Protein AF-0000000083560271 (afdb_homodimer)

InterPro domains:
  IPR002498 Phosphatidylinositol-4-phosphate 4/5-kinase, core [PF01504] (79-269)
  IPR002498 Phosphatidylinositol-4-phosphate 4/5-kinase, core [PF01504] (290-354)
  IPR002498 Phosphatidylinositol-4-phosphate 4/5-kinase, core [PS51455] (1-356)
  IPR002498 Phosphatidylinositol-4-phosphate 4/5-kinase, core [SM00330] (25-357)
  IPR023610 Phosphatidylinositol-4/5-phosphate 5/4-kinase [PTHR23086] (44-356)
  IPR027483 Phosphatidylinositol-4-phosphate 4/5-kinase, C-terminal domain superfamily [G3DSA:3.30.810.10] (158-366)
  IPR027484 Phosphatidylinositol-4-phosphate 5-kinase, N-terminal [G3DSA:3.30.800.10] (4-157)

Structure (mmCIF, N/CA/C/O backbone):
data_AF-0000000083560271-model_v1
#
loop_
_entity.id
_entity.type
_entity.pdbx_description
1 polymer 'PIPK domain-containing protein'
#
loop_
_atom_site.group_PDB
_atom_site.id
_atom_site.type_symbol
_atom_site.label_atom_id
_atom_site.label_alt_id
_atom_site.label_comp_id
_atom_site.label_asym_id
_atom_site.label_entity_id
_atom_site.label_seq_id
_atom_site.pdbx_PDB_ins_code
_atom_site.Cartn_x
_atom_site.Cartn_y
_atom_site.Cartn_z
_atom_site.occupancy
_atom_site.B_iso_or_equiv
_atom_site.auth_seq_id
_atom_site.auth_comp_id
_atom_site.auth_asym_id
_atom_site.auth_atom_id
_atom_site.pdbx_PDB_model_num
ATOM 1 N N . PRO A 1 1 ? 14.227 29.953 -6.676 1 33.97 1 PRO A N 1
ATOM 2 C CA . PRO A 1 1 ? 15.242 30.859 -6.129 1 33.97 1 PRO A CA 1
ATOM 3 C C . PRO A 1 1 ? 15.641 30.5 -4.699 1 33.97 1 PRO A C 1
ATOM 5 O O . PRO A 1 1 ? 14.781 30.234 -3.859 1 33.97 1 PRO A O 1
ATOM 8 N N . GLN A 1 2 ? 16.656 29.891 -4.566 1 41.5 2 GLN A N 1
ATOM 9 C CA . GLN A 1 2 ? 17.297 29.562 -3.289 1 41.5 2 GLN A CA 1
ATOM 10 C C . GLN A 1 2 ? 17.297 30.766 -2.357 1 41.5 2 GLN A C 1
ATOM 12 O O . GLN A 1 2 ? 17.891 31.797 -2.678 1 41.5 2 GLN A O 1
ATOM 17 N N . VAL A 1 3 ? 16.312 31.078 -1.811 1 50.5 3 VAL A N 1
ATOM 18 C CA . VAL A 1 3 ? 16.469 32.156 -0.852 1 50.5 3 VAL A CA 1
ATOM 19 C C . VAL A 1 3 ? 17.797 32 -0.114 1 50.5 3 VAL A C 1
ATOM 21 O O . VAL A 1 3 ? 18.141 30.922 0.354 1 50.5 3 VAL A O 1
ATOM 24 N N . ASN A 1 4 ? 18.641 32.969 -0.352 1 62.09 4 ASN A N 1
ATOM 25 C CA . ASN A 1 4 ? 19.938 33.094 0.294 1 62.09 4 ASN A CA 1
ATOM 26 C C . ASN A 1 4 ? 19.844 32.844 1.795 1 62.09 4 ASN A C 1
ATOM 28 O O . ASN A 1 4 ? 18.797 33.062 2.406 1 62.09 4 ASN A O 1
ATOM 32 N N . LEU A 1 5 ? 20.594 32.031 2.268 1 67.88 5 LEU A N 1
ATOM 33 C CA . LEU A 1 5 ? 20.703 31.688 3.682 1 67.88 5 LEU A CA 1
ATOM 34 C C . LEU A 1 5 ? 20.547 32.938 4.551 1 67.88 5 LEU A C 1
ATOM 36 O O . LEU A 1 5 ? 19.906 32.875 5.598 1 67.88 5 LEU A O 1
ATOM 40 N N . ALA A 1 6 ? 21.125 34.031 4.055 1 71.69 6 ALA A N 1
ATOM 41 C CA . ALA A 1 6 ? 21.062 35.281 4.82 1 71.69 6 ALA A CA 1
ATOM 42 C C . ALA A 1 6 ? 19.641 35.812 4.871 1 71.69 6 ALA A C 1
ATOM 44 O O . ALA A 1 6 ? 19.172 36.281 5.922 1 71.69 6 ALA A O 1
ATOM 45 N N . LEU A 1 7 ? 19 35.844 3.838 1 76.56 7 LEU A N 1
ATOM 46 C CA . LEU A 1 7 ? 17.641 36.312 3.775 1 76.56 7 LEU A CA 1
ATOM 47 C C . LEU A 1 7 ? 16.719 35.469 4.652 1 76.56 7 LEU A C 1
ATOM 49 O O . LEU A 1 7 ? 15.844 36 5.34 1 76.56 7 LEU A O 1
ATOM 53 N N . ARG A 1 8 ? 16.984 34.281 4.719 1 76 8 ARG A N 1
ATOM 54 C CA . ARG A 1 8 ? 16.156 33.375 5.523 1 76 8 ARG A CA 1
ATOM 55 C C . ARG A 1 8 ? 16.344 33.656 7.012 1 76 8 ARG A C 1
ATOM 57 O O . ARG A 1 8 ? 15.375 33.625 7.773 1 76 8 ARG A O 1
ATOM 64 N N . SER A 1 9 ? 17.562 33.875 7.285 1 76.75 9 SER A N 1
ATOM 65 C CA . SER A 1 9 ? 17.844 34.188 8.68 1 76.75 9 SER A CA 1
ATOM 66 C C . SER A 1 9 ? 17.188 35.5 9.102 1 76.75 9 SER A C 1
ATOM 68 O O . SER A 1 9 ? 16.703 35.625 10.227 1 76.75 9 SER A O 1
ATOM 70 N N . GLU A 1 10 ? 17.203 36.406 8.219 1 80 10 GLU A N 1
ATOM 71 C CA . GLU A 1 10 ? 16.578 37.688 8.508 1 80 10 GLU A CA 1
ATOM 72 C C . GLU A 1 10 ? 15.055 37.531 8.617 1 80 10 GLU A C 1
ATOM 74 O O . GLU A 1 10 ? 14.438 38.125 9.516 1 80 10 GLU A O 1
ATOM 79 N N . ILE A 1 11 ? 14.531 36.812 7.793 1 78.88 11 ILE A N 1
ATOM 80 C CA . ILE A 1 11 ? 13.086 36.594 7.816 1 78.88 11 ILE A CA 1
ATOM 81 C C . ILE A 1 11 ? 12.688 35.938 9.133 1 78.88 11 ILE A C 1
ATOM 83 O O . ILE A 1 11 ? 11.719 36.344 9.773 1 78.88 11 ILE A O 1
ATOM 87 N N . LEU A 1 12 ? 13.453 34.969 9.43 1 81.62 12 LEU A N 1
ATOM 88 C CA . LEU A 1 12 ? 13.195 34.281 10.688 1 81.62 12 LEU A CA 1
ATOM 89 C C . LEU A 1 12 ? 13.258 35.25 11.867 1 81.62 12 LEU A C 1
ATOM 91 O O . LEU A 1 12 ? 12.367 35.25 12.719 1 81.62 12 LEU A O 1
ATOM 95 N N . PHE A 1 13 ? 14.273 36.031 11.836 1 82.38 13 PHE A N 1
ATOM 96 C CA . PHE A 1 13 ? 14.477 36.969 12.938 1 82.38 13 PHE A CA 1
ATOM 97 C C . PHE A 1 13 ? 13.336 37.969 13.008 1 82.38 13 PHE A C 1
ATOM 99 O O . PHE A 1 13 ? 12.75 38.188 14.07 1 82.38 13 PHE A O 1
ATOM 106 N N . TYR A 1 14 ? 13.023 38.562 11.977 1 85.5 14 TYR A N 1
ATOM 107 C CA . TYR A 1 14 ? 12.023 39.625 11.977 1 85.5 14 TYR A CA 1
ATOM 108 C C . TYR A 1 14 ? 10.625 39.062 12.195 1 85.5 14 TYR A C 1
ATOM 110 O O . TYR A 1 14 ? 9.781 39.719 12.812 1 85.5 14 TYR A O 1
ATOM 118 N N . THR A 1 15 ? 10.391 37.906 11.742 1 86.69 15 THR A N 1
ATOM 119 C CA . THR A 1 15 ? 9.086 37.281 11.953 1 86.69 15 THR A CA 1
ATOM 120 C C . THR A 1 15 ? 8.875 36.969 13.43 1 86.69 15 THR A C 1
ATOM 122 O O . THR A 1 15 ? 7.824 37.281 14 1 86.69 15 THR A O 1
ATOM 125 N N . THR A 1 16 ? 9.867 36.375 14.016 1 88.06 16 THR A N 1
ATOM 126 C CA . THR A 1 16 ? 9.742 36 15.422 1 88.06 16 THR A CA 1
ATOM 127 C C . THR A 1 16 ? 9.633 37.25 16.297 1 88.06 16 THR A C 1
ATOM 129 O O . THR A 1 16 ? 8.805 37.312 17.219 1 88.06 16 THR A O 1
ATOM 132 N N . SER A 1 17 ? 10.477 38.25 15.984 1 87.81 17 SER A N 1
ATOM 133 C CA . SER A 1 17 ? 10.438 39.5 16.734 1 87.81 17 SER A CA 1
ATOM 134 C C . SER A 1 17 ? 9.094 40.188 16.578 1 87.81 17 SER A C 1
ATOM 136 O O . SER A 1 17 ? 8.539 40.719 17.531 1 87.81 17 SER A O 1
ATOM 138 N N . GLY A 1 18 ? 8.641 40.188 15.375 1 90 18 GLY A N 1
ATOM 139 C CA . GLY A 1 18 ? 7.363 40.812 15.094 1 90 18 GLY A CA 1
ATOM 140 C C . GLY A 1 18 ? 6.199 40.156 15.805 1 90 18 GLY A C 1
ATOM 141 O O . GLY A 1 18 ? 5.301 40.844 16.312 1 90 18 GLY A O 1
ATOM 142 N N . ILE A 1 19 ? 6.207 38.875 15.82 1 90.69 19 ILE A N 1
ATOM 143 C CA . ILE A 1 19 ? 5.148 38.094 16.484 1 90.69 19 ILE A CA 1
ATOM 144 C C . ILE A 1 19 ? 5.133 38.438 17.969 1 90.69 19 ILE A C 1
ATOM 146 O O . ILE A 1 19 ? 4.074 38.719 18.547 1 90.69 19 ILE A O 1
ATOM 150 N N . LYS A 1 20 ? 6.277 38.438 18.578 1 89.81 20 LYS A N 1
ATOM 151 C CA . LYS A 1 20 ? 6.371 38.75 20 1 89.81 20 LYS A CA 1
ATOM 152 C C . LYS A 1 20 ? 5.844 40.125 20.312 1 89.81 20 LYS A C 1
ATOM 154 O O . LYS A 1 20 ? 5.074 40.312 21.266 1 89.81 20 LYS A O 1
ATOM 159 N N . GLN A 1 21 ? 6.254 41.031 19.5 1 88.56 21 GLN A N 1
ATOM 160 C CA . GLN A 1 21 ? 5.805 42.406 19.688 1 88.56 21 GLN A CA 1
ATOM 161 C C . GLN A 1 21 ? 4.297 42.531 19.516 1 88.56 21 GLN A C 1
ATOM 163 O O . GLN A 1 21 ? 3.633 43.281 20.25 1 88.56 21 GLN A O 1
ATOM 168 N N . SER A 1 22 ? 3.832 41.875 18.516 1 89.62 22 SER A N 1
ATOM 169 C CA . SER A 1 22 ? 2.398 41.906 18.25 1 89.62 22 SER A CA 1
ATOM 170 C C . SER A 1 22 ? 1.59 41.406 19.422 1 89.62 22 SER A C 1
ATOM 172 O O . SER A 1 22 ? 0.528 41.938 19.75 1 89.62 22 SER A O 1
ATOM 174 N N . VAL A 1 23 ? 2.035 40.344 20.016 1 90.44 23 VAL A N 1
ATOM 175 C CA . VAL A 1 23 ? 1.346 39.719 21.156 1 90.44 23 VAL A CA 1
ATOM 176 C C . VAL A 1 23 ? 1.362 40.719 22.344 1 90.44 23 VAL A C 1
ATOM 178 O O . VAL A 1 23 ? 0.353 40.875 23.031 1 90.44 23 VAL A O 1
ATOM 181 N N . GLN A 1 24 ? 2.453 41.375 22.547 1 86.44 24 GLN A N 1
ATOM 182 C CA . GLN A 1 24 ? 2.596 42.344 23.641 1 86.44 24 GLN A CA 1
ATOM 183 C C . GLN A 1 24 ? 1.69 43.562 23.438 1 86.44 24 GLN A C 1
ATOM 185 O O . GLN A 1 24 ? 1.082 44.031 24.375 1 86.44 24 GLN A O 1
ATOM 190 N N . GLU A 1 25 ? 1.609 43.938 22.203 1 85.19 25 GLU A N 1
ATOM 191 C CA . GLU A 1 25 ? 0.761 45.094 21.906 1 85.19 25 GLU A CA 1
ATOM 192 C C . GLU A 1 25 ? -0.717 44.75 22.062 1 85.19 25 GLU A C 1
ATOM 194 O O . GLU A 1 25 ? -1.501 45.562 22.562 1 85.19 25 GLU A O 1
ATOM 199 N N . ALA A 1 26 ? -1.059 43.594 21.609 1 82.44 26 ALA A N 1
ATOM 200 C CA . ALA A 1 26 ? -2.447 43.156 21.734 1 82.44 26 ALA A CA 1
ATOM 201 C C . ALA A 1 26 ? -2.85 43.031 23.203 1 82.44 26 ALA A C 1
ATOM 203 O O . ALA A 1 26 ? -4 43.281 23.562 1 82.44 26 ALA A O 1
ATOM 204 N N . ALA A 1 27 ? -1.975 42.656 23.984 1 80.94 27 ALA A N 1
ATOM 205 C CA . ALA A 1 27 ? -2.244 42.5 25.406 1 80.94 27 ALA A CA 1
ATOM 206 C C . ALA A 1 27 ? -2.504 43.844 26.078 1 80.94 27 ALA A C 1
ATOM 208 O O . ALA A 1 27 ? -3.229 43.906 27.078 1 80.94 27 ALA A O 1
ATOM 209 N N . THR A 1 28 ? -1.938 44.875 25.484 1 79.69 28 THR A N 1
ATOM 210 C CA . THR A 1 28 ? -2.09 46.219 26.078 1 79.69 28 THR A CA 1
ATOM 211 C C . THR A 1 28 ? -3.23 46.969 25.406 1 79.69 28 THR A C 1
ATOM 213 O O . THR A 1 28 ? -3.441 48.156 25.688 1 79.69 28 THR A O 1
ATOM 216 N N . GLY A 1 29 ? -3.98 46.281 24.656 1 72.88 29 GLY A N 1
ATOM 217 C CA . GLY A 1 29 ? -5.16 46.875 24.047 1 72.88 29 GLY A CA 1
ATOM 218 C C . GLY A 1 29 ? -4.852 47.688 22.797 1 72.88 29 GLY A C 1
ATOM 219 O O . GLY A 1 29 ? -5.734 48.312 22.219 1 72.88 29 GLY A O 1
ATOM 220 N N . HIS A 1 30 ? -3.537 47.844 22.438 1 67.31 30 HIS A N 1
ATOM 221 C CA . HIS A 1 30 ? -3.166 48.531 21.219 1 67.31 30 HIS A CA 1
ATOM 222 C C . HIS A 1 30 ? -3.135 47.594 20.016 1 67.31 30 HIS A C 1
ATOM 224 O O . HIS A 1 30 ? -2.348 46.625 20 1 67.31 30 HIS A O 1
ATOM 230 N N . SER A 1 31 ? -4.27 47.312 19.328 1 64 31 SER A N 1
ATOM 231 C CA . SER A 1 31 ? -4.277 46.344 18.234 1 64 31 SER A CA 1
ATOM 232 C C . SER A 1 31 ? -3.969 47.031 16.906 1 64 31 SER A C 1
ATOM 234 O O . SER A 1 31 ? -4.867 47.562 16.25 1 64 31 SER A O 1
ATOM 236 N N . SER A 1 32 ? -2.631 47.5 16.766 1 63.84 32 SER A N 1
ATOM 237 C CA . SER A 1 32 ? -2.291 48.031 15.453 1 63.84 32 SER A CA 1
ATOM 238 C C . SER A 1 32 ? -1.889 46.938 14.484 1 63.84 32 SER A C 1
ATOM 240 O O . SER A 1 32 ? -1.181 46 14.867 1 63.84 32 SER A O 1
ATOM 242 N N . SER A 1 33 ? -2.461 46.938 13.273 1 71.38 33 SER A N 1
ATOM 243 C CA . SER A 1 33 ? -2.137 46 12.227 1 71.38 33 SER A CA 1
ATOM 244 C C . SER A 1 33 ? -0.718 46.188 11.711 1 71.38 33 SER A C 1
ATOM 246 O O . SER A 1 33 ? -0.018 45.219 11.398 1 71.38 33 SER A O 1
ATOM 248 N N . GLU A 1 34 ? -0.275 47.406 11.695 1 79.75 34 GLU A N 1
ATOM 249 C CA . GLU A 1 34 ? 1.054 47.75 11.188 1 79.75 34 GLU A CA 1
ATOM 250 C C . GLU A 1 34 ? 1.996 48.156 12.312 1 79.75 34 GLU A C 1
ATOM 252 O O . GLU A 1 34 ? 1.622 48.938 13.188 1 79.75 34 GLU A O 1
ATOM 257 N N . MET A 1 35 ? 3.166 47.438 12.328 1 78.31 35 MET A N 1
ATOM 258 C CA . MET A 1 35 ? 4.191 47.75 13.328 1 78.31 35 MET A CA 1
ATOM 259 C C . MET A 1 35 ? 5.555 47.938 12.672 1 78.31 35 MET A C 1
ATOM 261 O O . MET A 1 35 ? 5.754 47.531 11.523 1 78.31 35 MET A O 1
ATOM 265 N N . PHE A 1 36 ? 6.379 48.656 13.328 1 76.06 36 PHE A N 1
ATOM 266 C CA . PHE A 1 36 ? 7.754 48.844 12.891 1 76.06 36 PHE A CA 1
ATOM 267 C C . PHE A 1 36 ? 8.734 48.156 13.828 1 76.06 36 PHE A C 1
ATOM 269 O O . PHE A 1 36 ? 8.641 48.312 15.047 1 76.06 36 PHE A O 1
ATOM 276 N N . LEU A 1 37 ? 9.477 47.25 13.305 1 77.31 37 LEU A N 1
ATOM 277 C CA . LEU A 1 37 ? 10.484 46.531 14.078 1 77.31 37 LEU A CA 1
ATOM 278 C C . LEU A 1 37 ? 11.844 47.188 13.977 1 77.31 37 LEU A C 1
ATOM 280 O O . LEU A 1 37 ? 12.242 47.656 12.898 1 77.31 37 LEU A O 1
ATOM 284 N N . LEU A 1 38 ? 12.492 47.375 15.18 1 64.88 38 LEU A N 1
ATOM 285 C CA . LEU A 1 38 ? 13.805 48 15.203 1 64.88 38 LEU A CA 1
ATOM 286 C C . LEU A 1 38 ? 14.891 47 14.828 1 64.88 38 LEU A C 1
ATOM 288 O O . LEU A 1 38 ? 14.844 45.844 15.25 1 64.88 38 LEU A O 1
ATOM 292 N N . THR A 1 39 ? 15.648 47.125 13.766 1 61.84 39 THR A N 1
ATOM 293 C CA . THR A 1 39 ? 16.75 46.25 13.367 1 61.84 39 THR A CA 1
ATOM 294 C C . THR A 1 39 ? 17.859 46.281 14.406 1 61.84 39 THR A C 1
ATOM 296 O O . THR A 1 39 ? 18.094 47.281 15.062 1 61.84 39 THR A O 1
ATOM 299 N N . ASP A 1 40 ? 18.328 45.156 15.117 1 51.56 40 ASP A N 1
ATOM 300 C CA . ASP A 1 40 ? 19.406 45.156 16.094 1 51.56 40 ASP A CA 1
ATOM 301 C C . ASP A 1 40 ? 20.625 45.906 15.57 1 51.56 40 ASP A C 1
ATOM 303 O O . ASP A 1 40 ? 21.688 45.906 16.219 1 51.56 40 ASP A O 1
ATOM 307 N N . GLY A 1 41 ? 21.172 45.688 14.367 1 45.59 41 GLY A N 1
ATOM 308 C CA . GLY A 1 41 ? 22.531 46.156 14.148 1 45.59 41 GLY A CA 1
ATOM 309 C C . GLY A 1 41 ? 22.734 47.594 14.594 1 45.59 41 GLY A C 1
ATOM 310 O O . GLY A 1 41 ? 21.781 48.312 14.82 1 45.59 41 GLY A O 1
ATOM 311 N N . HIS A 1 42 ? 24.141 47.812 15.156 1 41.31 42 HIS A N 1
ATOM 312 C CA . HIS A 1 42 ? 24.844 49.031 15.508 1 41.31 42 HIS A CA 1
ATOM 313 C C . HIS A 1 42 ? 24.5 50.156 14.531 1 41.31 42 HIS A C 1
ATOM 315 O O . HIS A 1 42 ? 25.078 51.25 14.625 1 41.31 42 HIS A O 1
ATOM 321 N N . ASP A 1 43 ? 24.391 49.781 13.297 1 41.03 43 ASP A N 1
ATOM 322 C CA . ASP A 1 43 ? 24.453 50.969 12.453 1 41.03 43 ASP A CA 1
ATOM 323 C C . ASP A 1 43 ? 23.281 51.906 12.758 1 41.03 43 ASP A C 1
ATOM 325 O O . ASP A 1 43 ? 22.156 51.469 12.992 1 41.03 43 ASP A O 1
ATOM 329 N N . ASP A 1 44 ? 23.516 53.031 13.305 1 43.31 44 ASP A N 1
ATOM 330 C CA . ASP A 1 44 ? 22.875 54.281 13.57 1 43.31 44 ASP A CA 1
ATOM 331 C C . ASP A 1 44 ? 21.719 54.531 12.594 1 43.31 44 ASP A C 1
ATOM 333 O O . ASP A 1 44 ? 21.078 55.594 12.641 1 43.31 44 ASP A O 1
ATOM 337 N N . SER A 1 45 ? 21.875 53.969 11.312 1 46 45 SER A N 1
ATOM 338 C CA . SER A 1 45 ? 20.906 54.531 10.352 1 46 45 SER A CA 1
ATOM 339 C C . SER A 1 45 ? 19.516 53.938 10.57 1 46 45 SER A C 1
ATOM 341 O O . SER A 1 45 ? 19.344 52.719 10.57 1 46 45 SER A O 1
ATOM 343 N N . GLY A 1 46 ? 18.609 54.094 11.5 1 52.41 46 GLY A N 1
ATOM 344 C CA . GLY A 1 46 ? 17.203 54.031 11.875 1 52.41 46 GLY A CA 1
ATOM 345 C C . GLY A 1 46 ? 16.375 53.188 10.938 1 52.41 46 GLY A C 1
ATOM 346 O O . GLY A 1 46 ? 15.219 53.5 10.664 1 52.41 46 GLY A O 1
ATOM 347 N N . LYS A 1 47 ? 16.875 52.156 10.289 1 60.31 47 LYS A N 1
ATOM 348 C CA . LYS A 1 47 ? 16 51.531 9.312 1 60.31 47 LYS A CA 1
ATOM 349 C C . LYS A 1 47 ? 14.977 50.625 10 1 60.31 47 LYS A C 1
ATOM 351 O O . LYS A 1 47 ? 15.328 49.844 10.906 1 60.31 47 LYS A O 1
ATOM 356 N N . THR A 1 48 ? 13.703 50.906 9.852 1 77.19 48 THR A N 1
ATOM 357 C CA . THR A 1 48 ? 12.516 50.25 10.406 1 77.19 48 THR A CA 1
ATOM 358 C C . THR A 1 48 ? 11.906 49.281 9.398 1 77.19 48 THR A C 1
ATOM 360 O O . THR A 1 48 ? 11.898 49.562 8.195 1 77.19 48 THR A O 1
ATOM 363 N N . ILE A 1 49 ? 11.953 48.031 9.867 1 86.44 49 ILE A N 1
ATOM 364 C CA . ILE A 1 49 ? 11.266 47 9.07 1 86.44 49 ILE A CA 1
ATOM 365 C C . ILE A 1 49 ? 9.766 47.031 9.391 1 86.44 49 ILE A C 1
ATOM 367 O O . ILE A 1 49 ? 9.375 47.125 10.555 1 86.44 49 ILE A O 1
ATOM 371 N N . LYS A 1 50 ? 9.039 47.062 8.344 1 90.06 50 LYS A N 1
ATOM 372 C CA . LYS A 1 50 ? 7.59 47.062 8.523 1 90.06 50 LYS A CA 1
ATOM 373 C C . LYS A 1 50 ? 7.051 45.656 8.75 1 90.06 50 LYS A C 1
ATOM 375 O O . LYS A 1 50 ? 7.449 44.719 8.055 1 90.06 50 LYS A O 1
ATOM 380 N N . PHE A 1 51 ? 6.266 45.531 9.805 1 92.75 51 PHE A N 1
ATOM 381 C CA . PHE A 1 51 ? 5.641 44.25 10.188 1 92.75 51 PHE A CA 1
ATOM 382 C C . PHE A 1 51 ? 4.145 44.438 10.391 1 92.75 51 PHE A C 1
ATOM 384 O O . PHE A 1 51 ? 3.709 45.406 11.008 1 92.75 51 PHE A O 1
ATOM 391 N N . TRP A 1 52 ? 3.383 43.562 9.773 1 93.44 52 TRP A N 1
ATOM 392 C CA . TRP A 1 52 ? 1.933 43.594 9.922 1 93.44 52 TRP A CA 1
ATOM 393 C C . TRP A 1 52 ? 1.426 42.375 10.68 1 93.44 52 TRP A C 1
ATOM 395 O O . TRP A 1 52 ? 1.866 41.25 10.422 1 93.44 52 TRP A O 1
ATOM 405 N N . SER A 1 53 ? 0.639 42.594 11.672 1 93.44 53 SER A N 1
ATOM 406 C CA . SER A 1 53 ? -0.126 41.531 12.344 1 93.44 53 SER A CA 1
ATOM 407 C C . SER A 1 53 ? -1.618 41.688 12.062 1 93.44 53 SER A C 1
ATOM 409 O O . SER A 1 53 ? -2.246 42.656 12.477 1 93.44 53 SER A O 1
ATOM 411 N N . TYR A 1 54 ? -2.104 40.688 11.398 1 93.62 54 TYR A N 1
ATOM 412 C CA . TYR A 1 54 ? -3.5 40.781 10.984 1 93.62 54 TYR A CA 1
ATOM 413 C C . TYR A 1 54 ? -4.41 40.094 11.992 1 93.62 54 TYR A C 1
ATOM 415 O O . TYR A 1 54 ? -4.148 38.969 12.398 1 93.62 54 TYR A O 1
ATOM 423 N N . ALA A 1 55 ? -5.5 40.781 12.445 1 92.12 55 ALA A N 1
ATOM 424 C CA . ALA A 1 55 ? -6.539 40.281 13.344 1 92.12 55 ALA A CA 1
ATOM 425 C C . ALA A 1 55 ? -5.93 39.656 14.602 1 92.12 55 ALA A C 1
ATOM 427 O O . ALA A 1 55 ? -6.258 38.531 14.961 1 92.12 55 ALA A O 1
ATOM 428 N N . PRO A 1 56 ? -5.031 40.344 15.266 1 92.31 56 PRO A N 1
ATOM 429 C CA . PRO A 1 56 ? -4.324 39.781 16.406 1 92.31 56 PRO A CA 1
ATOM 430 C C . PRO A 1 56 ? -5.27 39.344 17.531 1 92.31 56 PRO A C 1
ATOM 432 O O . PRO A 1 56 ? -5.012 38.344 18.203 1 92.31 56 PRO A O 1
ATOM 435 N N . THR A 1 57 ? -6.379 40.031 17.719 1 91.56 57 THR A N 1
ATOM 436 C CA . THR A 1 57 ? -7.312 39.688 18.781 1 91.56 57 THR A CA 1
ATOM 437 C C . THR A 1 57 ? -8.055 38.406 18.469 1 91.56 57 THR A C 1
ATOM 439 O O . THR A 1 57 ? -8.312 37.594 19.375 1 91.56 57 THR A O 1
ATOM 442 N N . VAL A 1 58 ? -8.406 38.25 17.25 1 94.38 58 VAL A N 1
ATOM 443 C CA . VAL A 1 58 ? -9.109 37.031 16.812 1 94.38 58 VAL A CA 1
ATOM 444 C C . VAL A 1 58 ? -8.219 35.812 17.031 1 94.38 58 VAL A C 1
ATOM 446 O O . VAL A 1 58 ? -8.656 34.844 17.625 1 94.38 58 VAL A O 1
ATOM 449 N N . PHE A 1 59 ? -6.996 35.906 16.609 1 95.69 59 PHE A N 1
ATOM 450 C CA . PHE A 1 59 ? -6.09 34.781 16.719 1 95.69 59 PHE A CA 1
ATOM 451 C C . PHE A 1 59 ? -5.707 34.562 18.188 1 95.69 59 PHE A C 1
ATOM 453 O O . PHE A 1 59 ? -5.465 33.406 18.594 1 95.69 59 PHE A O 1
ATOM 460 N N . ARG A 1 60 ? -5.66 35.625 18.938 1 94.19 60 ARG A N 1
ATOM 461 C CA . ARG A 1 60 ? -5.461 35.469 20.375 1 94.19 60 ARG A CA 1
ATOM 462 C C . ARG A 1 60 ? -6.582 34.625 21 1 94.19 60 ARG A C 1
ATOM 464 O O . ARG A 1 60 ? -6.332 33.781 21.844 1 94.19 60 ARG A O 1
ATOM 471 N N . THR A 1 61 ? -7.777 34.938 20.578 1 94.62 61 THR A N 1
ATOM 472 C CA . THR A 1 61 ? -8.922 34.156 21.062 1 94.62 61 THR A CA 1
ATOM 473 C C . THR A 1 61 ? -8.758 32.688 20.75 1 94.62 61 THR A C 1
ATOM 475 O O . THR A 1 61 ? -9.07 31.828 21.594 1 94.62 61 THR A O 1
ATOM 478 N N . ILE A 1 62 ? -8.266 32.344 19.594 1 96 62 ILE A N 1
ATOM 479 C CA . ILE A 1 62 ? -8.047 30.969 19.203 1 96 62 ILE A CA 1
ATOM 480 C C . ILE A 1 62 ? -6.969 30.344 20.078 1 96 62 ILE A C 1
ATOM 482 O O . ILE A 1 62 ? -7.156 29.25 20.625 1 96 62 ILE A O 1
ATOM 486 N N . ARG A 1 63 ? -5.879 31.047 20.234 1 94.88 63 ARG A N 1
ATOM 487 C CA . ARG A 1 63 ? -4.793 30.547 21.078 1 94.88 63 ARG A CA 1
ATOM 488 C C . ARG A 1 63 ? -5.281 30.25 22.484 1 94.88 63 ARG A C 1
ATOM 490 O O . ARG A 1 63 ? -5.02 29.172 23.031 1 94.88 63 ARG A O 1
ATOM 497 N N . GLU A 1 64 ? -5.98 31.156 23 1 93.75 64 GLU A N 1
ATOM 498 C CA . GLU A 1 64 ? -6.469 31 24.375 1 93.75 64 GLU A CA 1
ATOM 499 C C . GLU A 1 64 ? -7.445 29.844 24.484 1 93.75 64 GLU A C 1
ATOM 501 O O . GLU A 1 64 ? -7.449 29.125 25.484 1 93.75 64 GLU A O 1
ATOM 506 N N . ASN A 1 65 ? -8.281 29.703 23.516 1 94.25 65 ASN A N 1
ATOM 507 C CA . ASN A 1 65 ? -9.227 28.594 23.5 1 94.25 65 ASN A CA 1
ATOM 508 C C . ASN A 1 65 ? -8.516 27.25 23.547 1 94.25 65 ASN A C 1
ATOM 510 O O . ASN A 1 65 ? -9.055 26.281 24.094 1 94.25 65 ASN A O 1
ATOM 514 N N . TYR A 1 66 ? -7.348 27.172 23 1 92.56 66 TYR A N 1
ATOM 515 C CA . TYR A 1 66 ? -6.613 25.906 22.969 1 92.56 66 TYR A CA 1
ATOM 516 C C . TYR A 1 66 ? -5.488 25.906 23.984 1 92.56 66 TYR A C 1
ATOM 518 O O . TYR A 1 66 ? -4.527 25.141 23.859 1 92.56 66 TYR A O 1
ATOM 526 N N . GLY A 1 67 ? -5.504 26.828 24.891 1 90.75 67 GLY A N 1
ATOM 527 C CA . GLY A 1 67 ? -4.691 26.766 26.094 1 90.75 67 GLY A CA 1
ATOM 528 C C . GLY A 1 67 ? -3.32 27.391 25.906 1 90.75 67 GLY A C 1
ATOM 529 O O . GLY A 1 67 ? -2.389 27.078 26.656 1 90.75 67 GLY A O 1
ATOM 530 N N . ILE A 1 68 ? -3.123 28.203 24.953 1 93.69 68 ILE A N 1
ATOM 531 C CA . ILE A 1 68 ? -1.849 28.891 24.766 1 93.69 68 ILE A CA 1
ATOM 532 C C . ILE A 1 68 ? -1.956 30.328 25.25 1 93.69 68 ILE A C 1
ATOM 534 O O . ILE A 1 68 ? -2.523 31.172 24.562 1 93.69 68 ILE A O 1
ATOM 538 N N . SER A 1 69 ? -1.289 30.562 26.359 1 94.44 69 SER A N 1
ATOM 539 C CA . SER A 1 69 ? -1.286 31.906 26.906 1 94.44 69 SER A CA 1
ATOM 540 C C . SER A 1 69 ? -0.327 32.812 26.125 1 94.44 69 SER A C 1
ATOM 542 O O . SER A 1 69 ? 0.524 32.312 25.375 1 94.44 69 SER A O 1
ATOM 544 N N . ASP A 1 70 ? -0.522 34.125 26.312 1 93.94 70 ASP A N 1
ATOM 545 C CA . ASP A 1 70 ? 0.381 35.062 25.672 1 93.94 70 ASP A CA 1
ATOM 546 C C . ASP A 1 70 ? 1.833 34.812 26.047 1 93.94 70 ASP A C 1
ATOM 548 O O . ASP A 1 70 ? 2.715 34.781 25.188 1 93.94 70 ASP A O 1
ATOM 552 N N . ASP A 1 71 ? 2.027 34.531 27.312 1 93.5 71 ASP A N 1
ATOM 553 C CA . ASP A 1 71 ? 3.379 34.281 27.797 1 93.5 71 ASP A CA 1
ATOM 554 C C . ASP A 1 71 ? 3.963 33 27.172 1 93.5 71 ASP A C 1
ATOM 556 O O . ASP A 1 71 ? 5.129 33 26.766 1 93.5 71 ASP A O 1
ATOM 560 N N . ALA A 1 72 ? 3.17 31.984 27.188 1 91.88 72 ALA A N 1
ATOM 561 C CA . ALA A 1 72 ? 3.617 30.734 26.594 1 91.88 72 ALA A CA 1
ATOM 562 C C . ALA A 1 72 ? 3.938 30.922 25.109 1 91.88 72 ALA A C 1
ATOM 564 O O . ALA A 1 72 ? 4.934 30.391 24.625 1 91.88 72 ALA A O 1
ATOM 565 N N . TYR A 1 73 ? 3.098 31.672 24.5 1 92.62 73 TYR A N 1
ATOM 566 C CA . TYR A 1 73 ? 3.254 31.938 23.078 1 92.62 73 TYR A CA 1
ATOM 567 C C . TYR A 1 73 ? 4.551 32.688 22.797 1 92.62 73 TYR A C 1
ATOM 569 O O . TYR A 1 73 ? 5.297 32.344 21.875 1 92.62 73 TYR A O 1
ATOM 577 N N . ILE A 1 74 ? 4.836 33.625 23.547 1 90.94 74 ILE A N 1
ATOM 578 C CA . ILE A 1 74 ? 6.055 34.438 23.406 1 90.94 74 ILE A CA 1
ATOM 579 C C . ILE A 1 74 ? 7.273 33.531 23.672 1 90.94 74 ILE A C 1
ATOM 581 O O . ILE A 1 74 ? 8.273 33.625 22.953 1 90.94 74 ILE A O 1
ATOM 585 N N . ARG A 1 75 ? 7.191 32.719 24.594 1 89.38 75 ARG A N 1
ATOM 586 C CA . ARG A 1 75 ? 8.297 31.828 24.953 1 89.38 75 ARG A CA 1
ATOM 587 C C . ARG A 1 75 ? 8.609 30.859 23.812 1 89.38 75 ARG A C 1
ATOM 589 O O . ARG A 1 75 ? 9.773 30.547 23.562 1 89.38 75 ARG A O 1
ATOM 596 N N . LEU A 1 76 ? 7.582 30.406 23.219 1 87.25 76 LEU A N 1
ATOM 597 C CA . LEU A 1 76 ? 7.758 29.469 22.109 1 87.25 76 LEU A CA 1
ATOM 598 C C . LEU A 1 76 ? 8.578 30.094 20.984 1 87.25 76 LEU A C 1
ATOM 600 O O . LEU A 1 76 ? 9.398 29.406 20.359 1 87.25 76 LEU A O 1
ATOM 604 N N . PHE A 1 77 ? 8.461 31.328 20.734 1 86.19 77 PHE A N 1
ATOM 605 C CA . PHE A 1 77 ? 9.148 32 19.641 1 86.19 77 PHE A CA 1
ATOM 606 C C . PHE A 1 77 ? 10.5 32.531 20.109 1 86.19 77 PHE A C 1
ATOM 608 O O . PHE A 1 77 ? 11.359 32.844 19.281 1 86.19 77 PHE A O 1
ATOM 615 N N . SER A 1 78 ? 10.633 32.688 21.328 1 77.94 78 SER A N 1
ATOM 616 C CA . SER A 1 78 ? 11.922 33.125 21.844 1 77.94 78 SER A CA 1
ATOM 617 C C . SER A 1 78 ? 12.961 32.031 21.781 1 77.94 78 SER A C 1
ATOM 619 O O . SER A 1 78 ? 14.156 32.281 21.625 1 77.94 78 SER A O 1
ATOM 621 N N . ALA A 1 79 ? 12.461 30.766 21.922 1 64 79 ALA A N 1
ATOM 622 C CA . ALA A 1 79 ? 13.336 29.609 21.906 1 64 79 ALA A CA 1
ATOM 623 C C . ALA A 1 79 ? 13.594 29.125 20.484 1 64 79 ALA A C 1
ATOM 625 O O . ALA A 1 79 ? 14.5 28.312 20.25 1 64 79 ALA A O 1
ATOM 626 N N . THR A 1 80 ? 12.883 29.484 19.5 1 56.72 80 THR A N 1
ATOM 627 C CA . THR A 1 80 ? 12.719 28.922 18.172 1 56.72 80 THR A CA 1
ATOM 628 C C . THR A 1 80 ? 13.93 29.234 17.297 1 56.72 80 THR A C 1
ATOM 630 O O . THR A 1 80 ? 14.039 30.344 16.766 1 56.72 80 THR A O 1
ATOM 633 N N . THR A 1 81 ? 15.203 28.781 17.688 1 53.09 81 THR A N 1
ATOM 634 C CA . THR A 1 81 ? 16.328 29.172 16.859 1 53.09 81 THR A CA 1
ATOM 635 C C . THR A 1 81 ? 16.578 28.141 15.758 1 53.09 81 THR A C 1
ATOM 637 O O . THR A 1 81 ? 17.406 28.359 14.867 1 53.09 81 THR A O 1
ATOM 640 N N . LYS A 1 82 ? 16.047 26.969 15.836 1 51.06 82 LYS A N 1
ATOM 641 C CA . LYS A 1 82 ? 16.609 26.016 14.867 1 51.06 82 LYS A CA 1
ATOM 642 C C . LYS A 1 82 ? 15.734 25.953 13.609 1 51.06 82 LYS A C 1
ATOM 644 O O . LYS A 1 82 ? 14.523 25.781 13.695 1 51.06 82 LYS A O 1
ATOM 649 N N . GLU A 1 83 ? 16.156 26.562 12.609 1 52.59 83 GLU A N 1
ATOM 650 C CA . GLU A 1 83 ? 15.539 26.562 11.281 1 52.59 83 GLU A CA 1
ATOM 651 C C . GLU A 1 83 ? 15.305 25.141 10.781 1 52.59 83 GLU A C 1
ATOM 653 O O . GLU A 1 83 ? 16.203 24.297 10.867 1 52.59 83 GLU A O 1
ATOM 658 N N . ARG A 1 84 ? 14.305 24.5 11.148 1 50.53 84 ARG A N 1
ATOM 659 C CA . ARG A 1 84 ? 14.094 23.281 10.383 1 50.53 84 ARG A CA 1
ATOM 660 C C . ARG A 1 84 ? 13.445 23.578 9.039 1 50.53 84 ARG A C 1
ATOM 662 O O . ARG A 1 84 ? 12.406 24.25 8.977 1 50.53 84 ARG A O 1
ATOM 669 N N . PHE A 1 85 ? 14.227 23.797 7.984 1 43.97 85 PHE A N 1
ATOM 670 C CA . PHE A 1 85 ? 13.742 24.188 6.664 1 43.97 85 PHE A CA 1
ATOM 671 C C . PHE A 1 85 ? 12.977 23.031 6.016 1 43.97 85 PHE A C 1
ATOM 673 O O . PHE A 1 85 ? 13.422 21.875 6.059 1 43.97 85 PHE A O 1
ATOM 680 N N . SER A 1 86 ? 11.688 23.031 6.082 1 45.62 86 SER A N 1
ATOM 681 C CA . SER A 1 86 ? 11.039 22.031 5.246 1 45.62 86 SER A CA 1
ATOM 682 C C . SER A 1 86 ? 11.117 22.406 3.771 1 45.62 86 SER A C 1
ATOM 684 O O . SER A 1 86 ? 10.867 23.547 3.4 1 45.62 86 SER A O 1
ATOM 686 N N . GLU A 1 87 ? 12.086 22.016 3.041 1 40.44 87 GLU A N 1
ATOM 687 C CA . GLU A 1 87 ? 12.047 22.25 1.598 1 40.44 87 GLU A CA 1
ATOM 688 C C . GLU A 1 87 ? 10.836 21.562 0.967 1 40.44 87 GLU A C 1
ATOM 690 O O . GLU A 1 87 ? 10.891 20.391 0.591 1 40.44 87 GLU A O 1
ATOM 695 N N . GLY A 1 88 ? 9.695 21.688 1.431 1 44 88 GLY A N 1
ATOM 696 C CA . GLY A 1 88 ? 8.617 21 0.735 1 44 88 GLY A CA 1
ATOM 697 C C . GLY A 1 88 ? 8.539 21.344 -0.739 1 44 88 GLY A C 1
ATOM 698 O O . GLY A 1 88 ? 9.266 22.234 -1.21 1 44 88 GLY A O 1
ATOM 699 N N . ARG A 1 89 ? 7.777 20.641 -1.456 1 43.53 89 ARG A N 1
ATOM 700 C CA . ARG A 1 89 ? 7.613 20.766 -2.898 1 43.53 89 ARG A CA 1
ATOM 701 C C . ARG A 1 89 ? 7.27 22.203 -3.275 1 43.53 89 ARG A C 1
ATOM 703 O O . ARG A 1 89 ? 7.473 22.625 -4.418 1 43.53 89 ARG A O 1
ATOM 710 N N . SER A 1 90 ? 6.582 22.859 -2.369 1 46.88 90 SER A N 1
ATOM 711 C CA . SER A 1 90 ? 6.055 24.141 -2.82 1 46.88 90 SER A CA 1
ATOM 712 C C . SER A 1 90 ? 7.098 25.234 -2.695 1 46.88 90 SER A C 1
ATOM 714 O O . SER A 1 90 ? 6.891 26.359 -3.176 1 46.88 90 SER A O 1
ATOM 716 N N . GLY A 1 91 ? 8.328 24.953 -2.295 1 56.25 91 GLY A N 1
ATOM 717 C CA . GLY A 1 91 ? 9.289 26.031 -2.158 1 56.25 91 GLY A CA 1
ATOM 718 C C . GLY A 1 91 ? 8.984 26.953 -0.998 1 56.25 91 GLY A C 1
ATOM 719 O O . GLY A 1 91 ? 9.555 28.047 -0.902 1 56.25 91 GLY A O 1
ATOM 720 N N . ALA A 1 92 ? 7.938 26.672 -0.179 1 64.5 92 ALA A N 1
ATOM 721 C CA . ALA A 1 92 ? 7.562 27.547 0.926 1 64.5 92 ALA A CA 1
ATOM 722 C C . ALA A 1 92 ? 8.57 27.453 2.066 1 64.5 92 ALA A C 1
ATOM 724 O O . ALA A 1 92 ? 9.109 26.375 2.348 1 64.5 92 ALA A O 1
ATOM 725 N N . PHE A 1 93 ? 8.875 28.609 2.562 1 73.44 93 PHE A N 1
ATOM 726 C CA . PHE A 1 93 ? 9.742 28.719 3.727 1 73.44 93 PHE A CA 1
ATOM 727 C C . PHE A 1 93 ? 8.969 28.453 5.012 1 73.44 93 PHE A C 1
ATOM 729 O O . PHE A 1 93 ? 7.887 29 5.223 1 73.44 93 PHE A O 1
ATOM 736 N N . MET A 1 94 ? 9.461 27.359 5.715 1 79.06 94 MET A N 1
ATOM 737 C CA . MET A 1 94 ? 8.766 27.031 6.957 1 79.06 94 MET A CA 1
ATOM 738 C C . MET A 1 94 ? 9.758 26.812 8.094 1 79.06 94 MET A C 1
ATOM 740 O O . MET A 1 94 ? 10.898 26.422 7.863 1 79.06 94 MET A O 1
ATOM 744 N N . PHE A 1 95 ? 9.344 27.188 9.297 1 79.06 95 PHE A N 1
ATOM 745 C CA . PHE A 1 95 ? 10.148 26.875 10.477 1 79.06 95 PHE A CA 1
ATOM 746 C C . PHE A 1 95 ? 9.266 26.484 11.648 1 79.06 95 PHE A C 1
ATOM 748 O O . PHE A 1 95 ? 8.055 26.734 11.641 1 79.06 95 PHE A O 1
ATOM 755 N N . TYR A 1 96 ? 9.906 25.797 12.688 1 79.5 96 TYR A N 1
ATOM 756 C CA . TYR A 1 96 ? 9.188 25.25 13.828 1 79.5 96 TYR A CA 1
ATOM 757 C C . TYR A 1 96 ? 9.602 25.938 15.125 1 79.5 96 TYR A C 1
ATOM 759 O O . TYR A 1 96 ? 10.711 26.469 15.227 1 79.5 96 TYR A O 1
ATOM 767 N N . SER A 1 97 ? 8.633 25.938 16.047 1 81.25 97 SER A N 1
ATOM 768 C CA . SER A 1 97 ? 9.008 26.312 17.406 1 81.25 97 SER A CA 1
ATOM 769 C C . SER A 1 97 ? 9.953 25.281 18.016 1 81.25 97 SER A C 1
ATOM 771 O O . SER A 1 97 ? 10.141 24.203 17.469 1 81.25 97 SER A O 1
ATOM 773 N N . ALA A 1 98 ? 10.547 25.562 19.078 1 71.88 98 ALA A N 1
ATOM 774 C CA . ALA A 1 98 ? 11.539 24.703 19.719 1 71.88 98 ALA A CA 1
ATOM 775 C C . ALA A 1 98 ? 10.93 23.344 20.078 1 71.88 98 ALA A C 1
ATOM 777 O O . ALA A 1 98 ? 11.578 22.312 19.938 1 71.88 98 ALA A O 1
ATOM 778 N N . ASP A 1 99 ? 9.734 23.391 20.531 1 76.25 99 ASP A N 1
ATOM 779 C CA . ASP A 1 99 ? 9.086 22.141 20.953 1 76.25 99 ASP A CA 1
ATOM 780 C C . ASP A 1 99 ? 8.32 21.516 19.797 1 76.25 99 ASP A C 1
ATOM 782 O O . ASP A 1 99 ? 7.59 20.531 19.984 1 76.25 99 ASP A O 1
ATOM 786 N N . GLU A 1 100 ? 8.336 22.141 18.641 1 78.62 100 GLU A N 1
ATOM 787 C CA . GLU A 1 100 ? 7.762 21.656 17.391 1 78.62 100 GLU A CA 1
ATOM 788 C C . GLU A 1 100 ? 6.238 21.625 17.469 1 78.62 100 GLU A C 1
ATOM 790 O O . GLU A 1 100 ? 5.586 20.938 16.672 1 78.62 100 GLU A O 1
ATOM 795 N N . SER A 1 101 ? 5.762 22.391 18.391 1 85.31 101 SER A N 1
ATOM 796 C CA . SER A 1 101 ? 4.309 22.422 18.531 1 85.31 101 SER A CA 1
ATOM 797 C C . SER A 1 101 ? 3.693 23.438 17.562 1 85.31 101 SER A C 1
ATOM 799 O O . SER A 1 101 ? 2.498 23.375 17.266 1 85.31 101 SER A O 1
ATOM 801 N N . ILE A 1 102 ? 4.562 24.344 17.156 1 87.88 102 ILE A N 1
ATOM 802 C CA . ILE A 1 102 ? 4.078 25.406 16.281 1 87.88 102 ILE A CA 1
ATOM 803 C C . ILE A 1 102 ? 4.887 25.438 14.992 1 87.88 102 ILE A C 1
ATOM 805 O O . ILE A 1 102 ? 6.105 25.25 15.008 1 87.88 102 ILE A O 1
ATOM 809 N N . ILE A 1 103 ? 4.18 25.641 13.891 1 85.81 103 ILE A N 1
ATOM 810 C CA . ILE A 1 103 ? 4.809 25.766 12.578 1 85.81 103 ILE A CA 1
ATOM 811 C C . ILE A 1 103 ? 4.555 27.156 12.008 1 85.81 103 ILE A C 1
ATOM 813 O O . ILE A 1 103 ? 3.436 27.672 12.086 1 85.81 103 ILE A O 1
ATOM 817 N N . VAL A 1 104 ? 5.566 27.797 11.562 1 87.81 104 VAL A N 1
ATOM 818 C CA . VAL A 1 104 ? 5.438 29.047 10.812 1 87.81 104 VAL A CA 1
ATOM 819 C C . VAL A 1 104 ? 5.766 28.797 9.344 1 87.81 104 VAL A C 1
ATOM 821 O O . VAL A 1 104 ? 6.797 28.203 9.023 1 87.81 104 VAL A O 1
ATOM 824 N N . LYS A 1 105 ? 4.84 29.219 8.523 1 85.88 105 LYS A N 1
ATOM 825 C CA . LYS A 1 105 ? 5.008 28.938 7.098 1 85.88 105 LYS A CA 1
ATOM 826 C C . LYS A 1 105 ? 4.668 30.156 6.25 1 85.88 105 LYS A C 1
ATOM 828 O O . LYS A 1 105 ? 3.723 30.891 6.555 1 85.88 105 LYS A O 1
ATOM 833 N N . THR A 1 106 ? 5.473 30.344 5.191 1 86 106 THR A N 1
ATOM 834 C CA . THR A 1 106 ? 5.129 31.406 4.25 1 86 106 THR A CA 1
ATOM 835 C C . THR A 1 106 ? 3.877 31.047 3.457 1 86 106 THR A C 1
ATOM 837 O O . THR A 1 106 ? 3.602 29.875 3.227 1 86 106 THR A O 1
ATOM 840 N N . MET A 1 107 ? 3.133 32.031 3.145 1 87.12 107 MET A N 1
ATOM 841 C CA . MET A 1 107 ? 1.941 31.828 2.324 1 87.12 107 MET A CA 1
ATOM 842 C C . MET A 1 107 ? 1.824 32.906 1.253 1 87.12 107 MET A C 1
ATOM 844 O O . MET A 1 107 ? 2.518 33.906 1.31 1 87.12 107 MET A O 1
ATOM 848 N N . SER A 1 108 ? 1.016 32.625 0.254 1 85.25 108 SER A N 1
ATOM 849 C CA . SER A 1 108 ? 0.747 33.625 -0.785 1 85.25 108 SER A CA 1
ATOM 850 C C . SER A 1 108 ? -0.13 34.75 -0.258 1 85.25 108 SER A C 1
ATOM 852 O O . SER A 1 108 ? -0.768 34.625 0.788 1 85.25 108 SER A O 1
ATOM 854 N N . LYS A 1 109 ? -0.062 35.844 -0.99 1 88.81 109 LYS A N 1
ATOM 855 C CA . LYS A 1 109 ? -0.916 36.969 -0.653 1 88.81 109 LYS A CA 1
ATOM 856 C C . LYS A 1 109 ? -2.387 36.562 -0.644 1 88.81 109 LYS A C 1
ATOM 858 O O . LYS A 1 109 ? -3.146 36.969 0.233 1 88.81 109 LYS A O 1
ATOM 863 N N . GLU A 1 110 ? -2.725 35.75 -1.594 1 85.62 110 GLU A N 1
ATOM 864 C CA . GLU A 1 110 ? -4.109 35.312 -1.714 1 85.62 110 GLU A CA 1
ATOM 865 C C . GLU A 1 110 ? -4.523 34.469 -0.511 1 85.62 110 GLU A C 1
ATOM 867 O O . GLU A 1 110 ? -5.641 34.594 -0.007 1 85.62 110 GLU A O 1
ATOM 872 N N . GLU A 1 111 ? -3.688 33.625 -0.09 1 88.5 111 GLU A N 1
ATOM 873 C CA . GLU A 1 111 ? -3.945 32.812 1.088 1 88.5 111 GLU A CA 1
ATOM 874 C C . GLU A 1 111 ? -4.098 33.656 2.34 1 88.5 111 GLU A C 1
ATOM 876 O O . GLU A 1 111 ? -4.957 33.406 3.182 1 88.5 111 GLU A O 1
ATOM 881 N N . CYS A 1 112 ? -3.283 34.594 2.406 1 91.38 112 CYS A N 1
ATOM 882 C CA . CYS A 1 112 ? -3.328 35.531 3.533 1 91.38 112 CYS A CA 1
ATOM 883 C C . CYS A 1 112 ? -4.656 36.281 3.574 1 91.38 112 CYS A C 1
ATOM 885 O O . CYS A 1 112 ? -5.277 36.375 4.633 1 91.38 112 CYS A O 1
ATOM 887 N N . GLU A 1 113 ? -5.051 36.75 2.459 1 90.31 113 GLU A N 1
ATOM 888 C CA . GLU A 1 113 ? -6.312 37.5 2.363 1 90.31 113 GLU A CA 1
ATOM 889 C C . GLU A 1 113 ? -7.496 36.594 2.725 1 90.31 113 GLU A C 1
ATOM 891 O O . GLU A 1 113 ? -8.43 37.031 3.406 1 90.31 113 GLU A O 1
ATOM 896 N N . LEU A 1 114 ? -7.445 35.438 2.268 1 89.38 114 LEU A N 1
ATOM 897 C CA . LEU A 1 114 ? -8.5 34.469 2.588 1 89.38 114 LEU A CA 1
ATOM 898 C C . LEU A 1 114 ? -8.578 34.219 4.09 1 89.38 114 LEU A C 1
ATOM 900 O O . LEU A 1 114 ? -9.664 34.25 4.672 1 89.38 114 LEU A O 1
ATOM 904 N N . LEU A 1 115 ? -7.445 33.938 4.684 1 93.5 115 LEU A N 1
ATOM 905 C CA . LEU A 1 115 ? -7.406 33.688 6.121 1 93.5 115 LEU A CA 1
ATOM 906 C C . LEU A 1 115 ? -7.926 34.906 6.902 1 93.5 115 LEU A C 1
ATOM 908 O O . LEU A 1 115 ? -8.703 34.75 7.848 1 93.5 115 LEU A O 1
ATOM 912 N N . ARG A 1 116 ? -7.543 36.031 6.496 1 92.69 116 ARG A N 1
ATOM 913 C CA . ARG A 1 116 ? -7.996 37.281 7.148 1 92.69 116 ARG A CA 1
ATOM 914 C C . ARG A 1 116 ? -9.516 37.406 7.059 1 92.69 116 ARG A C 1
ATOM 916 O O . ARG A 1 116 ? -10.172 37.781 8.031 1 92.69 116 ARG A O 1
ATOM 923 N N . ARG A 1 117 ? -9.984 37.094 5.949 1 92 117 ARG A N 1
ATOM 924 C CA . ARG A 1 117 ? -11.422 37.25 5.711 1 92 117 ARG A CA 1
ATOM 925 C C . ARG A 1 117 ? -12.219 36.25 6.551 1 92 117 ARG A C 1
ATOM 927 O O . ARG A 1 117 ? -13.266 36.594 7.094 1 92 117 ARG A O 1
ATOM 934 N N . MET A 1 118 ? -11.758 35.094 6.711 1 93.56 118 MET A N 1
ATOM 935 C CA . MET A 1 118 ? -12.539 34.062 7.387 1 93.56 118 MET A CA 1
ATOM 936 C C . MET A 1 118 ? -12.211 34.031 8.875 1 93.56 118 MET A C 1
ATOM 938 O O . MET A 1 118 ? -12.852 33.281 9.633 1 93.56 118 MET A O 1
ATOM 942 N N . ALA A 1 119 ? -11.227 34.75 9.383 1 95.44 119 ALA A N 1
ATOM 943 C CA . ALA A 1 119 ? -10.648 34.594 10.711 1 95.44 119 ALA A CA 1
ATOM 944 C C . ALA A 1 119 ? -11.711 34.75 11.797 1 95.44 119 ALA A C 1
ATOM 946 O O . ALA A 1 119 ? -11.797 33.906 12.703 1 95.44 119 ALA A O 1
ATOM 947 N N . PRO A 1 120 ? -12.602 35.75 11.719 1 95.56 120 PRO A N 1
ATOM 948 C CA . PRO A 1 120 ? -13.602 35.875 12.781 1 95.56 120 PRO A CA 1
ATOM 949 C C . PRO A 1 120 ? -14.555 34.688 12.852 1 95.56 120 PRO A C 1
ATOM 951 O O . PRO A 1 120 ? -14.82 34.156 13.938 1 95.56 120 PRO A O 1
ATOM 954 N N . LYS A 1 121 ? -15.047 34.25 11.742 1 96.81 121 LYS A N 1
ATOM 955 C CA . LYS A 1 121 ? -15.945 33.094 11.695 1 96.81 121 LYS A CA 1
ATOM 956 C C . LYS A 1 121 ? -15.211 31.812 12.109 1 96.81 121 LYS A C 1
ATOM 958 O O . LYS A 1 121 ? -15.789 30.938 12.766 1 96.81 121 LYS A O 1
ATOM 963 N N . TYR A 1 122 ? -14.008 31.797 11.641 1 97.06 122 TYR A N 1
ATOM 964 C CA . TYR A 1 122 ? -13.148 30.656 11.977 1 97.06 122 TYR A CA 1
ATOM 965 C C . TYR A 1 122 ? -12.938 30.562 13.484 1 97.06 122 TYR A C 1
ATOM 967 O O . TYR A 1 122 ? -13.094 29.5 14.07 1 97.06 122 TYR A O 1
ATOM 975 N N . ALA A 1 123 ? -12.664 31.641 14.102 1 97.31 123 ALA A N 1
ATOM 976 C CA . ALA A 1 123 ? -12.477 31.672 15.555 1 97.31 123 ALA A CA 1
ATOM 977 C C . ALA A 1 123 ? -13.758 31.266 16.281 1 97.31 123 ALA A C 1
ATOM 979 O O . ALA A 1 123 ? -13.719 30.453 17.219 1 97.31 123 ALA A O 1
ATOM 980 N N . SER A 1 124 ? -14.859 31.812 15.898 1 97.56 124 SER A N 1
ATOM 981 C CA . SER A 1 124 ? -16.141 31.484 16.5 1 97.56 124 SER A CA 1
ATOM 982 C C . SER A 1 124 ? -16.438 29.984 16.375 1 97.56 124 SER A C 1
ATOM 984 O O . SER A 1 124 ? -16.906 29.359 17.328 1 97.56 124 SER A O 1
ATOM 986 N N . TYR A 1 125 ? -16.172 29.453 15.234 1 97.62 125 TYR A N 1
ATOM 987 C CA . TYR A 1 125 ? -16.406 28.031 15 1 97.62 125 TYR A CA 1
ATOM 988 C C . TYR A 1 125 ? -15.547 27.172 15.922 1 97.62 125 TYR A C 1
ATOM 990 O O . TYR A 1 125 ? -16.047 26.219 16.531 1 97.62 125 TYR A O 1
ATOM 998 N N . LEU A 1 126 ? -14.273 27.516 15.984 1 96.94 126 LEU A N 1
ATOM 999 C CA . LEU A 1 126 ? -13.352 26.719 16.797 1 96.94 126 LEU A CA 1
ATOM 1000 C C . LEU A 1 126 ? -13.734 26.781 18.266 1 96.94 126 LEU A C 1
ATOM 1002 O O . LEU A 1 126 ? -13.555 25.812 19 1 96.94 126 LEU A O 1
ATOM 1006 N N . VAL A 1 127 ? -14.195 27.906 18.688 1 95.69 127 VAL A N 1
ATOM 1007 C CA . VAL A 1 127 ? -14.617 28.047 20.078 1 95.69 127 VAL A CA 1
ATOM 1008 C C . VAL A 1 127 ? -15.836 27.156 20.344 1 95.69 127 VAL A C 1
ATOM 1010 O O . VAL A 1 127 ? -15.93 26.516 21.391 1 95.69 127 VAL A O 1
ATOM 1013 N N . SER A 1 128 ? -16.719 27.062 19.406 1 96.38 128 SER A N 1
ATOM 1014 C CA . SER A 1 128 ? -17.922 26.266 19.547 1 96.38 128 SER A CA 1
ATOM 1015 C C . SER A 1 128 ? -17.641 24.781 19.328 1 96.38 128 SER A C 1
ATOM 1017 O O . SER A 1 128 ? -18.391 23.922 19.812 1 96.38 128 SER A O 1
ATOM 1019 N N . HIS A 1 129 ? -16.578 24.484 18.578 1 95.81 129 HIS A N 1
ATOM 1020 C CA . HIS A 1 129 ? -16.172 23.125 18.281 1 95.81 129 HIS A CA 1
ATOM 1021 C C . HIS A 1 129 ? -14.727 22.859 18.734 1 95.81 129 HIS A C 1
ATOM 1023 O O . HIS A 1 129 ? -13.836 22.688 17.891 1 95.81 129 HIS A O 1
ATOM 1029 N N . PRO A 1 130 ? -14.547 22.719 19.953 1 93.06 130 PRO A N 1
ATOM 1030 C CA . PRO A 1 130 ? -13.188 22.594 20.484 1 93.06 130 PRO A CA 1
ATOM 1031 C C . PRO A 1 130 ? -12.484 21.328 20 1 93.06 130 PRO A C 1
ATOM 1033 O O . PRO A 1 130 ? -11.25 21.25 20.031 1 93.06 130 PRO A O 1
ATOM 1036 N N . GLN A 1 131 ? -13.25 20.391 19.469 1 93.5 131 GLN A N 1
ATOM 1037 C CA . GLN A 1 131 ? -12.664 19.141 19.016 1 93.5 131 GLN A CA 1
ATOM 1038 C C . GLN A 1 131 ? -12.43 19.172 17.5 1 93.5 131 GLN A C 1
ATOM 1040 O O . GLN A 1 131 ? -12.125 18.141 16.906 1 93.5 131 GLN A O 1
ATOM 1045 N N . SER A 1 132 ? -12.508 20.312 16.969 1 96.56 132 SER A N 1
ATOM 1046 C CA . SER A 1 132 ? -12.289 20.422 15.539 1 96.56 132 SER A CA 1
ATOM 1047 C C . SER A 1 132 ? -10.938 19.844 15.133 1 96.56 132 SER A C 1
ATOM 1049 O O . SER A 1 132 ? -9.945 20.031 15.844 1 96.56 132 SER A O 1
ATOM 1051 N N . LEU A 1 133 ? -10.93 19.219 13.938 1 96.12 133 LEU A N 1
ATOM 1052 C CA . LEU A 1 133 ? -9.703 18.609 13.445 1 96.12 133 LEU A CA 1
ATOM 1053 C C . LEU A 1 133 ? -8.969 19.547 12.492 1 96.12 133 LEU A C 1
ATOM 1055 O O . LEU A 1 133 ? -7.895 19.219 11.984 1 96.12 133 LEU A O 1
ATOM 1059 N N . MET A 1 134 ? -9.477 20.672 12.273 1 95.94 134 MET A N 1
ATOM 1060 C CA . MET A 1 134 ? -8.828 21.641 11.391 1 95.94 134 MET A CA 1
ATOM 1061 C C . MET A 1 134 ? -7.531 22.156 12.008 1 95.94 134 MET A C 1
ATOM 1063 O O . MET A 1 134 ? -7.438 22.312 13.227 1 95.94 134 MET A O 1
ATOM 1067 N N . THR A 1 135 ? -6.656 22.344 11.148 1 94.25 135 THR A N 1
ATOM 1068 C CA . THR A 1 135 ? -5.441 23.016 11.594 1 94.25 135 THR A CA 1
ATOM 1069 C C . THR A 1 135 ? -5.77 24.312 12.328 1 94.25 135 THR A C 1
ATOM 1071 O O . THR A 1 135 ? -6.637 25.078 11.891 1 94.25 135 THR A O 1
ATOM 1074 N N . LYS A 1 136 ? -5.113 24.5 13.43 1 95.25 136 LYS A N 1
ATOM 1075 C CA . LYS A 1 136 ? -5.332 25.719 14.195 1 95.25 136 LYS A CA 1
ATOM 1076 C C . LYS A 1 136 ? -4.336 26.812 13.789 1 95.25 136 LYS A C 1
ATOM 1078 O O . LYS A 1 136 ? -3.127 26.641 13.945 1 95.25 136 LYS A O 1
ATOM 1083 N N . PHE A 1 137 ? -4.895 27.844 13.312 1 96.12 137 PHE A N 1
ATOM 1084 C CA . PHE A 1 137 ? -4.062 29 12.992 1 96.12 137 PHE A CA 1
ATOM 1085 C C . PHE A 1 137 ? -3.994 29.969 14.18 1 96.12 137 PHE A C 1
ATOM 1087 O O . PHE A 1 137 ? -5.023 30.328 14.75 1 96.12 137 PHE A O 1
ATOM 1094 N N . TYR A 1 138 ? -2.795 30.344 14.5 1 95.94 138 TYR A N 1
ATOM 1095 C CA . TYR A 1 138 ? -2.602 31.156 15.703 1 95.94 138 TYR A CA 1
ATOM 1096 C C . TYR A 1 138 ? -2.16 32.562 15.352 1 95.94 138 TYR A C 1
ATOM 1098 O O . TYR A 1 138 ? -2.09 33.438 16.219 1 95.94 138 TYR A O 1
ATOM 1106 N N . GLY A 1 139 ? -1.86 32.812 14.125 1 95.31 139 GLY A N 1
ATOM 1107 C CA . GLY A 1 139 ? -1.435 34.125 13.703 1 95.31 139 GLY A CA 1
ATOM 1108 C C . GLY A 1 139 ? -1.324 34.281 12.203 1 95.31 139 GLY A C 1
ATOM 1109 O O . GLY A 1 139 ? -1.113 33.281 11.492 1 95.31 139 GLY A O 1
ATOM 1110 N N . CYS A 1 140 ? -1.457 35.438 11.773 1 95.19 140 CYS A N 1
ATOM 1111 C CA . CYS A 1 140 ? -1.342 35.844 10.383 1 95.19 140 CYS A CA 1
ATOM 1112 C C . CYS A 1 140 ? -0.573 37.156 10.266 1 95.19 140 CYS A C 1
ATOM 1114 O O . CYS A 1 140 ? -0.98 38.188 10.836 1 95.19 140 CYS A O 1
ATOM 1116 N N . HIS A 1 141 ? 0.552 37.094 9.555 1 94.94 141 HIS A N 1
ATOM 1117 C CA . HIS A 1 141 ? 1.456 38.219 9.594 1 94.94 141 HIS A CA 1
ATOM 1118 C C . HIS A 1 141 ? 2.076 38.5 8.227 1 94.94 141 HIS A C 1
ATOM 1120 O O . HIS A 1 141 ? 1.935 37.688 7.312 1 94.94 141 HIS A O 1
ATOM 1126 N N . ALA A 1 142 ? 2.719 39.656 8.102 1 94.62 142 ALA A N 1
ATOM 1127 C CA . ALA A 1 142 ? 3.508 40 6.926 1 94.62 142 ALA A CA 1
ATOM 1128 C C . ALA A 1 142 ? 4.719 40.844 7.312 1 94.62 142 ALA A C 1
ATOM 1130 O O . ALA A 1 142 ? 4.699 41.531 8.336 1 94.62 142 ALA A O 1
ATOM 1131 N N . VAL A 1 143 ? 5.754 40.688 6.512 1 91.56 143 VAL A N 1
ATOM 1132 C CA . VAL A 1 143 ? 6.961 41.469 6.719 1 91.56 143 VAL A CA 1
ATOM 1133 C C . VAL A 1 143 ? 7.473 42 5.379 1 91.56 143 VAL A C 1
ATOM 1135 O O . VAL A 1 143 ? 7.43 41.281 4.371 1 91.56 143 VAL A O 1
ATOM 1138 N N . LEU A 1 144 ? 7.812 43.219 5.418 1 90.81 144 LEU A N 1
ATOM 1139 C CA . LEU A 1 144 ? 8.414 43.844 4.242 1 90.81 144 LEU A CA 1
ATOM 1140 C C . LEU A 1 144 ? 9.93 43.875 4.348 1 90.81 144 LEU A C 1
ATOM 1142 O O . LEU A 1 144 ? 10.492 44.531 5.219 1 90.81 144 LEU A O 1
ATOM 1146 N N . LEU A 1 145 ? 10.562 43.062 3.484 1 85.94 145 LEU A N 1
ATOM 1147 C CA . LEU A 1 145 ? 12.016 42.969 3.459 1 85.94 145 LEU A CA 1
ATOM 1148 C C . LEU A 1 145 ? 12.547 43.25 2.055 1 85.94 145 LEU A C 1
ATOM 1150 O O . LEU A 1 145 ? 12.164 42.562 1.101 1 85.94 145 LEU A O 1
ATOM 1154 N N . TYR A 1 146 ? 13.43 44.281 1.961 1 85.81 146 TYR A N 1
ATOM 1155 C CA . TYR A 1 146 ? 14.07 44.625 0.706 1 85.81 146 TYR A CA 1
ATOM 1156 C C . TYR A 1 146 ? 13.047 44.844 -0.396 1 85.81 146 TYR A C 1
ATOM 1158 O O . TYR A 1 146 ? 13.203 44.344 -1.513 1 85.81 146 TYR A O 1
ATOM 1166 N N . GLY A 1 147 ? 11.969 45.5 -0.054 1 87.19 147 GLY A N 1
ATOM 1167 C CA . GLY A 1 147 ? 10.953 45.875 -1.024 1 87.19 147 GLY A CA 1
ATOM 1168 C C . GLY A 1 147 ? 9.992 44.75 -1.347 1 87.19 147 GLY A C 1
ATOM 1169 O O . GLY A 1 147 ? 9.094 44.906 -2.17 1 87.19 147 GLY A O 1
ATOM 1170 N N . LYS A 1 148 ? 10.219 43.688 -0.728 1 89.62 148 LYS A N 1
ATOM 1171 C CA . LYS A 1 148 ? 9.359 42.531 -0.994 1 89.62 148 LYS A CA 1
ATOM 1172 C C . LYS A 1 148 ? 8.555 42.156 0.248 1 89.62 148 LYS A C 1
ATOM 1174 O O . LYS A 1 148 ? 9.094 42.125 1.357 1 89.62 148 LYS A O 1
ATOM 1179 N N . MET A 1 149 ? 7.262 41.906 -0.011 1 91.5 149 MET A N 1
ATOM 1180 C CA . MET A 1 149 ? 6.375 41.5 1.068 1 91.5 149 MET A CA 1
ATOM 1181 C C . MET A 1 149 ? 6.406 39.969 1.237 1 91.5 149 MET A C 1
ATOM 1183 O O . MET A 1 149 ? 6.297 39.219 0.258 1 91.5 149 MET A O 1
ATOM 1187 N N . TYR A 1 150 ? 6.629 39.562 2.469 1 90 150 TYR A N 1
ATOM 1188 C CA . TYR A 1 150 ? 6.52 38.125 2.812 1 90 150 TYR A CA 1
ATOM 1189 C C . TYR A 1 150 ? 5.371 37.906 3.783 1 90 150 TYR A C 1
ATOM 1191 O O . TYR A 1 150 ? 5.309 38.531 4.844 1 90 150 TYR A O 1
ATOM 1199 N N . TYR A 1 151 ? 4.465 37.031 3.369 1 91.44 151 TYR A N 1
ATOM 1200 C CA . TYR A 1 151 ? 3.324 36.688 4.211 1 91.44 151 TYR A CA 1
ATOM 1201 C C . TYR A 1 151 ? 3.559 35.375 4.938 1 91.44 151 TYR A C 1
ATOM 1203 O O . TYR A 1 151 ? 4.129 34.438 4.371 1 91.44 151 TYR A O 1
ATOM 1211 N N . PHE A 1 152 ? 3.053 35.312 6.281 1 91.81 152 PHE A N 1
ATOM 1212 C CA . PHE A 1 152 ? 3.297 34.125 7.098 1 91.81 152 PHE A CA 1
ATOM 1213 C C . PHE A 1 152 ? 2.057 33.75 7.898 1 91.81 152 PHE A C 1
ATOM 1215 O O . PHE A 1 152 ? 1.301 34.625 8.328 1 91.81 152 PHE A O 1
ATOM 1222 N N . VAL A 1 153 ? 2.016 32.438 8.055 1 93.75 153 VAL A N 1
ATOM 1223 C CA . VAL A 1 153 ? 0.988 31.938 8.953 1 93.75 153 VAL A CA 1
ATOM 1224 C C . VAL A 1 153 ? 1.64 31.141 10.086 1 93.75 153 VAL A C 1
ATOM 1226 O O . VAL A 1 153 ? 2.664 30.484 9.883 1 93.75 153 VAL A O 1
ATOM 1229 N N . VAL A 1 154 ? 1.155 31.359 11.25 1 93.31 154 VAL A N 1
ATOM 1230 C CA . VAL A 1 154 ? 1.536 30.547 12.406 1 93.31 154 VAL A CA 1
ATOM 1231 C C . VAL A 1 154 ? 0.462 29.5 12.688 1 93.31 154 VAL A C 1
ATOM 1233 O O . VAL A 1 154 ? -0.712 29.844 12.859 1 93.31 154 VAL A O 1
ATOM 1236 N N . MET A 1 155 ? 0.824 28.266 12.719 1 93.62 155 MET A N 1
ATOM 1237 C CA . MET A 1 155 ? -0.187 27.234 12.891 1 93.62 155 MET A CA 1
ATOM 1238 C C . MET A 1 155 ? 0.305 26.156 13.844 1 93.62 155 MET A C 1
ATOM 1240 O O . MET A 1 155 ? 1.509 26.016 14.078 1 93.62 155 MET A O 1
ATOM 1244 N N . GLY A 1 156 ? -0.655 25.484 14.414 1 90.44 156 GLY A N 1
ATOM 1245 C CA . GLY A 1 156 ? -0.315 24.359 15.258 1 90.44 156 GLY A CA 1
ATOM 1246 C C . GLY A 1 156 ? 0.14 23.141 14.469 1 90.44 156 GLY A C 1
ATOM 1247 O O . GLY A 1 156 ? -0.392 22.859 13.398 1 90.44 156 GLY A O 1
ATOM 1248 N N . ASN A 1 157 ? 1.135 22.484 15.023 1 86.31 157 ASN A N 1
ATOM 1249 C CA . ASN A 1 157 ? 1.595 21.219 14.445 1 86.31 157 ASN A CA 1
ATOM 1250 C C . ASN A 1 157 ? 0.67 20.062 14.812 1 86.31 157 ASN A C 1
ATOM 1252 O O . ASN A 1 157 ? 0.525 19.734 15.992 1 86.31 157 ASN A O 1
ATOM 1256 N N . ILE A 1 158 ? 0.095 19.438 13.812 1 83.81 158 ILE A N 1
ATOM 1257 C CA . ILE A 1 158 ? -0.856 18.359 14.016 1 83.81 158 ILE A CA 1
ATOM 1258 C C . ILE A 1 158 ? -0.156 17.172 14.688 1 83.81 158 ILE A C 1
ATOM 1260 O O . ILE A 1 158 ? -0.753 16.469 15.508 1 83.81 158 ILE A O 1
ATOM 1264 N N . PHE A 1 159 ? 1.138 16.969 14.438 1 78.94 159 PHE A N 1
ATOM 1265 C CA . PHE A 1 159 ? 1.859 15.797 14.93 1 78.94 159 PHE A CA 1
ATOM 1266 C C . PHE A 1 159 ? 2.818 16.188 16.047 1 78.94 159 PHE A C 1
ATOM 1268 O O . PHE A 1 159 ? 3.809 15.492 16.297 1 78.94 159 PHE A O 1
ATOM 1275 N N . ALA A 1 160 ? 2.645 17.281 16.688 1 73.56 160 ALA A N 1
ATOM 1276 C CA . ALA A 1 160 ? 3.562 17.797 17.703 1 73.56 160 ALA A CA 1
ATOM 1277 C C . ALA A 1 160 ? 3.781 16.766 18.812 1 73.56 160 ALA A C 1
ATOM 1279 O O . ALA A 1 160 ? 4.895 16.625 19.328 1 73.56 160 ALA A O 1
ATOM 1280 N N . ASN A 1 161 ? 2.828 16.094 19.25 1 64.44 161 ASN A N 1
ATOM 1281 C CA . ASN A 1 161 ? 2.936 15.281 20.469 1 64.44 161 ASN A CA 1
ATOM 1282 C C . ASN A 1 161 ? 3.271 13.828 20.125 1 64.44 161 ASN A C 1
ATOM 1284 O O . ASN A 1 161 ? 3.176 12.953 20.984 1 64.44 161 ASN A O 1
ATOM 1288 N N . THR A 1 162 ? 3.59 13.602 18.953 1 60.62 162 THR A N 1
ATOM 1289 C CA . THR A 1 162 ? 3.883 12.219 18.609 1 60.62 162 THR A CA 1
ATOM 1290 C C . THR A 1 162 ? 5.336 12.07 18.172 1 60.62 162 THR A C 1
ATOM 1292 O O . THR A 1 162 ? 5.836 12.867 17.375 1 60.62 162 THR A O 1
ATOM 1295 N N . GLN A 1 163 ? 6.02 11.312 19.016 1 58.34 163 GLN A N 1
ATOM 1296 C CA . GLN A 1 163 ? 7.457 11.148 18.812 1 58.34 163 GLN A CA 1
ATOM 1297 C C . GLN A 1 163 ? 7.758 10.586 17.422 1 58.34 163 GLN A C 1
ATOM 1299 O O . GLN A 1 163 ? 8.656 11.07 16.734 1 58.34 163 GLN A O 1
ATOM 1304 N N . VAL A 1 164 ? 7.07 9.469 17.094 1 65.19 164 VAL A N 1
ATOM 1305 C CA . VAL A 1 164 ? 7.465 8.844 15.828 1 65.19 164 VAL A CA 1
ATOM 1306 C C . VAL A 1 164 ? 6.219 8.523 15.008 1 65.19 164 VAL A C 1
ATOM 1308 O O . VAL A 1 164 ? 5.293 7.875 15.492 1 65.19 164 VAL A O 1
ATOM 1311 N N . ILE A 1 165 ? 6.117 9.211 13.891 1 75.38 165 ILE A N 1
ATOM 1312 C CA . ILE A 1 165 ? 5.102 8.859 12.898 1 75.38 165 ILE A CA 1
ATOM 1313 C C . ILE A 1 165 ? 5.73 8.016 11.797 1 75.38 165 ILE A C 1
ATOM 1315 O O . ILE A 1 165 ? 6.648 8.469 11.102 1 75.38 165 ILE A O 1
ATOM 1319 N N . HIS A 1 166 ? 5.219 6.859 11.672 1 76.75 166 HIS A N 1
ATOM 1320 C CA . HIS A 1 166 ? 5.809 5.949 10.695 1 76.75 166 HIS A CA 1
ATOM 1321 C C . HIS A 1 166 ? 5.242 6.195 9.305 1 76.75 166 HIS A C 1
ATOM 1323 O O . HIS A 1 166 ? 5.98 6.172 8.312 1 76.75 166 HIS A O 1
ATOM 1329 N N . HIS A 1 167 ? 3.994 6.363 9.312 1 83.19 167 HIS A N 1
ATOM 1330 C CA . HIS A 1 167 ? 3.344 6.578 8.023 1 83.19 167 HIS A CA 1
ATOM 1331 C C . HIS A 1 167 ? 2.428 7.797 8.07 1 83.19 167 HIS A C 1
ATOM 1333 O O . HIS A 1 167 ? 1.743 8.031 9.062 1 83.19 167 HIS A O 1
ATOM 1339 N N . ARG A 1 168 ? 2.51 8.508 7.062 1 85.75 168 ARG A N 1
ATOM 1340 C CA . ARG A 1 168 ? 1.61 9.641 6.875 1 85.75 168 ARG A CA 1
ATOM 1341 C C . ARG A 1 168 ? 0.732 9.445 5.645 1 85.75 168 ARG A C 1
ATOM 1343 O O . ARG A 1 168 ? 1.206 8.984 4.605 1 85.75 168 ARG A O 1
ATOM 1350 N N . TYR A 1 169 ? -0.527 9.688 5.797 1 88.12 169 TYR A N 1
ATOM 1351 C CA . TYR A 1 169 ? -1.473 9.602 4.688 1 88.12 169 TYR A CA 1
ATOM 1352 C C . TYR A 1 169 ? -2.127 10.953 4.43 1 88.12 169 TYR A C 1
ATOM 1354 O O . TYR A 1 169 ? -2.545 11.641 5.371 1 88.12 169 TYR A O 1
ATOM 1362 N N . ASP A 1 170 ? -2.104 11.359 3.271 1 86.69 170 ASP A N 1
ATOM 1363 C CA . ASP A 1 170 ? -2.873 12.508 2.795 1 86.69 170 ASP A CA 1
ATOM 1364 C C . ASP A 1 170 ? -4.102 12.055 2.01 1 86.69 170 ASP A C 1
ATOM 1366 O O . ASP A 1 170 ? -3.988 11.656 0.849 1 86.69 170 ASP A O 1
ATOM 1370 N N . ILE A 1 171 ? -5.266 12.203 2.619 1 89.19 171 ILE A N 1
ATOM 1371 C CA . ILE A 1 171 ? -6.457 11.594 2.037 1 89.19 171 ILE A CA 1
ATOM 1372 C C . ILE A 1 171 ? -7.43 12.688 1.591 1 89.19 171 ILE A C 1
ATOM 1374 O O . ILE A 1 171 ? -7.84 13.523 2.395 1 89.19 171 ILE A O 1
ATOM 1378 N N . LYS A 1 172 ? -7.879 12.914 0.376 1 80.19 172 LYS A N 1
ATOM 1379 C CA . LYS A 1 172 ? -8.773 13.93 -0.172 1 80.19 172 LYS A CA 1
ATOM 1380 C C . LYS A 1 172 ? -10.109 13.32 -0.582 1 80.19 172 LYS A C 1
ATOM 1382 O O . LYS A 1 172 ? -11.156 13.961 -0.472 1 80.19 172 LYS A O 1
ATOM 1387 N N . GLY A 1 173 ? -10.477 12.344 -0.762 1 66.44 173 GLY A N 1
ATOM 1388 C CA . GLY A 1 173 ? -11.703 11.719 -1.227 1 66.44 173 GLY A CA 1
ATOM 1389 C C . GLY A 1 173 ? -11.695 11.406 -2.711 1 66.44 173 GLY A C 1
ATOM 1390 O O . GLY A 1 173 ? -12.75 11.289 -3.334 1 66.44 173 GLY A O 1
ATOM 1391 N N . SER A 1 174 ? -10.695 11.602 -3.365 1 63.66 174 SER A N 1
ATOM 1392 C CA . SER A 1 174 ? -10.578 11.211 -4.77 1 63.66 174 SER A CA 1
ATOM 1393 C C . SER A 1 174 ? -9.594 10.07 -4.941 1 63.66 174 SER A C 1
ATOM 1395 O O . SER A 1 174 ? -8.727 9.852 -4.09 1 63.66 174 SER A O 1
ATOM 1397 N N . TRP A 1 175 ? -9.859 9.25 -5.961 1 57.84 175 TRP A N 1
ATOM 1398 C CA . TRP A 1 175 ? -9.016 8.078 -6.168 1 57.84 175 TRP A CA 1
ATOM 1399 C C . TRP A 1 175 ? -8.086 8.273 -7.363 1 57.84 175 TRP A C 1
ATOM 1401 O O . TRP A 1 175 ? -7.098 7.562 -7.516 1 57.84 175 TRP A O 1
ATOM 1411 N N . GLU A 1 176 ? -8.352 9.164 -8.086 1 57.56 176 GLU A N 1
ATOM 1412 C CA . GLU A 1 176 ? -7.559 9.273 -9.305 1 57.56 176 GLU A CA 1
ATOM 1413 C C . GLU A 1 176 ? -6.137 9.734 -9.008 1 57.56 176 GLU A C 1
ATOM 1415 O O . GLU A 1 176 ? -5.934 10.797 -8.43 1 57.56 176 GLU A O 1
ATOM 1420 N N . ASP A 1 177 ? -5.234 8.977 -9.367 1 64.94 177 ASP A N 1
ATOM 1421 C CA . ASP A 1 177 ? -3.811 9.273 -9.234 1 64.94 177 ASP A CA 1
ATOM 1422 C C . ASP A 1 177 ? -3.445 9.586 -7.789 1 64.94 177 ASP A C 1
ATOM 1424 O O . ASP A 1 177 ? -2.758 10.57 -7.512 1 64.94 177 ASP A O 1
ATOM 1428 N N . ARG A 1 178 ? -4.078 8.938 -6.984 1 76.25 178 ARG A N 1
ATOM 1429 C CA . ARG A 1 178 ? -3.877 9.203 -5.562 1 76.25 178 ARG A CA 1
ATOM 1430 C C . ARG A 1 178 ? -3.016 8.117 -4.922 1 76.25 178 ARG A C 1
ATOM 1432 O O . ARG A 1 178 ? -3.342 7.617 -3.844 1 76.25 178 ARG A O 1
ATOM 1439 N N . ASN A 1 179 ? -1.888 7.699 -5.707 1 73.81 179 ASN A N 1
ATOM 1440 C CA . ASN A 1 179 ? -0.804 6.902 -5.141 1 73.81 179 ASN A CA 1
ATOM 1441 C C . ASN A 1 179 ? 0.397 7.77 -4.773 1 73.81 179 ASN A C 1
ATOM 1443 O O . ASN A 1 179 ? 0.651 8.789 -5.414 1 73.81 179 ASN A O 1
ATOM 1447 N N . ALA A 1 180 ? 1.006 7.332 -3.744 1 75.69 180 ALA A N 1
ATOM 1448 C CA . ALA A 1 180 ? 2.223 8.055 -3.383 1 75.69 180 ALA A CA 1
ATOM 1449 C C . ALA A 1 180 ? 3.264 7.969 -4.496 1 75.69 180 ALA A C 1
ATOM 1451 O O . ALA A 1 180 ? 3.367 6.945 -5.176 1 75.69 180 ALA A O 1
ATOM 1452 N N . ARG A 1 181 ? 3.834 9.07 -4.773 1 70.56 181 ARG A N 1
ATOM 1453 C CA . ARG A 1 181 ? 4.953 9.086 -5.707 1 70.56 181 ARG A CA 1
ATOM 1454 C C . ARG A 1 181 ? 6.238 8.625 -5.027 1 70.56 181 ARG A C 1
ATOM 1456 O O . ARG A 1 181 ? 6.66 9.211 -4.027 1 70.56 181 ARG A O 1
ATOM 1463 N N . LEU A 1 182 ? 6.77 7.52 -5.477 1 72.44 182 LEU A N 1
ATOM 1464 C CA . LEU A 1 182 ? 8.008 6.992 -4.902 1 72.44 182 LEU A CA 1
ATOM 1465 C C . LEU A 1 182 ? 9.227 7.676 -5.512 1 72.44 182 LEU A C 1
ATOM 1467 O O . LEU A 1 182 ? 9.242 7.957 -6.711 1 72.44 182 LEU A O 1
ATOM 1471 N N . PRO A 1 183 ? 10.125 8.086 -4.559 1 70.38 183 PRO A N 1
ATOM 1472 C CA . PRO A 1 183 ? 11.312 8.766 -5.078 1 70.38 183 PRO A CA 1
ATOM 1473 C C . PRO A 1 183 ? 12.133 7.895 -6.02 1 70.38 183 PRO A C 1
ATOM 1475 O O . PRO A 1 183 ? 12.195 6.676 -5.844 1 70.38 183 PRO A O 1
ATOM 1478 N N . LYS A 1 184 ? 12.578 8.523 -7.035 1 70.38 184 LYS A N 1
ATOM 1479 C CA . LYS A 1 184 ? 13.516 7.863 -7.945 1 70.38 184 LYS A CA 1
ATOM 1480 C C . LYS A 1 184 ? 14.961 8.117 -7.531 1 70.38 184 LYS A C 1
ATOM 1482 O O . LYS A 1 184 ? 15.289 9.195 -7.035 1 70.38 184 LYS A O 1
ATOM 1487 N N . VAL A 1 185 ? 15.672 7.117 -7.727 1 68 185 VAL A N 1
ATOM 1488 C CA . VAL A 1 185 ? 17.078 7.258 -7.391 1 68 185 VAL A CA 1
ATOM 1489 C C . VAL A 1 185 ? 17.672 8.461 -8.125 1 68 185 VAL A C 1
ATOM 1491 O O . VAL A 1 185 ? 17.406 8.656 -9.312 1 68 185 VAL A O 1
ATOM 1494 N N . GLY A 1 186 ? 18.391 9.281 -7.406 1 71.62 186 GLY A N 1
ATOM 1495 C CA . GLY A 1 186 ? 19.016 10.445 -8.008 1 71.62 186 GLY A CA 1
ATOM 1496 C C . GLY A 1 186 ? 18.25 11.734 -7.766 1 71.62 186 GLY A C 1
ATOM 1497 O O . GLY A 1 186 ? 18.812 12.82 -7.91 1 71.62 186 GLY A O 1
ATOM 1498 N N . ASN A 1 187 ? 17.031 11.539 -7.422 1 76.62 187 ASN A N 1
ATOM 1499 C CA . ASN A 1 187 ? 16.219 12.734 -7.188 1 76.62 187 ASN A CA 1
ATOM 1500 C C . ASN A 1 187 ? 16.438 13.289 -5.781 1 76.62 187 ASN A C 1
ATOM 1502 O O . ASN A 1 187 ? 16.797 12.547 -4.863 1 76.62 187 ASN A O 1
ATOM 1506 N N . LYS A 1 188 ? 16.297 14.562 -5.734 1 75.62 188 LYS A N 1
ATOM 1507 C CA . LYS A 1 188 ? 16.375 15.203 -4.426 1 75.62 188 LYS A CA 1
ATOM 1508 C C . LYS A 1 188 ? 15.078 14.992 -3.641 1 75.62 188 LYS A C 1
ATOM 1510 O O . LYS A 1 188 ? 13.984 15.172 -4.18 1 75.62 188 LYS A O 1
ATOM 1515 N N . VAL A 1 189 ? 15.305 14.391 -2.422 1 75.56 189 VAL A N 1
ATOM 1516 C CA . VAL A 1 189 ? 14.148 14.148 -1.562 1 75.56 189 VAL A CA 1
ATOM 1517 C C . VAL A 1 189 ? 14.406 14.727 -0.173 1 75.56 189 VAL A C 1
ATOM 1519 O O . VAL A 1 189 ? 15.516 15.164 0.127 1 75.56 189 VAL A O 1
ATOM 1522 N N . THR A 1 190 ? 13.359 14.898 0.579 1 69.56 190 THR A N 1
ATOM 1523 C CA . THR A 1 190 ? 13.477 15.406 1.942 1 69.56 190 THR A CA 1
ATOM 1524 C C . THR A 1 190 ? 13.461 14.258 2.947 1 69.56 190 THR A C 1
ATOM 1526 O O . THR A 1 190 ? 12.711 13.297 2.787 1 69.56 190 THR A O 1
ATOM 1529 N N . CYS A 1 191 ? 14.305 14.43 3.91 1 70.56 191 CYS A N 1
ATOM 1530 C CA . CYS A 1 191 ? 14.398 13.406 4.949 1 70.56 191 CYS A CA 1
ATOM 1531 C C . CYS A 1 191 ? 13.195 13.469 5.887 1 70.56 191 CYS A C 1
ATOM 1533 O O . CYS A 1 191 ? 12.797 14.555 6.316 1 70.56 191 CYS A O 1
ATOM 1535 N N . ARG A 1 192 ? 12.711 12.391 6.254 1 66.94 192 ARG A N 1
ATOM 1536 C CA . ARG A 1 192 ? 11.523 12.344 7.102 1 66.94 192 ARG A CA 1
ATOM 1537 C C . ARG A 1 192 ? 11.875 12.672 8.547 1 66.94 192 ARG A C 1
ATOM 1539 O O . ARG A 1 192 ? 11 13.023 9.344 1 66.94 192 ARG A O 1
ATOM 1546 N N . TYR A 1 193 ? 13.125 12.523 8.852 1 61.5 193 TYR A N 1
ATOM 1547 C CA . TYR A 1 193 ? 13.539 12.734 10.234 1 61.5 193 TYR A CA 1
ATOM 1548 C C . TYR A 1 193 ? 13.984 14.18 10.453 1 61.5 193 TYR A C 1
ATOM 1550 O O . TYR A 1 193 ? 13.523 14.836 11.391 1 61.5 193 TYR A O 1
ATOM 1558 N N . CYS A 1 194 ? 14.93 14.547 9.602 1 56.47 194 CYS A N 1
ATOM 1559 C CA . CYS A 1 194 ? 15.516 15.859 9.852 1 56.47 194 CYS A CA 1
ATOM 1560 C C . CYS A 1 194 ? 15.07 16.875 8.805 1 56.47 194 CYS A C 1
ATOM 1562 O O . CYS A 1 194 ? 15.5 18.031 8.828 1 56.47 194 CYS A O 1
ATOM 1564 N N . ASN A 1 195 ? 14.289 16.453 7.859 1 61.44 195 ASN A N 1
ATOM 1565 C CA . ASN A 1 195 ? 13.711 17.297 6.82 1 61.44 195 ASN A CA 1
ATOM 1566 C C . ASN A 1 195 ? 14.789 17.891 5.91 1 61.44 195 ASN A C 1
ATOM 1568 O O . ASN A 1 195 ? 14.523 18.797 5.133 1 61.44 195 ASN A O 1
ATOM 1572 N N . ALA A 1 196 ? 15.977 17.375 6.016 1 61.91 196 ALA A N 1
ATOM 1573 C CA . ALA A 1 196 ? 17.047 17.828 5.133 1 61.91 196 ALA A CA 1
ATOM 1574 C C . ALA A 1 196 ? 16.875 17.25 3.73 1 61.91 196 ALA A C 1
ATOM 1576 O O . ALA A 1 196 ? 16.391 16.141 3.566 1 61.91 196 ALA A O 1
ATOM 1577 N N . ARG A 1 197 ? 17.188 18.125 2.787 1 71.31 197 ARG A N 1
ATOM 1578 C CA . ARG A 1 197 ? 17.188 17.641 1.408 1 71.31 197 ARG A CA 1
ATOM 1579 C C . ARG A 1 197 ? 18.406 16.781 1.125 1 71.31 197 ARG A C 1
ATOM 1581 O O . ARG A 1 197 ? 19.516 17.109 1.562 1 71.31 197 ARG A O 1
ATOM 1588 N N . TYR A 1 198 ? 18.188 15.703 0.527 1 73.12 198 TYR A N 1
ATOM 1589 C CA . TYR A 1 198 ? 19.297 14.836 0.134 1 73.12 198 TYR A CA 1
ATOM 1590 C C . TYR A 1 198 ? 18.969 14.086 -1.151 1 73.12 198 TYR A C 1
ATOM 1592 O O . TYR A 1 198 ? 17.844 14.125 -1.633 1 73.12 198 TYR A O 1
ATOM 1600 N N . THR A 1 199 ? 19.984 13.617 -1.754 1 74.69 199 THR A N 1
ATOM 1601 C CA . THR A 1 199 ? 19.797 12.828 -2.971 1 74.69 199 THR A CA 1
ATOM 1602 C C . THR A 1 199 ? 19.484 11.375 -2.633 1 74.69 199 THR A C 1
ATOM 1604 O O . THR A 1 199 ? 20.297 10.688 -2.018 1 74.69 199 THR A O 1
ATOM 1607 N N . PHE A 1 200 ? 18.344 11.062 -3.061 1 77.19 200 PHE A N 1
ATOM 1608 C CA . PHE A 1 200 ? 17.922 9.703 -2.762 1 77.19 200 PHE A CA 1
ATOM 1609 C C . PHE A 1 200 ? 18.844 8.688 -3.436 1 77.19 200 PHE A C 1
ATOM 1611 O O . PHE A 1 200 ? 19.156 8.828 -4.621 1 77.19 200 PHE A O 1
ATOM 1618 N N . GLY A 1 201 ? 19.172 7.676 -2.703 1 67.31 201 GLY A N 1
ATOM 1619 C CA . GLY A 1 201 ? 20.047 6.645 -3.238 1 67.31 201 GLY A CA 1
ATOM 1620 C C . GLY A 1 201 ? 21.516 6.969 -3.088 1 67.31 201 GLY A C 1
ATOM 1621 O O . GLY A 1 201 ? 22.375 6.164 -3.449 1 67.31 201 GLY A O 1
ATOM 1622 N N . SER A 1 202 ? 21.812 8.203 -2.717 1 64.38 202 SER A N 1
ATOM 1623 C CA . SER A 1 202 ? 23.219 8.586 -2.586 1 64.38 202 SER A CA 1
ATOM 1624 C C . SER A 1 202 ? 23.891 7.836 -1.441 1 64.38 202 SER A C 1
ATOM 1626 O O . SER A 1 202 ? 23.281 7.637 -0.383 1 64.38 202 SER A O 1
ATOM 1628 N N . THR A 1 203 ? 24.875 6.945 -1.702 1 56.59 203 THR A N 1
ATOM 1629 C CA . THR A 1 203 ? 25.656 6.203 -0.716 1 56.59 203 THR A CA 1
ATOM 1630 C C . THR A 1 203 ? 26.469 7.152 0.157 1 56.59 203 THR A C 1
ATOM 1632 O O . THR A 1 203 ? 27.094 6.73 1.137 1 56.59 203 THR A O 1
ATOM 1635 N N . LYS A 1 204 ? 26.656 8.266 -0.271 1 50.84 204 LYS A N 1
ATOM 1636 C CA . LYS A 1 204 ? 27.469 9.172 0.529 1 50.84 204 LYS A CA 1
ATOM 1637 C C . LYS A 1 204 ? 26.844 9.422 1.896 1 50.84 204 LYS A C 1
ATOM 1639 O O . LYS A 1 204 ? 25.625 9.391 2.037 1 50.84 204 LYS A O 1
ATOM 1644 N N . SER A 1 205 ? 27.5 9.367 3.055 1 49.41 205 SER A N 1
ATOM 1645 C CA . SER A 1 205 ? 27.391 9.469 4.508 1 49.41 205 SER A CA 1
ATOM 1646 C C . SER A 1 205 ? 26.281 10.445 4.906 1 49.41 205 SER A C 1
ATOM 1648 O O . SER A 1 205 ? 26.578 11.539 5.395 1 49.41 205 SER A O 1
ATOM 1650 N N . GLN A 1 206 ? 25.234 10.578 4.152 1 53.69 206 GLN A N 1
ATOM 1651 C CA . GLN A 1 206 ? 24.609 11.781 4.703 1 53.69 206 GLN A CA 1
ATOM 1652 C C . GLN A 1 206 ? 23.828 11.453 5.969 1 53.69 206 GLN A C 1
ATOM 1654 O O . GLN A 1 206 ? 22.922 10.617 5.945 1 53.69 206 GLN A O 1
ATOM 1659 N N . GLU A 1 207 ? 24.516 11.43 7.133 1 55.06 207 GLU A N 1
ATOM 1660 C CA . GLU A 1 207 ? 24 11.305 8.492 1 55.06 207 GLU A CA 1
ATOM 1661 C C . GLU A 1 207 ? 22.781 12.203 8.711 1 55.06 207 GLU A C 1
ATOM 1663 O O . GLU A 1 207 ? 22.75 13.336 8.219 1 55.06 207 GLU A O 1
ATOM 1668 N N . CYS A 1 208 ? 21.719 11.531 8.984 1 56.25 208 CYS A N 1
ATOM 1669 C CA . CYS A 1 208 ? 20.547 12.289 9.438 1 56.25 208 CYS A CA 1
ATOM 1670 C C . CYS A 1 208 ? 20.844 13.016 10.742 1 56.25 208 CYS A C 1
ATOM 1672 O O . CYS A 1 208 ? 21.609 12.531 11.57 1 56.25 208 CYS A O 1
ATOM 1674 N N . GLY A 1 209 ? 20.719 14.18 10.789 1 47.03 209 GLY A N 1
ATOM 1675 C CA . GLY A 1 209 ? 20.969 15.07 11.914 1 47.03 209 GLY A CA 1
ATOM 1676 C C . GLY A 1 209 ? 21.125 14.336 13.234 1 47.03 209 GLY A C 1
ATOM 1677 O O . GLY A 1 20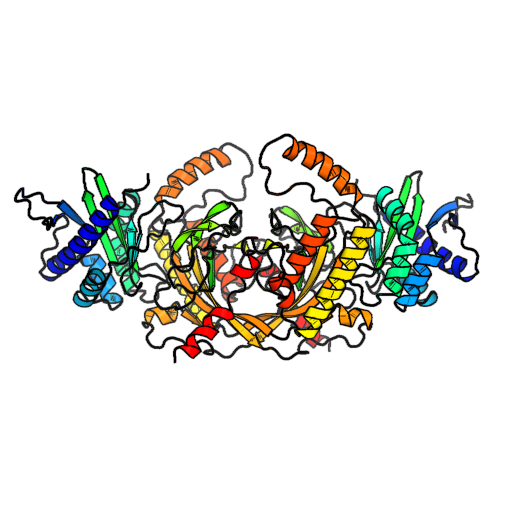9 ? 21.75 14.844 14.164 1 47.03 209 GLY A O 1
ATOM 1678 N N . ASP A 1 210 ? 20.422 13.305 13.492 1 44.88 210 ASP A N 1
ATOM 1679 C CA . ASP A 1 210 ? 20.562 12.773 14.844 1 44.88 210 ASP A CA 1
ATOM 1680 C C . ASP A 1 210 ? 21.781 11.852 14.945 1 44.88 210 ASP A C 1
ATOM 1682 O O . ASP A 1 210 ? 22.078 11.328 16.016 1 44.88 210 ASP A O 1
ATOM 1686 N N . GLY A 1 211 ? 22.594 11.844 13.977 1 46.16 211 GLY A N 1
ATOM 1687 C CA . GLY A 1 211 ? 23.859 11.148 14.039 1 46.16 211 GLY A CA 1
ATOM 1688 C C . GLY A 1 211 ? 23.75 9.656 13.82 1 46.16 211 GLY A C 1
ATOM 1689 O O . GLY A 1 211 ? 24.75 8.961 13.68 1 46.16 211 GLY A O 1
ATOM 1690 N N . LEU A 1 212 ? 22.609 9.062 13.977 1 47.62 212 LEU A N 1
ATOM 1691 C CA . LEU A 1 212 ? 22.562 7.613 14.102 1 47.62 212 LEU A CA 1
ATOM 1692 C C . LEU A 1 212 ? 21.859 6.992 12.891 1 47.62 212 LEU A C 1
ATOM 1694 O O . LEU A 1 212 ? 21.984 5.789 12.648 1 47.62 212 LEU A O 1
ATOM 1698 N N . ASN A 1 213 ? 21.047 7.902 12.234 1 55.66 213 ASN A N 1
ATOM 1699 C CA . ASN A 1 213 ? 20.219 7.238 11.234 1 55.66 213 ASN A CA 1
ATOM 1700 C C . ASN A 1 213 ? 20.453 7.82 9.844 1 55.66 213 ASN A C 1
ATOM 1702 O O . ASN A 1 213 ? 20.953 8.938 9.703 1 55.66 213 ASN A O 1
ATOM 1706 N N . PHE A 1 214 ? 20.469 7 8.766 1 63.34 214 PHE A N 1
ATOM 1707 C CA . PHE A 1 214 ? 20.5 7.41 7.367 1 63.34 214 PHE A CA 1
ATOM 1708 C C . PHE A 1 214 ? 19.219 8.148 6.988 1 63.34 214 PHE A C 1
ATOM 1710 O O . PHE A 1 214 ? 18.172 7.949 7.609 1 63.34 214 PHE A O 1
ATOM 1717 N N . HIS A 1 215 ? 19.422 9.234 6.152 1 69.38 215 HIS A N 1
ATOM 1718 C CA . HIS A 1 215 ? 18.25 9.945 5.633 1 69.38 215 HIS A CA 1
ATOM 1719 C C . HIS A 1 215 ? 17.266 8.977 4.988 1 69.38 215 HIS A C 1
ATOM 1721 O O . HIS A 1 215 ? 17.672 8.031 4.316 1 69.38 215 HIS A O 1
ATOM 1727 N N . GLU A 1 216 ? 16.062 9.133 5.387 1 71.81 216 GLU A N 1
ATOM 1728 C CA . GLU A 1 216 ? 14.977 8.406 4.719 1 71.81 216 GLU A CA 1
ATOM 1729 C C . GLU A 1 216 ? 13.977 9.367 4.082 1 71.81 216 GLU A C 1
ATOM 1731 O O . GLU A 1 216 ? 13.656 10.414 4.66 1 71.81 216 GLU A O 1
ATOM 1736 N N . PRO A 1 217 ? 13.625 9.016 2.922 1 73.81 217 PRO A N 1
ATOM 1737 C CA . PRO A 1 217 ? 12.711 9.938 2.242 1 73.81 217 PRO A CA 1
ATOM 1738 C C . PRO A 1 217 ? 11.367 10.07 2.955 1 73.81 217 PRO A C 1
ATOM 1740 O O . PRO A 1 217 ? 10.844 9.086 3.488 1 73.81 217 PRO A O 1
ATOM 1743 N N . ASN A 1 218 ? 10.906 11.273 3 1 72.31 218 ASN A N 1
ATOM 1744 C CA . ASN A 1 218 ? 9.57 11.555 3.523 1 72.31 218 ASN A CA 1
ATOM 1745 C C . ASN A 1 218 ? 8.484 11.234 2.494 1 72.31 218 ASN A C 1
ATOM 1747 O O . ASN A 1 218 ? 8.234 12.031 1.592 1 72.31 218 ASN A O 1
ATOM 1751 N N . ILE A 1 219 ? 7.934 10.086 2.605 1 76.25 219 ILE A N 1
ATOM 1752 C CA . ILE A 1 219 ? 6.906 9.656 1.66 1 76.25 219 ILE A CA 1
ATOM 1753 C C . ILE A 1 219 ? 5.531 9.773 2.307 1 76.25 219 ILE A C 1
ATOM 1755 O O . ILE A 1 219 ? 5.301 9.25 3.396 1 76.25 219 ILE A O 1
ATOM 1759 N N . VAL A 1 220 ? 4.742 10.617 1.726 1 80 220 VAL A N 1
ATOM 1760 C CA . VAL A 1 220 ? 3.363 10.742 2.186 1 80 220 VAL A CA 1
ATOM 1761 C C . VAL A 1 220 ? 2.451 9.867 1.327 1 80 220 VAL A C 1
ATOM 1763 O O . VAL A 1 220 ? 2.301 10.109 0.127 1 80 220 VAL A O 1
ATOM 1766 N N . LEU A 1 221 ? 1.906 8.93 1.94 1 84.06 221 LEU A N 1
ATOM 1767 C CA . LEU A 1 221 ? 0.985 8.031 1.254 1 84.06 221 LEU A CA 1
ATOM 1768 C C . LEU A 1 221 ? -0.338 8.734 0.96 1 84.06 221 LEU A C 1
ATOM 1770 O O . LEU A 1 221 ? -0.642 9.766 1.552 1 84.06 221 LEU A O 1
ATOM 1774 N N . LYS A 1 222 ? -1.048 8.203 0.007 1 86.06 222 LYS A N 1
ATOM 1775 C CA . LYS A 1 222 ? -2.281 8.859 -0.417 1 86.06 222 LYS A CA 1
ATOM 1776 C C . LYS A 1 222 ? -3.461 7.891 -0.37 1 86.06 222 LYS A C 1
ATOM 1778 O O . LYS A 1 222 ? -3.428 6.898 0.358 1 86.06 222 LYS A O 1
ATOM 1783 N N . ASP A 1 223 ? -4.566 8.258 -1.01 1 81.25 223 ASP A N 1
ATOM 1784 C CA . ASP A 1 223 ? -5.832 7.539 -0.903 1 81.25 223 ASP A CA 1
ATOM 1785 C C . ASP A 1 223 ? -5.672 6.078 -1.316 1 81.25 223 ASP A C 1
ATOM 1787 O O . ASP A 1 223 ? -6.141 5.176 -0.62 1 81.25 223 ASP A O 1
ATOM 1791 N N . ASN A 1 224 ? -4.977 5.879 -2.385 1 75.44 224 ASN A N 1
ATOM 1792 C CA . ASN A 1 224 ? -4.902 4.543 -2.965 1 75.44 224 ASN A CA 1
ATOM 1793 C C . ASN A 1 224 ? -3.885 3.67 -2.234 1 75.44 224 ASN A C 1
ATOM 1795 O O . ASN A 1 224 ? -3.809 2.465 -2.475 1 75.44 224 ASN A O 1
ATOM 1799 N N . ASP A 1 225 ? -3.182 4.223 -1.34 1 79.62 225 ASP A N 1
ATOM 1800 C CA . ASP A 1 225 ? -2.176 3.49 -0.579 1 79.62 225 ASP A CA 1
ATOM 1801 C C . ASP A 1 225 ? -2.756 2.965 0.733 1 79.62 225 ASP A C 1
ATOM 1803 O O . ASP A 1 225 ? -2.123 2.156 1.417 1 79.62 225 ASP A O 1
ATOM 1807 N N . LEU A 1 226 ? -3.879 3.5 1.043 1 83.69 226 LEU A N 1
ATOM 1808 C CA . LEU A 1 226 ? -4.547 3.051 2.26 1 83.69 226 LEU A CA 1
ATOM 1809 C C . LEU A 1 226 ? -5.262 1.724 2.029 1 83.69 226 LEU A C 1
ATOM 1811 O O . LEU A 1 226 ? -6.348 1.691 1.443 1 83.69 226 LEU A O 1
ATOM 1815 N N . LEU A 1 227 ? -4.734 0.66 2.584 1 75.88 227 LEU A N 1
ATOM 1816 C CA . LEU A 1 227 ? -5.23 -0.677 2.275 1 75.88 227 LEU A CA 1
ATOM 1817 C C . LEU A 1 227 ? -6.172 -1.173 3.371 1 75.88 227 LEU A C 1
ATOM 1819 O O . LEU A 1 227 ? -6.91 -2.141 3.168 1 75.88 227 LEU A O 1
ATOM 1823 N N . THR A 1 228 ? -6.105 -0.539 4.473 1 82.19 228 THR A N 1
ATOM 1824 C CA . THR A 1 228 ? -6.953 -0.963 5.586 1 82.19 228 THR A CA 1
ATOM 1825 C C . THR A 1 228 ? -7.672 0.232 6.203 1 82.19 228 THR A C 1
ATOM 1827 O O . THR A 1 228 ? -7.133 1.341 6.23 1 82.19 228 THR A O 1
ATOM 1830 N N . LYS A 1 229 ? -8.828 -0.044 6.66 1 87.44 229 LYS A N 1
ATOM 1831 C CA . LYS A 1 229 ? -9.586 0.981 7.371 1 87.44 229 LYS A CA 1
ATOM 1832 C C . LYS A 1 229 ? -8.992 1.248 8.75 1 87.44 229 LYS A C 1
ATOM 1834 O O . LYS A 1 229 ? -8.219 0.436 9.266 1 87.44 229 LYS A O 1
ATOM 1839 N N . VAL A 1 230 ? -9.367 2.459 9.227 1 91 230 VAL A N 1
ATOM 1840 C CA . VAL A 1 230 ? -8.953 2.82 10.578 1 91 230 VAL A CA 1
ATOM 1841 C C . VAL A 1 230 ? -9.68 1.946 11.594 1 91 230 VAL A C 1
ATOM 1843 O O . VAL A 1 230 ? -10.906 1.791 11.531 1 91 230 VAL A O 1
ATOM 1846 N N . ARG A 1 231 ? -8.953 1.335 12.477 1 90.06 231 ARG A N 1
ATOM 1847 C CA . ARG A 1 231 ? -9.531 0.415 13.453 1 90.06 231 ARG A CA 1
ATOM 1848 C C . ARG A 1 231 ? -9.359 0.943 14.875 1 90.06 231 ARG A C 1
ATOM 1850 O O . ARG A 1 231 ? -8.477 0.495 15.609 1 90.06 231 ARG A O 1
ATOM 1857 N N . ILE A 1 232 ? -10.266 1.812 15.227 1 91.31 232 ILE A N 1
ATOM 1858 C CA . ILE A 1 232 ? -10.305 2.402 16.562 1 91.31 232 ILE A CA 1
ATOM 1859 C C . ILE A 1 232 ? -11.656 2.107 17.219 1 91.31 232 ILE A C 1
ATOM 1861 O O . ILE A 1 232 ? -12.5 1.424 16.625 1 91.31 232 ILE A O 1
ATOM 1865 N N . ASP A 1 233 ? -11.773 2.48 18.5 1 89.88 233 ASP A N 1
ATOM 1866 C CA . ASP A 1 233 ? -13.055 2.318 19.172 1 89.88 233 ASP A CA 1
ATOM 1867 C C . ASP A 1 233 ? -14.195 2.869 18.312 1 89.88 233 ASP A C 1
ATOM 1869 O O . ASP A 1 233 ? -14.117 3.996 17.828 1 89.88 233 ASP A O 1
ATOM 1873 N N . PRO A 1 234 ? -15.219 2.049 18.094 1 89.5 234 PRO A N 1
ATOM 1874 C CA . PRO A 1 234 ? -16.312 2.461 17.219 1 89.5 234 PRO A CA 1
ATOM 1875 C C . PRO A 1 234 ? -16.953 3.785 17.641 1 89.5 234 PRO A C 1
ATOM 1877 O O . PRO A 1 234 ? -17.359 4.582 16.797 1 89.5 234 PRO A O 1
ATOM 1880 N N . GLN A 1 235 ? -17.094 4.004 18.938 1 91.31 235 GLN A N 1
ATOM 1881 C CA . GLN A 1 235 ? -17.641 5.266 19.406 1 91.31 235 GLN A CA 1
ATOM 1882 C C . GLN A 1 235 ? -16.734 6.438 19.031 1 91.31 235 GLN A C 1
ATOM 1884 O O . GLN A 1 235 ? -17.219 7.484 18.594 1 91.31 235 GLN A O 1
ATOM 1889 N N . ALA A 1 236 ? -15.461 6.211 19.25 1 91.5 236 ALA A N 1
ATOM 1890 C CA . ALA A 1 236 ? -14.5 7.242 18.859 1 91.5 236 ALA A CA 1
ATOM 1891 C C . ALA A 1 236 ? -14.547 7.492 17.359 1 91.5 236 ALA A C 1
ATOM 1893 O O . ALA A 1 236 ? -14.445 8.633 16.906 1 91.5 236 ALA A O 1
ATOM 1894 N N . SER A 1 237 ? -14.664 6.414 16.641 1 93.31 237 SER A N 1
ATOM 1895 C CA . SER A 1 237 ? -14.75 6.52 15.188 1 93.31 237 SER A CA 1
ATOM 1896 C C . SER A 1 237 ? -15.938 7.375 14.758 1 93.31 237 SER A C 1
ATOM 1898 O O . SER A 1 237 ? -15.805 8.242 13.898 1 93.31 237 SER A O 1
ATOM 1900 N N . ASN A 1 238 ? -17.062 7.145 15.344 1 93.69 238 ASN A N 1
ATOM 1901 C CA . ASN A 1 238 ? -18.266 7.906 15.031 1 93.69 238 ASN A CA 1
ATOM 1902 C C . ASN A 1 238 ? -18.109 9.383 15.398 1 93.69 238 ASN A C 1
ATOM 1904 O O . ASN A 1 238 ? -18.516 10.258 14.641 1 93.69 238 ASN A O 1
ATOM 1908 N N . GLN A 1 239 ? -17.562 9.617 16.531 1 94.94 239 GLN A N 1
ATOM 1909 C CA . GLN A 1 239 ? -17.359 10.992 16.969 1 94.94 239 GLN A CA 1
ATOM 1910 C C . GLN A 1 239 ? -16.406 11.734 16.031 1 94.94 239 GLN A C 1
ATOM 1912 O O . GLN A 1 239 ? -16.625 12.906 15.711 1 94.94 239 GLN A O 1
ATOM 1917 N N . LEU A 1 240 ? -15.359 11.039 15.672 1 95.44 240 LEU A N 1
ATOM 1918 C CA . LEU A 1 240 ? -14.398 11.633 14.742 1 95.44 240 LEU A CA 1
ATOM 1919 C C . LEU A 1 240 ? -15.062 11.945 13.398 1 95.44 240 LEU A C 1
ATOM 1921 O O . LEU A 1 240 ? -14.844 13.016 12.828 1 95.44 240 LEU A O 1
ATOM 1925 N N . TYR A 1 241 ? -15.789 11.039 12.938 1 94.69 241 TYR A N 1
ATOM 1926 C CA . TYR A 1 241 ? -16.5 11.234 11.68 1 94.69 241 TYR A CA 1
ATOM 1927 C C . TYR A 1 241 ? -17.438 12.43 11.766 1 94.69 241 TYR A C 1
ATOM 1929 O O . TYR A 1 241 ? -17.484 13.258 10.859 1 94.69 241 TYR A O 1
ATOM 1937 N N . ASP A 1 242 ? -18.203 12.469 12.82 1 95.62 242 ASP A N 1
ATOM 1938 C CA . ASP A 1 242 ? -19.109 13.602 13.016 1 95.62 242 ASP A CA 1
ATOM 1939 C C . ASP A 1 242 ? -18.344 14.922 12.992 1 95.62 242 ASP A C 1
ATOM 1941 O O . ASP A 1 242 ? -18.781 15.883 12.344 1 95.62 242 ASP A O 1
ATOM 1945 N N . GLN A 1 243 ? -17.297 14.945 13.688 1 96.56 243 GLN A N 1
ATOM 1946 C CA . GLN A 1 243 ? -16.516 16.172 13.727 1 96.56 243 GLN A CA 1
ATOM 1947 C C . GLN A 1 243 ? -15.984 16.531 12.336 1 96.56 243 GLN A C 1
ATOM 1949 O O . GLN A 1 243 ? -15.953 17.703 11.961 1 96.56 243 GLN A O 1
ATOM 1954 N N . LEU A 1 244 ? -15.531 15.539 11.617 1 96.31 244 LEU A N 1
ATOM 1955 C CA . LEU A 1 244 ? -15.07 15.766 10.25 1 96.31 244 LEU A CA 1
ATOM 1956 C C . LEU A 1 244 ? -16.188 16.344 9.391 1 96.31 244 LEU A C 1
ATOM 1958 O O . LEU A 1 244 ? -15.938 17.203 8.539 1 96.31 244 LEU A O 1
ATOM 1962 N N . CYS A 1 245 ? -17.391 15.914 9.625 1 95.25 245 CYS A N 1
ATOM 1963 C CA . CYS A 1 245 ? -18.531 16.453 8.906 1 95.25 245 CYS A CA 1
ATOM 1964 C C . CYS A 1 245 ? -18.781 17.906 9.281 1 95.25 245 CYS A C 1
ATOM 1966 O O . CYS A 1 245 ? -19 18.75 8.406 1 95.25 245 CYS A O 1
ATOM 1968 N N . PHE A 1 246 ? -18.719 18.188 10.57 1 96.94 246 PHE A N 1
ATOM 1969 C CA . PHE A 1 246 ? -18.875 19.562 11.023 1 96.94 246 PHE A CA 1
ATOM 1970 C C . PHE A 1 246 ? -17.812 20.469 10.406 1 96.94 246 PHE A C 1
ATOM 1972 O O . PHE A 1 246 ? -18.125 21.547 9.898 1 96.94 246 PHE A O 1
ATOM 1979 N N . ASP A 1 247 ? -16.609 20.016 10.414 1 97.38 247 ASP A N 1
ATOM 1980 C CA . ASP A 1 247 ? -15.5 20.812 9.883 1 97.38 247 ASP A CA 1
ATOM 1981 C C . ASP A 1 247 ? -15.656 21.031 8.375 1 97.38 247 ASP A C 1
ATOM 1983 O O . ASP A 1 247 ? -15.461 22.141 7.887 1 97.38 247 ASP A O 1
ATOM 1987 N N . SER A 1 248 ? -15.969 19.938 7.699 1 94.56 248 SER A N 1
ATOM 1988 C CA . SER A 1 248 ? -16.125 20.062 6.254 1 94.56 248 SER A CA 1
ATOM 1989 C C . SER A 1 248 ? -17.328 20.938 5.902 1 94.56 248 SER A C 1
ATOM 1991 O O . SER A 1 248 ? -17.312 21.656 4.898 1 94.56 248 SER A O 1
ATOM 1993 N N . ASP A 1 249 ? -18.391 20.922 6.695 1 95.31 249 ASP A N 1
ATOM 1994 C CA . ASP A 1 249 ? -19.516 21.812 6.496 1 95.31 249 ASP A CA 1
ATOM 1995 C C . ASP A 1 249 ? -19.109 23.266 6.676 1 95.31 249 ASP A C 1
ATOM 1997 O O . ASP A 1 249 ? -19.516 24.125 5.891 1 95.31 249 ASP A O 1
ATOM 2001 N N . PHE A 1 250 ? -18.422 23.578 7.699 1 95.31 250 PHE A N 1
ATOM 2002 C CA . PHE A 1 250 ? -17.906 24.922 7.914 1 95.31 250 PHE A CA 1
ATOM 2003 C C . PHE A 1 250 ? -17.078 25.391 6.727 1 95.31 250 PHE A C 1
ATOM 2005 O O . PHE A 1 250 ? -17.25 26.5 6.234 1 95.31 250 PHE A O 1
ATOM 2012 N N . LEU A 1 251 ? -16.094 24.5 6.281 1 93.12 251 LEU A N 1
ATOM 2013 C CA . LEU A 1 251 ? -15.227 24.844 5.16 1 93.12 251 LEU A CA 1
ATOM 2014 C C . LEU A 1 251 ? -16.047 25.109 3.898 1 93.12 251 LEU A C 1
ATOM 2016 O O . LEU A 1 251 ? -15.742 26.016 3.133 1 93.12 251 LEU A O 1
ATOM 2020 N N . TYR A 1 252 ? -17.047 24.312 3.725 1 89.25 252 TYR A N 1
AT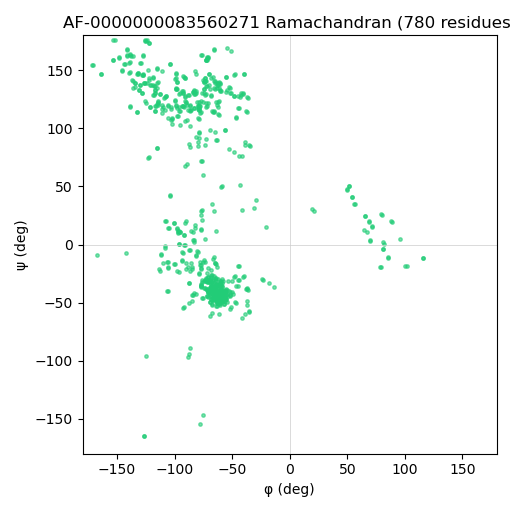OM 2021 C CA . TYR A 1 252 ? -17.938 24.516 2.598 1 89.25 252 TYR A CA 1
ATOM 2022 C C . TYR A 1 252 ? -18.609 25.875 2.674 1 89.25 252 TYR A C 1
ATOM 2024 O O . TYR A 1 252 ? -18.703 26.594 1.67 1 89.25 252 TYR A O 1
ATOM 2032 N N . GLU A 1 253 ? -19.078 26.266 3.822 1 91.12 253 GLU A N 1
ATOM 2033 C CA . GLU A 1 253 ? -19.734 27.562 4.023 1 91.12 253 GLU A CA 1
ATOM 2034 C C . GLU A 1 253 ? -18.797 28.719 3.707 1 91.12 253 GLU A C 1
ATOM 2036 O O . GLU A 1 253 ? -19.234 29.781 3.273 1 91.12 253 GLU A O 1
ATOM 2041 N N . GLN A 1 254 ? -17.516 28.5 3.941 1 88.81 254 GLN A N 1
ATOM 2042 C CA . GLN A 1 254 ? -16.516 29.531 3.674 1 88.81 254 GLN A CA 1
ATOM 2043 C C . GLN A 1 254 ? -16.047 29.469 2.225 1 88.81 254 GLN A C 1
ATOM 2045 O O . GLN A 1 254 ? -15.188 30.25 1.814 1 88.81 254 GLN A O 1
ATOM 2050 N N . GLY A 1 255 ? -16.516 28.469 1.483 1 83.31 255 GLY A N 1
ATOM 2051 C CA . GLY A 1 255 ? -16.156 28.328 0.081 1 83.31 255 GLY A CA 1
ATOM 2052 C C . GLY A 1 255 ? -14.781 27.703 -0.126 1 83.31 255 GLY A C 1
ATOM 2053 O O . GLY A 1 255 ? -14.117 27.984 -1.132 1 83.31 255 GLY A O 1
ATOM 2054 N N . ILE A 1 256 ? -14.383 26.969 0.795 1 87 256 ILE A N 1
ATOM 2055 C CA . ILE A 1 256 ? -13.039 26.406 0.743 1 87 256 ILE A CA 1
ATOM 2056 C C . ILE A 1 256 ? -13.102 24.969 0.225 1 87 256 ILE A C 1
ATOM 2058 O O . ILE A 1 256 ? -13.961 24.203 0.635 1 87 256 ILE A O 1
ATOM 2062 N N . MET A 1 257 ? -12.203 24.656 -0.717 1 82.88 257 MET A N 1
ATOM 2063 C CA . MET A 1 257 ? -12.094 23.312 -1.289 1 82.88 257 MET A CA 1
ATOM 2064 C C . MET A 1 257 ? -10.664 22.797 -1.163 1 82.88 257 MET A C 1
ATOM 2066 O O . MET A 1 257 ? -9.82 23.438 -0.543 1 82.88 257 MET A O 1
ATOM 2070 N N . ASP A 1 258 ? -10.359 21.594 -1.531 1 78.25 258 ASP A N 1
ATOM 2071 C CA . ASP A 1 258 ? -9.055 20.953 -1.712 1 78.25 258 ASP A CA 1
ATOM 2072 C C . ASP A 1 258 ? -8.375 20.703 -0.368 1 78.25 258 ASP A C 1
ATOM 2074 O O . ASP A 1 258 ? -7.148 20.672 -0.287 1 78.25 258 ASP A O 1
ATOM 2078 N N . TYR A 1 259 ? -9.172 20.797 0.698 1 88.62 259 TYR A N 1
ATOM 2079 C CA . TYR A 1 259 ? -8.625 20.344 1.975 1 88.62 259 TYR A CA 1
ATOM 2080 C C . TYR A 1 259 ? -8.492 18.828 2.004 1 88.62 259 TYR A C 1
ATOM 2082 O O . TYR A 1 259 ? -9.086 18.141 1.184 1 88.62 259 TYR A O 1
ATOM 2090 N N . SER A 1 260 ? -7.648 18.297 2.949 1 90.88 260 SER A N 1
ATOM 2091 C CA . SER A 1 260 ? -7.414 16.859 3.064 1 90.88 260 SER A CA 1
ATOM 2092 C C . SER A 1 260 ? -7.27 16.438 4.523 1 90.88 260 SER A C 1
ATOM 2094 O O . SER A 1 260 ? -6.996 17.266 5.391 1 90.88 260 SER A O 1
ATOM 2096 N N . LEU A 1 261 ? -7.559 15.219 4.691 1 93.56 261 LEU A N 1
ATOM 2097 C CA . LEU A 1 261 ? -7.273 14.633 5.996 1 93.56 261 LEU A CA 1
ATOM 2098 C C . LEU A 1 261 ? -5.84 14.117 6.062 1 93.56 261 LEU A C 1
ATOM 2100 O O . LEU A 1 261 ? -5.449 13.25 5.277 1 93.56 261 LEU A O 1
ATOM 2104 N N . LEU A 1 262 ? -5.066 14.688 6.883 1 92.12 262 LEU A N 1
ATOM 2105 C CA . LEU A 1 262 ? -3.75 14.148 7.199 1 92.12 262 LEU A CA 1
ATOM 2106 C C . LEU A 1 262 ? -3.838 13.125 8.328 1 92.12 262 LEU A C 1
ATOM 2108 O O . LEU A 1 262 ? -4.352 13.43 9.406 1 92.12 262 LEU A O 1
ATOM 2112 N N . MET A 1 263 ? -3.436 11.93 8.031 1 92.38 263 MET A N 1
ATOM 2113 C CA . MET A 1 263 ? -3.432 10.859 9.023 1 92.38 263 MET A CA 1
ATOM 2114 C C . MET A 1 263 ? -2.014 10.367 9.289 1 92.38 263 MET A C 1
ATOM 2116 O O . MET A 1 263 ? -1.285 10.023 8.359 1 92.38 263 MET A O 1
ATOM 2120 N N . GLY A 1 264 ? -1.629 10.508 10.477 1 88.94 264 GLY A N 1
ATOM 2121 C CA . GLY A 1 264 ? -0.38 9.906 10.914 1 88.94 264 GLY A CA 1
ATOM 2122 C C . GLY A 1 264 ? -0.574 8.586 11.641 1 88.94 264 GLY A C 1
ATOM 2123 O O . GLY A 1 264 ? -1.491 8.445 12.453 1 88.94 264 GLY A O 1
ATOM 2124 N N . VAL A 1 265 ? 0.258 7.609 11.266 1 87.69 265 VAL A N 1
ATOM 2125 C CA . VAL A 1 265 ? 0.143 6.285 11.875 1 87.69 265 VAL A CA 1
ATOM 2126 C C . VAL A 1 265 ? 1.462 5.906 12.539 1 87.69 265 VAL A C 1
ATOM 2128 O O . VAL A 1 265 ? 2.523 5.973 11.914 1 87.69 265 VAL A O 1
ATOM 2131 N N . GLN A 1 266 ? 1.36 5.727 13.773 1 84.19 266 GLN A N 1
ATOM 2132 C CA . GLN A 1 266 ? 2.449 5.062 14.477 1 84.19 266 GLN A CA 1
ATOM 2133 C C . GLN A 1 266 ? 2.203 3.561 14.578 1 84.19 266 GLN A C 1
ATOM 2135 O O . GLN A 1 266 ? 1.19 3.129 15.141 1 84.19 266 GLN A O 1
ATOM 2140 N N . SER A 1 267 ? 3.1 2.836 14.016 1 82.75 267 SER A N 1
ATOM 2141 C CA . SER A 1 267 ? 2.926 1.387 13.984 1 82.75 267 SER A CA 1
ATOM 2142 C C . SER A 1 267 ? 3.824 0.7 15.016 1 82.75 267 SER A C 1
ATOM 2144 O O . SER A 1 267 ? 4.801 1.287 15.484 1 82.75 267 SER A O 1
ATOM 2146 N N . CYS A 1 268 ? 3.412 -0.464 15.414 1 81.75 268 CYS A N 1
ATOM 2147 C CA . CYS A 1 268 ? 4.223 -1.331 16.266 1 81.75 268 CYS A CA 1
ATOM 2148 C C . CYS A 1 268 ? 4.125 -2.783 15.812 1 81.75 268 CYS A C 1
ATOM 2150 O O . CYS A 1 268 ? 3.316 -3.113 14.938 1 81.75 268 CYS A O 1
ATOM 2152 N N . GLU A 1 269 ? 5.039 -3.598 16.25 1 83.69 269 GLU A N 1
ATOM 2153 C CA . GLU A 1 269 ? 5.02 -5.027 15.953 1 83.69 269 GLU A CA 1
ATOM 2154 C C . GLU A 1 269 ? 4.238 -5.801 17.016 1 83.69 269 GLU A C 1
ATOM 2156 O O . GLU A 1 269 ? 4.508 -5.668 18.203 1 83.69 269 GLU A O 1
ATOM 2161 N N . TYR A 1 270 ? 3.281 -6.48 16.562 1 82.94 270 TYR A N 1
ATOM 2162 C CA . TYR A 1 270 ? 2.502 -7.348 17.438 1 82.94 270 TYR A CA 1
ATOM 2163 C C . TYR A 1 270 ? 2.854 -8.812 17.203 1 82.94 270 TYR A C 1
ATOM 2165 O O . TYR A 1 270 ? 2.785 -9.305 16.078 1 82.94 270 TYR A O 1
ATOM 2173 N N . TYR A 1 271 ? 3.32 -9.453 18.219 1 84.69 271 TYR A N 1
ATOM 2174 C CA . TYR A 1 271 ? 3.58 -10.883 18.062 1 84.69 271 TYR A CA 1
ATOM 2175 C C . TYR A 1 271 ? 2.281 -11.68 18.094 1 84.69 271 TYR A C 1
ATOM 2177 O O . TYR A 1 271 ? 1.381 -11.383 18.891 1 84.69 271 TYR A O 1
ATOM 2185 N N . VAL A 1 272 ? 2.188 -12.492 17.141 1 81.62 272 VAL A N 1
ATOM 2186 C CA . VAL A 1 272 ? 0.948 -13.25 17.016 1 81.62 272 VAL A CA 1
ATOM 2187 C C . VAL A 1 272 ? 1.241 -14.742 17.141 1 81.62 272 VAL A C 1
ATOM 2189 O O . VAL A 1 272 ? 2.352 -15.195 16.859 1 81.62 272 VAL A O 1
ATOM 2192 N N . GLU A 1 273 ? 0.296 -15.516 17.797 1 74.44 273 GLU A N 1
ATOM 2193 C CA . GLU A 1 273 ? 0.443 -16.969 17.906 1 74.44 273 GLU A CA 1
ATOM 2194 C C . GLU A 1 273 ? 0.181 -17.656 16.578 1 74.44 273 GLU A C 1
ATOM 2196 O O . GLU A 1 273 ? -0.819 -17.375 15.914 1 74.44 273 GLU A O 1
ATOM 2201 N N . PRO A 1 274 ? 1.232 -18.5 16.328 1 65.25 274 PRO A N 1
ATOM 2202 C CA . PRO A 1 274 ? 1.047 -19.266 15.102 1 65.25 274 PRO A CA 1
ATOM 2203 C C . PRO A 1 274 ? -0.195 -20.156 15.141 1 65.25 274 PRO A C 1
ATOM 2205 O O . PRO A 1 274 ? -0.552 -20.672 16.203 1 65.25 274 PRO A O 1
ATOM 2208 N N . GLY A 1 275 ? -1.135 -20.203 14.102 1 58.53 275 GLY A N 1
ATOM 2209 C CA . GLY A 1 275 ? -2.178 -21.203 14.031 1 58.53 275 GLY A CA 1
ATOM 2210 C C . GLY A 1 275 ? -3.576 -20.625 14.133 1 58.53 275 GLY A C 1
ATOM 2211 O O . GLY A 1 275 ? -4.551 -21.375 14.266 1 58.53 275 GLY A O 1
ATOM 2212 N N . ILE A 1 276 ? -3.627 -19.406 14.5 1 53.56 276 ILE A N 1
ATOM 2213 C CA . ILE A 1 276 ? -5 -18.906 14.594 1 53.56 276 ILE A CA 1
ATOM 2214 C C . ILE A 1 276 ? -5.758 -19.266 13.312 1 53.56 276 ILE A C 1
ATOM 2216 O O . ILE A 1 276 ? -6.941 -19.594 13.359 1 53.56 276 ILE A O 1
ATOM 2220 N N . VAL A 1 277 ? -5.121 -19.094 12.266 1 55.16 277 VAL A N 1
ATOM 2221 C CA . VAL A 1 277 ? -5.828 -19.438 11.031 1 55.16 277 VAL A CA 1
ATOM 2222 C C . VAL A 1 277 ? -5.59 -20.906 10.695 1 55.16 277 VAL A C 1
ATOM 2224 O O . VAL A 1 277 ? -4.48 -21.422 10.859 1 55.16 277 VAL A O 1
ATOM 2227 N N . GLY A 1 278 ? -6.582 -21.75 10.875 1 49.72 278 GLY A N 1
ATOM 2228 C CA . GLY A 1 278 ? -6.629 -23.188 10.68 1 49.72 278 GLY A CA 1
ATOM 2229 C C . GLY A 1 278 ? -5.863 -23.656 9.461 1 49.72 278 GLY A C 1
ATOM 2230 O O . GLY A 1 278 ? -6.133 -23.219 8.344 1 49.72 278 GLY A O 1
ATOM 2231 N N . PHE A 1 279 ? -4.555 -23.859 9.727 1 51.25 279 PHE A N 1
ATOM 2232 C CA . PHE A 1 279 ? -3.814 -24.609 8.711 1 51.25 279 PHE A CA 1
ATOM 2233 C C . PHE A 1 279 ? -4.582 -25.844 8.289 1 51.25 279 PHE A C 1
ATOM 2235 O O . PHE A 1 279 ? -5.164 -26.547 9.125 1 51.25 279 PHE A O 1
ATOM 2242 N N . ASN A 1 280 ? -5.074 -25.875 7.164 1 50 280 ASN A N 1
ATOM 2243 C CA . ASN A 1 280 ? -5.629 -27.141 6.695 1 50 280 ASN A CA 1
ATOM 2244 C C . ASN A 1 280 ? -4.594 -28.266 6.754 1 50 280 ASN A C 1
ATOM 2246 O O . ASN A 1 280 ? -3.605 -28.234 6.02 1 50 280 ASN A O 1
ATOM 2250 N N . PRO A 1 281 ? -4.684 -29.016 7.797 1 46.66 281 PRO A N 1
ATOM 2251 C CA . PRO A 1 281 ? -3.797 -30.172 7.945 1 46.66 281 PRO A CA 1
ATOM 2252 C C . PRO A 1 281 ? -3.67 -30.984 6.66 1 46.66 281 PRO A C 1
ATOM 2254 O O . PRO A 1 281 ? -2.744 -31.797 6.527 1 46.66 281 PRO A O 1
ATOM 2257 N N . ASN A 1 282 ? -4.66 -30.984 5.906 1 46.19 282 ASN A N 1
ATOM 2258 C CA . ASN A 1 282 ? -4.617 -31.859 4.742 1 46.19 282 ASN A CA 1
ATOM 2259 C C . ASN A 1 282 ? -3.756 -31.281 3.629 1 46.19 282 ASN A C 1
ATOM 2261 O O . ASN A 1 282 ? -3.84 -31.719 2.479 1 46.19 282 ASN A O 1
ATOM 2265 N N . MET A 1 283 ? -3.051 -30.312 3.998 1 49.47 283 MET A N 1
ATOM 2266 C CA . MET A 1 283 ? -2.225 -29.703 2.963 1 49.47 283 MET A CA 1
ATOM 2267 C C . MET A 1 283 ? -1.058 -30.609 2.588 1 49.47 283 MET A C 1
ATOM 2269 O O . MET A 1 283 ? -0.418 -31.188 3.461 1 49.47 283 MET A O 1
ATOM 2273 N N . HIS A 1 284 ? -0.917 -31.047 1.418 1 47.03 284 HIS A N 1
ATOM 2274 C CA . HIS A 1 284 ? 0.235 -31.797 0.941 1 47.03 284 HIS A CA 1
ATOM 2275 C C . HIS A 1 284 ? 1.539 -31.203 1.46 1 47.03 284 HIS A C 1
ATOM 2277 O O . HIS A 1 284 ? 1.634 -30 1.668 1 47.03 284 HIS A O 1
ATOM 2283 N N . PRO A 1 285 ? 2.398 -32.062 2.055 1 42.81 285 PRO A N 1
ATOM 2284 C CA . PRO A 1 285 ? 3.691 -31.688 2.627 1 42.81 285 PRO A CA 1
ATOM 2285 C C . PRO A 1 285 ? 4.387 -30.578 1.835 1 42.81 285 PRO A C 1
ATOM 2287 O O . PRO A 1 285 ? 5.043 -29.719 2.422 1 42.81 285 PRO A O 1
ATOM 2290 N N . GLY A 1 286 ? 4.66 -30.75 0.557 1 47.59 286 GLY A N 1
ATOM 2291 C CA . GLY A 1 286 ? 5.348 -29.75 -0.244 1 47.59 286 GLY A CA 1
ATOM 2292 C C . GLY A 1 286 ? 4.781 -28.344 -0.073 1 47.59 286 GLY A C 1
ATOM 2293 O O . GLY A 1 286 ? 5.5 -27.359 -0.212 1 47.59 286 GLY A O 1
ATOM 2294 N N . SER A 1 287 ? 3.518 -28.344 0.26 1 59.25 287 SER A N 1
ATOM 2295 C CA . SER A 1 287 ? 2.697 -27.156 0.405 1 59.25 287 SER A CA 1
ATOM 2296 C C . SER A 1 287 ? 2.977 -26.453 1.728 1 59.25 287 SER A C 1
ATOM 2298 O O . SER A 1 287 ? 2.955 -25.219 1.798 1 59.25 287 SER A O 1
ATOM 2300 N N . SER A 1 288 ? 3.615 -27.328 2.545 1 69.19 288 SER A N 1
ATOM 2301 C CA . SER A 1 288 ? 3.836 -26.766 3.873 1 69.19 288 SER A CA 1
ATOM 2302 C C . SER A 1 288 ? 5.004 -25.781 3.869 1 69.19 288 SER A C 1
ATOM 2304 O O . SER A 1 288 ? 4.949 -24.734 4.523 1 69.19 288 SER A O 1
ATOM 2306 N N . PHE A 1 289 ? 6.016 -26.219 2.965 1 84.5 289 PHE A N 1
ATOM 2307 C CA . PHE A 1 289 ? 7.188 -25.359 2.904 1 84.5 289 PHE A CA 1
ATOM 2308 C C . PHE A 1 289 ? 6.844 -24.016 2.266 1 84.5 289 PHE A C 1
ATOM 2310 O O . PHE A 1 289 ? 7.289 -22.969 2.734 1 84.5 289 PHE A O 1
ATOM 2317 N N . ALA A 1 290 ? 6.012 -24.031 1.325 1 89.62 290 ALA A N 1
ATOM 2318 C CA . ALA A 1 290 ? 5.648 -22.844 0.566 1 89.62 290 ALA A CA 1
ATOM 2319 C C . ALA A 1 290 ? 4.609 -22.016 1.312 1 89.62 290 ALA A C 1
ATOM 2321 O O . ALA A 1 290 ? 4.273 -20.906 0.893 1 89.62 290 ALA A O 1
ATOM 2322 N N . THR A 1 291 ? 4.094 -22.625 2.396 1 88.88 291 THR A N 1
ATOM 2323 C CA . THR A 1 291 ? 3.111 -21.953 3.238 1 88.88 291 THR A CA 1
ATOM 2324 C C . THR A 1 291 ? 3.674 -21.703 4.637 1 88.88 291 THR A C 1
ATOM 2326 O O . THR A 1 291 ? 4.16 -22.641 5.285 1 88.88 291 THR A O 1
ATOM 2329 N N . GLN A 1 292 ? 3.701 -20.484 4.996 1 88.94 292 GLN A N 1
ATOM 2330 C CA . GLN A 1 292 ? 4.262 -20.141 6.297 1 88.94 292 GLN A CA 1
ATOM 2331 C C . GLN A 1 292 ? 3.285 -19.281 7.109 1 88.94 292 GLN A C 1
ATOM 2333 O O . GLN A 1 292 ? 2.551 -18.469 6.551 1 88.94 292 GLN A O 1
ATOM 2338 N N . THR A 1 293 ? 3.344 -19.5 8.359 1 88.31 293 THR A N 1
ATOM 2339 C CA . THR A 1 293 ? 2.518 -18.719 9.266 1 88.31 293 THR A CA 1
ATOM 2340 C C . THR A 1 293 ? 3.279 -17.484 9.758 1 88.31 293 THR A C 1
ATOM 2342 O O . THR A 1 293 ? 4.48 -17.562 10.031 1 88.31 293 THR A O 1
ATOM 2345 N N . ALA A 1 294 ? 2.547 -16.484 9.906 1 89.31 294 ALA A N 1
ATOM 2346 C CA . ALA A 1 294 ? 3.146 -15.273 10.445 1 89.31 294 ALA A CA 1
ATOM 2347 C C . ALA A 1 294 ? 3.422 -15.414 11.945 1 89.31 294 ALA A C 1
ATOM 2349 O O . ALA A 1 294 ? 2.623 -16 12.672 1 89.31 294 ALA A O 1
ATOM 2350 N N . ILE A 1 295 ? 4.508 -14.852 12.43 1 88.38 295 ILE A N 1
ATOM 2351 C CA . ILE A 1 295 ? 4.824 -14.883 13.852 1 88.38 295 ILE A CA 1
ATOM 2352 C C . ILE A 1 295 ? 4.566 -13.508 14.469 1 88.38 295 ILE A C 1
ATOM 2354 O O . ILE A 1 295 ? 4.484 -13.375 15.695 1 88.38 295 ILE A O 1
ATOM 2358 N N . SER A 1 296 ? 4.531 -12.547 13.633 1 86.5 296 SER A N 1
ATOM 2359 C CA . SER A 1 296 ? 4.238 -11.188 14.07 1 86.5 296 SER A CA 1
ATOM 2360 C C . SER A 1 296 ? 3.627 -10.359 12.938 1 86.5 296 SER A C 1
ATOM 2362 O O . SER A 1 296 ? 3.682 -10.758 11.773 1 86.5 296 SER A O 1
ATOM 2364 N N . VAL A 1 297 ? 2.957 -9.32 13.328 1 84.88 297 VAL A N 1
ATOM 2365 C CA . VAL A 1 297 ? 2.365 -8.398 12.367 1 84.88 297 VAL A CA 1
ATOM 2366 C C . VAL A 1 297 ? 2.727 -6.961 12.742 1 84.88 297 VAL A C 1
ATOM 2368 O O . VAL A 1 297 ? 2.742 -6.602 13.922 1 84.88 297 VAL A O 1
ATOM 2371 N N . ASN A 1 298 ? 3.15 -6.238 11.75 1 83.19 298 ASN A N 1
ATOM 2372 C CA . ASN A 1 298 ? 3.316 -4.801 11.906 1 83.19 298 ASN A CA 1
ATOM 2373 C C . ASN A 1 298 ? 2.039 -4.043 11.555 1 83.19 298 ASN A C 1
ATOM 2375 O O . ASN A 1 298 ? 1.496 -4.215 10.461 1 83.19 298 ASN A O 1
ATOM 2379 N N . GLY A 1 299 ? 1.523 -3.34 12.445 1 84.06 299 GLY A N 1
ATOM 2380 C CA . GLY A 1 299 ? 0.289 -2.613 12.195 1 84.06 299 GLY A CA 1
ATOM 2381 C C . GLY A 1 299 ? 0.151 -1.359 13.031 1 84.06 299 GLY A C 1
ATOM 2382 O O . GLY A 1 299 ? 0.996 -1.082 13.891 1 84.06 299 GLY A O 1
ATOM 2383 N N . PRO A 1 300 ? -0.862 -0.602 12.836 1 86.69 300 PRO A N 1
ATOM 2384 C CA . PRO A 1 300 ? -1.068 0.663 13.539 1 86.69 300 PRO A CA 1
ATOM 2385 C C . PRO A 1 300 ? -1.301 0.469 15.039 1 86.69 300 PRO A C 1
ATOM 2387 O O . PRO A 1 300 ? -2.025 -0.444 15.438 1 86.69 300 PRO A O 1
ATOM 2390 N N . ALA A 1 301 ? -0.648 1.256 15.844 1 86 301 ALA A N 1
ATOM 2391 C CA . ALA A 1 301 ? -0.886 1.33 17.281 1 86 301 ALA A CA 1
ATOM 2392 C C . ALA A 1 301 ? -1.61 2.621 17.656 1 86 301 ALA A C 1
ATOM 2394 O O . ALA A 1 301 ? -2.498 2.617 18.516 1 86 301 ALA A O 1
ATOM 2395 N N . LEU A 1 302 ? -1.191 3.697 16.984 1 88.19 302 LEU A N 1
ATOM 2396 C CA . LEU A 1 302 ? -1.76 5.016 17.234 1 88.19 302 LEU A CA 1
ATOM 2397 C C . LEU A 1 302 ? -2.076 5.727 15.922 1 88.19 302 LEU A C 1
ATOM 2399 O O . LEU A 1 302 ? -1.29 5.668 14.977 1 88.19 302 LEU A O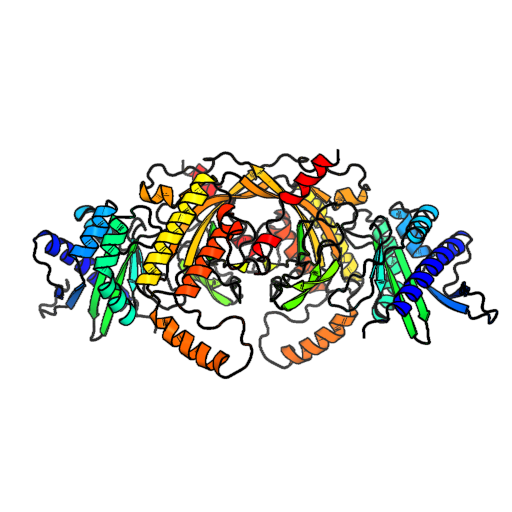 1
ATOM 2403 N N . TYR A 1 303 ? -3.229 6.383 15.914 1 90.94 303 TYR A N 1
ATOM 2404 C CA . TYR A 1 303 ? -3.639 7.227 14.797 1 90.94 303 TYR A CA 1
ATOM 2405 C C . TYR A 1 303 ? -3.725 8.688 15.219 1 90.94 303 TYR A C 1
ATOM 2407 O O . TYR A 1 303 ? -4.176 9 16.328 1 90.94 303 TYR A O 1
ATOM 2415 N N . GLN A 1 304 ? -3.297 9.508 14.398 1 91.5 304 GLN A N 1
ATOM 2416 C CA . GLN A 1 304 ? -3.494 10.945 14.562 1 91.5 304 GLN A CA 1
ATOM 2417 C C . GLN A 1 304 ? -4.141 11.555 13.32 1 91.5 304 GLN A C 1
ATOM 2419 O O . GLN A 1 304 ? -3.787 11.203 12.195 1 91.5 304 GLN A O 1
ATOM 2424 N N . PHE A 1 305 ? -5.074 12.453 13.602 1 94.25 305 PHE A N 1
ATOM 2425 C CA . PHE A 1 305 ? -5.848 13 12.484 1 94.25 305 PHE A CA 1
ATOM 2426 C C . PHE A 1 305 ? -5.832 14.523 12.508 1 94.25 305 PHE A C 1
ATOM 2428 O O . PHE A 1 305 ? -5.84 15.133 13.578 1 94.25 305 PHE A O 1
ATOM 2435 N N . GLY A 1 306 ? -5.84 15.133 11.336 1 94.44 306 GLY A N 1
ATOM 2436 C CA . GLY A 1 306 ? -6.008 16.562 11.172 1 94.44 306 GLY A CA 1
ATOM 2437 C C . GLY A 1 306 ? -6.359 16.969 9.758 1 94.44 306 GLY A C 1
ATOM 2438 O O . GLY A 1 306 ? -5.941 16.312 8.797 1 94.44 306 GLY A O 1
ATOM 2439 N N . ILE A 1 307 ? -7.129 17.984 9.641 1 95.06 307 ILE A N 1
ATOM 2440 C CA . ILE A 1 307 ? -7.434 18.547 8.32 1 95.06 307 ILE A CA 1
ATOM 2441 C C . ILE A 1 307 ? -6.418 19.625 7.973 1 95.06 307 ILE A C 1
ATOM 2443 O O . ILE A 1 307 ? -6.168 20.531 8.773 1 95.06 307 ILE A O 1
ATOM 2447 N N . ILE A 1 308 ? -5.844 19.469 6.809 1 89.62 308 ILE A N 1
ATOM 2448 C CA . ILE A 1 308 ? -4.805 20.406 6.41 1 89.62 308 ILE A CA 1
ATOM 2449 C C . ILE A 1 308 ? -5.164 21.031 5.066 1 89.62 308 ILE A C 1
ATOM 2451 O O . ILE A 1 308 ? -6.191 20.703 4.473 1 89.62 308 ILE A O 1
ATOM 2455 N N . ASP A 1 309 ? -4.332 22.047 4.535 1 76.81 309 ASP A N 1
ATOM 2456 C CA . ASP A 1 309 ? -4.25 22.641 3.205 1 76.81 309 ASP A CA 1
ATOM 2457 C C . ASP A 1 309 ? -5.535 23.406 2.867 1 76.81 309 ASP A C 1
ATOM 2459 O O . ASP A 1 309 ? -5.895 23.531 1.695 1 76.81 309 ASP A O 1
ATOM 2463 N N . PHE A 1 310 ? -6.262 23.844 3.861 1 73.88 310 PHE A N 1
ATOM 2464 C CA . PHE A 1 310 ? -7.52 24.469 3.473 1 73.88 310 PHE A CA 1
ATOM 2465 C C . PHE A 1 310 ? -7.336 25.984 3.287 1 73.88 310 PHE A C 1
ATOM 2467 O O . PHE A 1 310 ? -8.305 26.703 3.061 1 73.88 310 PHE A O 1
ATOM 2474 N N . LEU A 1 311 ? -6.086 26.406 3.346 1 74 311 LEU A N 1
ATOM 2475 C CA . LEU A 1 311 ? -5.824 27.766 2.9 1 74 311 LEU A CA 1
ATOM 2476 C C . LEU A 1 311 ? -5.352 27.781 1.452 1 74 311 LEU A C 1
ATOM 2478 O O . LEU A 1 311 ? -5.332 28.844 0.813 1 74 311 LEU A O 1
ATOM 2482 N N . GLN A 1 312 ? -4.773 26.562 1.049 1 60.03 312 GLN A N 1
ATOM 2483 C CA . GLN A 1 312 ? -4.172 26.516 -0.28 1 60.03 312 GLN A CA 1
ATOM 2484 C C . GLN A 1 312 ? -5.23 26.672 -1.368 1 60.03 312 GLN A C 1
ATOM 2486 O O . GLN A 1 312 ? -5.578 25.688 -2.039 1 60.03 312 GLN A O 1
ATOM 2491 N N . GLN A 1 313 ? -6.262 27.266 -1.256 1 48.72 313 GLN A N 1
ATOM 2492 C CA . GLN A 1 313 ? -7.379 27.469 -2.172 1 48.72 313 GLN A CA 1
ATOM 2493 C C . GLN A 1 313 ? -6.895 27.984 -3.525 1 48.72 313 GLN A C 1
ATOM 2495 O O . GLN A 1 313 ? -7.32 27.484 -4.57 1 48.72 313 GLN A O 1
ATOM 2500 N N . TRP A 1 314 ? -6.129 29.094 -3.461 1 41.12 314 TRP A N 1
ATOM 2501 C CA . TRP A 1 314 ? -5.926 29.938 -4.629 1 41.12 314 TRP A CA 1
ATOM 2502 C C . TRP A 1 314 ? -5.027 29.25 -5.652 1 41.12 314 TRP A C 1
ATOM 2504 O O . TRP A 1 314 ? -5.062 29.578 -6.84 1 41.12 314 TRP A O 1
ATOM 2514 N N . THR A 1 315 ? -4.188 28.422 -5.242 1 42.44 315 THR A N 1
ATOM 2515 C CA . THR A 1 315 ? -3.395 27.734 -6.254 1 42.44 315 THR A CA 1
ATOM 2516 C C . THR A 1 315 ? -4.273 26.812 -7.098 1 42.44 315 THR A C 1
ATOM 2518 O O . THR A 1 315 ? -3.945 26.516 -8.242 1 42.44 315 THR A O 1
ATOM 2521 N N . LEU A 1 316 ? -5.242 26.297 -6.645 1 41.12 316 LEU A N 1
ATOM 2522 C CA . LEU A 1 316 ? -6.238 25.5 -7.348 1 41.12 316 LEU A CA 1
ATOM 2523 C C . LEU A 1 316 ? -6.969 26.344 -8.391 1 41.12 316 LEU A C 1
ATOM 2525 O O . LEU A 1 316 ? -7.27 25.859 -9.484 1 41.12 316 LEU A O 1
ATOM 2529 N N . GLU A 1 317 ? -7.254 27.547 -8.109 1 41.22 317 GLU A N 1
ATOM 2530 C CA . GLU A 1 317 ? -7.766 28.328 -9.227 1 41.22 317 GLU A CA 1
ATOM 2531 C C . GLU A 1 317 ? -6.816 28.281 -10.422 1 41.22 317 GLU A C 1
ATOM 2533 O O . GLU A 1 317 ? -7.25 28.094 -11.562 1 41.22 317 GLU A O 1
ATOM 2538 N N . LYS A 1 318 ? -5.508 28.406 -10.125 1 44.62 318 LYS A N 1
ATOM 2539 C CA . LYS A 1 318 ? -4.531 28.281 -11.203 1 44.62 318 LYS A CA 1
ATOM 2540 C C . LYS A 1 318 ? -4.355 26.828 -11.633 1 44.62 318 LYS A C 1
ATOM 2542 O O . LYS A 1 318 ? -4.18 26.547 -12.82 1 44.62 318 LYS A O 1
ATOM 2547 N N . LYS A 1 319 ? -4.484 25.891 -10.844 1 42.16 319 LYS A N 1
ATOM 2548 C CA . LYS A 1 319 ? -4.48 24.5 -11.266 1 42.16 319 LYS A CA 1
ATOM 2549 C C . LYS A 1 319 ? -5.812 24.109 -11.906 1 42.16 319 LYS A C 1
ATOM 2551 O O . LYS A 1 319 ? -5.84 23.422 -12.922 1 42.16 319 LYS A O 1
ATOM 2556 N N . LEU A 1 320 ? -6.906 24.562 -11.516 1 42.53 320 LEU A N 1
ATOM 2557 C CA . LEU A 1 320 ? -8.18 24.422 -12.203 1 42.53 320 LEU A CA 1
ATOM 2558 C C . LEU A 1 320 ? -8.141 25.094 -13.57 1 42.53 320 LEU A C 1
ATOM 2560 O O . LEU A 1 320 ? -8.664 24.547 -14.547 1 42.53 320 LEU A O 1
ATOM 2564 N N . GLU A 1 321 ? -7.559 26.281 -13.664 1 44.19 321 GLU A N 1
ATOM 2565 C CA . GLU A 1 321 ? -7.352 26.906 -14.969 1 44.19 321 GLU A CA 1
ATOM 2566 C C . GLU A 1 321 ? -6.465 26.031 -15.852 1 44.19 321 GLU A C 1
ATOM 2568 O O . GLU A 1 321 ? -6.707 25.906 -17.047 1 44.19 321 GLU A O 1
ATOM 2573 N N . ARG A 1 322 ? -5.469 25.453 -15.336 1 41.72 322 ARG A N 1
ATOM 2574 C CA . ARG A 1 322 ? -4.684 24.5 -16.125 1 41.72 322 ARG A CA 1
ATOM 2575 C C . ARG A 1 322 ? -5.457 23.219 -16.359 1 41.72 322 ARG A C 1
ATOM 2577 O O . ARG A 1 322 ? -5.43 22.656 -17.469 1 41.72 322 ARG A O 1
ATOM 2584 N N . PHE A 1 323 ? -6.129 22.609 -15.398 1 39.94 323 PHE A N 1
ATOM 2585 C CA . PHE A 1 323 ? -7.023 21.469 -15.586 1 39.94 323 PHE A CA 1
ATOM 2586 C C . PHE A 1 323 ? -8.195 21.844 -16.484 1 39.94 323 PHE A C 1
ATOM 2588 O O . PHE A 1 323 ? -8.562 21.078 -17.391 1 39.94 323 PHE A O 1
ATOM 2595 N N . TRP A 1 324 ? -8.859 22.953 -16.281 1 41.16 324 TRP A N 1
ATOM 2596 C CA . TRP A 1 324 ? -9.82 23.453 -17.25 1 41.16 324 TRP A CA 1
ATOM 2597 C C . TRP A 1 324 ? -9.203 23.531 -18.641 1 41.16 324 TRP A C 1
ATOM 2599 O O . TRP A 1 324 ? -9.844 23.156 -19.625 1 41.16 324 TRP A O 1
ATOM 2609 N N . LYS A 1 325 ? -8.047 24 -18.75 1 41.72 325 LYS A N 1
ATOM 2610 C CA . LYS A 1 325 ? -7.406 24 -20.062 1 41.72 325 LYS A CA 1
ATOM 2611 C C . LYS A 1 325 ? -7.102 22.578 -20.531 1 41.72 325 LYS A C 1
ATOM 2613 O O . LYS A 1 325 ? -7.273 22.25 -21.703 1 41.72 325 LYS A O 1
ATOM 2618 N N . GLN A 1 326 ? -6.477 21.828 -19.703 1 37.31 326 GLN A N 1
ATOM 2619 C CA . GLN A 1 326 ? -6.148 20.484 -20.188 1 37.31 326 GLN A CA 1
ATOM 2620 C C . GLN A 1 326 ? -7.406 19.641 -20.344 1 37.31 326 GLN A C 1
ATOM 2622 O O . GLN A 1 326 ? -7.551 18.922 -21.344 1 37.31 326 GLN A O 1
ATOM 2627 N N . HIS A 1 327 ? -8.164 19.391 -19.25 1 38.78 327 HIS A N 1
ATOM 2628 C CA . HIS A 1 327 ? -9.258 18.422 -19.391 1 38.78 327 HIS A CA 1
ATOM 2629 C C . HIS A 1 327 ? -10.492 19.094 -19.984 1 38.78 327 HIS A C 1
ATOM 2631 O O . HIS A 1 327 ? -11.367 18.406 -20.531 1 38.78 327 HIS A O 1
ATOM 2637 N N . ILE A 1 328 ? -10.93 20.281 -19.641 1 41.16 328 ILE A N 1
ATOM 2638 C CA . ILE A 1 328 ? -12.133 20.781 -20.281 1 41.16 328 ILE A CA 1
ATOM 2639 C C . ILE A 1 328 ? -11.883 20.922 -21.781 1 41.16 328 ILE A C 1
ATOM 2641 O O . ILE A 1 328 ? -12.828 20.984 -22.578 1 41.16 328 ILE A O 1
ATOM 2645 N N . LYS A 1 329 ? -10.883 21.484 -22.234 1 38.34 329 LYS A N 1
ATOM 2646 C CA . LYS A 1 329 ? -10.984 21.359 -23.688 1 38.34 329 LYS A CA 1
ATOM 2647 C C . LYS A 1 329 ? -10.977 19.891 -24.125 1 38.34 329 LYS A C 1
ATOM 2649 O O . LYS A 1 329 ? -11.406 19.562 -25.234 1 38.34 329 LYS A O 1
ATOM 2654 N N . ARG A 1 330 ? -10.086 18.984 -23.766 1 34.41 330 ARG A N 1
ATOM 2655 C CA . ARG A 1 330 ? -10.328 17.672 -24.375 1 34.41 330 ARG A CA 1
ATOM 2656 C C . ARG A 1 330 ? -11.461 16.953 -23.656 1 34.41 330 ARG A C 1
ATOM 2658 O O . ARG A 1 330 ? -11.836 17.312 -22.547 1 34.41 330 ARG A O 1
ATOM 2665 N N . LYS A 1 331 ? -11.695 15.422 -23.578 1 34.03 331 LYS A N 1
ATOM 2666 C CA . LYS A 1 331 ? -12.773 14.445 -23.703 1 34.03 331 LYS A CA 1
ATOM 2667 C C . LYS A 1 331 ? -13.5 14.258 -22.375 1 34.03 331 LYS A C 1
ATOM 2669 O O . LYS A 1 331 ? -14.734 14.312 -22.328 1 34.03 331 LYS A O 1
ATOM 2674 N N . ASP A 1 332 ? -13.125 13.211 -21.203 1 34.94 332 ASP A N 1
ATOM 2675 C CA . ASP A 1 332 ? -14.117 12.25 -20.719 1 34.94 332 ASP A CA 1
ATOM 2676 C C . ASP A 1 332 ? -14.984 12.867 -19.625 1 34.94 332 ASP A C 1
ATOM 2678 O O . ASP A 1 332 ? -14.469 13.461 -18.688 1 34.94 332 ASP A O 1
ATOM 2682 N N . PRO A 1 333 ? -16.281 13.117 -19.641 1 35.34 333 PRO A N 1
ATOM 2683 C CA . PRO A 1 333 ? -17.359 13.672 -18.828 1 35.34 333 PRO A CA 1
ATOM 2684 C C . PRO A 1 333 ? -17.281 13.258 -17.375 1 35.34 333 PRO A C 1
ATOM 2686 O O . PRO A 1 333 ? -17.578 14.047 -16.484 1 35.34 333 PRO A O 1
ATOM 2689 N N . ASP A 1 334 ? -17.406 11.961 -17.078 1 34.66 334 ASP A N 1
ATOM 2690 C CA . ASP A 1 334 ? -18.016 11.367 -15.891 1 34.66 334 ASP A CA 1
ATOM 2691 C C . ASP A 1 334 ? -17.031 11.336 -14.719 1 34.66 334 ASP A C 1
ATOM 2693 O O . ASP A 1 334 ? -17.391 10.945 -13.609 1 34.66 334 ASP A O 1
ATOM 2697 N N . GLY A 1 335 ? -15.656 11.906 -14.836 1 35.41 335 GLY A N 1
ATOM 2698 C CA . GLY A 1 335 ? -14.883 11.82 -13.609 1 35.41 335 GLY A CA 1
ATOM 2699 C C . GLY A 1 335 ? -14.344 13.156 -13.141 1 35.41 335 GLY A C 1
ATOM 2700 O O . GLY A 1 335 ? -14.547 13.555 -11.992 1 35.41 335 GLY A O 1
ATOM 2701 N N . ILE A 1 336 ? -12.992 13.711 -13.398 1 39.94 336 ILE A N 1
ATOM 2702 C CA . ILE A 1 336 ? -12.312 14.625 -12.484 1 39.94 336 ILE A CA 1
ATOM 2703 C C . ILE A 1 336 ? -12.922 16.016 -12.609 1 39.94 336 ILE A C 1
ATOM 2705 O O . ILE A 1 336 ? -12.508 16.812 -13.453 1 39.94 336 ILE A O 1
ATOM 2709 N N . SER A 1 337 ? -14.102 16.234 -12.922 1 35.38 337 SER A N 1
ATOM 2710 C CA . SER A 1 337 ? -14.594 17.594 -13.148 1 35.38 337 SER A CA 1
ATOM 2711 C C . SER A 1 337 ? -14.484 18.453 -11.891 1 35.38 337 SER A C 1
ATOM 2713 O O . SER A 1 337 ? -14.461 17.922 -10.773 1 35.38 337 SER A O 1
ATOM 2715 N N . ALA A 1 338 ? -14.094 19.688 -11.953 1 43.72 338 ALA A N 1
ATOM 2716 C CA . ALA A 1 338 ? -14.203 20.688 -10.891 1 43.72 338 ALA A CA 1
ATOM 2717 C C . ALA A 1 338 ? -15.484 20.5 -10.094 1 43.72 338 ALA A C 1
ATOM 2719 O O . ALA A 1 338 ? -16.578 20.562 -10.648 1 43.72 338 ALA A O 1
ATOM 2720 N N . ILE A 1 339 ? -15.477 19.703 -9.148 1 55.41 339 ILE A N 1
ATOM 2721 C CA . ILE A 1 339 ? -16.641 19.406 -8.312 1 55.41 339 ILE A CA 1
ATOM 2722 C C . ILE A 1 339 ? -17 20.641 -7.484 1 55.41 339 ILE A C 1
ATOM 2724 O O . ILE A 1 339 ? -16.125 21.281 -6.898 1 55.41 339 ILE A O 1
ATOM 2728 N N . PRO A 1 340 ? -18.188 21.266 -7.699 1 62.38 340 PRO A N 1
ATOM 2729 C CA . PRO A 1 340 ? -18.656 22.312 -6.789 1 62.38 340 PRO A CA 1
ATOM 2730 C C . PRO A 1 340 ? -18.375 21.984 -5.32 1 62.38 340 PRO A C 1
ATOM 2732 O O . PRO A 1 340 ? -18.234 20.812 -4.957 1 62.38 340 PRO A O 1
ATOM 2735 N N . PRO A 1 341 ? -18.109 23.141 -4.555 1 73.5 341 PRO A N 1
ATOM 2736 C CA . PRO A 1 341 ? -17.75 22.953 -3.143 1 73.5 341 PRO A CA 1
ATOM 2737 C C . PRO A 1 341 ? -18.672 21.969 -2.426 1 73.5 341 PRO A C 1
ATOM 2739 O O . PRO A 1 341 ? -18.203 21.188 -1.58 1 73.5 341 PRO A O 1
ATOM 2742 N N . LYS A 1 342 ? -19.875 22.031 -2.809 1 78.81 342 LYS A N 1
ATOM 2743 C CA . LYS A 1 342 ? -20.812 21.109 -2.148 1 78.81 342 LYS A CA 1
ATOM 2744 C C . LYS A 1 342 ? -20.484 19.656 -2.48 1 78.81 342 LYS A C 1
ATOM 2746 O O . LYS A 1 342 ? -20.5 18.797 -1.6 1 78.81 342 LYS A O 1
ATOM 2751 N N . GLN A 1 343 ? -20.172 19.5 -3.658 1 77.69 343 GLN A N 1
ATOM 2752 C CA . GLN A 1 343 ? -19.828 18.141 -4.074 1 77.69 343 GLN A CA 1
ATOM 2753 C C . GLN A 1 343 ? -18.516 17.688 -3.443 1 77.69 343 GLN A C 1
ATOM 2755 O O . GLN A 1 343 ? -18.359 16.516 -3.107 1 77.69 343 GLN A O 1
ATOM 2760 N N . TYR A 1 344 ? -17.609 18.641 -3.314 1 81.56 344 TYR A N 1
ATOM 2761 C CA . TYR A 1 344 ? -16.344 18.312 -2.688 1 81.56 344 TYR A CA 1
ATOM 2762 C C . TYR A 1 344 ? -16.547 17.828 -1.255 1 81.56 344 TYR A C 1
ATOM 2764 O O . TYR A 1 344 ? -16 16.797 -0.852 1 81.56 344 TYR A O 1
ATOM 2772 N N . LYS A 1 345 ? -17.359 18.641 -0.579 1 87.62 345 LYS A N 1
ATOM 2773 C CA . LYS A 1 345 ? -17.656 18.297 0.811 1 87.62 345 LYS A CA 1
ATOM 2774 C C . LYS A 1 345 ? -18.281 16.906 0.92 1 87.62 345 LYS A C 1
ATOM 2776 O O . LYS A 1 345 ? -17.891 16.109 1.775 1 87.62 345 LYS A O 1
ATOM 2781 N N . LEU A 1 346 ? -19.172 16.578 0.062 1 85.06 346 LEU A N 1
ATOM 2782 C CA . LEU A 1 346 ? -19.891 15.305 0.118 1 85.06 346 LEU A CA 1
ATOM 2783 C C . LEU A 1 346 ? -18.938 14.148 -0.206 1 85.06 346 LEU A C 1
ATOM 2785 O O . LEU A 1 346 ? -19.016 13.094 0.424 1 85.06 346 LEU A O 1
ATOM 2789 N N . ARG A 1 347 ? -18.109 14.383 -1.142 1 81.75 347 ARG A N 1
ATOM 2790 C CA . ARG A 1 347 ? -17.141 13.359 -1.491 1 81.75 347 ARG A CA 1
ATOM 2791 C C . ARG A 1 347 ? -16.172 13.109 -0.341 1 81.75 347 ARG A C 1
ATOM 2793 O O . ARG A 1 347 ? -15.805 11.969 -0.064 1 81.75 347 ARG A O 1
ATOM 2800 N N . PHE A 1 348 ? -15.766 14.172 0.168 1 88.19 348 PHE A N 1
ATOM 2801 C CA . PHE A 1 348 ? -14.875 14.07 1.315 1 88.19 348 PHE A CA 1
ATOM 2802 C C . PHE A 1 348 ? -15.531 13.297 2.451 1 88.19 348 PHE A C 1
ATOM 2804 O O . PHE A 1 348 ? -14.945 12.367 3 1 88.19 348 PHE A O 1
ATOM 2811 N N . GLN A 1 349 ? -16.734 13.656 2.764 1 90 349 GLN A N 1
ATOM 2812 C CA . GLN A 1 349 ? -17.453 13.016 3.854 1 90 349 GLN A CA 1
ATOM 2813 C C . GLN A 1 349 ? -17.688 11.531 3.559 1 90 349 GLN A C 1
ATOM 2815 O O . GLN A 1 349 ? -17.594 10.695 4.453 1 90 349 GLN A O 1
ATOM 2820 N N . GLN A 1 350 ? -17.875 11.242 2.389 1 84.44 350 GLN A N 1
ATOM 2821 C CA . GLN A 1 350 ? -18.078 9.852 2 1 84.44 350 GLN A CA 1
ATOM 2822 C C . GLN A 1 350 ? -16.781 9.047 2.162 1 84.44 350 GLN A C 1
ATOM 2824 O O . GLN A 1 350 ? -16.812 7.938 2.705 1 84.44 350 GLN A O 1
ATOM 2829 N N . LYS A 1 351 ? -15.789 9.578 1.646 1 86.88 351 LYS A N 1
ATOM 2830 C CA . LYS A 1 351 ? -14.5 8.906 1.792 1 86.88 351 LYS A CA 1
ATOM 2831 C C . LYS A 1 351 ? -14.172 8.672 3.262 1 86.88 351 LYS A C 1
ATOM 2833 O O . LYS A 1 351 ? -13.688 7.602 3.631 1 86.88 351 LYS A O 1
ATOM 2838 N N . MET A 1 352 ? -14.484 9.695 4.051 1 91.38 352 MET A N 1
ATOM 2839 C CA . MET A 1 352 ? -14.18 9.562 5.473 1 91.38 352 MET A CA 1
ATOM 2840 C C . MET A 1 352 ? -15.039 8.477 6.113 1 91.38 352 MET A C 1
ATOM 2842 O O . MET A 1 352 ? -14.578 7.754 6.992 1 91.38 352 MET A O 1
ATOM 2846 N N . SER A 1 353 ? -16.25 8.344 5.707 1 88.81 353 SER A N 1
ATOM 2847 C CA . SER A 1 353 ? -17.109 7.293 6.234 1 88.81 353 SER A CA 1
ATOM 2848 C C . SER A 1 353 ? -16.531 5.91 5.945 1 88.81 353 SER A C 1
ATOM 2850 O O . SER A 1 353 ? -16.656 4.996 6.758 1 88.81 353 SER A O 1
ATOM 2852 N N . GLN A 1 354 ? -15.875 5.777 4.832 1 84.25 354 GLN A N 1
ATOM 2853 C CA . GLN A 1 354 ? -15.242 4.516 4.449 1 84.25 354 GLN A CA 1
ATOM 2854 C C . GLN A 1 354 ? -13.961 4.277 5.242 1 84.25 354 GLN A C 1
ATOM 2856 O O . GLN A 1 354 ? -13.727 3.17 5.734 1 84.25 354 GLN A O 1
ATOM 2861 N N . VAL A 1 355 ? -13.188 5.312 5.32 1 88.56 355 VAL A N 1
ATOM 2862 C CA . VAL A 1 355 ? -11.906 5.219 6.012 1 88.56 355 VAL A CA 1
ATOM 2863 C C . VAL A 1 355 ? -12.133 4.832 7.473 1 88.56 355 VAL A C 1
ATOM 2865 O O . VAL A 1 355 ? -11.406 4 8.023 1 88.56 355 VAL A O 1
ATOM 2868 N N . PHE A 1 356 ? -13.203 5.398 8.078 1 90.38 356 PHE A N 1
ATOM 2869 C CA . PHE A 1 356 ? -13.461 5.18 9.492 1 90.38 356 PHE A CA 1
ATOM 2870 C C . PHE A 1 356 ? -14.484 4.07 9.695 1 90.38 356 PHE A C 1
ATOM 2872 O O . PHE A 1 356 ? -14.969 3.857 10.805 1 90.38 356 PHE A O 1
ATOM 2879 N N . ALA A 1 357 ? -14.797 3.35 8.617 1 81.62 357 ALA A N 1
ATOM 2880 C CA . ALA A 1 357 ? -15.695 2.199 8.641 1 81.62 357 ALA A CA 1
ATOM 2881 C C . ALA A 1 357 ? -17 2.537 9.367 1 81.62 357 ALA A C 1
ATOM 2883 O O . ALA A 1 357 ? -17.438 1.802 10.258 1 81.62 357 ALA A O 1
ATOM 2884 N N . ILE A 1 358 ? -17.547 3.67 9 1 81.06 358 ILE A N 1
ATOM 2885 C CA . ILE A 1 358 ? -18.797 4.105 9.617 1 81.06 358 ILE A CA 1
ATOM 2886 C C . ILE A 1 358 ? -19.969 3.33 9.023 1 81.06 358 ILE A C 1
ATOM 2888 O O . ILE A 1 358 ? -20.156 3.32 7.805 1 81.06 358 ILE A O 1
ATOM 2892 N N . SER A 1 359 ? -20.656 2.473 9.859 1 64.25 359 SER A N 1
ATOM 2893 C CA . SER A 1 359 ? -21.781 1.668 9.406 1 64.25 359 SER A CA 1
ATOM 2894 C C . SER A 1 359 ? -22.953 2.549 8.984 1 64.25 359 SER A C 1
ATOM 2896 O O . SER A 1 359 ? -23.641 2.248 8.016 1 64.25 359 SER A O 1
ATOM 2898 N N . LYS A 1 360 ? -23.422 3.484 9.852 1 53.38 360 LYS A N 1
ATOM 2899 C CA . LYS A 1 360 ? -24.578 4.336 9.648 1 53.38 360 LYS A CA 1
ATOM 2900 C C . LYS A 1 360 ? -24.5 5.07 8.312 1 53.38 360 LYS A C 1
ATOM 2902 O O . LYS A 1 360 ? -25.531 5.324 7.676 1 53.38 360 LYS A O 1
ATOM 2907 N N . ALA A 1 361 ? -23.406 5.539 7.945 1 49.44 361 ALA A N 1
ATOM 2908 C CA . ALA A 1 361 ? -23.219 6.379 6.766 1 49.44 361 ALA A CA 1
ATOM 2909 C C . ALA A 1 361 ? -23.359 5.562 5.48 1 49.44 361 ALA A C 1
ATOM 2911 O O . ALA A 1 361 ? -23.75 6.09 4.441 1 49.44 361 ALA A O 1
ATOM 2912 N N . MET A 1 362 ? -22.953 4.262 5.52 1 50.06 362 MET A N 1
ATOM 2913 C CA . MET A 1 362 ? -23.031 3.393 4.348 1 50.06 362 MET A CA 1
ATOM 2914 C C . MET A 1 362 ? -24.484 3.184 3.92 1 50.06 362 MET A C 1
ATOM 2916 O O . MET A 1 362 ? -24.766 3.002 2.734 1 50.06 362 MET A O 1
ATOM 2920 N N . ALA A 1 363 ? -25.406 3.254 4.887 1 43.44 363 ALA A N 1
ATOM 2921 C CA . ALA A 1 363 ? -26.812 3.02 4.598 1 43.44 363 ALA A CA 1
ATOM 2922 C C . ALA A 1 363 ? -27.406 4.168 3.783 1 43.44 363 ALA A C 1
ATOM 2924 O O . ALA A 1 363 ? -28.297 3.955 2.949 1 43.44 363 ALA A O 1
ATOM 2925 N N . ASN A 1 364 ? -27.078 5.309 4.082 1 42.94 364 ASN A N 1
ATOM 2926 C CA . ASN A 1 364 ? -27.719 6.441 3.422 1 42.94 364 ASN A CA 1
ATOM 2927 C C . ASN A 1 364 ? -26.828 7.016 2.318 1 42.94 364 ASN A C 1
ATOM 2929 O O . ASN A 1 364 ? -26.922 8.203 2.004 1 42.94 364 ASN A O 1
ATOM 2933 N N . ASN A 1 365 ? -25.938 6.293 1.917 1 43.75 365 ASN A N 1
ATOM 2934 C CA . ASN A 1 365 ? -24.953 6.812 0.972 1 43.75 365 ASN A CA 1
ATOM 2935 C C . ASN A 1 365 ? -25.594 7.184 -0.359 1 43.75 365 ASN A C 1
ATOM 2937 O O . ASN A 1 365 ? -26.094 6.316 -1.077 1 43.75 365 ASN A O 1
ATOM 2941 N N . PRO A 1 366 ? -26 8.398 -0.387 1 42.34 366 PRO A N 1
ATOM 2942 C CA . PRO A 1 366 ? -26.594 8.789 -1.669 1 42.34 366 PRO A CA 1
ATOM 2943 C C . PRO A 1 366 ? -25.781 8.305 -2.865 1 42.34 366 PRO A C 1
ATOM 2945 O O . PRO A 1 366 ? -26.219 8.422 -4.012 1 42.34 366 PRO A O 1
ATOM 2948 N N . PHE A 1 367 ? -24.562 7.996 -2.527 1 40.44 367 PHE A N 1
ATOM 2949 C CA . PHE A 1 367 ? -23.75 7.445 -3.605 1 40.44 367 PHE A CA 1
ATOM 2950 C C . PHE A 1 367 ? -23.859 5.926 -3.65 1 40.44 367 PHE A C 1
ATOM 2952 O O . PHE A 1 367 ? -22.922 5.242 -4.062 1 40.44 367 PHE A O 1
ATOM 2959 N N . ILE A 1 368 ? -24.844 5.328 -3.061 1 43.44 368 ILE A N 1
ATOM 2960 C CA . ILE A 1 368 ? -25.281 3.934 -3.066 1 43.44 368 ILE A CA 1
ATOM 2961 C C . ILE A 1 368 ? -25.188 3.369 -4.48 1 43.44 368 ILE A C 1
ATOM 2963 O O . ILE A 1 368 ? -25.156 2.15 -4.668 1 43.44 368 ILE A O 1
ATOM 2967 N N . GLY A 1 369 ? -24.328 3.824 -5.242 1 42.47 369 GLY A N 1
ATOM 2968 C CA . GLY A 1 369 ? -24.016 3.389 -6.594 1 42.47 369 GLY A CA 1
ATOM 2969 C C . GLY A 1 369 ? -22.531 3.418 -6.898 1 42.47 369 GLY A C 1
ATOM 2970 O O . GLY A 1 369 ? -22.125 3.158 -8.031 1 42.47 369 GLY A O 1
ATOM 2971 N N . GLN A 1 370 ? -21.938 3.971 -5.93 1 46.22 370 GLN A N 1
ATOM 2972 C CA . GLN A 1 370 ? -20.547 4.145 -6.305 1 46.22 370 GLN A CA 1
ATOM 2973 C C . GLN A 1 370 ? -19.75 2.846 -6.121 1 46.22 370 GLN A C 1
ATOM 2975 O O . GLN A 1 370 ? -20.047 2.061 -5.215 1 46.22 370 GLN A O 1
ATOM 2980 N N . PRO A 1 371 ? -19.219 2.488 -7.129 1 47.03 371 PRO A N 1
ATOM 2981 C CA . PRO A 1 371 ? -18.391 1.278 -7.145 1 47.03 371 PRO A CA 1
ATOM 2982 C C . PRO A 1 371 ? -17.516 1.136 -5.895 1 47.03 371 PRO A C 1
ATOM 2984 O O . PRO A 1 371 ? -17.172 2.137 -5.266 1 47.03 371 PRO A O 1
ATOM 2987 N N . PRO A 1 372 ? -17.625 -0.023 -5.34 1 50.69 372 PRO A N 1
ATOM 2988 C CA . PRO A 1 372 ? -16.766 -0.25 -4.172 1 50.69 372 PRO A CA 1
ATOM 2989 C C . PRO A 1 372 ? -15.398 0.413 -4.309 1 50.69 372 PRO A C 1
ATOM 2991 O O . PRO A 1 372 ? -14.852 0.484 -5.414 1 50.69 372 PRO A O 1
ATOM 2994 N N . ILE A 1 373 ? -15.031 1.219 -3.311 1 58.56 373 ILE A N 1
ATOM 2995 C CA . ILE A 1 373 ? -13.734 1.875 -3.225 1 58.56 373 ILE A CA 1
ATOM 2996 C C . ILE A 1 373 ? -12.641 0.834 -2.963 1 58.56 373 ILE A C 1
ATOM 2998 O O . ILE A 1 373 ? -12.906 -0.21 -2.363 1 58.56 373 ILE A O 1
ATOM 3002 N N . LEU A 1 374 ? -11.586 0.857 -3.607 1 62.5 374 LEU A N 1
ATOM 3003 C CA . LEU A 1 374 ? -10.438 -0.035 -3.541 1 62.5 374 LEU A CA 1
ATOM 3004 C C . LEU A 1 374 ? -10.133 -0.429 -2.1 1 62.5 374 LEU A C 1
ATOM 3006 O O . LEU A 1 374 ? -9.75 -1.568 -1.83 1 62.5 374 LEU A O 1
ATOM 3010 N N . LEU A 1 375 ? -10.531 0.514 -1.159 1 67.56 375 LEU A N 1
ATOM 3011 C CA . LEU A 1 375 ? -10.289 0.229 0.251 1 67.56 375 LEU A CA 1
ATOM 3012 C C . LEU A 1 375 ? -11.164 -0.925 0.729 1 67.56 375 LEU A C 1
ATOM 3014 O O . LEU A 1 375 ? -10.734 -1.732 1.557 1 67.56 375 LEU A O 1
ATOM 3018 N N . ASP A 1 376 ? -12.328 -1.021 0.147 1 63.41 376 ASP A N 1
ATOM 3019 C CA . ASP A 1 376 ? -13.234 -2.102 0.529 1 63.41 376 ASP A CA 1
ATOM 3020 C C . ASP A 1 376 ? -12.742 -3.445 -0.006 1 63.41 376 ASP A C 1
ATOM 3022 O O . ASP A 1 376 ? -12.992 -4.488 0.599 1 63.41 376 ASP A O 1
ATOM 3026 N N . VAL A 1 377 ? -12.07 -3.34 -1.081 1 61.44 377 VAL A N 1
ATOM 3027 C CA . VAL A 1 377 ? -11.547 -4.547 -1.714 1 61.44 377 VAL A CA 1
ATOM 3028 C C . VAL A 1 377 ? -10.359 -5.07 -0.916 1 61.44 377 VAL A C 1
ATOM 3030 O O . VAL A 1 377 ? -10.227 -6.281 -0.71 1 61.44 377 VAL A O 1
ATOM 3033 N N . PHE A 1 378 ? -9.57 -4.168 -0.412 1 65.62 378 PHE A N 1
ATOM 3034 C CA . PHE A 1 378 ? -8.312 -4.574 0.209 1 65.62 378 PHE A CA 1
ATOM 3035 C C . PHE A 1 378 ? -8.516 -4.91 1.682 1 65.62 378 PHE A C 1
ATOM 3037 O O . PHE A 1 378 ? -7.797 -5.734 2.244 1 65.62 378 PHE A O 1
ATOM 3044 N N . ASP A 1 379 ? -9.438 -4.207 2.291 1 59.47 379 ASP A N 1
ATOM 3045 C CA . ASP A 1 379 ? -9.648 -4.398 3.723 1 59.47 379 ASP A CA 1
ATOM 3046 C C . ASP A 1 379 ? -10.422 -5.688 3.996 1 59.47 379 ASP A C 1
ATOM 3048 O O . ASP A 1 379 ? -11.359 -5.699 4.797 1 59.47 379 ASP A O 1
ATOM 3052 N N . GLN A 1 380 ? -10.461 -6.805 3.191 1 52.59 380 GLN A N 1
ATOM 3053 C CA . GLN A 1 380 ? -11.289 -8.008 3.256 1 52.59 380 GLN A CA 1
ATOM 3054 C C . GLN A 1 380 ? -10.961 -8.836 4.496 1 52.59 380 GLN A C 1
ATOM 3056 O O . GLN A 1 380 ? -11.562 -9.883 4.727 1 52.59 380 GLN A O 1
ATOM 3061 N N . GLY A 1 381 ? -10.031 -8.773 5.293 1 45.72 381 GLY A N 1
ATOM 3062 C CA . GLY A 1 381 ? -9.891 -9.773 6.344 1 45.72 381 GLY A CA 1
ATOM 3063 C C . GLY A 1 381 ? -11.211 -10.219 6.93 1 45.72 381 GLY A C 1
ATOM 3064 O O . GLY A 1 381 ? -11.344 -11.367 7.363 1 45.72 381 GLY A O 1
ATOM 3065 N N . LEU A 1 382 ? -12.242 -9.406 7.367 1 44.12 382 LEU A N 1
ATOM 3066 C CA . LEU A 1 382 ? -13.219 -9.773 8.383 1 44.12 382 LEU A CA 1
ATOM 3067 C C . LEU A 1 382 ? -14.406 -10.5 7.762 1 44.12 382 LEU A C 1
ATOM 3069 O O . LEU A 1 382 ? -15.008 -11.367 8.391 1 44.12 382 LEU A O 1
ATOM 3073 N N . SER A 1 383 ? -15.016 -10.07 6.797 1 38.81 383 SER A N 1
ATOM 3074 C CA . SER A 1 383 ? -16.391 -10.531 6.566 1 38.81 383 SER A CA 1
ATOM 3075 C C . SER A 1 383 ? -16.406 -11.984 6.113 1 38.81 383 SER A C 1
ATOM 3077 O O . SER A 1 383 ? -17.328 -12.734 6.449 1 38.81 383 SER A O 1
ATOM 3079 N N . SER A 1 384 ? -15.578 -12.445 5.367 1 36.59 384 SER A N 1
ATOM 3080 C CA . SER A 1 384 ? -15.805 -13.781 4.809 1 36.59 384 SER A CA 1
ATOM 3081 C C . SER A 1 384 ? -15.508 -14.867 5.84 1 36.59 384 SER A C 1
ATOM 3083 O O . SER A 1 384 ? -16 -15.984 5.73 1 36.59 384 SER A O 1
ATOM 3085 N N . THR A 1 385 ? -14.578 -14.75 6.738 1 35.47 385 THR A N 1
ATOM 3086 C CA . THR A 1 385 ? -14.469 -15.844 7.699 1 35.47 385 THR A CA 1
ATOM 3087 C C . THR A 1 385 ? -15.688 -15.875 8.625 1 35.47 385 THR A C 1
ATOM 3089 O O . THR A 1 385 ? -15.844 -16.797 9.422 1 35.47 385 THR A O 1
ATOM 3092 N N . ARG A 1 386 ? -16.453 -14.906 8.859 1 31.22 386 ARG A N 1
ATOM 3093 C CA . ARG A 1 386 ? -17.656 -15.016 9.688 1 31.22 386 ARG A CA 1
ATOM 3094 C C . ARG A 1 386 ? -18.672 -15.945 9.047 1 31.22 386 ARG A C 1
ATOM 3096 O O . ARG A 1 386 ? -19.438 -16.609 9.75 1 31.22 386 ARG A O 1
ATOM 3103 N N . ASN A 1 387 ? -18.875 -15.82 7.762 1 30.8 387 ASN A N 1
ATOM 3104 C CA . ASN A 1 387 ? -19.984 -16.672 7.336 1 30.8 387 ASN A CA 1
ATOM 3105 C C . ASN A 1 387 ? -19.625 -18.156 7.434 1 30.8 387 ASN A C 1
ATOM 3107 O O . ASN A 1 387 ? -20.5 -19.016 7.387 1 30.8 387 ASN A O 1
ATOM 3111 N N . ASN A 1 388 ? -18.453 -18.531 7.332 1 29.38 388 ASN A N 1
ATOM 3112 C CA . ASN A 1 388 ? -18.406 -19.984 7.402 1 29.38 388 ASN A CA 1
ATOM 3113 C C . ASN A 1 388 ? -18.656 -20.484 8.82 1 29.38 388 ASN A C 1
ATOM 3115 O O . ASN A 1 388 ? -18.703 -21.688 9.055 1 29.38 388 ASN A O 1
ATOM 3119 N N . HIS A 1 389 ? -18.625 -19.797 9.883 1 27.33 389 HIS A N 1
ATOM 3120 C CA . HIS A 1 389 ? -19.125 -20.516 11.055 1 27.33 389 HIS A CA 1
ATOM 3121 C C . HIS A 1 389 ? -20.625 -20.75 10.938 1 27.33 389 HIS A C 1
ATOM 3123 O O . HIS A 1 389 ? -21.188 -21.578 11.672 1 27.33 389 HIS A O 1
ATOM 3129 N N . ASN A 1 390 ? -21.469 -20 10.312 1 26.12 390 ASN A N 1
ATOM 3130 C CA . ASN A 1 390 ? -22.828 -20.516 10.445 1 26.12 390 ASN A CA 1
ATOM 3131 C C . ASN A 1 390 ? -23.078 -21.703 9.516 1 26.12 390 ASN A C 1
ATOM 3133 O O . ASN A 1 390 ? -24.203 -22.172 9.391 1 26.12 390 ASN A O 1
ATOM 3137 N N . LEU A 1 391 ? -22.328 -22.031 8.531 1 22.52 391 LEU A N 1
ATOM 3138 C CA . LEU A 1 391 ? -22.734 -23.297 7.941 1 22.52 391 LEU A CA 1
ATOM 3139 C C . LEU A 1 391 ? -22.172 -24.469 8.734 1 22.52 391 LEU A C 1
ATOM 3141 O O . LEU A 1 391 ? -22.234 -25.609 8.281 1 22.52 391 LEU A O 1
ATOM 3145 N N . ILE A 1 392 ? -21.641 -24.344 9.984 1 18.7 392 ILE A N 1
ATOM 3146 C CA . ILE A 1 392 ? -22 -25.531 10.766 1 18.7 392 ILE A CA 1
ATOM 3147 C C . ILE A 1 392 ? -23.453 -25.406 11.25 1 18.7 392 ILE A C 1
ATOM 3149 O O . ILE A 1 392 ? -23.844 -24.375 11.789 1 18.7 392 ILE A O 1
ATOM 3153 N N . PRO B 1 1 ? -10.023 -11.75 -30.219 1 33.53 1 PRO B N 1
ATOM 3154 C CA . PRO B 1 1 ? -11.062 -12.625 -30.766 1 33.53 1 PRO B CA 1
ATOM 3155 C C . PRO B 1 1 ? -11.711 -13.516 -29.719 1 33.53 1 PRO B C 1
ATOM 3157 O O . PRO B 1 1 ? -11.008 -14.086 -28.875 1 33.53 1 PRO B O 1
ATOM 3160 N N . GLN B 1 2 ? -12.789 -13.172 -29.281 1 40.91 2 GLN B N 1
ATOM 3161 C CA . GLN B 1 2 ? -13.641 -13.945 -28.391 1 40.91 2 GLN B CA 1
ATOM 3162 C C . GLN B 1 2 ? -13.68 -15.414 -28.781 1 40.91 2 GLN B C 1
ATOM 3164 O O . GLN B 1 2 ? -14.125 -15.75 -29.891 1 40.91 2 GLN B O 1
ATOM 3169 N N . VAL B 1 3 ? -12.758 -16.125 -28.531 1 50.25 3 VAL B N 1
ATOM 3170 C CA . VAL B 1 3 ? -12.969 -17.531 -28.844 1 50.25 3 VAL B CA 1
ATOM 3171 C C . VAL B 1 3 ? -14.406 -17.922 -28.531 1 50.25 3 VAL B C 1
ATOM 3173 O O . VAL B 1 3 ? -14.922 -17.609 -27.453 1 50.25 3 VAL B O 1
ATOM 3176 N N . ASN B 1 4 ? -15.117 -18.234 -29.562 1 61.97 4 ASN B N 1
ATOM 3177 C CA . ASN B 1 4 ? -16.5 -18.719 -29.516 1 61.97 4 ASN B CA 1
ATOM 3178 C C . ASN B 1 4 ? -16.688 -19.75 -28.422 1 61.97 4 ASN B C 1
ATOM 3180 O O . ASN B 1 4 ? -15.742 -20.469 -28.062 1 61.97 4 ASN B O 1
ATOM 3184 N N . LEU B 1 5 ? -17.578 -19.578 -27.609 1 67.31 5 LEU B N 1
ATOM 3185 C CA . LEU B 1 5 ? -17.953 -20.5 -26.547 1 67.31 5 LEU B CA 1
ATOM 3186 C C . LEU B 1 5 ? -17.844 -21.953 -26.984 1 67.31 5 LEU B C 1
ATOM 3188 O O . LEU B 1 5 ? -17.391 -22.797 -26.219 1 67.31 5 LEU B O 1
ATOM 3192 N N . ALA B 1 6 ? -18.219 -22.172 -28.25 1 71.38 6 ALA B N 1
ATOM 3193 C CA . ALA B 1 6 ? -18.172 -23.531 -28.781 1 71.38 6 ALA B CA 1
ATOM 3194 C C . ALA B 1 6 ? -16.734 -24.031 -28.922 1 71.38 6 ALA B C 1
ATOM 3196 O O . ALA B 1 6 ? -16.438 -25.172 -28.594 1 71.38 6 ALA B O 1
ATOM 3197 N N . LEU B 1 7 ? -15.953 -23.266 -29.438 1 76.12 7 LEU B N 1
ATOM 3198 C CA . LEU B 1 7 ? -14.555 -23.625 -29.625 1 76.12 7 LEU B CA 1
ATOM 3199 C C . LEU B 1 7 ? -13.875 -23.891 -28.281 1 76.12 7 LEU B C 1
ATOM 3201 O O . LEU B 1 7 ? -13.094 -24.828 -28.141 1 76.12 7 LEU B O 1
ATOM 3205 N N . ARG B 1 8 ? -14.242 -23.188 -27.328 1 75.81 8 ARG B N 1
ATOM 3206 C CA . ARG B 1 8 ? -13.664 -23.344 -26 1 75.81 8 ARG B CA 1
ATOM 3207 C C . ARG B 1 8 ? -14.07 -24.672 -25.375 1 75.81 8 ARG B C 1
ATOM 3209 O O . ARG B 1 8 ? -13.258 -25.344 -24.734 1 75.81 8 ARG B O 1
ATOM 3216 N N . SER B 1 9 ? -15.289 -24.922 -25.625 1 76.69 9 SER B N 1
ATOM 3217 C CA . SER B 1 9 ? -15.789 -26.188 -25.109 1 76.69 9 SER B CA 1
ATOM 3218 C C . SER B 1 9 ? -15.102 -27.375 -25.781 1 76.69 9 SER B C 1
ATOM 3220 O O . SER B 1 9 ? -14.812 -28.375 -25.141 1 76.69 9 SER B O 1
ATOM 3222 N N . GLU B 1 10 ? -14.891 -27.234 -27.016 1 80.12 10 GLU B N 1
ATOM 3223 C CA . GLU B 1 10 ? -14.203 -28.281 -27.766 1 80.12 10 GLU B CA 1
ATOM 3224 C C . GLU B 1 10 ? -12.75 -28.422 -27.312 1 80.12 10 GLU B C 1
ATOM 3226 O O . GLU B 1 10 ? -12.25 -29.531 -27.141 1 80.12 10 GLU B O 1
ATOM 3231 N N . ILE B 1 11 ? -12.148 -27.359 -27.141 1 78.81 11 ILE B N 1
ATOM 3232 C CA . ILE B 1 11 ? -10.758 -27.375 -26.703 1 78.81 11 ILE B CA 1
ATOM 3233 C C . ILE B 1 11 ? -10.656 -28.047 -25.328 1 78.81 11 ILE B C 1
ATOM 3235 O O . ILE B 1 11 ? -9.781 -28.891 -25.109 1 78.81 11 ILE B O 1
ATOM 3239 N N . LEU B 1 12 ? -11.539 -27.641 -24.531 1 81.62 12 LEU B N 1
ATOM 3240 C CA . LEU B 1 12 ? -11.57 -28.234 -23.203 1 81.62 12 LEU B CA 1
ATOM 3241 C C . LEU B 1 12 ? -11.75 -29.75 -23.297 1 81.62 12 LEU B C 1
ATOM 3243 O O . LEU B 1 12 ? -11.023 -30.5 -22.641 1 81.62 12 LEU B O 1
ATOM 3247 N N . PHE B 1 13 ? -12.672 -30.094 -24.094 1 82.31 13 PHE B N 1
ATOM 3248 C CA . PHE B 1 13 ? -12.984 -31.516 -24.219 1 82.31 13 PHE B CA 1
ATOM 3249 C C . PHE B 1 13 ? -11.797 -32.281 -24.781 1 82.31 13 PHE B C 1
ATOM 3251 O O . PHE B 1 13 ? -11.391 -33.312 -24.234 1 82.31 13 PHE B O 1
ATOM 3258 N N . TYR B 1 14 ? -11.258 -31.859 -25.812 1 85.81 14 TYR B N 1
ATOM 3259 C CA . TYR B 1 14 ? -10.18 -32.594 -26.484 1 85.81 14 TYR B CA 1
ATOM 3260 C C . TYR B 1 14 ? -8.898 -32.562 -25.656 1 85.81 14 TYR B C 1
ATOM 3262 O O . TYR B 1 14 ? -8.117 -33.5 -25.672 1 85.81 14 TYR B O 1
ATOM 3270 N N . THR B 1 15 ? -8.695 -31.5 -24.953 1 86.75 15 THR B N 1
ATOM 3271 C CA . THR B 1 15 ? -7.512 -31.406 -24.109 1 86.75 15 THR B CA 1
ATOM 3272 C C . THR B 1 15 ? -7.586 -32.406 -22.969 1 86.75 15 THR B C 1
ATOM 3274 O O . THR B 1 15 ? -6.633 -33.156 -22.703 1 86.75 15 THR B O 1
ATOM 3277 N N . THR B 1 16 ? -8.711 -32.438 -22.312 1 88.06 16 THR B N 1
ATOM 3278 C CA . THR B 1 16 ? -8.859 -33.344 -21.172 1 88.06 16 THR B CA 1
ATOM 3279 C C . THR B 1 16 ? -8.805 -34.781 -21.641 1 88.06 16 THR B C 1
ATOM 3281 O O . THR B 1 16 ? -8.148 -35.625 -21 1 88.06 16 THR B O 1
ATOM 3284 N N . SER B 1 17 ? -9.492 -35.062 -22.766 1 87.94 17 SER B N 1
ATOM 3285 C CA . SER B 1 17 ? -9.477 -36.406 -23.312 1 87.94 17 SER B CA 1
ATOM 3286 C C . SER B 1 17 ? -8.07 -36.812 -23.734 1 87.94 17 SER B C 1
ATOM 3288 O O . SER B 1 17 ? -7.645 -37.969 -23.5 1 87.94 17 SER B O 1
ATOM 3290 N N . GLY B 1 18 ? -7.41 -35.906 -24.344 1 90.06 18 GLY B N 1
ATOM 3291 C CA . GLY B 1 18 ? -6.055 -36.188 -24.797 1 90.06 18 GLY B CA 1
ATOM 3292 C C . GLY B 1 18 ? -5.094 -36.438 -23.641 1 90.06 18 GLY B C 1
ATOM 3293 O O . GLY B 1 18 ? -4.242 -37.312 -23.734 1 90.06 18 GLY B O 1
ATOM 3294 N N . ILE B 1 19 ? -5.215 -35.688 -22.609 1 90.62 19 ILE B N 1
ATOM 3295 C CA . ILE B 1 19 ? -4.355 -35.844 -21.438 1 90.62 19 ILE B CA 1
ATOM 3296 C C . ILE B 1 19 ? -4.574 -37.219 -20.828 1 90.62 19 ILE B C 1
ATOM 3298 O O . ILE B 1 19 ? -3.611 -37.938 -20.516 1 90.62 19 ILE B O 1
ATOM 3302 N N . LYS B 1 20 ? -5.805 -37.594 -20.672 1 89.88 20 LYS B N 1
ATOM 3303 C CA . LYS B 1 20 ? -6.125 -38.906 -20.094 1 89.88 20 LYS B CA 1
ATOM 3304 C C . LYS B 1 20 ? -5.543 -40.031 -20.922 1 89.88 20 LYS B C 1
ATOM 3306 O O . LYS B 1 20 ? -4.941 -40.969 -20.391 1 89.88 20 LYS B O 1
ATOM 3311 N N . GLN B 1 21 ? -5.715 -39.906 -22.203 1 88.5 21 GLN B N 1
ATOM 3312 C CA . GLN B 1 21 ? -5.191 -40.938 -23.094 1 88.5 21 GLN B CA 1
ATOM 3313 C C . GLN B 1 21 ? -3.668 -41 -23.031 1 88.5 21 GLN B C 1
ATOM 3315 O O . GLN B 1 21 ? -3.082 -42.062 -23.078 1 88.5 21 GLN B O 1
ATOM 3320 N N . SER B 1 22 ? -3.098 -39.844 -23 1 89.62 22 SER B N 1
ATOM 3321 C CA . SER B 1 22 ? -1.641 -39.781 -22.953 1 89.62 22 SER B CA 1
ATOM 3322 C C . SER B 1 22 ? -1.097 -40.469 -21.703 1 89.62 22 SER B C 1
ATOM 3324 O O . SER B 1 22 ? -0.067 -41.156 -21.766 1 89.62 22 SER B O 1
ATOM 3326 N N . VAL B 1 23 ? -1.726 -40.25 -20.594 1 90.5 23 VAL B N 1
ATOM 3327 C CA . VAL B 1 23 ? -1.299 -40.875 -19.344 1 90.5 23 VAL B CA 1
ATOM 3328 C C . VAL B 1 23 ? -1.438 -42.375 -19.422 1 90.5 23 VAL B C 1
ATOM 3330 O O . VAL B 1 23 ? -0.552 -43.125 -18.984 1 90.5 23 VAL B O 1
ATOM 3333 N N . GLN B 1 24 ? -2.486 -42.844 -20.031 1 86.44 24 GLN B N 1
ATOM 3334 C CA . GLN B 1 24 ? -2.736 -44.281 -20.188 1 86.44 24 GLN B CA 1
ATOM 3335 C C . GLN B 1 24 ? -1.711 -44.938 -21.109 1 86.44 24 GLN B C 1
ATOM 3337 O O . GLN B 1 24 ? -1.235 -46.031 -20.828 1 86.44 24 GLN B O 1
ATOM 3342 N N . GLU B 1 25 ? -1.385 -44.219 -22.109 1 85.25 25 GLU B N 1
ATOM 3343 C CA . GLU B 1 25 ? -0.4 -44.719 -23.062 1 85.25 25 GLU B CA 1
ATOM 3344 C C . GLU B 1 25 ? 0.992 -44.781 -22.438 1 85.25 25 GLU B C 1
ATOM 3346 O O . GLU B 1 25 ? 1.743 -45.719 -22.656 1 85.25 25 GLU B O 1
ATOM 3351 N N . ALA B 1 26 ? 1.318 -43.781 -21.734 1 82.44 26 ALA B N 1
ATOM 3352 C CA . ALA B 1 26 ? 2.621 -43.719 -21.078 1 82.44 26 ALA B CA 1
ATOM 3353 C C . ALA B 1 26 ? 2.748 -44.844 -20.031 1 82.44 26 ALA B C 1
ATOM 3355 O O . ALA B 1 26 ? 3.832 -45.406 -19.844 1 82.44 26 ALA B O 1
ATOM 3356 N N . ALA B 1 27 ? 1.715 -45.156 -19.438 1 80.94 27 ALA B N 1
ATOM 3357 C CA . ALA B 1 27 ? 1.714 -46.219 -18.422 1 80.94 27 ALA B CA 1
ATOM 3358 C C . ALA B 1 27 ? 1.967 -47.594 -19.062 1 80.94 27 ALA B C 1
ATOM 3360 O O . ALA B 1 27 ? 2.51 -48.469 -18.406 1 80.94 27 ALA B O 1
ATOM 3361 N N . THR B 1 28 ? 1.603 -47.688 -20.328 1 79.88 28 THR B N 1
ATOM 3362 C CA . THR B 1 28 ? 1.764 -48.969 -21 1 79.88 28 THR B CA 1
ATOM 3363 C C . THR B 1 28 ? 3.066 -49 -21.797 1 79.88 28 THR B C 1
ATOM 3365 O O . THR B 1 28 ? 3.332 -49.938 -22.531 1 79.88 28 THR B O 1
ATOM 3368 N N . GLY B 1 29 ? 3.889 -48.062 -21.578 1 73.19 29 GLY B N 1
ATOM 3369 C CA . GLY B 1 29 ? 5.203 -48.031 -22.203 1 73.19 29 GLY B CA 1
ATOM 3370 C C . GLY B 1 29 ? 5.195 -47.5 -23.609 1 73.19 29 GLY B C 1
ATOM 3371 O O . GLY B 1 29 ? 6.219 -47.5 -24.297 1 73.19 29 GLY B O 1
ATOM 3372 N N . HIS B 1 30 ? 3.973 -47.188 -24.172 1 67.62 30 HIS B N 1
ATOM 3373 C CA . HIS B 1 30 ? 3.885 -46.594 -25.5 1 67.62 30 HIS B CA 1
ATOM 3374 C C . HIS B 1 30 ? 3.988 -45.062 -25.453 1 67.62 30 HIS B C 1
ATOM 3376 O O . HIS B 1 30 ? 3.154 -44.406 -24.828 1 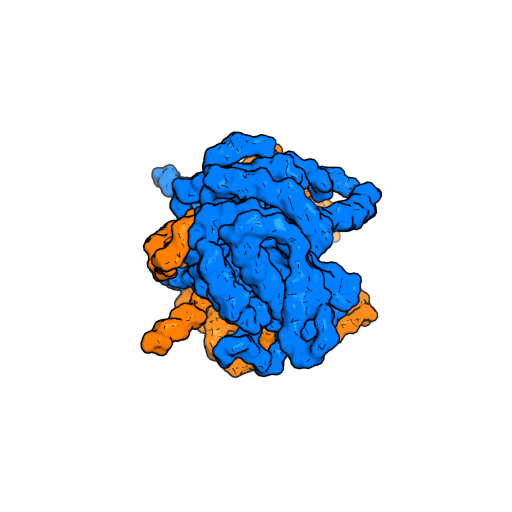67.62 30 HIS B O 1
ATOM 3382 N N . SER B 1 31 ? 5.207 -44.469 -25.469 1 64 31 SER B N 1
ATOM 3383 C CA . SER B 1 31 ? 5.332 -43.031 -25.328 1 64 31 SER B CA 1
ATOM 3384 C C . SER B 1 31 ? 5.324 -42.344 -26.688 1 64 31 SER B C 1
ATOM 3386 O O . SER B 1 31 ? 6.371 -42.188 -27.312 1 64 31 SER B O 1
ATOM 3388 N N . SER B 1 32 ? 4.078 -42.406 -27.391 1 63.66 32 SER B N 1
ATOM 3389 C CA . SER B 1 32 ? 4.016 -41.688 -28.656 1 63.66 32 SER B CA 1
ATOM 3390 C C . SER B 1 32 ? 3.691 -40.219 -28.406 1 63.66 32 SER B C 1
ATOM 3392 O O . SER B 1 32 ? 2.869 -39.875 -27.547 1 63.66 32 SER B O 1
ATOM 3394 N N . SER B 1 33 ? 4.469 -39.312 -29.016 1 71.25 33 SER B N 1
ATOM 3395 C CA . SER B 1 33 ? 4.242 -37.875 -28.922 1 71.25 33 SER B CA 1
ATOM 3396 C C . SER B 1 33 ? 2.957 -37.469 -29.641 1 71.25 33 SER B C 1
ATOM 3398 O O . SER B 1 33 ? 2.232 -36.562 -29.172 1 71.25 33 SER B O 1
ATOM 3400 N N . GLU B 1 34 ? 2.625 -38.125 -30.703 1 79.44 34 GLU B N 1
ATOM 3401 C CA . GLU B 1 34 ? 1.437 -37.812 -31.484 1 79.44 34 GLU B CA 1
ATOM 3402 C C . GLU B 1 34 ? 0.353 -38.875 -31.312 1 79.44 34 GLU B C 1
ATOM 3404 O O . GLU B 1 34 ? 0.635 -40.062 -31.359 1 79.44 34 GLU B O 1
ATOM 3409 N N . MET B 1 35 ? -0.858 -38.344 -30.938 1 78.12 35 MET B N 1
ATOM 3410 C CA . MET B 1 35 ? -2.012 -39.25 -30.766 1 78.12 35 MET B CA 1
ATOM 3411 C C . MET B 1 35 ? -3.219 -38.719 -31.531 1 78.12 35 MET B C 1
ATOM 3413 O O . MET B 1 35 ? -3.256 -37.562 -31.922 1 78.12 35 MET B O 1
ATOM 3417 N N . PHE B 1 36 ? -4.082 -39.594 -31.859 1 76.19 36 PHE B N 1
ATOM 3418 C CA . PHE B 1 36 ? -5.332 -39.281 -32.531 1 76.19 36 PHE B CA 1
ATOM 3419 C C . PHE B 1 36 ? -6.52 -39.5 -31.594 1 76.19 36 PHE B C 1
ATOM 3421 O O . PHE B 1 36 ? -6.633 -40.562 -30.984 1 76.19 36 PHE B O 1
ATOM 3428 N N . LEU B 1 37 ? -7.258 -38.469 -31.297 1 77.38 37 LEU B N 1
ATOM 3429 C CA . LEU B 1 37 ? -8.438 -38.562 -30.453 1 77.38 37 LEU B CA 1
ATOM 3430 C C . LEU B 1 37 ? -9.695 -38.781 -31.281 1 77.38 37 LEU B C 1
ATOM 3432 O O . LEU B 1 37 ? -9.852 -38.156 -32.344 1 77.38 37 LEU B O 1
ATOM 3436 N N . LEU B 1 38 ? -10.508 -39.781 -30.828 1 64.5 38 LEU B N 1
ATOM 3437 C CA . LEU B 1 38 ? -11.758 -40.031 -31.531 1 64.5 38 LEU B CA 1
ATOM 3438 C C . LEU B 1 38 ? -12.836 -39.031 -31.156 1 64.5 38 LEU B C 1
ATOM 3440 O O . LEU B 1 38 ? -12.961 -38.688 -29.984 1 64.5 38 LEU B O 1
ATOM 3444 N N . THR B 1 39 ? -13.406 -38.188 -32 1 61.97 39 THR B N 1
ATOM 3445 C CA . THR B 1 39 ? -14.492 -37.25 -31.734 1 61.97 39 THR B CA 1
ATOM 3446 C C . THR B 1 39 ? -15.758 -38 -31.328 1 61.97 39 THR B C 1
ATOM 3448 O O . THR B 1 39 ? -16.016 -39.125 -31.781 1 61.97 39 THR B O 1
ATOM 3451 N N . ASP B 1 40 ? -16.391 -37.875 -30.109 1 51.5 40 ASP B N 1
ATOM 3452 C CA . ASP B 1 40 ? -17.625 -38.562 -29.703 1 51.5 40 ASP B CA 1
ATOM 3453 C C . ASP B 1 40 ? -18.672 -38.469 -30.797 1 51.5 40 ASP B C 1
ATOM 3455 O O . ASP B 1 40 ? -19.812 -38.906 -30.609 1 51.5 40 ASP B O 1
ATOM 3459 N N . GLY B 1 41 ? -19.031 -37.344 -31.391 1 45.59 41 GLY B N 1
ATOM 3460 C CA . GLY B 1 41 ? -20.297 -37.312 -32.125 1 45.59 41 GLY B CA 1
ATOM 3461 C C . GLY B 1 41 ? -20.453 -38.5 -33.031 1 45.59 41 GLY B C 1
ATOM 3462 O O . GLY B 1 41 ? -19.484 -39.219 -33.344 1 45.59 41 GLY B O 1
ATOM 3463 N N . HIS B 1 42 ? -21.922 -38.938 -33.156 1 41.28 42 HIS B N 1
ATOM 3464 C CA . HIS B 1 42 ? -22.578 -39.875 -34.062 1 41.28 42 HIS B CA 1
ATOM 3465 C C . HIS B 1 42 ? -21.969 -39.812 -35.469 1 41.28 42 HIS B C 1
ATOM 3467 O O . HIS B 1 42 ? -22.453 -40.469 -36.375 1 41.28 42 HIS B O 1
ATOM 3473 N N . ASP B 1 43 ? -21.656 -38.594 -35.844 1 40.97 43 ASP B N 1
ATOM 3474 C CA . ASP B 1 43 ? -21.453 -38.656 -37.281 1 40.97 43 ASP B CA 1
ATOM 3475 C C . ASP B 1 43 ? -20.297 -39.594 -37.656 1 40.97 43 ASP B C 1
ATOM 3477 O O . ASP B 1 43 ? -19.266 -39.594 -37 1 40.97 43 ASP B O 1
ATOM 3481 N N . ASP B 1 44 ? -20.547 -40.656 -38.25 1 43.34 44 ASP B N 1
ATOM 3482 C CA . ASP B 1 44 ? -19.859 -41.719 -39 1 43.34 44 ASP B CA 1
ATOM 3483 C C . ASP B 1 44 ? -18.547 -41.188 -39.594 1 43.34 44 ASP B C 1
ATOM 3485 O O . ASP B 1 44 ? -17.844 -41.906 -40.281 1 43.34 44 ASP B O 1
ATOM 3489 N N . SER B 1 45 ? -18.531 -39.812 -39.906 1 46.09 45 SER B N 1
ATOM 3490 C CA . SER B 1 45 ? -17.391 -39.5 -40.75 1 46.09 45 SER B CA 1
ATOM 3491 C C . SER B 1 45 ? -16.094 -39.438 -39.969 1 46.09 45 SER B C 1
ATOM 3493 O O . SER B 1 45 ? -16 -38.719 -38.969 1 46.09 45 SER B O 1
ATOM 3495 N N . GLY B 1 46 ? -15.344 -40.375 -39.406 1 52.5 46 GLY B N 1
ATOM 3496 C CA . GLY B 1 46 ? -14.016 -40.75 -38.938 1 52.5 46 GLY B CA 1
ATOM 3497 C C . GLY B 1 46 ? -13.102 -39.594 -38.656 1 52.5 46 GLY B C 1
ATOM 3498 O O . GLY B 1 46 ? -11.898 -39.656 -38.906 1 52.5 46 GLY B O 1
ATOM 3499 N N . LYS B 1 47 ? -13.57 -38.406 -38.281 1 60.59 47 LYS B N 1
ATOM 3500 C CA . LYS B 1 47 ? -12.586 -37.312 -38.188 1 60.59 47 LYS B CA 1
ATOM 3501 C C . LYS B 1 47 ? -11.789 -37.406 -36.906 1 60.59 47 LYS B C 1
ATOM 3503 O O . LYS B 1 47 ? -12.359 -37.656 -35.844 1 60.59 47 LYS B O 1
ATOM 3508 N N . THR B 1 48 ? -10.484 -37.594 -36.969 1 77.25 48 THR B N 1
ATOM 3509 C CA . THR B 1 48 ? -9.484 -37.719 -35.906 1 77.25 48 THR B CA 1
ATOM 3510 C C . THR B 1 48 ? -8.797 -36.406 -35.625 1 77.25 48 THR B C 1
ATOM 3512 O O . THR B 1 48 ? -8.555 -35.625 -36.531 1 77.25 48 THR B O 1
ATOM 3515 N N . ILE B 1 49 ? -9.031 -36 -34.344 1 86.5 49 ILE B N 1
ATOM 3516 C CA . ILE B 1 49 ? -8.297 -34.844 -33.906 1 86.5 49 ILE B CA 1
ATOM 3517 C C . ILE B 1 49 ? -6.887 -35.219 -33.469 1 86.5 49 ILE B C 1
ATOM 3519 O O . ILE B 1 49 ? -6.695 -36.25 -32.781 1 86.5 49 ILE B O 1
ATOM 3523 N N . LYS B 1 50 ? -5.984 -34.469 -33.969 1 90 50 LYS B N 1
ATOM 3524 C CA . LYS B 1 50 ? -4.594 -34.75 -33.625 1 90 50 LYS B CA 1
ATOM 3525 C C . LYS B 1 50 ? -4.223 -34.125 -32.281 1 90 50 LYS B C 1
ATOM 3527 O O . LYS B 1 50 ? -4.574 -32.969 -32.031 1 90 50 LYS B O 1
ATOM 3532 N N . PHE B 1 51 ? -3.645 -34.938 -31.422 1 92.88 51 PHE B N 1
ATOM 3533 C CA . PHE B 1 51 ? -3.205 -34.531 -30.094 1 92.88 51 PHE B CA 1
ATOM 3534 C C . PHE B 1 51 ? -1.755 -34.938 -29.859 1 92.88 51 PHE B C 1
ATOM 3536 O O . PHE B 1 51 ? -1.354 -36.062 -30.188 1 92.88 51 PHE B O 1
ATOM 3543 N N . TRP B 1 52 ? -0.974 -33.969 -29.391 1 93.44 52 TRP B N 1
ATOM 3544 C CA . TRP B 1 52 ? 0.428 -34.25 -29.078 1 93.44 52 TRP B CA 1
ATOM 3545 C C . TRP B 1 52 ? 0.689 -34.156 -27.578 1 93.44 52 TRP B C 1
ATOM 3547 O O . TRP B 1 52 ? 0.21 -33.219 -26.922 1 93.44 52 TRP B O 1
ATOM 3557 N N . SER B 1 53 ? 1.295 -35.156 -27.031 1 93.44 53 SER B N 1
ATOM 3558 C CA . SER B 1 53 ? 1.837 -35.125 -25.672 1 93.44 53 SER B CA 1
ATOM 3559 C C . SER B 1 53 ? 3.361 -35.094 -25.688 1 93.44 53 SER B C 1
ATOM 3561 O O . SER B 1 53 ? 3.99 -36.062 -26.109 1 93.44 53 SER B O 1
ATOM 3563 N N . TYR B 1 54 ? 3.879 -34.031 -25.203 1 93.56 54 TYR B N 1
ATOM 3564 C CA . TYR B 1 54 ? 5.328 -33.875 -25.281 1 93.56 54 TYR B CA 1
ATOM 3565 C C . TYR B 1 54 ? 5.988 -34.312 -23.984 1 93.56 54 TYR B C 1
ATOM 3567 O O . TYR B 1 54 ? 5.559 -33.938 -22.891 1 93.56 54 TYR B O 1
ATOM 3575 N N . ALA B 1 55 ? 7.035 -35.188 -24.078 1 92.12 55 ALA B N 1
ATOM 3576 C CA . ALA B 1 55 ? 7.855 -35.688 -22.984 1 92.12 55 ALA B CA 1
ATOM 3577 C C . ALA B 1 55 ? 6.984 -36.25 -21.859 1 92.12 55 ALA B C 1
ATOM 3579 O O . ALA B 1 55 ? 7.148 -35.906 -20.703 1 92.12 55 ALA B O 1
ATOM 3580 N N . PRO B 1 56 ? 6.043 -37.125 -22.172 1 92.38 56 PRO B N 1
ATOM 3581 C CA . PRO B 1 56 ? 5.102 -37.625 -21.156 1 92.38 56 PRO B CA 1
ATOM 3582 C C . PRO B 1 56 ? 5.793 -38.344 -20 1 92.38 56 PRO B C 1
ATOM 3584 O O . PRO B 1 56 ? 5.336 -38.25 -18.859 1 92.38 56 PRO B O 1
ATOM 3587 N N . THR B 1 57 ? 6.906 -39 -20.25 1 91.56 57 THR B N 1
ATOM 3588 C CA . THR B 1 57 ? 7.605 -39.75 -19.203 1 91.56 57 THR B CA 1
ATOM 3589 C C . THR B 1 57 ? 8.281 -38.781 -18.234 1 91.56 57 THR B C 1
ATOM 3591 O O . THR B 1 57 ? 8.305 -39.031 -17.016 1 91.56 57 THR B O 1
ATOM 3594 N N . VAL B 1 58 ? 8.82 -37.719 -18.75 1 94.38 58 VAL B N 1
ATOM 3595 C CA . VAL B 1 58 ? 9.484 -36.719 -17.938 1 94.38 58 VAL B CA 1
ATOM 3596 C C . VAL B 1 58 ? 8.469 -36.094 -17 1 94.38 58 VAL B C 1
ATOM 3598 O O . VAL B 1 58 ? 8.703 -36 -15.789 1 94.38 58 VAL B O 1
ATOM 3601 N N . PHE B 1 59 ? 7.352 -35.688 -17.547 1 95.69 59 PHE B N 1
ATOM 3602 C CA . PHE B 1 59 ? 6.344 -35.031 -16.734 1 95.69 59 PHE B CA 1
ATOM 3603 C C . PHE B 1 59 ? 5.695 -36 -15.758 1 95.69 59 PHE B C 1
ATOM 3605 O O . PHE B 1 59 ? 5.289 -35.625 -14.656 1 95.69 59 PHE B O 1
ATOM 3612 N N . ARG B 1 60 ? 5.613 -37.25 -16.156 1 94.25 60 ARG B N 1
ATOM 3613 C CA . ARG B 1 60 ? 5.152 -38.281 -15.227 1 94.25 60 ARG B CA 1
ATOM 3614 C C . ARG B 1 60 ? 6.074 -38.344 -14.016 1 94.25 60 ARG B C 1
ATOM 3616 O O . ARG B 1 60 ? 5.605 -38.469 -12.883 1 94.25 60 ARG B O 1
ATOM 3623 N N . THR B 1 61 ? 7.344 -38.312 -14.273 1 94.62 61 THR B N 1
ATOM 3624 C CA . THR B 1 61 ? 8.32 -38.312 -13.195 1 94.62 61 THR B CA 1
ATOM 3625 C C . THR B 1 61 ? 8.086 -37.156 -12.227 1 94.62 61 THR B C 1
ATOM 3627 O O . THR B 1 61 ? 8.172 -37.344 -11.008 1 94.62 61 THR B O 1
ATOM 3630 N N . ILE B 1 62 ? 7.77 -36 -12.75 1 96 62 ILE B N 1
ATOM 3631 C CA . ILE B 1 62 ? 7.5 -34.844 -11.922 1 96 62 ILE B CA 1
ATOM 3632 C C . ILE B 1 62 ? 6.238 -35.062 -11.094 1 96 62 ILE B C 1
ATOM 3634 O O . ILE B 1 62 ? 6.234 -34.844 -9.883 1 96 62 ILE B O 1
ATOM 3638 N N . ARG B 1 63 ? 5.195 -35.531 -11.75 1 95 63 ARG B N 1
ATOM 3639 C CA . ARG B 1 63 ? 3.941 -35.781 -11.047 1 95 63 ARG B CA 1
ATOM 3640 C C . ARG B 1 63 ? 4.152 -36.781 -9.898 1 95 63 ARG B C 1
ATOM 3642 O O . ARG B 1 63 ? 3.707 -36.531 -8.781 1 95 63 ARG B O 1
ATOM 3649 N N . GLU B 1 64 ? 4.844 -37.781 -10.188 1 93.81 64 GLU B N 1
ATOM 3650 C CA . GLU B 1 64 ? 5.074 -38.812 -9.188 1 93.81 64 GLU B CA 1
ATOM 3651 C C . GLU B 1 64 ? 5.91 -38.281 -8.023 1 93.81 64 GLU B C 1
ATOM 3653 O O . GLU B 1 64 ? 5.672 -38.656 -6.867 1 93.81 64 GLU B O 1
ATOM 3658 N N . ASN B 1 65 ? 6.879 -37.5 -8.344 1 94.31 65 ASN B N 1
ATOM 3659 C CA . ASN B 1 65 ? 7.715 -36.906 -7.309 1 94.31 65 ASN B CA 1
ATOM 3660 C C . ASN B 1 65 ? 6.891 -36.062 -6.336 1 94.31 65 ASN B C 1
ATOM 3662 O O . ASN B 1 65 ? 7.238 -35.969 -5.156 1 94.31 65 ASN B O 1
ATOM 3666 N N . TYR B 1 66 ? 5.828 -35.5 -6.805 1 92.62 66 TYR B N 1
ATOM 3667 C CA . TYR B 1 66 ? 5.008 -34.625 -5.957 1 92.62 66 TYR B CA 1
ATOM 3668 C C . TYR B 1 66 ? 3.721 -35.344 -5.551 1 92.62 66 TYR B C 1
ATOM 3670 O O . TYR B 1 66 ? 2.73 -34.719 -5.199 1 92.62 66 TYR B O 1
ATOM 3678 N N . GLY B 1 67 ? 3.666 -36.625 -5.746 1 90.88 67 GLY B N 1
ATOM 3679 C CA . GLY B 1 67 ? 2.65 -37.469 -5.141 1 90.88 67 GLY B CA 1
ATOM 3680 C C . GLY B 1 67 ? 1.393 -37.562 -5.98 1 90.88 67 GLY B C 1
ATOM 3681 O O . GLY B 1 67 ? 0.32 -37.906 -5.461 1 90.88 67 GLY B O 1
ATOM 3682 N N . ILE B 1 68 ? 1.433 -37.281 -7.215 1 93.69 68 ILE B N 1
ATOM 3683 C CA . ILE B 1 68 ? 0.275 -37.438 -8.094 1 93.69 68 ILE B CA 1
ATOM 3684 C C . ILE B 1 68 ? 0.418 -38.688 -8.93 1 93.69 68 ILE B C 1
ATOM 3686 O O . ILE B 1 68 ? 1.165 -38.719 -9.906 1 93.69 68 ILE B O 1
ATOM 3690 N N . SER B 1 69 ? -0.408 -39.656 -8.562 1 94.44 69 SER B N 1
ATOM 3691 C CA . SER B 1 69 ? -0.391 -40.906 -9.32 1 94.44 69 SER B CA 1
ATOM 3692 C C . SER B 1 69 ? -1.12 -40.75 -10.656 1 94.44 69 SER B C 1
ATOM 3694 O O . SER B 1 69 ? -1.866 -39.812 -10.852 1 94.44 69 SER B O 1
ATOM 3696 N N . ASP B 1 70 ? -0.85 -41.719 -11.547 1 93.94 70 ASP B N 1
ATOM 3697 C CA . ASP B 1 70 ? -1.541 -41.719 -12.836 1 93.94 70 ASP B CA 1
ATOM 3698 C C . ASP B 1 70 ? -3.057 -41.719 -12.641 1 93.94 70 ASP B C 1
ATOM 3700 O O . ASP B 1 70 ? -3.77 -40.938 -13.289 1 93.94 70 ASP B O 1
ATOM 3704 N N . ASP B 1 71 ? -3.492 -42.531 -11.727 1 93.5 71 ASP B N 1
ATOM 3705 C CA . ASP B 1 71 ? -4.926 -42.656 -11.477 1 93.5 71 ASP B CA 1
ATOM 3706 C C . ASP B 1 71 ? -5.5 -41.344 -10.945 1 93.5 71 ASP B C 1
ATOM 3708 O O . ASP B 1 71 ? -6.57 -40.906 -11.367 1 93.5 71 ASP B O 1
ATOM 3712 N N . ALA B 1 72 ? -4.812 -40.781 -9.984 1 91.81 72 ALA B N 1
ATOM 3713 C CA . ALA B 1 72 ? -5.254 -39.531 -9.422 1 91.81 72 ALA B CA 1
ATOM 3714 C C . ALA B 1 72 ? -5.293 -38.438 -10.484 1 91.81 72 ALA B C 1
ATOM 3716 O O . ALA B 1 72 ? -6.227 -37.625 -10.523 1 91.81 72 ALA B O 1
ATOM 3717 N N . TYR B 1 73 ? -4.285 -38.469 -11.297 1 92.69 73 TYR B N 1
ATOM 3718 C CA . TYR B 1 73 ? -4.168 -37.469 -12.367 1 92.69 73 TYR B CA 1
ATOM 3719 C C . TYR B 1 73 ? -5.328 -37.594 -13.352 1 92.69 73 TYR B C 1
ATOM 3721 O O . TYR B 1 73 ? -5.934 -36.594 -13.734 1 92.69 73 TYR B O 1
ATOM 3729 N N . ILE B 1 74 ? -5.668 -38.75 -13.711 1 91 74 ILE B N 1
ATOM 3730 C CA . ILE B 1 74 ? -6.766 -39 -14.625 1 91 74 ILE B CA 1
ATOM 3731 C C . ILE B 1 74 ? -8.086 -38.562 -13.984 1 91 74 ILE B C 1
ATOM 3733 O O . ILE B 1 74 ? -8.93 -37.969 -14.641 1 91 74 ILE B O 1
ATOM 3737 N N . ARG B 1 75 ? -8.25 -38.812 -12.766 1 89.25 75 ARG B N 1
ATOM 3738 C CA . ARG B 1 75 ? -9.477 -38.469 -12.055 1 89.25 75 ARG B CA 1
ATOM 3739 C C . ARG B 1 75 ? -9.664 -36.969 -11.992 1 89.25 75 ARG B C 1
ATOM 3741 O O . ARG B 1 75 ? -10.789 -36.469 -12.094 1 89.25 75 ARG B O 1
ATOM 3748 N N . LEU B 1 76 ? -8.594 -36.281 -11.812 1 87 76 LEU B N 1
ATOM 3749 C CA . LEU B 1 76 ? -8.656 -34.812 -11.734 1 87 76 LEU B CA 1
ATOM 3750 C C . LEU B 1 76 ? -9.219 -34.25 -13.031 1 87 76 LEU B C 1
ATOM 3752 O O . LEU B 1 76 ? -9.977 -33.281 -13 1 87 76 LEU B O 1
ATOM 3756 N N . PHE B 1 77 ? -8.938 -34.781 -14.125 1 86.12 77 PHE B N 1
ATOM 3757 C CA . PHE B 1 77 ? -9.367 -34.281 -15.422 1 86.12 77 PHE B CA 1
ATOM 3758 C C . PHE B 1 77 ? -10.727 -34.844 -15.812 1 86.12 77 PHE B C 1
ATOM 3760 O O . PHE B 1 77 ? -11.406 -34.281 -16.672 1 86.12 77 PHE B O 1
ATOM 3767 N N . SER B 1 78 ? -11.07 -35.875 -15.211 1 77.44 78 SER B N 1
ATOM 3768 C CA . SER B 1 78 ? -12.383 -36.438 -15.5 1 77.44 78 SER B CA 1
ATOM 3769 C C . SER B 1 78 ? -13.484 -35.625 -14.82 1 77.44 78 SER B C 1
ATOM 3771 O O . SER B 1 78 ? -14.609 -35.562 -15.32 1 77.44 78 SER B O 1
ATOM 3773 N N . ALA B 1 79 ? -13.156 -35 -13.617 1 64.56 79 ALA B N 1
ATOM 3774 C CA . ALA B 1 79 ? -14.117 -34.188 -12.852 1 64.56 79 ALA B CA 1
ATOM 3775 C C . ALA B 1 79 ? -14.133 -32.75 -13.328 1 64.56 79 ALA B C 1
ATOM 3777 O O . ALA B 1 79 ? -15.016 -31.969 -12.945 1 64.56 79 ALA B O 1
ATOM 3778 N N . THR B 1 80 ? -13.211 -32.156 -13.938 1 57.5 80 THR B N 1
ATOM 3779 C CA . THR B 1 80 ? -12.734 -30.781 -14.117 1 57.5 80 THR B CA 1
ATOM 3780 C C . THR B 1 80 ? -13.773 -29.938 -14.844 1 57.5 80 THR B C 1
ATOM 3782 O O . THR B 1 80 ? -13.617 -28.719 -14.961 1 57.5 80 THR B O 1
ATOM 3785 N N . THR B 1 81 ? -15.031 -30.188 -15.133 1 52.19 81 THR B N 1
ATOM 3786 C CA . THR B 1 81 ? -15.609 -29.484 -16.281 1 52.19 81 THR B CA 1
ATOM 3787 C C . THR B 1 81 ? -15.867 -28.016 -15.938 1 52.19 81 THR B C 1
ATOM 3789 O O . THR B 1 81 ? -16.609 -27.328 -16.641 1 52.19 81 THR B O 1
ATOM 3792 N N . LYS B 1 82 ? -15.484 -27.484 -14.734 1 51.38 82 LYS B N 1
ATOM 3793 C CA . LYS B 1 82 ? -15.984 -26.125 -14.711 1 51.38 82 LYS B CA 1
ATOM 3794 C C . LYS B 1 82 ? -14.992 -25.156 -15.367 1 51.38 82 LYS B C 1
ATOM 3796 O O . LYS B 1 82 ? -13.797 -25.188 -15.047 1 51.38 82 LYS B O 1
ATOM 3801 N N . GLU B 1 83 ? -15.281 -24.797 -16.531 1 51.88 83 GLU B N 1
ATOM 3802 C CA . GLU B 1 83 ? -14.539 -23.781 -17.266 1 51.88 83 GLU B CA 1
ATOM 3803 C C . GLU B 1 83 ? -14.336 -22.531 -16.406 1 51.88 83 GLU B C 1
ATOM 3805 O O . GLU B 1 83 ? -15.281 -22.031 -15.789 1 51.88 83 GLU B O 1
ATOM 3810 N N . ARG B 1 84 ? -13.43 -22.484 -15.523 1 49.78 84 ARG B N 1
ATOM 3811 C CA . ARG B 1 84 ? -13.219 -21.156 -14.992 1 49.78 84 ARG B CA 1
ATOM 3812 C C . ARG B 1 84 ? -12.336 -20.328 -15.922 1 49.78 84 ARG B C 1
ATOM 3814 O O . ARG B 1 84 ? -11.242 -20.75 -16.297 1 49.78 84 ARG B O 1
ATOM 3821 N N . PHE B 1 85 ? -12.906 -19.562 -16.844 1 43.12 85 PHE B N 1
ATOM 3822 C CA . PHE B 1 85 ? -12.188 -18.75 -17.828 1 43.12 85 PHE B CA 1
ATOM 3823 C C . PHE B 1 85 ? -11.398 -17.641 -17.141 1 43.12 85 PHE B C 1
ATOM 3825 O O . PHE B 1 85 ? -11.906 -16.969 -16.234 1 43.12 85 PHE B O 1
ATOM 3832 N N . SER B 1 86 ? -10.141 -17.812 -16.891 1 45.12 86 SER B N 1
ATOM 3833 C CA . SER B 1 86 ? -9.406 -16.625 -16.469 1 45.12 86 SER B CA 1
ATOM 3834 C C . SER B 1 86 ? -9.172 -15.68 -17.625 1 45.12 86 SER B C 1
ATOM 3836 O O . SER B 1 86 ? -8.734 -16.094 -18.703 1 45.12 86 SER B O 1
ATOM 3838 N N . GLU B 1 87 ? -10.039 -14.812 -17.969 1 39.78 87 GLU B N 1
ATOM 3839 C CA . GLU B 1 87 ? -9.68 -13.836 -18.984 1 39.78 87 GLU B CA 1
ATOM 3840 C C . GLU B 1 87 ? -8.461 -13.023 -18.562 1 39.78 87 GLU B C 1
ATOM 3842 O O . GLU B 1 87 ? -8.586 -12.023 -17.859 1 39.78 87 GLU B O 1
ATOM 3847 N N . GLY B 1 88 ? -7.418 -13.547 -18.156 1 43.69 88 GLY B N 1
ATOM 3848 C CA . GLY B 1 88 ? -6.293 -12.68 -17.859 1 43.69 88 GLY B CA 1
ATOM 3849 C C . GLY B 1 88 ? -5.953 -11.719 -18.969 1 43.69 88 GLY B C 1
ATOM 3850 O O . GLY B 1 88 ? -6.504 -11.82 -20.078 1 43.69 88 GLY B O 1
ATOM 3851 N N . ARG B 1 89 ? -5.172 -10.773 -18.688 1 43.16 89 ARG B N 1
ATOM 3852 C CA . ARG B 1 89 ? -4.754 -9.75 -19.641 1 43.16 89 ARG B CA 1
ATOM 3853 C C . ARG B 1 89 ? -4.254 -10.383 -20.938 1 43.16 89 ARG B C 1
ATOM 3855 O O . ARG B 1 89 ? -4.27 -9.742 -22 1 43.16 89 ARG B O 1
ATOM 3862 N N . SER B 1 90 ? -3.693 -11.539 -20.766 1 46.56 90 SER B N 1
ATOM 3863 C CA . SER B 1 90 ? -3.02 -12.039 -21.969 1 46.56 90 SER B CA 1
ATOM 3864 C C . SER B 1 90 ? -3.998 -12.734 -22.906 1 46.56 90 SER B C 1
ATOM 3866 O O . SER B 1 90 ? -3.639 -13.094 -24.031 1 46.56 90 SER B O 1
ATOM 3868 N N . GLY B 1 91 ? -5.289 -12.75 -22.625 1 56.53 91 GLY B N 1
ATOM 3869 C CA . GLY B 1 91 ? -6.184 -13.438 -23.547 1 56.53 91 GLY B CA 1
ATOM 3870 C C . GLY B 1 91 ? -6.016 -14.938 -23.531 1 56.53 91 GLY B C 1
ATOM 3871 O O . GLY B 1 91 ? -6.516 -15.633 -24.422 1 56.53 91 GLY B O 1
ATOM 3872 N N . ALA B 1 92 ? -5.148 -15.508 -22.641 1 64.75 92 ALA B N 1
ATOM 3873 C CA . ALA B 1 92 ? -4.902 -16.953 -22.609 1 64.75 92 ALA B CA 1
ATOM 3874 C C . ALA B 1 92 ? -6.102 -17.703 -22.047 1 64.75 92 ALA B C 1
ATOM 3876 O O . ALA B 1 92 ? -6.766 -17.219 -21.125 1 64.75 92 ALA B O 1
ATOM 3877 N N . PHE B 1 93 ? -6.398 -18.766 -22.719 1 73.38 93 PHE B N 1
ATOM 3878 C CA . PHE B 1 93 ? -7.453 -19.672 -22.281 1 73.38 93 PHE B CA 1
ATOM 3879 C C . PHE B 1 93 ? -6.945 -20.594 -21.172 1 73.38 93 PHE B C 1
ATOM 3881 O O . PHE B 1 93 ? -5.871 -21.188 -21.297 1 73.38 93 PHE B O 1
ATOM 3888 N N . MET B 1 94 ? -7.645 -20.453 -19.984 1 79.19 94 MET B N 1
ATOM 3889 C CA . MET B 1 94 ? -7.207 -21.297 -18.875 1 79.19 94 MET B CA 1
ATOM 3890 C C . MET B 1 94 ? -8.398 -21.984 -18.203 1 79.19 94 MET B C 1
ATOM 3892 O O . MET B 1 94 ? -9.508 -21.453 -18.219 1 79.19 94 MET B O 1
ATOM 3896 N N . PHE B 1 95 ? -8.172 -23.203 -17.719 1 79 95 PHE B N 1
ATOM 3897 C CA . PHE B 1 95 ? -9.195 -23.859 -16.922 1 79 95 PHE B CA 1
ATOM 3898 C C . PHE B 1 95 ? -8.562 -24.625 -15.766 1 79 95 PHE B C 1
ATOM 3900 O O . PHE B 1 95 ? -7.352 -24.875 -15.758 1 79 95 PHE B O 1
ATOM 3907 N N . TYR B 1 96 ? -9.422 -24.984 -14.734 1 79.56 96 TYR B N 1
ATOM 3908 C CA . TYR B 1 96 ? -8.969 -25.625 -13.5 1 79.56 96 TYR B CA 1
ATOM 3909 C C . TYR B 1 96 ? -9.531 -27.031 -13.359 1 79.56 96 TYR B C 1
ATOM 3911 O O . TYR B 1 96 ? -10.602 -27.328 -13.898 1 79.56 96 TYR B O 1
ATOM 3919 N N . SER B 1 97 ? -8.742 -27.844 -12.672 1 81.5 97 SER B N 1
ATOM 3920 C CA . SER B 1 97 ? -9.312 -29.109 -12.234 1 81.5 97 SER B CA 1
ATOM 3921 C C . SER B 1 97 ? -10.43 -28.891 -11.219 1 81.5 97 SER B C 1
ATOM 3923 O O . SER B 1 97 ? -10.609 -27.781 -10.719 1 81.5 97 SER B O 1
ATOM 3925 N N . ALA B 1 98 ? -11.172 -29.859 -10.93 1 72.19 98 ALA B N 1
ATOM 3926 C CA . ALA B 1 98 ? -12.328 -29.766 -10.039 1 72.19 98 ALA B CA 1
ATOM 3927 C C . ALA B 1 98 ? -11.914 -29.297 -8.648 1 72.19 98 ALA B C 1
ATOM 3929 O O . ALA B 1 98 ? -12.617 -28.484 -8.023 1 72.19 98 ALA B O 1
ATOM 3930 N N . ASP B 1 99 ? -10.812 -29.766 -8.211 1 76.44 99 ASP B N 1
ATOM 3931 C CA . ASP B 1 99 ? -10.359 -29.406 -6.867 1 76.44 99 ASP B CA 1
ATOM 3932 C C . ASP B 1 99 ? -9.461 -28.172 -6.906 1 76.44 99 ASP B C 1
ATOM 3934 O O . ASP B 1 99 ? -8.859 -27.812 -5.898 1 76.44 99 ASP B O 1
ATOM 3938 N N . GLU B 1 100 ? -9.227 -27.641 -8.078 1 78.69 100 GLU B N 1
ATOM 3939 C CA . GLU B 1 100 ? -8.484 -26.406 -8.328 1 78.69 100 GLU B CA 1
ATOM 3940 C C . GLU B 1 100 ? -7.004 -26.578 -8.008 1 78.69 100 GLU B C 1
ATOM 3942 O O . GLU B 1 100 ? -6.285 -25.594 -7.82 1 78.69 100 GLU B O 1
ATOM 3947 N N . SER B 1 101 ? -6.633 -27.812 -7.977 1 85.44 101 SER B N 1
ATOM 3948 C CA . SER B 1 101 ? -5.23 -28.062 -7.68 1 85.44 101 SER B CA 1
ATOM 3949 C C . SER B 1 101 ? -4.371 -27.969 -8.938 1 85.44 101 SER B C 1
ATOM 3951 O O . SER B 1 101 ? -3.154 -27.797 -8.852 1 85.44 101 SER B O 1
ATOM 3953 N N . ILE B 1 102 ? -5.082 -28.094 -10.039 1 87.94 102 ILE B N 1
ATOM 3954 C CA . ILE B 1 102 ? -4.359 -28.109 -11.305 1 87.94 102 ILE B CA 1
ATOM 3955 C C . ILE B 1 102 ? -4.926 -27.031 -12.227 1 87.94 102 ILE B C 1
ATOM 3957 O O . ILE B 1 102 ? -6.145 -26.828 -12.289 1 87.94 102 ILE B O 1
ATOM 3961 N N . ILE B 1 103 ? -4.02 -26.344 -12.914 1 85.94 103 ILE B N 1
ATOM 3962 C CA . ILE B 1 103 ? -4.398 -25.328 -13.883 1 85.94 103 ILE B CA 1
ATOM 3963 C C . ILE B 1 103 ? -3.932 -25.734 -15.273 1 85.94 103 ILE B C 1
ATOM 3965 O O . ILE B 1 103 ? -2.807 -26.219 -15.445 1 85.94 103 ILE B O 1
ATOM 3969 N N . VAL B 1 104 ? -4.793 -25.688 -16.234 1 87.94 104 VAL B N 1
ATOM 3970 C CA . VAL B 1 104 ? -4.434 -25.859 -17.641 1 87.94 104 VAL B CA 1
ATOM 3971 C C . VAL B 1 104 ? -4.523 -24.516 -18.359 1 87.94 104 VAL B C 1
ATOM 3973 O O . VAL B 1 104 ? -5.527 -23.812 -18.25 1 87.94 104 VAL B O 1
ATOM 3976 N N . LYS B 1 105 ? -3.441 -24.203 -19.016 1 86.06 105 LYS B N 1
ATOM 3977 C CA . LYS B 1 105 ? -3.385 -22.891 -19.656 1 86.06 105 LYS B CA 1
ATOM 3978 C C . LYS B 1 105 ? -2.795 -22.984 -21.062 1 86.06 105 LYS B C 1
ATOM 3980 O O . LYS B 1 105 ? -1.846 -23.734 -21.297 1 86.06 105 LYS B O 1
ATOM 3985 N N . THR B 1 106 ? -3.381 -22.188 -21.953 1 86.06 106 THR B N 1
ATOM 3986 C CA . THR B 1 106 ? -2.789 -22.109 -23.297 1 86.06 106 THR B CA 1
ATOM 3987 C C . THR B 1 106 ? -1.456 -21.375 -23.25 1 86.06 106 THR B C 1
ATOM 3989 O O . THR B 1 106 ? -1.247 -20.5 -22.406 1 86.06 106 THR B O 1
ATOM 3992 N N . MET B 1 107 ? -0.585 -21.781 -24.094 1 87.12 107 MET B N 1
ATOM 3993 C CA . MET B 1 107 ? 0.707 -21.109 -24.203 1 87.12 107 MET B CA 1
ATOM 3994 C C . MET B 1 107 ? 1.102 -20.938 -25.656 1 87.12 107 MET B C 1
ATOM 3996 O O . MET B 1 107 ? 0.498 -21.531 -26.562 1 87.12 107 MET B O 1
ATOM 4000 N N . SER B 1 108 ? 2.043 -20.047 -25.891 1 85.25 108 SER B N 1
ATOM 4001 C CA . SER B 1 108 ? 2.574 -19.844 -27.234 1 85.25 108 SER B CA 1
ATOM 4002 C C . SER B 1 108 ? 3.439 -21.031 -27.672 1 85.25 108 SER B C 1
ATOM 4004 O O . SER B 1 108 ? 3.871 -21.828 -26.844 1 85.25 108 SER B O 1
ATOM 4006 N N . LYS B 1 109 ? 3.596 -21.094 -28.969 1 88.88 109 LYS B N 1
ATOM 4007 C CA . LYS B 1 109 ? 4.473 -22.125 -29.531 1 88.88 109 LYS B CA 1
ATOM 4008 C C . LYS B 1 109 ? 5.879 -22.016 -28.938 1 88.88 109 LYS B C 1
ATOM 4010 O O . LYS B 1 109 ? 6.508 -23.031 -28.625 1 88.88 109 LYS B O 1
ATOM 4015 N N . GLU B 1 110 ? 6.305 -20.797 -28.797 1 85.62 110 GLU B N 1
ATOM 4016 C CA . GLU B 1 110 ? 7.645 -20.547 -28.266 1 85.62 110 GLU B CA 1
ATOM 4017 C C . GLU B 1 110 ? 7.77 -21.031 -26.828 1 85.62 110 GLU B C 1
ATO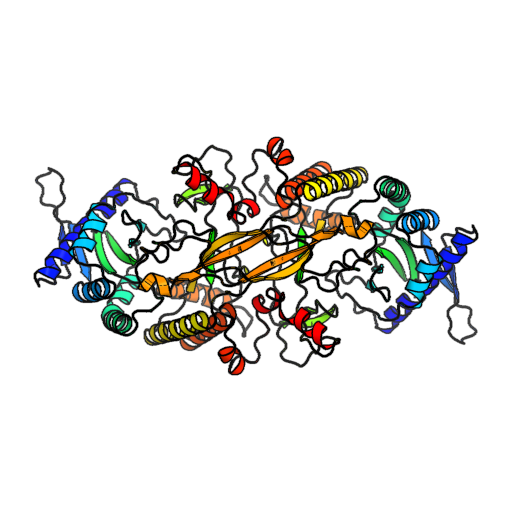M 4019 O O . GLU B 1 110 ? 8.789 -21.609 -26.438 1 85.62 110 GLU B O 1
ATOM 4024 N N . GLU B 1 111 ? 6.801 -20.797 -26.062 1 88.38 111 GLU B N 1
ATOM 4025 C CA . GLU B 1 111 ? 6.777 -21.25 -24.672 1 88.38 111 GLU B CA 1
ATOM 4026 C C . GLU B 1 111 ? 6.781 -22.766 -24.594 1 88.38 111 GLU B C 1
ATOM 4028 O O . GLU B 1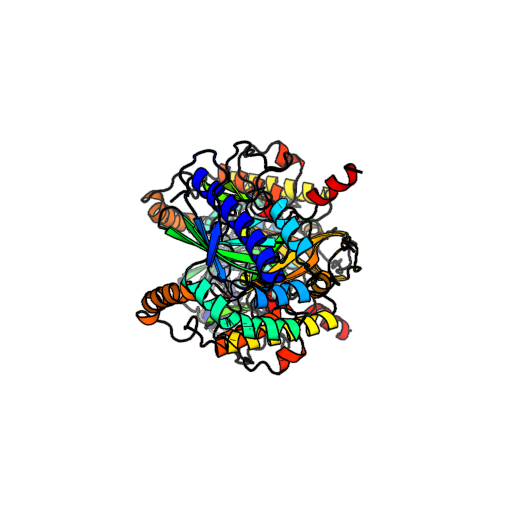 111 ? 7.457 -23.359 -23.75 1 88.38 111 GLU B O 1
ATOM 4033 N N . CYS B 1 112 ? 6.059 -23.328 -25.438 1 91.44 112 CYS B N 1
ATOM 4034 C CA . CYS B 1 112 ? 5.984 -24.781 -25.516 1 91.44 112 CYS B CA 1
ATOM 4035 C C . CYS B 1 112 ? 7.344 -25.375 -25.844 1 91.44 112 CYS B C 1
ATOM 4037 O O . CYS B 1 112 ? 7.781 -26.344 -25.203 1 91.44 112 CYS B O 1
ATOM 4039 N N . GLU B 1 113 ? 7.965 -24.828 -26.812 1 90.31 113 GLU B N 1
ATOM 4040 C CA . GLU B 1 113 ? 9.281 -25.297 -27.234 1 90.31 113 GLU B CA 1
ATOM 4041 C C . GLU B 1 113 ? 10.305 -25.156 -26.109 1 90.31 113 GLU B C 1
ATOM 4043 O O . GLU B 1 113 ? 11.133 -26.031 -25.906 1 90.31 113 GLU B O 1
ATOM 4048 N N . LEU B 1 114 ? 10.234 -24.078 -25.469 1 89.31 114 LEU B N 1
ATOM 4049 C CA . LEU B 1 114 ? 11.125 -23.844 -24.344 1 89.31 114 LEU B CA 1
ATOM 4050 C C . LEU B 1 114 ? 10.922 -24.906 -23.25 1 89.31 114 LEU B C 1
ATOM 4052 O O . LEU B 1 114 ? 11.891 -25.469 -22.75 1 89.31 114 LEU B O 1
ATOM 4056 N N . LEU B 1 115 ? 9.688 -25.109 -22.875 1 93.5 115 LEU B N 1
ATOM 4057 C CA . LEU B 1 115 ? 9.375 -26.078 -21.844 1 93.5 115 LEU B CA 1
ATOM 4058 C C . LEU B 1 115 ? 9.852 -27.469 -22.25 1 93.5 115 LEU B C 1
ATOM 4060 O O . LEU B 1 115 ? 10.438 -28.188 -21.438 1 93.5 115 LEU B O 1
ATOM 4064 N N . ARG B 1 116 ? 9.664 -27.812 -23.453 1 92.75 116 ARG B N 1
ATOM 4065 C CA . ARG B 1 116 ? 10.102 -29.109 -23.969 1 92.75 116 ARG B CA 1
ATOM 4066 C C . ARG B 1 116 ? 11.609 -29.25 -23.859 1 92.75 116 ARG B C 1
ATOM 4068 O O . ARG B 1 116 ? 12.117 -30.312 -23.469 1 92.75 116 ARG B O 1
ATOM 4075 N N . ARG B 1 117 ? 12.242 -28.234 -24.188 1 91.94 117 ARG B N 1
ATOM 4076 C CA . ARG B 1 117 ? 13.703 -28.25 -24.203 1 91.94 117 ARG B CA 1
ATOM 4077 C C . ARG B 1 117 ? 14.25 -28.391 -22.781 1 91.94 117 ARG B C 1
ATOM 4079 O O . ARG B 1 117 ? 15.211 -29.125 -22.547 1 91.94 117 ARG B O 1
ATOM 4086 N N . MET B 1 118 ? 13.672 -27.781 -21.859 1 93.56 118 MET B N 1
ATOM 4087 C CA . MET B 1 118 ? 14.234 -27.75 -20.516 1 93.56 118 MET B CA 1
ATOM 4088 C C . MET B 1 118 ? 13.648 -28.875 -19.656 1 93.56 118 MET B C 1
ATOM 4090 O O . MET B 1 118 ? 14.086 -29.094 -18.531 1 93.56 118 MET B O 1
ATOM 4094 N N . ALA B 1 119 ? 12.664 -29.625 -20.109 1 95.38 119 ALA B N 1
ATOM 4095 C CA . ALA B 1 119 ? 11.852 -30.547 -19.312 1 95.38 119 ALA B CA 1
ATOM 4096 C C . ALA B 1 119 ? 12.719 -31.578 -18.594 1 95.38 119 ALA B C 1
ATOM 4098 O O . ALA B 1 119 ? 12.57 -31.797 -17.391 1 95.38 119 ALA B O 1
ATOM 4099 N N . PRO B 1 120 ? 13.695 -32.188 -19.281 1 95.5 120 PRO B N 1
ATOM 4100 C CA . PRO B 1 120 ? 14.508 -33.219 -18.594 1 95.5 120 PRO B CA 1
ATOM 4101 C C . PRO B 1 120 ? 15.32 -32.625 -17.438 1 95.5 120 PRO B C 1
ATOM 4103 O O . PRO B 1 120 ? 15.352 -33.188 -16.344 1 95.5 120 PRO B O 1
ATOM 4106 N N . LYS B 1 121 ? 15.961 -31.516 -17.656 1 96.75 121 LYS B N 1
ATOM 4107 C CA . LYS B 1 121 ? 16.75 -30.875 -16.609 1 96.75 121 LYS B CA 1
ATOM 4108 C C . LYS B 1 121 ? 15.852 -30.359 -15.492 1 96.75 121 LYS B C 1
ATOM 4110 O O . LYS B 1 121 ? 16.219 -30.406 -14.312 1 96.75 121 LYS B O 1
ATOM 4115 N N . TYR B 1 122 ? 14.742 -29.875 -15.953 1 97 122 TYR B N 1
ATOM 4116 C CA . TYR B 1 122 ? 13.75 -29.375 -15.016 1 97 122 TYR B CA 1
ATOM 4117 C C . TYR B 1 122 ? 13.273 -30.5 -14.094 1 97 122 TYR B C 1
ATOM 4119 O O . TYR B 1 122 ? 13.234 -30.328 -12.867 1 97 122 TYR B O 1
ATOM 4127 N N . ALA B 1 123 ? 12.984 -31.609 -14.625 1 97.25 123 ALA B N 1
ATOM 4128 C CA . ALA B 1 123 ? 12.555 -32.781 -13.836 1 97.25 123 ALA B CA 1
ATOM 4129 C C . ALA B 1 123 ? 13.648 -33.219 -12.867 1 97.25 123 ALA B C 1
ATOM 4131 O O . ALA B 1 123 ? 13.375 -33.438 -11.688 1 97.25 123 ALA B O 1
ATOM 4132 N N . SER B 1 124 ? 14.844 -33.312 -13.336 1 97.56 124 SER B N 1
ATOM 4133 C CA . SER B 1 124 ? 15.969 -33.719 -12.492 1 97.56 124 SER B CA 1
ATOM 4134 C C . SER B 1 124 ? 16.156 -32.75 -11.336 1 97.56 124 SER B C 1
ATOM 4136 O O . SER B 1 124 ? 16.406 -33.156 -10.203 1 97.56 124 SER B O 1
ATOM 4138 N N . TYR B 1 125 ? 16.031 -31.5 -11.633 1 97.62 125 TYR B N 1
ATOM 4139 C CA . TYR B 1 125 ? 16.188 -30.469 -10.602 1 97.62 125 TYR B CA 1
ATOM 4140 C C . TYR B 1 125 ? 15.109 -30.609 -9.531 1 97.62 125 TYR B C 1
ATOM 4142 O O . TYR B 1 125 ? 15.406 -30.562 -8.336 1 97.62 125 TYR B O 1
ATOM 4150 N N . LEU B 1 126 ? 13.883 -30.75 -9.977 1 96.94 126 LEU B N 1
ATOM 4151 C CA . LEU B 1 126 ? 12.766 -30.828 -9.039 1 96.94 126 LEU B CA 1
ATOM 4152 C C . LEU B 1 126 ? 12.898 -32.062 -8.156 1 96.94 126 LEU B C 1
ATOM 4154 O O . LEU B 1 126 ? 12.508 -32.031 -6.98 1 96.94 126 LEU B O 1
ATOM 4158 N N . VAL B 1 127 ? 13.383 -33.125 -8.711 1 95.56 127 VAL B N 1
ATOM 4159 C CA . VAL B 1 127 ? 13.57 -34.344 -7.938 1 95.56 127 VAL B CA 1
ATOM 4160 C C . VAL B 1 127 ? 14.641 -34.125 -6.871 1 95.56 127 VAL B C 1
ATOM 4162 O O . VAL B 1 127 ? 14.492 -34.562 -5.734 1 95.56 127 VAL B O 1
ATOM 4165 N N . SER B 1 128 ? 15.641 -33.406 -7.188 1 96.31 128 SER B N 1
ATOM 4166 C CA . SER B 1 128 ? 16.734 -33.125 -6.27 1 96.31 128 SER B CA 1
ATOM 4167 C C . SER B 1 128 ? 16.375 -32.031 -5.266 1 96.31 128 SER B C 1
ATOM 4169 O O . SER B 1 128 ? 16.938 -31.969 -4.172 1 96.31 128 SER B O 1
ATOM 4171 N N . HIS B 1 129 ? 15.43 -31.156 -5.668 1 95.75 129 HIS B N 1
ATOM 4172 C CA . HIS B 1 129 ? 14.961 -30.062 -4.828 1 95.75 129 HIS B CA 1
ATOM 4173 C C . HIS B 1 129 ? 13.453 -30.141 -4.617 1 95.75 129 HIS B C 1
ATOM 4175 O O . HIS B 1 129 ? 12.711 -29.281 -5.117 1 95.75 129 HIS B O 1
ATOM 4181 N N . PRO B 1 130 ? 13.039 -31.016 -3.812 1 93.06 130 PRO B N 1
ATOM 4182 C CA . PRO B 1 130 ? 11.602 -31.234 -3.643 1 93.06 130 PRO B CA 1
ATOM 4183 C C . PRO B 1 130 ? 10.891 -30.016 -3.039 1 93.06 130 PRO B C 1
ATOM 4185 O O . PRO B 1 130 ? 9.672 -29.891 -3.166 1 93.06 130 PRO B O 1
ATOM 4188 N N . GLN B 1 131 ? 11.664 -29.109 -2.473 1 93.44 131 GLN B N 1
ATOM 4189 C CA . GLN B 1 131 ? 11.062 -27.938 -1.85 1 93.44 131 GLN B CA 1
ATOM 4190 C C . GLN B 1 131 ? 11.086 -26.734 -2.795 1 93.44 131 GLN B C 1
ATOM 4192 O O . GLN B 1 131 ? 10.805 -25.609 -2.385 1 93.44 131 GLN B O 1
ATOM 4197 N N . SER B 1 132 ? 11.359 -27.031 -4.004 1 96.5 132 SER B N 1
ATOM 4198 C CA . SER B 1 132 ? 11.398 -25.938 -4.977 1 96.5 132 SER B CA 1
ATOM 4199 C C . SER B 1 132 ? 10.094 -25.156 -4.984 1 96.5 132 SER B C 1
ATOM 4201 O O . SER B 1 132 ? 9.008 -25.734 -4.887 1 96.5 132 SER B O 1
ATOM 4203 N N . LEU B 1 133 ? 10.234 -23.828 -5.191 1 96.12 133 LEU B N 1
ATOM 4204 C CA . LEU B 1 133 ? 9.062 -22.953 -5.211 1 96.12 133 LEU B CA 1
ATOM 4205 C C . LEU B 1 133 ? 8.594 -22.703 -6.637 1 96.12 133 LEU B C 1
ATOM 4207 O O . LEU B 1 133 ? 7.594 -22.016 -6.859 1 96.12 133 LEU B O 1
ATOM 4211 N N . MET B 1 134 ? 9.227 -23.25 -7.57 1 95.94 134 MET B N 1
ATOM 4212 C CA . MET B 1 134 ? 8.82 -23.094 -8.961 1 95.94 134 MET B CA 1
ATOM 4213 C C . MET B 1 134 ? 7.484 -23.766 -9.234 1 95.94 134 MET B C 1
ATOM 4215 O O . MET B 1 134 ? 7.195 -24.828 -8.664 1 95.94 134 MET B O 1
ATOM 4219 N N . THR B 1 135 ? 6.797 -23.125 -10.047 1 94.25 135 THR B N 1
ATOM 4220 C CA . THR B 1 135 ? 5.582 -23.781 -10.523 1 94.25 135 THR B CA 1
ATOM 4221 C C . THR B 1 135 ? 5.895 -25.172 -11.062 1 94.25 135 THR B C 1
ATOM 4223 O O . THR B 1 135 ? 6.887 -25.359 -11.773 1 94.25 135 THR B O 1
ATOM 4226 N N . LYS B 1 136 ? 5.066 -26.094 -10.68 1 95.19 136 LYS B N 1
ATOM 4227 C CA . LYS B 1 136 ? 5.254 -27.453 -11.164 1 95.19 136 LYS B CA 1
ATOM 4228 C C . LYS B 1 136 ? 4.441 -27.703 -12.43 1 95.19 136 LYS B C 1
ATOM 4230 O O . LYS B 1 136 ? 3.213 -27.625 -12.414 1 95.19 136 LYS B O 1
ATOM 4235 N N . PHE B 1 137 ? 5.16 -28.016 -13.445 1 96.19 137 PHE B N 1
ATOM 4236 C CA . PHE B 1 137 ? 4.5 -28.391 -14.688 1 96.19 137 PHE B CA 1
ATOM 4237 C C . PHE B 1 137 ? 4.309 -29.906 -14.766 1 96.19 137 PHE B C 1
ATOM 4239 O O . PHE B 1 137 ? 5.258 -30.656 -14.547 1 96.19 137 PHE B O 1
ATOM 4246 N N . TYR B 1 138 ? 3.117 -30.281 -15.078 1 95.94 138 TYR B N 1
ATOM 4247 C CA . TYR B 1 138 ? 2.787 -31.703 -15.047 1 95.94 138 TYR B CA 1
ATOM 4248 C C . TYR B 1 138 ? 2.539 -32.25 -16.453 1 95.94 138 TYR B C 1
ATOM 4250 O O . TYR B 1 138 ? 2.395 -33.438 -16.641 1 95.94 138 TYR B O 1
ATOM 4258 N N . GLY B 1 139 ? 2.477 -31.375 -17.406 1 95.38 139 GLY B N 1
ATOM 4259 C CA . GLY B 1 139 ? 2.248 -31.812 -18.781 1 95.38 139 GLY B CA 1
ATOM 4260 C C . GLY B 1 139 ? 2.414 -30.703 -19.797 1 95.38 139 GLY B C 1
ATOM 4261 O O . GLY B 1 139 ? 2.254 -29.531 -19.469 1 95.38 139 GLY B O 1
ATOM 4262 N N . CYS B 1 140 ? 2.721 -31.094 -20.953 1 95.19 140 CYS B N 1
ATOM 4263 C CA . CYS B 1 140 ? 2.891 -30.234 -22.109 1 95.19 140 CYS B CA 1
ATOM 4264 C C . CYS B 1 140 ? 2.27 -30.859 -23.359 1 95.19 140 CYS B C 1
ATOM 4266 O O . CYS B 1 140 ? 2.654 -31.969 -23.75 1 95.19 140 CYS B O 1
ATOM 4268 N N . HIS B 1 141 ? 1.281 -30.141 -23.906 1 95.06 141 HIS B N 1
ATOM 4269 C CA . HIS B 1 141 ? 0.486 -30.797 -24.938 1 95.06 141 HIS B CA 1
ATOM 4270 C C . HIS B 1 141 ? 0.138 -29.812 -26.062 1 95.06 141 HIS B C 1
ATOM 4272 O O . HIS B 1 141 ? 0.367 -28.609 -25.922 1 95.06 141 HIS B O 1
ATOM 4278 N N . ALA B 1 142 ? -0.366 -30.359 -27.156 1 94.62 142 ALA B N 1
ATOM 4279 C CA . ALA B 1 142 ? -0.908 -29.562 -28.266 1 94.62 142 ALA B CA 1
ATOM 4280 C C . ALA B 1 142 ? -2.088 -30.281 -28.922 1 94.62 142 ALA B C 1
ATOM 4282 O O . ALA B 1 142 ? -2.189 -31.516 -28.859 1 94.62 142 ALA B O 1
ATOM 4283 N N . VAL B 1 143 ? -2.984 -29.453 -29.422 1 91.62 143 VAL B N 1
ATOM 4284 C CA . VAL B 1 143 ? -4.133 -29.984 -30.141 1 91.62 143 VAL B CA 1
ATOM 4285 C C . VAL B 1 143 ? -4.355 -29.203 -31.422 1 91.62 143 VAL B C 1
ATOM 4287 O O . VAL B 1 143 ? -4.203 -27.984 -31.453 1 91.62 143 VAL B O 1
ATOM 4290 N N . LEU B 1 144 ? -4.594 -29.953 -32.438 1 90.81 144 LEU B N 1
ATOM 4291 C CA . LEU B 1 144 ? -4.918 -29.344 -33.719 1 90.81 144 LEU B CA 1
ATOM 4292 C C . LEU B 1 144 ? -6.43 -29.297 -33.938 1 90.81 144 LEU B C 1
ATOM 4294 O O . LEU B 1 144 ? -7.074 -30.344 -34.062 1 90.81 144 LEU B O 1
ATOM 4298 N N . LEU B 1 145 ? -6.969 -28.078 -33.906 1 85.94 145 LEU B N 1
ATOM 4299 C CA . LEU B 1 145 ? -8.398 -27.891 -34.125 1 85.94 145 LEU B CA 1
ATOM 4300 C C . LEU B 1 145 ? -8.656 -26.891 -35.25 1 85.94 145 LEU B C 1
ATOM 4302 O O . LEU B 1 145 ? -8.156 -25.75 -35.188 1 85.94 145 LEU B O 1
ATOM 4306 N N . TYR B 1 146 ? -9.398 -27.344 -36.25 1 85.75 146 TYR B N 1
ATOM 4307 C CA . TYR B 1 146 ? -9.789 -26.5 -37.375 1 85.75 146 TYR B CA 1
ATOM 4308 C C . TYR B 1 146 ? -8.562 -25.859 -38.031 1 85.75 146 TYR B C 1
ATOM 4310 O O . TYR B 1 146 ? -8.562 -24.672 -38.312 1 85.75 146 TYR B O 1
ATOM 4318 N N . GLY B 1 147 ? -7.52 -26.641 -38.156 1 87.06 147 GLY B N 1
ATOM 4319 C CA . GLY B 1 147 ? -6.32 -26.188 -38.844 1 87.06 147 GLY B CA 1
ATOM 4320 C C . GLY B 1 147 ? -5.418 -25.328 -38 1 87.06 147 GLY B C 1
ATOM 4321 O O . GLY B 1 147 ? -4.379 -24.859 -38.438 1 87.06 147 GLY B O 1
ATOM 4322 N N . LYS B 1 148 ? -5.836 -25.172 -36.812 1 89.56 148 LYS B N 1
ATOM 4323 C CA . LYS B 1 148 ? -5.035 -24.344 -35.938 1 89.56 148 LYS B CA 1
ATOM 4324 C C . LYS B 1 148 ? -4.5 -25.156 -34.75 1 89.56 148 LYS B C 1
ATOM 4326 O O . LYS B 1 148 ? -5.223 -25.969 -34.188 1 89.56 148 LYS B O 1
ATOM 4331 N N . MET B 1 149 ? -3.213 -24.922 -34.469 1 91.5 149 MET B N 1
ATOM 4332 C CA . MET B 1 149 ? -2.568 -25.594 -33.344 1 91.5 149 MET B CA 1
ATOM 4333 C C . MET B 1 149 ? -2.766 -24.812 -32.062 1 91.5 149 MET B C 1
ATOM 4335 O O . MET B 1 149 ? -2.551 -23.594 -32.031 1 91.5 149 MET B O 1
ATOM 4339 N N . TYR B 1 150 ? -3.238 -25.5 -31.047 1 89.94 150 TYR B N 1
ATOM 4340 C CA . TYR B 1 150 ? -3.318 -24.938 -29.719 1 89.94 150 TYR B CA 1
ATOM 4341 C C . TYR B 1 150 ? -2.383 -25.656 -28.75 1 89.94 150 TYR B C 1
ATOM 4343 O O . TYR B 1 150 ? -2.455 -26.875 -28.609 1 89.94 150 TYR B O 1
ATOM 4351 N N . TYR B 1 151 ? -1.493 -24.875 -28.156 1 91.5 151 TYR B N 1
ATOM 4352 C CA . TYR B 1 151 ? -0.551 -25.438 -27.188 1 91.5 151 TYR B CA 1
ATOM 4353 C C . TYR B 1 151 ? -1.024 -25.188 -25.75 1 91.5 151 TYR B C 1
ATOM 4355 O O . TYR B 1 151 ? -1.572 -24.141 -25.453 1 91.5 151 TYR B O 1
ATOM 4363 N N . PHE B 1 152 ? -0.763 -26.266 -24.828 1 91.81 152 PHE B N 1
ATOM 4364 C CA . PHE B 1 152 ? -1.248 -26.172 -23.469 1 91.81 152 PHE B CA 1
ATOM 4365 C C . PHE B 1 152 ? -0.204 -26.703 -22.484 1 91.81 152 PHE B C 1
ATOM 4367 O O . PHE B 1 152 ? 0.538 -27.625 -22.797 1 91.81 152 PHE B O 1
ATOM 4374 N N . VAL B 1 153 ? -0.3 -26.016 -21.344 1 93.81 153 VAL B N 1
ATOM 4375 C CA . VAL B 1 153 ? 0.507 -26.516 -20.234 1 93.81 153 VAL B CA 1
ATOM 4376 C C . VAL B 1 153 ? -0.397 -26.875 -19.062 1 93.81 153 VAL B C 1
ATOM 4378 O O . VAL B 1 153 ? -1.423 -26.234 -18.844 1 93.81 153 VAL B O 1
ATOM 4381 N N . VAL B 1 154 ? -0.101 -27.969 -18.469 1 93.25 154 VAL B N 1
ATOM 4382 C CA . VAL B 1 154 ? -0.745 -28.375 -17.219 1 93.25 154 VAL B CA 1
ATOM 4383 C C . VAL B 1 154 ? 0.169 -28.047 -16.031 1 93.25 154 VAL B C 1
ATOM 4385 O O . VAL B 1 154 ? 1.32 -28.5 -16 1 93.25 154 VAL B O 1
ATOM 4388 N N . MET B 1 155 ? -0.3 -27.297 -15.094 1 93.69 155 MET B N 1
ATOM 4389 C CA . MET B 1 155 ? 0.574 -26.906 -14 1 93.69 155 MET B CA 1
ATOM 4390 C C . MET B 1 155 ? -0.166 -26.953 -12.664 1 93.69 155 MET B C 1
ATOM 4392 O O . MET B 1 155 ? -1.397 -26.938 -12.633 1 93.69 155 MET B O 1
ATOM 4396 N N . GLY B 1 156 ? 0.618 -27.094 -11.648 1 90.5 156 GLY B N 1
ATOM 4397 C CA . GLY B 1 156 ? 0.043 -27.031 -10.312 1 90.5 156 GLY B CA 1
ATOM 4398 C C . GLY B 1 156 ? -0.371 -25.641 -9.891 1 90.5 156 GLY B C 1
ATOM 4399 O O . GLY B 1 156 ? 0.313 -24.672 -10.203 1 90.5 156 GLY B O 1
ATOM 4400 N N . ASN B 1 157 ? -1.504 -25.594 -9.219 1 86.44 157 ASN B N 1
ATOM 4401 C CA . ASN B 1 157 ? -1.965 -24.328 -8.641 1 86.44 157 ASN B CA 1
ATOM 4402 C C . ASN B 1 157 ? -1.22 -24.016 -7.348 1 86.44 157 ASN B C 1
ATOM 4404 O O . ASN B 1 157 ? -1.31 -24.75 -6.371 1 86.44 157 ASN B O 1
ATOM 4408 N N . ILE B 1 158 ? -0.537 -22.891 -7.336 1 83.81 158 ILE B N 1
ATOM 4409 C CA . ILE B 1 158 ? 0.27 -22.484 -6.191 1 83.81 158 ILE B CA 1
ATOM 4410 C C . ILE B 1 158 ? -0.632 -22.234 -4.984 1 83.81 158 ILE B C 1
ATOM 4412 O O . ILE B 1 158 ? -0.246 -22.516 -3.848 1 83.81 158 ILE B O 1
ATOM 4416 N N . PHE B 1 159 ? -1.871 -21.797 -5.191 1 79.19 159 PHE B N 1
ATOM 4417 C CA . PHE B 1 159 ? -2.762 -21.422 -4.098 1 79.19 159 PHE B CA 1
ATOM 4418 C C . PHE B 1 159 ? -3.865 -22.453 -3.916 1 79.19 159 PHE B C 1
ATOM 4420 O O . PHE B 1 159 ? -4.93 -22.141 -3.381 1 79.19 159 PHE B O 1
ATOM 4427 N N . ALA B 1 160 ? -3.711 -23.656 -4.387 1 73.56 160 ALA B N 1
ATOM 4428 C CA . ALA B 1 160 ? -4.746 -24.672 -4.355 1 73.56 160 ALA B CA 1
ATOM 4429 C C . ALA B 1 160 ? -5.238 -24.922 -2.93 1 73.56 160 ALA B C 1
ATOM 4431 O O . ALA B 1 160 ? -6.43 -25.141 -2.705 1 73.56 160 ALA B O 1
ATOM 4432 N N . ASN B 1 161 ? -4.434 -24.938 -1.972 1 64.5 161 ASN B N 1
ATOM 4433 C CA . ASN B 1 161 ? -4.816 -25.391 -0.639 1 64.5 161 ASN B CA 1
ATOM 4434 C C . ASN B 1 161 ? -5.211 -24.219 0.259 1 64.5 161 ASN B C 1
ATOM 4436 O O . ASN B 1 161 ? -5.316 -24.375 1.477 1 64.5 161 ASN B O 1
ATOM 4440 N N . THR B 1 162 ? -5.355 -23.141 -0.298 1 60.78 162 THR B N 1
ATOM 4441 C CA . THR B 1 162 ? -5.703 -21.984 0.542 1 60.78 162 THR B CA 1
ATOM 4442 C C . THR B 1 162 ? -7.07 -21.438 0.162 1 60.78 162 THR B C 1
ATOM 4444 O O . THR B 1 162 ? -7.367 -21.25 -1.021 1 60.78 162 THR B O 1
ATOM 4447 N N . GLN B 1 163 ? -7.941 -21.578 1.154 1 58.62 163 GLN B N 1
ATOM 4448 C CA . GLN B 1 163 ? -9.328 -21.203 0.931 1 58.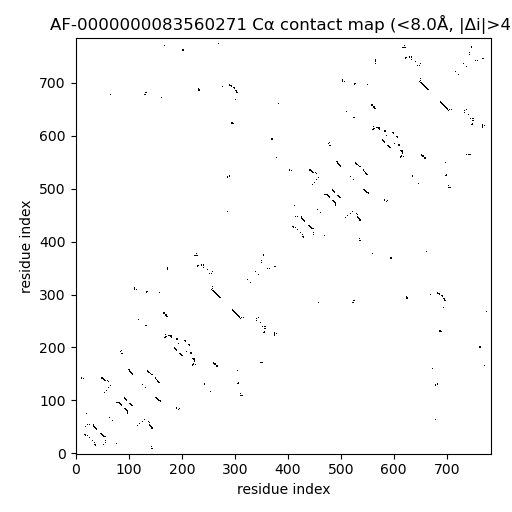62 163 GLN B CA 1
ATOM 4449 C C . GLN B 1 163 ? -9.438 -19.734 0.492 1 58.62 163 GLN B C 1
ATOM 4451 O O . GLN B 1 163 ? -10.164 -19.422 -0.451 1 58.62 163 GLN B O 1
ATOM 4456 N N . VAL B 1 164 ? -8.789 -18.844 1.288 1 65.25 164 VAL B N 1
ATOM 4457 C CA . VAL B 1 164 ? -9.008 -17.438 0.966 1 65.25 164 VAL B CA 1
ATOM 4458 C C . VAL B 1 164 ? -7.668 -16.703 0.943 1 65.25 164 VAL B C 1
ATOM 4460 O O . VAL B 1 164 ? -6.891 -16.781 1.898 1 65.25 164 VAL B O 1
ATOM 4463 N N . ILE B 1 165 ? -7.316 -16.25 -0.241 1 75.44 165 ILE B N 1
ATOM 4464 C CA . ILE B 1 165 ? -6.184 -15.336 -0.37 1 75.44 165 ILE B CA 1
ATOM 4465 C C . ILE B 1 165 ? -6.68 -13.898 -0.466 1 75.44 165 ILE B C 1
ATOM 4467 O O . ILE B 1 165 ? -7.422 -13.555 -1.388 1 75.44 165 ILE B O 1
ATOM 4471 N N . HIS B 1 166 ? -6.258 -13.133 0.474 1 76.94 166 HIS B N 1
ATOM 4472 C CA . HIS B 1 166 ? -6.746 -11.758 0.515 1 76.94 166 HIS B CA 1
ATOM 4473 C C . HIS B 1 166 ? -5.93 -10.859 -0.402 1 76.94 166 HIS B C 1
ATOM 4475 O O . HIS B 1 166 ? -6.484 -10 -1.09 1 76.94 166 HIS B O 1
ATOM 4481 N N . HIS B 1 167 ? -4.699 -11.07 -0.311 1 83.44 167 HIS B N 1
ATOM 4482 C CA . HIS B 1 167 ? -3.82 -10.242 -1.126 1 83.44 167 HIS B CA 1
ATOM 4483 C C . HIS B 1 167 ? -2.822 -11.094 -1.904 1 83.44 167 HIS B C 1
ATOM 4485 O O . HIS B 1 167 ? -2.305 -12.078 -1.383 1 83.44 167 HIS B O 1
ATOM 4491 N N . ARG B 1 168 ? -2.66 -10.727 -3.076 1 85.69 168 ARG B N 1
ATOM 4492 C CA . ARG B 1 168 ? -1.645 -11.344 -3.926 1 85.69 168 ARG B CA 1
ATOM 4493 C C . ARG B 1 168 ? -0.588 -10.32 -4.344 1 85.69 168 ARG B C 1
ATOM 4495 O O . ARG B 1 168 ? -0.915 -9.18 -4.672 1 85.69 168 ARG B O 1
ATOM 4502 N N . TYR B 1 169 ? 0.637 -10.688 -4.223 1 88.19 169 TYR B N 1
ATOM 4503 C CA . TYR B 1 169 ? 1.749 -9.844 -4.648 1 88.19 169 TYR B CA 1
ATOM 4504 C C . TYR B 1 169 ? 2.551 -10.516 -5.758 1 88.19 169 TYR B C 1
ATOM 4506 O O . TYR B 1 169 ? 2.861 -11.703 -5.672 1 88.19 169 TYR B O 1
ATOM 4514 N N . ASP B 1 170 ? 2.74 -9.836 -6.762 1 86.62 170 ASP B N 1
ATOM 4515 C CA . ASP B 1 170 ? 3.678 -10.219 -7.812 1 86.62 170 ASP B CA 1
ATOM 4516 C C . ASP B 1 170 ? 4.977 -9.422 -7.703 1 86.62 170 ASP B C 1
ATOM 4518 O O . ASP B 1 170 ? 5.031 -8.25 -8.086 1 86.62 170 ASP B O 1
ATOM 4522 N N . ILE B 1 171 ? 5.973 -10 -7.23 1 89.12 171 ILE B N 1
ATOM 4523 C CA . ILE B 1 171 ? 7.191 -9.273 -6.887 1 89.12 171 ILE B CA 1
ATOM 4524 C C . ILE B 1 171 ? 8.312 -9.656 -7.855 1 89.12 171 ILE B C 1
ATOM 4526 O O . ILE B 1 171 ? 8.641 -10.836 -7.996 1 89.12 171 ILE B O 1
ATOM 4530 N N . LYS B 1 172 ? 8.633 -8.594 -8.602 1 81.38 172 LYS B N 1
ATOM 4531 C CA . LYS B 1 172 ? 9.75 -8.742 -9.531 1 81.38 172 LYS B CA 1
ATOM 4532 C C . LYS B 1 172 ? 10.984 -8.008 -9.031 1 81.38 172 LYS B C 1
ATOM 4534 O O . LYS B 1 172 ? 10.883 -7.094 -8.203 1 81.38 172 LYS B O 1
ATOM 4539 N N . GLY B 1 173 ? 12.078 -8.234 -8.578 1 67.25 173 GLY B N 1
ATOM 4540 C CA . GLY B 1 173 ? 13.312 -7.586 -8.164 1 67.25 173 GLY B CA 1
ATOM 4541 C C . GLY B 1 173 ? 13.5 -6.207 -8.766 1 67.25 173 GLY B C 1
ATOM 4542 O O . GLY B 1 173 ? 14.625 -5.73 -8.922 1 67.25 173 GLY B O 1
ATOM 4543 N N . SER B 1 174 ? 12.484 -5.539 -9.359 1 63.88 174 SER B N 1
ATOM 4544 C CA . SER B 1 174 ? 12.57 -4.184 -9.883 1 63.88 174 SER B CA 1
ATOM 4545 C C . SER B 1 174 ? 11.531 -3.271 -9.242 1 63.88 174 SER B C 1
ATOM 4547 O O . SER B 1 174 ? 10.523 -3.748 -8.719 1 63.88 174 SER B O 1
ATOM 4549 N N . TRP B 1 175 ? 11.859 -1.983 -9.141 1 58.22 175 TRP B N 1
ATOM 4550 C CA . TRP B 1 175 ? 10.969 -1.037 -8.484 1 58.22 175 TRP B CA 1
ATOM 4551 C C . TRP B 1 175 ? 10.281 -0.133 -9.5 1 58.22 175 TRP B C 1
ATOM 4553 O O . TRP B 1 175 ? 9.266 0.496 -9.195 1 58.22 175 TRP B O 1
ATOM 4563 N N . GLU B 1 176 ? 10.719 -0.103 -10.602 1 57.94 176 GLU B N 1
ATOM 4564 C CA . GLU B 1 176 ? 10.164 0.873 -11.531 1 57.94 176 GLU B CA 1
ATOM 4565 C C . GLU B 1 176 ? 8.758 0.476 -11.977 1 57.94 176 GLU B C 1
ATOM 4567 O O . GLU B 1 176 ? 8.555 -0.612 -12.516 1 57.94 176 GLU B O 1
ATOM 4572 N N . ASP B 1 177 ? 7.863 1.298 -11.75 1 65.19 177 ASP B N 1
ATOM 4573 C CA . ASP B 1 177 ? 6.473 1.137 -12.164 1 65.19 177 ASP B CA 1
ATOM 4574 C C . ASP B 1 177 ? 5.883 -0.164 -11.617 1 65.19 177 ASP B C 1
ATOM 4576 O O . ASP B 1 177 ? 5.25 -0.921 -12.359 1 65.19 177 ASP B O 1
ATOM 4580 N N . ARG B 1 178 ? 6.305 -0.453 -10.523 1 76.88 178 ARG B N 1
ATOM 4581 C CA . ARG B 1 178 ? 5.879 -1.717 -9.93 1 76.88 178 ARG B CA 1
ATOM 4582 C C . ARG B 1 178 ? 4.828 -1.487 -8.844 1 76.88 178 ARG B C 1
ATOM 4584 O O . ARG B 1 178 ? 4.91 -2.062 -7.758 1 76.88 178 ARG B O 1
ATOM 4591 N N . ASN B 1 179 ? 3.832 -0.509 -9.18 1 73.94 179 ASN B N 1
ATOM 4592 C CA . ASN B 1 179 ? 2.602 -0.375 -8.406 1 73.94 179 ASN B CA 1
ATOM 4593 C C . ASN B 1 179 ? 1.436 -1.095 -9.078 1 73.94 179 ASN B C 1
ATOM 4595 O O . ASN B 1 179 ? 1.386 -1.192 -10.305 1 73.94 179 ASN B O 1
ATOM 4599 N N . ALA B 1 180 ? 0.605 -1.575 -8.227 1 75.81 180 ALA B N 1
ATOM 4600 C CA . ALA B 1 180 ? -0.587 -2.201 -8.789 1 75.81 180 ALA B CA 1
ATOM 4601 C C . ALA B 1 180 ? -1.426 -1.188 -9.562 1 75.81 180 ALA B C 1
ATOM 4603 O O . ALA B 1 180 ? -1.506 -0.018 -9.18 1 75.81 180 ALA B O 1
ATOM 4604 N N . ARG B 1 181 ? -1.838 -1.604 -10.703 1 70.69 181 ARG B N 1
ATOM 4605 C CA . ARG B 1 181 ? -2.777 -0.784 -11.461 1 70.69 181 ARG B CA 1
ATOM 4606 C C . ARG B 1 181 ? -4.195 -0.929 -10.914 1 70.69 181 ARG B C 1
ATOM 4608 O O . ARG B 1 181 ? -4.734 -2.035 -10.859 1 70.69 181 ARG B O 1
ATOM 4615 N N . LEU B 1 182 ? -4.727 0.143 -10.398 1 72.75 182 LEU B N 1
ATOM 4616 C CA . LEU B 1 182 ? -6.078 0.117 -9.852 1 72.75 182 LEU B CA 1
ATOM 4617 C C . LEU B 1 182 ? -7.113 0.302 -10.961 1 72.75 182 LEU B C 1
ATOM 4619 O O . LEU B 1 182 ? -6.902 1.086 -11.891 1 72.75 182 LEU B O 1
ATOM 4623 N N . PRO B 1 183 ? -8.141 -0.614 -10.883 1 70.56 183 PRO B N 1
ATOM 4624 C CA . PRO B 1 183 ? -9.156 -0.511 -11.938 1 70.56 183 PRO B CA 1
ATOM 4625 C C . PRO B 1 183 ? -9.867 0.839 -11.93 1 70.56 183 PRO B C 1
ATOM 4627 O O . PRO B 1 183 ? -10.062 1.439 -10.867 1 70.56 183 PRO B O 1
ATOM 4630 N N . LYS B 1 184 ? -10.07 1.299 -13.094 1 70.31 184 LYS B N 1
ATOM 4631 C CA . LYS B 1 184 ? -10.883 2.502 -13.266 1 70.31 184 LYS B CA 1
ATOM 4632 C C . LYS B 1 184 ? -12.352 2.15 -13.469 1 70.31 184 LYS B C 1
ATOM 4634 O O . LYS B 1 184 ? -12.672 1.131 -14.078 1 70.31 184 LYS B O 1
ATOM 4639 N N . VAL B 1 185 ? -13.109 2.971 -12.922 1 68 185 VAL B N 1
ATOM 4640 C CA . VAL B 1 185 ? -14.539 2.744 -13.086 1 68 185 VAL B CA 1
ATOM 4641 C C . VAL B 1 185 ? -14.883 2.656 -14.57 1 68 185 VAL B C 1
ATOM 4643 O O . VAL B 1 185 ? -14.398 3.453 -15.375 1 68 185 VAL B O 1
ATOM 4646 N N . GLY B 1 186 ? -15.625 1.646 -14.93 1 71.62 186 GLY B N 1
ATOM 4647 C CA . GLY B 1 186 ? -16.047 1.474 -16.312 1 71.62 186 GLY B CA 1
ATOM 4648 C C . GLY B 1 186 ? -15.227 0.43 -17.047 1 71.62 186 GLY B C 1
ATOM 4649 O O . GLY B 1 186 ? -15.648 -0.072 -18.094 1 71.62 186 GLY B O 1
ATOM 4650 N N . ASN B 1 187 ? -14.102 0.161 -16.484 1 76.56 187 ASN B N 1
ATOM 4651 C CA . ASN B 1 187 ? -13.242 -0.821 -17.141 1 76.56 187 ASN B CA 1
ATOM 4652 C C . ASN B 1 187 ? -13.672 -2.248 -16.797 1 76.56 187 ASN B C 1
ATOM 4654 O O . ASN B 1 187 ? -14.258 -2.494 -15.75 1 76.56 187 ASN B O 1
ATOM 4658 N N . LYS B 1 188 ? -13.461 -3.057 -17.781 1 75.81 188 LYS B N 1
ATOM 4659 C CA . LYS B 1 188 ? -13.711 -4.473 -17.531 1 75.81 188 LYS B CA 1
ATOM 4660 C C . LYS B 1 188 ? -12.602 -5.094 -16.688 1 75.81 188 LYS B C 1
ATOM 4662 O O . LYS B 1 188 ? -11.414 -4.891 -16.969 1 75.81 188 LYS B O 1
ATOM 4667 N N . VAL B 1 189 ? -13.078 -5.668 -15.531 1 75.88 189 VAL B N 1
ATOM 4668 C CA . VAL B 1 189 ? -12.125 -6.305 -14.633 1 75.88 189 VAL B CA 1
ATOM 4669 C C . VAL B 1 189 ? -12.578 -7.73 -14.32 1 75.88 189 VAL B C 1
ATOM 4671 O O . VAL B 1 189 ? -13.688 -8.125 -14.688 1 75.88 189 VAL B O 1
ATOM 4674 N N . THR B 1 190 ? -11.672 -8.531 -13.836 1 69.62 190 THR B N 1
ATOM 4675 C CA . THR B 1 190 ? -11.992 -9.898 -13.461 1 69.62 190 THR B CA 1
ATOM 4676 C C . THR B 1 190 ? -12.25 -10 -11.953 1 69.62 190 THR B C 1
ATOM 4678 O O . THR B 1 190 ? -11.555 -9.359 -11.156 1 69.62 190 THR B O 1
ATOM 4681 N N . CYS B 1 191 ? -13.234 -10.789 -11.664 1 70.62 191 CYS B N 1
ATOM 4682 C CA . CYS B 1 191 ? -13.594 -10.984 -10.266 1 70.62 191 CYS B CA 1
ATOM 4683 C C . CYS B 1 191 ? -12.578 -11.867 -9.562 1 70.62 191 CYS B C 1
ATOM 4685 O O . CYS B 1 191 ? -12.164 -12.898 -10.094 1 70.62 191 CYS B O 1
ATOM 4687 N N . ARG B 1 192 ? -12.258 -11.547 -8.406 1 67.5 192 ARG B N 1
ATOM 4688 C CA . ARG B 1 192 ? -11.25 -12.305 -7.668 1 67.5 192 ARG B CA 1
ATOM 4689 C C . ARG B 1 192 ? -11.828 -13.609 -7.145 1 67.5 192 ARG B C 1
ATOM 4691 O O . ARG B 1 192 ? -11.086 -14.531 -6.809 1 67.5 192 ARG B O 1
ATOM 4698 N N . TYR B 1 193 ? -13.125 -13.633 -7.051 1 61.62 193 TYR B N 1
ATOM 4699 C CA . TYR B 1 193 ? -13.766 -14.812 -6.48 1 61.62 193 TYR B CA 1
ATOM 4700 C C . TYR B 1 193 ? -14.125 -15.82 -7.566 1 61.62 193 TYR B C 1
ATOM 4702 O O . TYR B 1 193 ? -13.789 -17 -7.461 1 61.62 193 TYR B O 1
ATOM 4710 N N . CYS B 1 194 ? -14.852 -15.281 -8.516 1 56.75 194 CYS B N 1
ATOM 4711 C CA . CYS B 1 194 ? -15.367 -16.219 -9.508 1 56.75 194 CYS B CA 1
ATOM 4712 C C . CYS B 1 194 ? -14.656 -16.047 -10.844 1 56.75 194 CYS B C 1
ATOM 4714 O O . CYS B 1 194 ? -14.984 -16.734 -11.82 1 56.75 194 CYS B O 1
ATOM 4716 N N . ASN B 1 195 ? -13.781 -15.102 -10.938 1 61.59 195 ASN B N 1
ATOM 4717 C CA . ASN B 1 195 ? -12.961 -14.859 -12.117 1 61.59 195 ASN B CA 1
ATOM 4718 C C . ASN B 1 195 ? -13.805 -14.391 -13.297 1 61.59 195 ASN B C 1
ATOM 4720 O O . ASN B 1 195 ? -13.328 -14.344 -14.43 1 61.59 195 ASN B O 1
ATOM 4724 N N . ALA B 1 196 ? -15.039 -14.07 -13.039 1 62.31 196 ALA B N 1
ATOM 4725 C CA . ALA B 1 196 ? -15.898 -13.539 -14.102 1 62.31 196 ALA B CA 1
ATOM 4726 C C . ALA B 1 196 ? -15.523 -12.102 -14.445 1 62.31 196 ALA B C 1
ATOM 4728 O O . ALA B 1 196 ? -15.109 -11.336 -13.57 1 62.31 196 ALA B O 1
ATOM 4729 N N . ARG B 1 197 ? -15.578 -11.859 -15.75 1 71.62 197 ARG B N 1
ATOM 4730 C CA . ARG B 1 197 ? -15.367 -10.484 -16.172 1 71.62 197 ARG B CA 1
ATOM 4731 C C . ARG B 1 197 ? -16.594 -9.625 -15.875 1 71.62 197 ARG B C 1
ATOM 4733 O O . ARG B 1 197 ? -17.734 -10.062 -16.062 1 71.62 197 ARG B O 1
ATOM 4740 N N . TYR B 1 198 ? -16.344 -8.516 -15.336 1 73.38 198 TYR B N 1
ATOM 4741 C CA . TYR B 1 198 ? -17.438 -7.578 -15.07 1 73.38 198 TYR B CA 1
ATOM 4742 C C . TYR B 1 198 ? -16.938 -6.137 -15.172 1 73.38 198 TYR B C 1
ATOM 4744 O O . TYR B 1 198 ? -15.742 -5.891 -15.289 1 73.38 198 TYR B O 1
ATOM 4752 N N . THR B 1 199 ? -17.859 -5.289 -15.336 1 74.81 199 THR B N 1
ATOM 4753 C CA . THR B 1 199 ? -17.516 -3.871 -15.398 1 74.81 199 THR B CA 1
ATOM 4754 C C . THR B 1 199 ? -17.391 -3.285 -13.992 1 74.81 199 THR B C 1
ATOM 4756 O O . THR B 1 199 ? -18.359 -3.279 -13.227 1 74.81 199 THR B O 1
ATOM 4759 N N . PHE B 1 200 ? -16.219 -2.877 -13.797 1 76.94 200 PHE B N 1
ATOM 4760 C CA . PHE B 1 200 ? -15.969 -2.324 -12.469 1 76.94 200 PHE B CA 1
ATOM 4761 C C . PHE B 1 200 ? -16.828 -1.095 -12.227 1 76.94 200 PHE B C 1
ATOM 4763 O O . PHE B 1 200 ? -16.922 -0.21 -13.078 1 76.94 200 PHE B O 1
ATOM 4770 N N . GLY B 1 201 ? -17.375 -1.03 -11.039 1 67.56 201 GLY B N 1
ATOM 4771 C CA . GLY B 1 201 ? -18.234 0.098 -10.695 1 67.56 201 GLY B CA 1
ATOM 4772 C C . GLY B 1 201 ? -19.672 -0.082 -11.125 1 67.56 201 GLY B C 1
ATOM 4773 O O . GLY B 1 201 ? -20.516 0.768 -10.852 1 67.56 201 GLY B O 1
ATOM 4774 N N . SER B 1 202 ? -19.906 -1.092 -11.938 1 64.81 202 SER B N 1
ATOM 4775 C CA . SER B 1 202 ? -21.266 -1.296 -12.414 1 64.81 202 SER B CA 1
ATOM 4776 C C . SER B 1 202 ? -22.203 -1.675 -11.266 1 64.81 202 SER B C 1
ATOM 4778 O O . SER B 1 202 ? -21.828 -2.436 -10.375 1 64.81 202 SER B O 1
ATOM 4780 N N . THR B 1 203 ? -23.203 -0.842 -10.922 1 56.81 203 THR B N 1
ATOM 4781 C CA . THR B 1 203 ? -24.219 -1.088 -9.891 1 56.81 203 THR B CA 1
ATOM 4782 C C . THR B 1 203 ? -25.094 -2.279 -10.266 1 56.81 203 THR B C 1
ATOM 4784 O O . THR B 1 203 ? -25.922 -2.727 -9.461 1 56.81 203 THR B O 1
ATOM 4787 N N . LYS B 1 204 ? -25.062 -2.623 -11.422 1 51.16 204 LYS B N 1
ATOM 4788 C CA . LYS B 1 204 ? -25.922 -3.734 -11.805 1 51.16 204 LYS B CA 1
ATOM 4789 C C . LYS B 1 204 ? -25.516 -5.02 -11.094 1 51.16 204 LYS B C 1
ATOM 4791 O O . LYS B 1 204 ? -24.344 -5.242 -10.836 1 51.16 204 LYS B O 1
ATOM 4796 N N . SER B 1 205 ? -26.328 -5.723 -10.328 1 49.88 205 SER B N 1
ATOM 4797 C CA . SER B 1 205 ? -26.406 -6.91 -9.484 1 49.88 205 SER B CA 1
ATOM 4798 C C . SER B 1 205 ? -25.438 -7.988 -9.953 1 49.88 205 SER B C 1
ATOM 4800 O O . SER B 1 205 ? -25.812 -8.898 -10.688 1 49.88 205 SER B O 1
ATOM 4802 N N . GLN B 1 206 ? -24.266 -7.617 -10.391 1 53.78 206 GLN B N 1
ATOM 4803 C CA . GLN B 1 206 ? -23.719 -8.867 -10.906 1 53.78 206 GLN B CA 1
ATOM 4804 C C . GLN B 1 206 ? -23.172 -9.734 -9.781 1 53.78 206 GLN B C 1
ATOM 4806 O O . GLN B 1 206 ? -22.312 -9.297 -9.008 1 53.78 206 GLN B O 1
ATOM 4811 N N . GLU B 1 207 ? -24.062 -10.594 -9.18 1 55.34 207 GLU B N 1
ATOM 4812 C CA . GLU B 1 207 ? -23.797 -11.625 -8.188 1 55.34 207 GLU B CA 1
ATOM 4813 C C . GLU B 1 207 ? -22.562 -12.445 -8.562 1 55.34 207 GLU B C 1
ATOM 4815 O O . GLU B 1 207 ? -22.344 -12.742 -9.742 1 55.34 207 GLU B O 1
ATOM 4820 N N . CYS B 1 208 ? -21.625 -12.344 -7.688 1 56.62 208 CYS B N 1
ATOM 4821 C CA . CYS B 1 208 ? -20.5 -13.266 -7.82 1 56.62 208 CYS B CA 1
ATOM 4822 C C . CYS B 1 208 ? -20.953 -14.711 -7.699 1 56.62 208 CYS B C 1
ATOM 4824 O O . CYS B 1 208 ? -21.922 -15 -7.004 1 56.62 208 CYS B O 1
ATOM 4826 N N . GLY B 1 209 ? -20.703 -15.477 -8.594 1 46.94 209 GLY B N 1
ATOM 4827 C CA . GLY B 1 209 ? -21.094 -16.875 -8.695 1 46.94 209 GLY B CA 1
ATOM 4828 C C . GLY B 1 209 ? -21.516 -17.469 -7.363 1 46.94 209 GLY B C 1
ATOM 4829 O O . GLY B 1 209 ? -22.203 -18.5 -7.328 1 46.94 209 GLY B O 1
ATOM 4830 N N . ASP B 1 210 ? -20.984 -17.094 -6.285 1 45.22 210 ASP B N 1
ATOM 4831 C CA . ASP B 1 210 ? -21.375 -17.844 -5.094 1 45.22 210 ASP B CA 1
ATOM 4832 C C . ASP B 1 210 ? -22.656 -17.281 -4.496 1 45.22 210 ASP B C 1
ATOM 4834 O O . ASP B 1 210 ? -23.188 -17.812 -3.512 1 45.22 210 ASP B O 1
ATOM 4838 N N . GLY B 1 211 ? -23.312 -16.438 -5.18 1 46.19 211 GLY B N 1
ATOM 4839 C CA . GLY B 1 211 ? -24.625 -15.961 -4.793 1 46.19 211 GLY B CA 1
ATOM 4840 C C . GLY B 1 211 ? -24.594 -14.906 -3.705 1 46.19 211 GLY B C 1
ATOM 4841 O O . GLY B 1 211 ? -25.609 -14.289 -3.402 1 46.19 211 GLY B O 1
ATOM 4842 N N . LEU B 1 212 ? -23.562 -14.766 -2.959 1 47.72 212 LEU B N 1
ATOM 4843 C CA . LEU B 1 212 ? -23.641 -14.008 -1.715 1 47.72 212 LEU B CA 1
ATOM 4844 C C . LEU B 1 212 ? -22.812 -12.727 -1.81 1 47.72 212 LEU B C 1
ATOM 4846 O O . LEU B 1 212 ? -23 -11.805 -1.014 1 47.72 212 LEU B O 1
ATOM 4850 N N . ASN B 1 213 ? -21.812 -12.812 -2.789 1 55.81 213 ASN B N 1
ATOM 4851 C CA . ASN B 1 213 ? -20.906 -11.672 -2.713 1 55.81 213 ASN B CA 1
ATOM 4852 C C . ASN B 1 213 ? -20.859 -10.898 -4.027 1 55.81 213 ASN B C 1
ATOM 4854 O O . ASN B 1 213 ? -21.234 -11.43 -5.074 1 55.81 213 ASN B O 1
ATOM 4858 N N . PHE B 1 214 ? -20.75 -9.547 -4 1 63.41 214 PHE B N 1
ATOM 4859 C CA . PHE B 1 214 ? -20.5 -8.695 -5.156 1 63.41 214 PHE B CA 1
ATOM 4860 C C . PHE B 1 214 ? -19.125 -8.945 -5.738 1 63.41 214 PHE B C 1
ATOM 4862 O O . PHE B 1 214 ? -18.219 -9.406 -5.035 1 63.41 214 PHE B O 1
ATOM 4869 N N . HIS B 1 215 ? -19.062 -8.93 -7.113 1 69.69 215 HIS B N 1
ATOM 4870 C CA . HIS B 1 215 ? -17.766 -9.055 -7.781 1 69.69 215 HIS B CA 1
ATOM 4871 C C . HIS B 1 215 ? -16.766 -8.055 -7.223 1 69.69 215 HIS B C 1
ATOM 4873 O O . HIS B 1 215 ? -17.125 -6.91 -6.934 1 69.69 215 HIS B O 1
ATOM 4879 N N . GLU B 1 216 ? -15.648 -8.57 -6.91 1 72.38 216 GLU B N 1
ATOM 4880 C CA . GLU B 1 216 ? -14.531 -7.699 -6.547 1 72.38 216 GLU B CA 1
ATOM 4881 C C . GLU B 1 216 ? -13.359 -7.875 -7.508 1 72.38 216 GLU B C 1
ATOM 4883 O O . GLU B 1 216 ? -13.062 -8.992 -7.938 1 72.38 216 GLU B O 1
ATOM 4888 N N . PRO B 1 217 ? -12.82 -6.781 -7.844 1 74 217 PRO B N 1
ATOM 4889 C CA . PRO B 1 217 ? -11.734 -6.891 -8.812 1 74 217 PRO B CA 1
ATOM 4890 C C . PRO B 1 217 ? -10.531 -7.652 -8.266 1 74 217 PRO B C 1
ATOM 4892 O O . PRO B 1 217 ? -10.195 -7.523 -7.082 1 74 217 PRO B O 1
ATOM 4895 N N . ASN B 1 218 ? -9.977 -8.461 -9.102 1 72.5 218 ASN B N 1
ATOM 4896 C CA . ASN B 1 218 ? -8.734 -9.164 -8.781 1 72.5 218 ASN B CA 1
ATOM 4897 C C . ASN B 1 218 ? -7.52 -8.258 -8.953 1 72.5 218 ASN B C 1
ATOM 4899 O O . ASN B 1 218 ? -7.047 -8.047 -10.07 1 72.5 218 ASN B O 1
ATOM 4903 N N . ILE B 1 219 ? -7.094 -7.691 -7.879 1 76.5 219 ILE B N 1
ATOM 4904 C CA . ILE B 1 219 ? -5.961 -6.777 -7.926 1 76.5 219 ILE B CA 1
ATOM 4905 C C . ILE B 1 219 ? -4.711 -7.48 -7.398 1 76.5 219 ILE B C 1
ATOM 4907 O O . ILE B 1 219 ? -4.723 -8.047 -6.301 1 76.5 219 ILE B O 1
ATOM 4911 N N . VAL B 1 220 ? -3.758 -7.586 -8.266 1 80 220 VAL B N 1
ATOM 4912 C CA . VAL B 1 220 ? -2.473 -8.141 -7.855 1 80 220 VAL B CA 1
ATOM 4913 C C . VAL B 1 220 ? -1.504 -7.016 -7.512 1 80 220 VAL B C 1
ATOM 4915 O O . VAL B 1 220 ? -1.131 -6.223 -8.383 1 80 220 VAL B O 1
ATOM 4918 N N . LEU B 1 221 ? -1.151 -6.973 -6.316 1 84.19 221 LEU B N 1
ATOM 4919 C CA . LEU B 1 221 ? -0.204 -5.965 -5.848 1 84.19 221 LEU B CA 1
ATOM 4920 C C . LEU B 1 221 ? 1.204 -6.273 -6.344 1 84.19 221 LEU B C 1
ATOM 4922 O O . LEU B 1 221 ? 1.486 -7.395 -6.77 1 84.19 221 LEU B O 1
ATOM 4926 N N . LYS B 1 222 ? 2.016 -5.262 -6.359 1 85.94 222 LYS B N 1
ATOM 4927 C CA . LYS B 1 222 ? 3.355 -5.434 -6.91 1 85.94 222 LYS B CA 1
ATOM 4928 C C . LYS B 1 222 ? 4.422 -4.984 -5.914 1 85.94 222 LYS B C 1
ATOM 4930 O O . LYS B 1 222 ? 4.172 -4.934 -4.711 1 85.94 222 LYS B O 1
ATOM 4935 N N . ASP B 1 223 ? 5.652 -4.789 -6.395 1 81 223 ASP B N 1
ATOM 4936 C CA . ASP B 1 223 ? 6.812 -4.551 -5.547 1 81 223 ASP B CA 1
ATOM 4937 C C . ASP B 1 223 ? 6.605 -3.326 -4.656 1 81 223 ASP B C 1
ATOM 4939 O O . ASP B 1 223 ? 6.867 -3.373 -3.453 1 81 223 ASP B O 1
ATOM 4943 N N . ASN B 1 224 ? 6.102 -2.295 -5.238 1 75.25 224 ASN B N 1
ATOM 4944 C CA . ASN B 1 224 ? 6.012 -1.021 -4.535 1 75.25 224 ASN B CA 1
ATOM 4945 C C . ASN B 1 224 ? 4.812 -0.982 -3.592 1 75.25 224 ASN B C 1
ATOM 4947 O O . ASN B 1 224 ? 4.676 -0.058 -2.789 1 75.25 224 ASN B O 1
ATOM 4951 N N . ASP B 1 225 ? 4.012 -1.968 -3.637 1 79.5 225 ASP B N 1
ATOM 4952 C CA . ASP B 1 225 ? 2.83 -2.037 -2.783 1 79.5 225 ASP B CA 1
ATOM 4953 C C . ASP B 1 225 ? 3.123 -2.809 -1.498 1 79.5 225 ASP B C 1
ATOM 4955 O O . ASP B 1 225 ? 2.314 -2.809 -0.569 1 79.5 225 ASP B O 1
ATOM 4959 N N . LEU B 1 226 ? 4.223 -3.469 -1.541 1 83.62 226 LEU B N 1
ATOM 4960 C CA . LEU B 1 226 ? 4.629 -4.215 -0.355 1 83.62 226 LEU B CA 1
ATOM 4961 C C . LEU B 1 226 ? 5.258 -3.287 0.68 1 83.62 226 LEU B C 1
ATOM 4963 O O . LEU B 1 226 ? 6.418 -2.889 0.543 1 83.62 226 LEU B O 1
ATOM 4967 N N . LEU B 1 227 ? 4.555 -3.049 1.758 1 75.88 227 LEU B N 1
ATOM 4968 C CA . LEU B 1 227 ? 4.977 -2.039 2.721 1 75.88 227 LEU B CA 1
ATOM 4969 C C . LEU B 1 227 ? 5.668 -2.684 3.916 1 75.88 227 LEU B C 1
ATOM 4971 O O . LEU B 1 227 ? 6.348 -2.002 4.691 1 75.88 227 LEU B O 1
ATOM 4975 N N . THR B 1 228 ? 5.469 -3.928 4.051 1 82.12 228 THR B N 1
ATOM 4976 C CA . THR B 1 228 ? 6.074 -4.625 5.184 1 82.12 228 THR B CA 1
ATOM 4977 C C . THR B 1 228 ? 6.77 -5.898 4.727 1 82.12 228 THR B C 1
ATOM 4979 O O . THR B 1 228 ? 6.332 -6.543 3.77 1 82.12 228 THR B O 1
ATOM 4982 N N . LYS B 1 229 ? 7.805 -6.195 5.414 1 87.25 229 LYS B N 1
ATOM 4983 C CA . LYS B 1 229 ? 8.516 -7.445 5.152 1 87.25 229 LYS B CA 1
ATOM 4984 C C . LYS B 1 229 ? 7.715 -8.648 5.648 1 87.25 229 LYS B C 1
ATOM 4986 O O . LYS B 1 229 ? 6.805 -8.5 6.465 1 87.25 229 LYS B O 1
ATOM 4991 N N . VAL B 1 230 ? 8.102 -9.789 5.027 1 90.94 230 VAL B N 1
ATOM 4992 C CA . VAL B 1 230 ? 7.492 -11.039 5.461 1 90.94 230 VAL B CA 1
ATOM 4993 C C . VAL B 1 230 ? 7.953 -11.375 6.879 1 90.94 230 VAL B C 1
ATOM 4995 O O . VAL B 1 230 ? 9.148 -11.328 7.176 1 90.94 230 VAL B O 1
ATOM 4998 N N . ARG B 1 231 ? 7.023 -11.633 7.754 1 90.12 231 ARG B N 1
ATOM 4999 C CA . ARG B 1 231 ? 7.34 -11.891 9.156 1 90.12 231 ARG B CA 1
ATOM 5000 C C . ARG B 1 231 ? 6.973 -13.32 9.539 1 90.12 231 ARG B C 1
ATOM 5002 O O . ARG B 1 231 ? 5.938 -13.555 10.172 1 90.12 231 ARG B O 1
ATOM 5009 N N . ILE B 1 232 ? 7.887 -14.219 9.219 1 91.25 232 ILE B N 1
ATOM 5010 C CA . ILE B 1 232 ? 7.746 -15.633 9.547 1 91.25 232 ILE B CA 1
ATOM 5011 C C . ILE B 1 232 ? 8.938 -16.078 10.391 1 91.25 232 ILE B C 1
ATOM 5013 O O . ILE B 1 232 ? 9.812 -15.281 10.727 1 91.25 232 ILE B O 1
ATOM 5017 N N . ASP B 1 233 ? 8.859 -17.328 10.875 1 89.94 233 ASP B N 1
ATOM 5018 C CA . ASP B 1 233 ? 9.984 -17.875 11.625 1 89.94 233 ASP B CA 1
ATOM 5019 C C . ASP B 1 233 ? 11.297 -17.641 10.883 1 89.94 233 ASP B C 1
ATOM 5021 O O . ASP B 1 233 ? 11.406 -17.922 9.688 1 89.94 233 ASP B O 1
ATOM 5025 N N . PRO B 1 234 ? 12.258 -17.062 11.57 1 89.5 234 PRO B N 1
ATOM 5026 C CA . PRO B 1 234 ? 13.523 -16.719 10.922 1 89.5 234 PRO B CA 1
ATOM 5027 C C . PRO B 1 234 ? 14.18 -17.906 10.234 1 89.5 234 PRO B C 1
ATOM 5029 O O . PRO B 1 234 ? 14.797 -17.75 9.18 1 89.5 234 PRO B O 1
ATOM 5032 N N . GLN B 1 235 ? 14.117 -19.078 10.859 1 91.38 235 GLN B N 1
ATOM 5033 C CA . GLN B 1 235 ? 14.688 -20.266 10.227 1 91.38 235 GLN B CA 1
ATOM 5034 C C . GLN B 1 235 ? 13.969 -20.594 8.93 1 91.38 235 GLN B C 1
ATOM 5036 O O . GLN B 1 235 ? 14.609 -20.922 7.922 1 91.38 235 GLN B O 1
ATOM 5041 N N . ALA B 1 236 ? 12.664 -20.516 9.008 1 91.5 236 ALA B N 1
ATOM 5042 C CA . ALA B 1 236 ? 11.883 -20.766 7.805 1 91.5 236 ALA B CA 1
ATOM 5043 C C . ALA B 1 236 ? 12.203 -19.719 6.727 1 91.5 236 ALA B C 1
ATOM 5045 O O . ALA B 1 236 ? 12.281 -20.062 5.543 1 91.5 236 ALA B O 1
ATOM 5046 N N . SER B 1 237 ? 12.352 -18.516 7.168 1 93.38 237 SER B N 1
ATOM 5047 C CA . SER B 1 237 ? 12.688 -17.438 6.242 1 93.38 237 SER B CA 1
ATOM 5048 C C . SER B 1 237 ? 14 -17.719 5.523 1 93.38 237 SER B C 1
ATOM 5050 O O . SER B 1 237 ? 14.094 -17.562 4.305 1 93.38 237 SER B O 1
ATOM 5052 N N . ASN B 1 238 ? 14.984 -18.141 6.246 1 93.69 238 ASN B N 1
ATOM 5053 C CA . ASN B 1 238 ? 16.281 -18.469 5.668 1 93.69 238 ASN B CA 1
ATOM 5054 C C . ASN B 1 238 ? 16.188 -19.625 4.688 1 93.69 238 ASN B C 1
ATOM 5056 O O . ASN B 1 238 ? 16.797 -19.594 3.619 1 93.69 238 ASN B O 1
ATOM 5060 N N . GLN B 1 239 ? 15.477 -20.625 5.078 1 94.88 239 GLN B N 1
ATOM 5061 C CA . GLN B 1 239 ? 15.32 -21.781 4.211 1 94.88 239 GLN B CA 1
ATOM 5062 C C . GLN B 1 239 ? 14.609 -21.422 2.912 1 94.88 239 GLN B C 1
ATOM 5064 O O . GLN B 1 239 ? 14.992 -21.891 1.837 1 94.88 239 GLN B O 1
ATOM 5069 N N . LEU B 1 240 ? 13.594 -20.609 3.066 1 95.44 240 LEU B N 1
ATOM 5070 C CA . LEU B 1 240 ? 12.867 -20.156 1.887 1 95.44 240 LEU B CA 1
ATOM 5071 C C . LEU B 1 240 ? 13.773 -19.344 0.969 1 95.44 240 LEU B C 1
ATOM 5073 O O . LEU B 1 240 ? 13.75 -19.516 -0.25 1 95.44 240 LEU B O 1
ATOM 5077 N N . TYR B 1 241 ? 14.492 -18.5 1.532 1 94.69 241 TYR B N 1
ATOM 5078 C CA . TYR B 1 241 ? 15.422 -17.688 0.756 1 94.69 241 TYR B CA 1
ATOM 5079 C C . TYR B 1 241 ? 16.438 -18.562 0.026 1 94.69 241 TYR B C 1
ATOM 5081 O O . TYR B 1 241 ? 16.719 -18.344 -1.156 1 94.69 241 TYR B O 1
ATOM 5089 N N . ASP B 1 242 ? 17 -19.469 0.75 1 95.56 242 ASP B N 1
ATOM 5090 C CA . ASP B 1 242 ? 17.953 -20.391 0.127 1 95.56 242 ASP B CA 1
ATOM 5091 C C . ASP B 1 242 ? 17.328 -21.109 -1.065 1 95.56 242 ASP B C 1
ATOM 5093 O O . ASP B 1 242 ? 17.953 -21.219 -2.127 1 95.56 242 ASP B O 1
ATOM 5097 N N . GLN B 1 243 ? 16.188 -21.578 -0.859 1 96.5 243 GLN B N 1
ATOM 5098 C CA . GLN B 1 243 ? 15.5 -22.281 -1.939 1 96.5 243 GLN B CA 1
ATOM 5099 C C . GLN B 1 243 ? 15.258 -21.359 -3.131 1 96.5 243 GLN B C 1
ATOM 5101 O O . GLN B 1 243 ? 15.391 -21.766 -4.281 1 96.5 243 GLN B O 1
ATOM 5106 N N . LEU B 1 244 ? 14.852 -20.141 -2.854 1 96.25 244 LEU B N 1
ATOM 5107 C CA . LEU B 1 244 ? 14.656 -19.156 -3.914 1 96.25 244 LEU B CA 1
ATOM 5108 C C . LEU B 1 244 ? 15.945 -18.922 -4.684 1 96.25 244 LEU B C 1
ATOM 5110 O O . LEU B 1 244 ? 15.922 -18.75 -5.906 1 96.25 244 LEU B O 1
ATOM 5114 N N . CYS B 1 245 ? 17.047 -18.969 -3.992 1 95.25 245 CYS B N 1
ATOM 5115 C CA . CYS B 1 245 ? 18.344 -18.812 -4.645 1 95.25 245 CYS B CA 1
ATOM 5116 C C . CYS B 1 245 ? 18.641 -20.016 -5.531 1 95.25 245 CYS B C 1
ATOM 5118 O O . CYS B 1 245 ? 19.078 -19.859 -6.676 1 95.25 245 CYS B O 1
ATOM 5120 N N . PHE B 1 246 ? 18.375 -21.203 -5.016 1 96.88 246 PHE B N 1
ATOM 5121 C CA . PHE B 1 246 ? 18.578 -22.406 -5.809 1 96.88 246 PHE B CA 1
ATOM 5122 C C . PHE B 1 246 ? 17.719 -22.375 -7.066 1 96.88 246 PHE B C 1
ATOM 5124 O O . PHE B 1 246 ? 18.203 -22.656 -8.164 1 96.88 246 PHE B O 1
ATOM 5131 N N . ASP B 1 247 ? 16.5 -22.016 -6.922 1 97.31 247 ASP B N 1
ATOM 5132 C CA . ASP B 1 247 ? 15.57 -21.969 -8.047 1 97.31 247 ASP B CA 1
ATOM 5133 C C . ASP B 1 247 ? 16.016 -20.938 -9.078 1 97.31 247 ASP B C 1
ATOM 5135 O O . ASP B 1 247 ? 15.992 -21.203 -10.281 1 97.31 247 ASP B O 1
ATOM 5139 N N . SER B 1 248 ? 16.328 -19.766 -8.562 1 94.56 248 SER B N 1
ATOM 5140 C CA . SER B 1 248 ? 16.75 -18.719 -9.484 1 94.56 248 SER B CA 1
ATOM 5141 C C . SER B 1 248 ? 18.047 -19.078 -10.18 1 94.56 248 SER B C 1
ATOM 5143 O O . SER B 1 248 ? 18.266 -18.719 -11.336 1 94.56 248 SER B O 1
ATOM 5145 N N . ASP B 1 249 ? 18.969 -19.766 -9.492 1 95.31 249 ASP B N 1
ATOM 5146 C CA . ASP B 1 249 ? 20.188 -20.25 -10.125 1 95.31 249 ASP B CA 1
ATOM 5147 C C . ASP B 1 249 ? 19.875 -21.25 -11.242 1 95.31 249 ASP B C 1
ATOM 5149 O O . ASP B 1 249 ? 20.484 -21.172 -12.32 1 95.31 249 ASP B O 1
ATOM 5153 N N . PHE B 1 250 ? 19.047 -22.172 -11.016 1 95.12 250 PHE B N 1
ATOM 5154 C CA . PHE B 1 250 ? 18.625 -23.109 -12.047 1 95.12 250 PHE B CA 1
ATOM 5155 C C . PHE B 1 250 ? 18.047 -22.375 -13.25 1 95.12 250 PHE B C 1
ATOM 5157 O O . PHE B 1 250 ? 18.406 -22.688 -14.391 1 95.12 250 PHE B O 1
ATOM 5164 N N . LEU B 1 251 ? 17.094 -21.406 -12.977 1 93.19 251 LEU B N 1
ATOM 5165 C CA . LEU B 1 251 ? 16.469 -20.656 -14.055 1 93.19 251 LEU B CA 1
ATOM 5166 C C . LEU B 1 251 ? 17.516 -19.891 -14.859 1 93.19 251 LEU B C 1
ATOM 5168 O O . LEU B 1 251 ? 17.422 -19.812 -16.094 1 93.19 251 LEU B O 1
ATOM 5172 N N . TYR B 1 252 ? 18.469 -19.375 -14.172 1 88.88 252 TYR B N 1
ATOM 5173 C CA . TYR B 1 252 ? 19.562 -18.688 -14.836 1 88.88 252 TYR B CA 1
ATOM 5174 C C . TYR B 1 252 ? 20.328 -19.625 -15.758 1 88.88 252 TYR B C 1
ATOM 5176 O O . TYR B 1 252 ? 20.641 -19.281 -1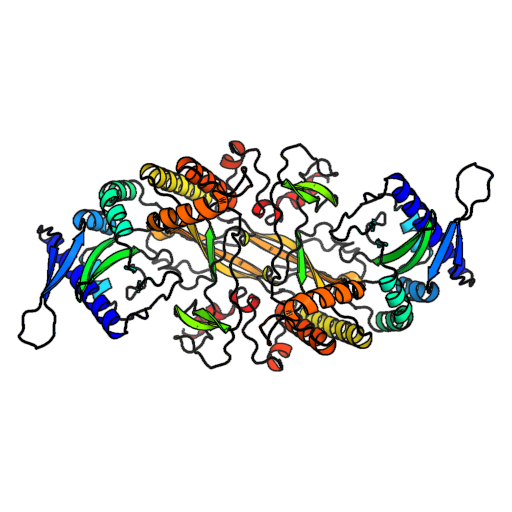6.891 1 88.88 252 TYR B O 1
ATOM 5184 N N . GLU B 1 253 ? 20.609 -20.812 -15.297 1 91.12 253 GLU B N 1
ATOM 5185 C CA . GLU B 1 253 ? 21.328 -21.797 -16.094 1 91.12 253 GLU B CA 1
ATOM 5186 C C . GLU B 1 253 ? 20.562 -22.172 -17.344 1 91.12 253 GLU B C 1
ATOM 5188 O O . GLU B 1 253 ? 21.156 -22.516 -18.375 1 91.12 253 GLU B O 1
ATOM 5193 N N . GLN B 1 254 ? 19.25 -22.094 -17.25 1 88.81 254 GLN B N 1
ATOM 5194 C CA . GLN B 1 254 ? 18.391 -22.422 -18.406 1 88.81 254 GLN B CA 1
ATOM 5195 C C . GLN B 1 254 ? 18.172 -21.203 -19.281 1 88.81 254 GLN B C 1
ATOM 5197 O O . GLN B 1 254 ? 17.469 -21.266 -20.297 1 88.81 254 GLN B O 1
ATOM 5202 N N . GLY B 1 255 ? 18.672 -20.047 -18.859 1 83.38 255 GLY B N 1
ATOM 5203 C CA . GLY B 1 255 ? 18.547 -18.828 -19.625 1 83.38 255 GLY B CA 1
ATOM 5204 C C . GLY B 1 255 ? 17.188 -18.172 -19.5 1 83.38 255 GLY B C 1
ATOM 5205 O O . GLY B 1 255 ? 16.734 -17.469 -20.422 1 83.38 255 GLY B O 1
ATOM 5206 N N . ILE B 1 256 ? 16.578 -18.422 -18.438 1 87 256 ILE B N 1
ATOM 5207 C CA . ILE B 1 256 ? 15.219 -17.922 -18.25 1 87 256 ILE B CA 1
ATOM 5208 C C . ILE B 1 256 ? 15.25 -16.641 -17.422 1 87 256 ILE B C 1
ATOM 5210 O O . ILE B 1 256 ? 15.961 -16.562 -16.406 1 87 256 ILE B O 1
ATOM 5214 N N . MET B 1 257 ? 14.5 -15.625 -17.875 1 83.19 257 MET B N 1
ATOM 5215 C CA . MET B 1 257 ? 14.375 -14.352 -17.172 1 83.19 257 MET B CA 1
ATOM 5216 C C . MET B 1 257 ? 12.906 -14.016 -16.938 1 83.19 257 MET B C 1
ATOM 5218 O O . MET B 1 257 ? 12.023 -14.828 -17.203 1 83.19 257 MET B O 1
ATOM 5222 N N . ASP B 1 258 ? 12.562 -12.969 -16.25 1 78.25 258 ASP B N 1
ATOM 5223 C CA . ASP B 1 258 ? 11.258 -12.336 -16.078 1 78.25 258 ASP B CA 1
ATOM 5224 C C . ASP B 1 258 ? 10.336 -13.188 -15.219 1 78.25 258 ASP B C 1
ATOM 5226 O O . ASP B 1 258 ? 9.117 -13.125 -15.352 1 78.25 258 ASP B O 1
ATOM 5230 N N . TYR B 1 259 ? 10.945 -14.148 -14.523 1 88.69 259 TYR B N 1
ATOM 5231 C CA . TYR B 1 259 ? 10.156 -14.844 -13.508 1 88.69 259 TYR B CA 1
ATOM 5232 C C . TYR B 1 259 ? 9.891 -13.93 -12.312 1 88.69 259 TYR B C 1
ATOM 5234 O O . TYR B 1 259 ? 10.562 -12.906 -12.141 1 88.69 259 TYR B O 1
ATOM 5242 N N . SER B 1 260 ? 8.859 -14.281 -11.469 1 90.94 260 SER B N 1
ATOM 5243 C CA . SER B 1 260 ? 8.484 -13.484 -10.305 1 90.94 260 SER B CA 1
ATOM 5244 C C . SER B 1 260 ? 8.047 -14.367 -9.141 1 90.94 260 SER B C 1
ATOM 5246 O O . SER B 1 260 ? 7.703 -15.531 -9.344 1 90.94 260 SER B O 1
ATOM 5248 N N . LEU B 1 261 ? 8.203 -13.781 -8.031 1 93.5 261 LEU B N 1
ATOM 5249 C CA . LEU B 1 261 ? 7.645 -14.43 -6.848 1 93.5 261 LEU B CA 1
ATOM 5250 C C . LEU B 1 261 ? 6.18 -14.047 -6.652 1 93.5 261 LEU B C 1
ATOM 5252 O O . LEU B 1 261 ? 5.859 -12.867 -6.492 1 93.5 261 LEU B O 1
ATOM 5256 N N . LEU B 1 262 ? 5.328 -14.977 -6.762 1 92.06 262 LEU B N 1
ATOM 5257 C CA . LEU B 1 262 ? 3.934 -14.789 -6.379 1 92.06 262 LEU B CA 1
ATOM 5258 C C . LEU B 1 262 ? 3.734 -15.07 -4.891 1 92.06 262 LEU B C 1
ATOM 5260 O O . LEU B 1 262 ? 4.074 -16.156 -4.41 1 92.06 262 LEU B O 1
ATOM 5264 N N . MET B 1 263 ? 3.291 -14.078 -4.188 1 92.38 263 MET B N 1
ATOM 5265 C CA . MET B 1 263 ? 3.021 -14.203 -2.76 1 92.38 263 MET B CA 1
ATOM 5266 C C . MET B 1 263 ? 1.541 -14 -2.463 1 92.38 263 MET B C 1
ATOM 5268 O O . MET B 1 263 ? 0.958 -12.992 -2.865 1 92.38 263 MET B O 1
ATOM 5272 N N . GLY B 1 264 ? 0.969 -14.984 -1.93 1 89.12 264 GLY B N 1
ATOM 5273 C CA . GLY B 1 264 ? -0.385 -14.867 -1.412 1 89.12 264 GLY B CA 1
ATOM 5274 C C . GLY B 1 264 ? -0.434 -14.656 0.089 1 89.12 264 GLY B C 1
ATOM 5275 O O . GLY B 1 264 ? 0.313 -15.289 0.836 1 89.12 264 GLY B O 1
ATOM 5276 N N . VAL B 1 265 ? -1.266 -13.695 0.505 1 87.81 265 VAL B N 1
ATOM 5277 C CA . VAL B 1 265 ? -1.372 -13.375 1.925 1 87.81 265 VAL B CA 1
ATOM 5278 C C . VAL B 1 265 ? -2.814 -13.562 2.389 1 87.81 265 VAL B C 1
ATOM 5280 O O . VAL B 1 265 ? -3.742 -13.016 1.786 1 87.81 265 VAL B O 1
ATOM 5283 N N . GLN B 1 266 ? -2.947 -14.438 3.27 1 84.31 266 GLN B N 1
ATOM 5284 C CA . GLN B 1 266 ? -4.195 -14.5 4.023 1 84.31 266 GLN B CA 1
ATOM 5285 C C . GLN B 1 266 ? -4.098 -13.688 5.312 1 84.31 266 GLN B C 1
ATOM 5287 O O . GLN B 1 266 ? -3.236 -13.945 6.152 1 84.31 266 GLN B O 1
ATOM 5292 N N . SER B 1 267 ? -4.945 -12.727 5.398 1 83.06 267 SER B N 1
ATOM 5293 C CA . SER B 1 267 ? -4.895 -11.836 6.551 1 83.06 267 SER B CA 1
ATOM 5294 C C . SER B 1 267 ? -6.008 -12.148 7.543 1 83.06 267 SER B C 1
ATOM 5296 O O . SER B 1 267 ? -7 -12.797 7.191 1 83.06 267 SER B O 1
ATOM 5298 N N . CYS B 1 268 ? -5.777 -11.797 8.773 1 81.88 268 CYS B N 1
ATOM 5299 C CA . CYS B 1 268 ? -6.793 -11.867 9.82 1 81.88 268 CYS B CA 1
ATOM 5300 C C . CYS B 1 268 ? -6.742 -10.633 10.719 1 81.88 268 CYS B C 1
ATOM 5302 O O . CYS B 1 268 ? -5.828 -9.812 10.602 1 81.88 268 CYS B O 1
ATOM 5304 N N . GLU B 1 269 ? -7.781 -10.422 11.461 1 83.62 269 GLU B N 1
ATOM 5305 C CA . GLU B 1 269 ? -7.836 -9.32 12.414 1 83.62 269 GLU B CA 1
ATOM 5306 C C . GLU B 1 269 ? -7.328 -9.75 13.789 1 83.62 269 GLU B C 1
ATOM 5308 O O . GLU B 1 269 ? -7.785 -10.75 14.336 1 83.62 269 GLU B O 1
ATOM 5313 N N . TYR B 1 270 ? -6.367 -9.055 14.234 1 82.94 270 TYR B N 1
ATOM 5314 C CA . TYR B 1 270 ? -5.828 -9.289 15.57 1 82.94 270 TYR B CA 1
ATOM 5315 C C . TYR B 1 270 ? -6.262 -8.188 16.531 1 82.94 270 TYR B C 1
ATOM 5317 O O . TYR B 1 270 ? -6.035 -7.004 16.266 1 82.94 270 TYR B O 1
ATOM 5325 N N . TYR B 1 271 ? -6.957 -8.555 17.547 1 84.62 271 TYR B N 1
ATOM 5326 C CA . TYR B 1 271 ? -7.312 -7.555 18.547 1 84.62 271 TYR B CA 1
ATOM 5327 C C . TYR B 1 271 ? -6.109 -7.203 19.406 1 84.62 271 TYR B C 1
ATOM 5329 O O . TYR B 1 271 ? -5.336 -8.086 19.797 1 84.62 271 TYR B O 1
ATOM 5337 N N . VAL B 1 272 ? -5.922 -5.957 19.516 1 81.81 272 VAL B N 1
ATOM 5338 C CA . VAL B 1 272 ? -4.75 -5.504 20.25 1 81.81 272 VAL B CA 1
ATOM 5339 C C . VAL B 1 272 ? -5.188 -4.676 21.469 1 81.81 272 VAL B C 1
ATOM 5341 O O . VAL B 1 272 ? -6.27 -4.078 21.453 1 81.81 272 VAL B O 1
ATOM 5344 N N . GLU B 1 273 ? -4.441 -4.785 22.609 1 74.69 273 GLU B N 1
ATOM 5345 C CA . GLU B 1 273 ? -4.73 -3.986 23.797 1 74.69 273 GLU B CA 1
ATOM 5346 C C . GLU B 1 273 ? -4.301 -2.533 23.594 1 74.69 273 GLU B C 1
ATOM 5348 O O . GLU B 1 273 ? -3.184 -2.266 23.156 1 74.69 273 GLU B O 1
ATOM 5353 N N . PRO B 1 274 ? -5.363 -1.748 23.922 1 65.44 274 PRO B N 1
ATOM 5354 C CA . PRO B 1 274 ? -5.035 -0.323 23.844 1 65.44 274 PRO B CA 1
ATOM 5355 C C . PRO B 1 274 ? -3.9 0.079 24.781 1 65.44 274 PRO B C 1
ATOM 5357 O O . PRO B 1 274 ? -3.783 -0.469 25.875 1 65.44 274 PRO B O 1
ATOM 5360 N N . GLY B 1 275 ? -2.805 0.861 24.391 1 58.75 275 GLY B N 1
ATOM 5361 C CA . GLY B 1 275 ? -1.856 1.441 25.328 1 58.75 275 GLY B CA 1
ATOM 5362 C C . GLY B 1 275 ? -0.451 0.89 25.172 1 58.75 275 GLY B C 1
ATOM 5363 O O . GLY B 1 275 ? 0.42 1.155 26 1 58.75 275 GLY B O 1
ATOM 5364 N N . ILE B 1 276 ? -0.354 -0.164 24.406 1 53.56 276 ILE B N 1
ATOM 5365 C CA . ILE B 1 276 ? 1.019 -0.651 24.328 1 53.56 276 ILE B CA 1
ATOM 5366 C C . ILE B 1 276 ? 1.955 0.504 23.984 1 53.56 276 ILE B C 1
ATOM 5368 O O . ILE B 1 276 ? 3.08 0.571 24.484 1 53.56 276 ILE B O 1
ATOM 5372 N N . VAL B 1 277 ? 1.528 1.299 23.125 1 55.22 277 VAL B N 1
ATOM 5373 C CA . VAL B 1 277 ? 2.408 2.418 22.797 1 55.22 277 VAL B CA 1
ATOM 5374 C C . VAL B 1 277 ? 2.09 3.605 23.703 1 55.22 277 VAL B C 1
ATOM 5376 O O . VAL B 1 277 ? 0.921 3.881 23.984 1 55.22 277 VAL B O 1
ATOM 5379 N N . GLY B 1 278 ? 2.945 3.885 24.656 1 49.97 278 GLY B N 1
ATOM 5380 C CA . GLY B 1 278 ? 2.873 4.906 25.688 1 49.97 278 GLY B CA 1
ATOM 5381 C C . GLY B 1 278 ? 2.299 6.219 25.188 1 49.97 278 GLY B C 1
ATOM 5382 O O . GLY B 1 278 ? 2.783 6.781 24.203 1 49.97 278 GLY B O 1
ATOM 5383 N N . PHE B 1 279 ? 0.958 6.258 25.281 1 51.19 279 PHE B N 1
ATOM 5384 C CA . PHE B 1 279 ? 0.344 7.57 25.141 1 51.19 279 PHE B CA 1
ATOM 5385 C C . PHE B 1 279 ? 1.07 8.602 26 1 51.19 279 PHE B C 1
ATOM 5387 O O . PHE B 1 279 ? 1.482 8.305 27.125 1 51.19 279 PHE B O 1
ATOM 5394 N N . ASN B 1 280 ? 1.747 9.453 25.438 1 50.22 280 ASN B N 1
ATOM 5395 C CA . ASN B 1 280 ? 2.268 10.555 26.25 1 50.22 280 ASN B CA 1
ATOM 5396 C C . ASN B 1 280 ? 1.148 11.289 26.969 1 50.22 280 ASN B C 1
ATOM 5398 O O . ASN B 1 280 ? 0.31 11.938 26.344 1 50.22 280 ASN B O 1
ATOM 5402 N N . PRO B 1 281 ? 0.994 10.922 28.203 1 46.62 281 PRO B N 1
ATOM 5403 C CA . PRO B 1 281 ? 0.001 11.586 29.047 1 46.62 281 PRO B CA 1
ATOM 5404 C C . PRO B 1 281 ? 0.032 13.109 28.906 1 46.62 281 PRO B C 1
ATOM 5406 O O . PRO B 1 281 ? -0.92 13.789 29.297 1 46.62 281 PRO B O 1
ATOM 5409 N N . ASN B 1 282 ? 1.131 13.609 28.641 1 46.09 282 ASN B N 1
ATOM 5410 C CA . ASN B 1 282 ? 1.219 15.062 28.641 1 46.09 282 ASN B CA 1
ATOM 5411 C C . ASN B 1 282 ? 0.612 15.664 27.375 1 46.09 282 ASN B C 1
ATOM 5413 O O . ASN B 1 282 ? 0.854 16.828 27.062 1 46.09 282 ASN B O 1
ATOM 5417 N N . MET B 1 283 ? -0.059 14.852 26.719 1 49.62 283 MET B N 1
ATOM 5418 C CA . MET B 1 283 ? -0.643 15.359 25.484 1 49.62 283 MET B CA 1
ATOM 5419 C C . MET B 1 283 ? -1.809 16.297 25.781 1 49.62 283 MET B C 1
ATOM 5421 O O . MET B 1 283 ? -2.633 16.016 26.656 1 49.62 283 MET B O 1
ATOM 5425 N N . HIS B 1 284 ? -1.786 17.5 25.422 1 46.94 284 HIS B N 1
ATOM 5426 C CA . HIS B 1 284 ? -2.906 18.422 25.547 1 46.94 284 HIS B CA 1
ATOM 5427 C C . HIS B 1 284 ? -4.219 17.75 25.156 1 46.94 284 HIS B C 1
ATOM 5429 O O . HIS B 1 284 ? -4.238 16.859 24.312 1 46.94 284 HIS B O 1
ATOM 5435 N N . PRO B 1 285 ? -5.242 17.875 26.016 1 42.72 285 PRO B N 1
ATOM 5436 C CA . PRO B 1 285 ? -6.574 17.297 25.844 1 42.72 285 PRO B CA 1
ATOM 5437 C C . PRO B 1 285 ? -7.02 17.297 24.375 1 42.72 285 PRO B C 1
ATOM 5439 O O . PRO B 1 285 ? -7.676 16.344 23.922 1 42.72 285 PRO B O 1
ATOM 5442 N N . GLY B 1 286 ? -7.078 18.422 23.688 1 47.41 286 GLY B N 1
ATOM 5443 C CA . GLY B 1 286 ? -7.52 18.5 22.312 1 47.41 286 GLY B CA 1
ATOM 5444 C C . GLY B 1 286 ? -6.855 17.453 21.422 1 47.41 286 GLY B C 1
ATOM 5445 O O . GLY B 1 286 ? -7.449 17 20.438 1 47.41 286 GLY B O 1
ATOM 5446 N N . SER B 1 287 ? -5.672 17.109 21.859 1 58.84 287 SER B N 1
ATOM 5447 C CA . SER B 1 287 ? -4.781 16.188 21.156 1 58.84 287 SER B CA 1
ATOM 5448 C C . SER B 1 287 ? -5.223 14.742 21.344 1 58.84 287 SER B C 1
ATOM 5450 O O . SER B 1 287 ? -5.102 13.938 20.422 1 58.84 287 SER B O 1
ATOM 5452 N N . SER B 1 288 ? -6.07 14.703 22.406 1 69.25 288 SER B N 1
ATOM 5453 C CA . SER B 1 288 ? -6.469 13.328 22.703 1 69.25 288 SER B CA 1
ATOM 5454 C C . SER B 1 288 ? -7.527 12.836 21.719 1 69.25 288 SER B C 1
ATOM 5456 O O . SER B 1 288 ? -7.492 11.68 21.297 1 69.25 288 SER B O 1
ATOM 5458 N N . PHE B 1 289 ? -8.391 13.898 21.359 1 84.81 289 PHE B N 1
ATOM 5459 C CA . PHE B 1 289 ? -9.461 13.516 20.438 1 84.81 289 PHE B CA 1
ATOM 5460 C C . PHE B 1 289 ? -8.891 13.172 19.062 1 84.81 289 PHE B C 1
ATOM 5462 O O . PHE B 1 289 ? -9.32 12.203 18.438 1 84.81 289 PHE B O 1
ATOM 5469 N N . ALA B 1 290 ? -7.918 13.859 18.672 1 89.81 290 ALA B N 1
ATOM 5470 C CA . ALA B 1 290 ? -7.328 13.695 17.344 1 89.81 290 ALA B CA 1
ATOM 5471 C C . ALA B 1 290 ? -6.363 12.516 17.312 1 89.81 290 ALA B C 1
ATOM 5473 O O . ALA B 1 290 ? -5.871 12.141 16.25 1 89.81 290 ALA B O 1
ATOM 5474 N N . THR B 1 291 ? -6.09 12 18.516 1 89.06 291 THR B N 1
ATOM 5475 C CA . THR B 1 291 ? -5.215 10.836 18.656 1 89.06 291 THR B CA 1
ATOM 5476 C C . THR B 1 291 ? -5.988 9.633 19.188 1 89.06 291 THR B C 1
ATOM 5478 O O . THR B 1 291 ? -6.66 9.727 20.219 1 89.06 291 THR B O 1
ATOM 5481 N N . GLN B 1 292 ? -5.965 8.602 18.422 1 89.12 292 GLN B N 1
ATOM 5482 C CA . GLN B 1 292 ? -6.711 7.41 18.812 1 89.12 292 GLN B CA 1
ATOM 5483 C C . GLN B 1 292 ? -5.82 6.172 18.781 1 89.12 292 GLN B C 1
ATOM 5485 O O . GLN B 1 292 ? -4.934 6.055 17.938 1 89.12 292 GLN B O 1
ATOM 5490 N N . THR B 1 293 ? -6.121 5.312 19.688 1 88.31 293 THR B N 1
ATOM 5491 C CA . THR B 1 293 ? -5.398 4.047 19.734 1 88.31 293 THR B CA 1
ATOM 5492 C C . THR B 1 293 ? -6.129 2.979 18.922 1 88.31 293 THR B C 1
ATOM 5494 O O . THR B 1 293 ? -7.359 2.916 18.922 1 88.31 293 THR B O 1
ATOM 5497 N N . ALA B 1 294 ? -5.355 2.18 18.344 1 89.31 294 ALA B N 1
ATOM 5498 C CA . ALA B 1 294 ? -5.934 1.066 17.594 1 89.31 294 ALA B CA 1
ATOM 5499 C C . ALA B 1 294 ? -6.477 -0.003 18.547 1 89.31 294 ALA B C 1
ATOM 5501 O O . ALA B 1 294 ? -5.867 -0.296 19.578 1 89.31 294 ALA B O 1
ATOM 5502 N N . ILE B 1 295 ? -7.574 -0.61 18.203 1 88.38 295 ILE B N 1
ATOM 5503 C CA . ILE B 1 295 ? -8.133 -1.689 19.016 1 88.38 295 ILE B CA 1
ATOM 5504 C C . ILE B 1 295 ? -7.875 -3.031 18.328 1 88.38 295 ILE B C 1
ATOM 5506 O O . ILE B 1 295 ? -7.996 -4.086 18.953 1 88.38 295 ILE B O 1
ATOM 5510 N N . SER B 1 296 ? -7.617 -2.957 17.078 1 86.38 296 SER B N 1
ATOM 5511 C CA . SER B 1 296 ? -7.281 -4.152 16.312 1 86.38 296 SER B CA 1
ATOM 5512 C C . SER B 1 296 ? -6.414 -3.811 15.109 1 86.38 296 SER B C 1
ATOM 5514 O O . SER B 1 296 ? -6.305 -2.643 14.727 1 86.38 296 SER B O 1
ATOM 5516 N N . VAL B 1 297 ? -5.73 -4.801 14.633 1 84.94 297 VAL B N 1
ATOM 5517 C CA . VAL B 1 297 ? -4.902 -4.648 13.445 1 84.94 297 VAL B CA 1
ATOM 5518 C C . VAL B 1 297 ? -5.191 -5.785 12.461 1 84.94 297 VAL B C 1
ATOM 5520 O O . VAL B 1 297 ? -5.379 -6.934 12.875 1 84.94 297 VAL B O 1
ATOM 5523 N N . ASN B 1 298 ? -5.363 -5.406 11.234 1 83.31 298 ASN B N 1
ATOM 5524 C CA . ASN B 1 298 ? -5.426 -6.395 10.164 1 83.31 298 ASN B CA 1
ATOM 5525 C C . ASN B 1 298 ? -4.043 -6.68 9.586 1 83.31 298 ASN B C 1
ATOM 5527 O O . ASN B 1 298 ? -3.326 -5.758 9.188 1 83.31 298 ASN B O 1
ATOM 5531 N N . GLY B 1 299 ? -3.643 -7.855 9.625 1 83.94 299 GLY B N 1
ATOM 5532 C CA . GLY B 1 299 ? -2.326 -8.203 9.109 1 83.94 299 GLY B CA 1
ATOM 5533 C C . GLY B 1 299 ? -2.232 -9.641 8.641 1 83.94 299 GLY B C 1
ATOM 5534 O O . GLY B 1 299 ? -3.186 -10.406 8.773 1 83.94 299 GLY B O 1
ATOM 5535 N N . PRO B 1 300 ? -1.144 -10.039 8.086 1 86.75 300 PRO B N 1
ATOM 5536 C CA . PRO B 1 300 ? -0.956 -11.383 7.543 1 86.75 300 PRO B CA 1
ATOM 5537 C C . PRO B 1 300 ? -1.004 -12.469 8.617 1 86.75 300 PRO B C 1
ATOM 5539 O O . PRO B 1 300 ? -0.442 -12.289 9.703 1 86.75 300 PRO B O 1
ATOM 5542 N N . ALA B 1 301 ? -1.721 -13.516 8.367 1 86.06 301 ALA B N 1
ATOM 5543 C CA . ALA B 1 301 ? -1.729 -14.719 9.195 1 86.06 301 ALA B CA 1
ATOM 5544 C C . ALA B 1 301 ? -0.971 -15.859 8.516 1 86.06 301 ALA B C 1
ATOM 5546 O O . ALA B 1 301 ? -0.249 -16.609 9.18 1 86.06 301 ALA B O 1
ATOM 5547 N N . LEU B 1 302 ? -1.166 -15.953 7.195 1 88.25 302 LEU B N 1
ATOM 5548 C CA . LEU B 1 302 ? -0.535 -17 6.398 1 88.25 302 LEU B CA 1
ATOM 5549 C C . LEU B 1 302 ? 0.061 -16.422 5.117 1 88.25 302 LEU B C 1
ATOM 5551 O O . LEU B 1 302 ? -0.553 -15.57 4.473 1 88.25 302 LEU B O 1
ATOM 5555 N N . TYR B 1 303 ? 1.254 -16.922 4.801 1 91 303 TYR B N 1
ATOM 5556 C CA . TYR B 1 303 ? 1.922 -16.578 3.551 1 91 303 TYR B CA 1
ATOM 5557 C C . TYR B 1 303 ? 2.061 -17.797 2.656 1 91 303 TYR B C 1
ATOM 5559 O O . TYR B 1 303 ? 2.338 -18.906 3.141 1 91 303 TYR B O 1
ATOM 5567 N N . GLN B 1 304 ? 1.851 -17.609 1.449 1 91.56 304 GLN B N 1
ATOM 5568 C CA . GLN B 1 304 ? 2.137 -18.641 0.445 1 91.56 304 GLN B CA 1
ATOM 5569 C C . GLN B 1 304 ? 3.035 -18.078 -0.659 1 91.56 304 GLN B C 1
ATOM 5571 O O . GLN B 1 304 ? 2.854 -16.953 -1.106 1 91.56 304 GLN B O 1
ATOM 5576 N N . PHE B 1 305 ? 3.977 -18.938 -1.044 1 94.31 305 PHE B N 1
ATOM 5577 C CA . PHE B 1 305 ? 4.977 -18.453 -1.992 1 94.31 305 PHE B CA 1
ATOM 5578 C C . PHE B 1 305 ? 5.086 -19.391 -3.186 1 94.31 305 PHE B C 1
ATOM 5580 O O . PHE B 1 305 ? 4.965 -20.609 -3.035 1 94.31 305 PHE B O 1
ATOM 5587 N N . GLY B 1 306 ? 5.344 -18.844 -4.359 1 94.44 306 GLY B N 1
ATOM 5588 C CA . GLY B 1 306 ? 5.66 -19.594 -5.562 1 94.44 306 GLY B CA 1
ATOM 5589 C C . GLY B 1 306 ? 6.289 -18.734 -6.648 1 94.44 306 GLY B C 1
ATOM 5590 O O . GLY B 1 306 ? 5.988 -17.547 -6.762 1 94.44 306 GLY B O 1
ATOM 5591 N N . ILE B 1 307 ? 7.156 -19.328 -7.398 1 95.06 307 ILE B N 1
ATOM 5592 C CA . ILE B 1 307 ? 7.727 -18.656 -8.555 1 95.06 307 ILE B CA 1
ATOM 5593 C C . ILE B 1 307 ? 6.887 -18.953 -9.797 1 95.06 307 ILE B C 1
ATOM 5595 O O . ILE B 1 307 ? 6.578 -20.109 -10.086 1 95.06 307 ILE B O 1
ATOM 5599 N N . ILE B 1 308 ? 6.508 -17.875 -10.445 1 89.75 308 ILE B N 1
ATOM 5600 C CA . ILE B 1 308 ? 5.637 -18.031 -11.602 1 89.75 308 ILE B CA 1
ATOM 5601 C C . ILE B 1 308 ? 6.277 -17.391 -12.828 1 89.75 308 ILE B C 1
ATOM 5603 O O . ILE B 1 308 ? 7.359 -16.797 -12.734 1 89.75 308 ILE B O 1
ATOM 5607 N N . ASP B 1 309 ? 5.652 -17.5 -14.086 1 76.69 309 ASP B N 1
ATOM 5608 C CA . ASP B 1 309 ? 5.859 -16.797 -15.352 1 76.69 309 ASP B CA 1
ATOM 5609 C C . ASP B 1 309 ? 7.242 -17.109 -15.93 1 76.69 309 ASP B C 1
ATOM 5611 O O . ASP B 1 309 ? 7.82 -16.281 -16.641 1 76.69 309 ASP B O 1
ATOM 5615 N N . PHE B 1 310 ? 7.82 -18.234 -15.57 1 73.44 310 PHE B N 1
ATOM 5616 C CA . PHE B 1 310 ? 9.172 -18.422 -16.078 1 73.44 310 PHE B CA 1
ATOM 5617 C C . PHE B 1 310 ? 9.148 -19.172 -17.406 1 73.44 310 PHE B C 1
ATOM 5619 O O . PHE B 1 310 ? 10.203 -19.516 -17.953 1 73.44 310 PHE B O 1
ATOM 5626 N N . LEU B 1 311 ? 7.945 -19.344 -17.922 1 73.25 311 LEU B N 1
ATOM 5627 C CA . LEU B 1 311 ? 7.883 -19.797 -19.312 1 73.25 311 LEU B CA 1
ATOM 5628 C C . LEU B 1 311 ? 7.668 -18.625 -20.266 1 73.25 311 LEU B C 1
ATOM 5630 O O . LEU B 1 311 ? 7.848 -18.75 -21.469 1 73.25 311 LEU B O 1
ATOM 5634 N N . GLN B 1 312 ? 7.082 -17.516 -19.641 1 60 312 GLN B N 1
ATOM 5635 C CA . GLN B 1 312 ? 6.715 -16.391 -20.5 1 60 312 GLN B CA 1
ATOM 5636 C C . GLN B 1 312 ? 7.953 -15.711 -21.062 1 60 312 GLN B C 1
ATOM 5638 O O . GLN B 1 312 ? 8.359 -14.648 -20.594 1 60 312 GLN B O 1
ATOM 5643 N N . GLN B 1 313 ? 8.984 -16.266 -21.375 1 48.25 313 GLN B N 1
ATOM 5644 C CA . GLN B 1 313 ? 10.242 -15.758 -21.906 1 48.25 313 GLN B CA 1
ATOM 5645 C C . GLN B 1 313 ? 10.016 -14.875 -23.125 1 48.25 313 GLN B C 1
ATOM 5647 O O . GLN B 1 313 ? 10.586 -13.789 -23.234 1 48.25 313 GLN B O 1
ATOM 5652 N N . TRP B 1 314 ? 9.312 -15.484 -24.109 1 40.38 314 TRP B N 1
ATOM 5653 C CA . TRP B 1 314 ? 9.344 -15 -25.484 1 40.38 314 TRP B CA 1
ATOM 5654 C C . TRP B 1 314 ? 8.586 -13.68 -25.625 1 40.38 314 TRP B C 1
ATOM 5656 O O . TRP B 1 314 ? 8.797 -12.93 -26.578 1 40.38 314 TRP B O 1
ATOM 5666 N N . THR B 1 315 ? 7.641 -13.461 -24.828 1 42.16 315 THR B N 1
ATOM 5667 C CA . THR B 1 315 ? 6.992 -12.164 -24.969 1 42.16 315 THR B CA 1
ATOM 5668 C C . THR B 1 315 ? 7.957 -11.039 -24.594 1 42.16 315 THR B C 1
ATOM 5670 O O . THR B 1 315 ? 7.785 -9.898 -25.047 1 42.16 315 THR B O 1
ATOM 5673 N N . LEU B 1 316 ? 8.836 -11.203 -23.844 1 40.78 316 LEU B N 1
ATOM 5674 C CA . LEU B 1 316 ? 9.914 -10.289 -23.469 1 40.78 316 LEU B CA 1
ATOM 5675 C C . LEU B 1 316 ? 10.812 -10 -24.672 1 40.78 316 LEU B C 1
ATOM 5677 O O . LEU B 1 316 ? 11.266 -8.867 -24.859 1 40.78 316 LEU B O 1
ATOM 5681 N N . GLU B 1 317 ? 11.102 -10.953 -25.484 1 40.69 317 GLU B N 1
ATOM 5682 C CA . GLU B 1 317 ? 11.797 -10.547 -26.703 1 40.69 317 GLU B CA 1
ATOM 5683 C C . GLU B 1 317 ? 11.031 -9.445 -27.422 1 40.69 317 GLU B C 1
ATOM 5685 O O . GLU B 1 317 ? 11.625 -8.469 -27.875 1 40.69 317 GLU B O 1
ATOM 5690 N N . LYS B 1 318 ? 9.695 -9.617 -27.516 1 43.75 318 LYS B N 1
ATOM 5691 C CA . LYS B 1 318 ? 8.898 -8.562 -28.125 1 43.75 318 LYS B CA 1
ATOM 5692 C C . LYS B 1 318 ? 8.758 -7.359 -27.203 1 43.75 318 LYS B C 1
ATOM 5694 O O . LYS B 1 318 ? 8.773 -6.211 -27.656 1 43.75 318 LYS B O 1
ATOM 5699 N N . LYS B 1 319 ? 8.75 -7.492 -25.969 1 41.66 319 LYS B N 1
ATOM 5700 C CA . LYS B 1 319 ? 8.789 -6.348 -25.062 1 41.66 319 LYS B CA 1
ATOM 5701 C C . LYS B 1 319 ? 10.195 -5.758 -24.969 1 41.66 319 LYS B C 1
ATOM 5703 O O . LYS B 1 319 ? 10.359 -4.535 -24.969 1 41.66 319 LYS B O 1
ATOM 5708 N N . LEU B 1 320 ? 11.219 -6.465 -25 1 41.94 320 LEU B N 1
ATOM 5709 C CA . LEU B 1 320 ? 12.586 -5.965 -25.156 1 41.94 320 LEU B CA 1
ATOM 5710 C C . LEU B 1 320 ? 12.75 -5.223 -26.469 1 41.94 320 LEU B C 1
ATOM 5712 O O . LEU B 1 320 ? 13.398 -4.176 -26.531 1 41.94 320 LEU B O 1
ATOM 5716 N N . GLU B 1 321 ? 12.227 -5.773 -27.562 1 43.44 321 GLU B N 1
ATOM 5717 C CA . GLU B 1 321 ? 12.234 -5.047 -28.828 1 43.44 321 GLU B CA 1
ATOM 5718 C C . GLU B 1 321 ? 11.461 -3.734 -28.719 1 43.44 321 GLU B C 1
ATOM 5720 O O . GLU B 1 321 ? 11.875 -2.713 -29.266 1 43.44 321 GLU B O 1
ATOM 5725 N N . ARG B 1 322 ? 10.391 -3.719 -28.062 1 40.72 322 ARG B N 1
ATOM 5726 C CA . ARG B 1 322 ? 9.711 -2.449 -27.828 1 40.72 322 ARG B CA 1
ATOM 5727 C C . ARG B 1 322 ? 10.484 -1.592 -26.828 1 40.72 322 ARG B C 1
ATOM 5729 O O . ARG B 1 322 ? 10.609 -0.379 -27.016 1 40.72 322 ARG B O 1
ATOM 5736 N N . PHE B 1 323 ? 11 -2.102 -25.719 1 39.69 323 PHE B N 1
ATOM 5737 C CA . PHE B 1 323 ? 11.898 -1.387 -24.812 1 39.69 323 PHE B CA 1
ATOM 5738 C C . PHE B 1 323 ? 13.18 -0.997 -25.531 1 39.69 323 PHE B C 1
ATOM 5740 O O . PHE B 1 323 ? 13.664 0.128 -25.375 1 39.69 323 PHE B O 1
ATOM 5747 N N . TRP B 1 324 ? 13.82 -1.895 -26.266 1 40.69 324 TRP B N 1
ATOM 5748 C CA . TRP B 1 324 ? 14.922 -1.49 -27.125 1 40.69 324 TRP B CA 1
ATOM 5749 C C . TRP B 1 324 ? 14.516 -0.326 -28.031 1 40.69 324 TRP B C 1
ATOM 5751 O O . TRP B 1 324 ? 15.281 0.622 -28.219 1 40.69 324 TRP B O 1
ATOM 5761 N N . LYS B 1 325 ? 13.391 -0.378 -28.594 1 40.91 325 LYS B N 1
ATOM 5762 C CA . LYS B 1 325 ? 12.953 0.76 -29.391 1 40.91 325 LYS B CA 1
ATOM 5763 C C . LYS B 1 325 ? 12.688 1.981 -28.516 1 40.91 325 LYS B C 1
ATOM 5765 O O . LYS B 1 325 ? 13.023 3.107 -28.891 1 40.91 325 LYS B O 1
ATOM 5770 N N . GLN B 1 326 ? 11.914 1.784 -27.531 1 36.28 326 GLN B N 1
ATOM 5771 C CA . GLN B 1 326 ? 11.633 2.977 -26.734 1 36.28 326 GLN B CA 1
ATOM 5772 C C . GLN B 1 326 ? 12.891 3.459 -26 1 36.28 326 GLN B C 1
ATOM 5774 O O . GLN B 1 326 ? 13.148 4.664 -25.938 1 36.28 326 GLN B O 1
ATOM 5779 N N . HIS B 1 327 ? 13.5 2.615 -25.141 1 38.41 327 HIS B N 1
ATOM 5780 C CA . HIS B 1 327 ? 14.617 3.145 -24.359 1 38.41 327 HIS B CA 1
ATOM 5781 C C . HIS B 1 327 ? 15.906 3.148 -25.188 1 38.41 327 HIS B C 1
ATOM 5783 O O . HIS B 1 327 ? 16.844 3.873 -24.859 1 38.41 327 HIS B O 1
ATOM 5789 N N . ILE B 1 328 ? 16.281 2.158 -25.969 1 40.97 328 ILE B N 1
ATOM 5790 C CA . ILE B 1 328 ? 17.562 2.316 -26.672 1 40.97 328 ILE B CA 1
ATOM 5791 C C . ILE B 1 328 ? 17.5 3.533 -27.578 1 40.97 328 ILE B C 1
ATOM 5793 O O . ILE B 1 328 ? 18.531 4.051 -28.016 1 40.97 328 ILE B O 1
ATOM 5797 N N . LYS B 1 329 ? 16.609 3.707 -28.391 1 37.56 329 LYS B N 1
ATOM 5798 C CA . LYS B 1 329 ? 16.891 4.977 -29.047 1 37.56 329 LYS B CA 1
ATOM 5799 C C . LYS B 1 329 ? 16.875 6.129 -28.047 1 37.56 329 LYS B C 1
ATOM 5801 O O . LYS B 1 329 ? 17.469 7.176 -28.281 1 37.56 329 LYS B O 1
ATOM 5806 N N . ARG B 1 330 ? 15.852 6.469 -27.312 1 33.88 330 ARG B N 1
ATOM 5807 C CA . ARG B 1 330 ? 16.078 7.695 -26.547 1 33.88 330 ARG B CA 1
ATOM 5808 C C . ARG B 1 330 ? 17 7.438 -25.359 1 33.88 330 ARG B C 1
ATOM 5810 O O . ARG B 1 330 ? 17.219 6.289 -24.969 1 33.88 330 ARG B O 1
ATOM 5817 N N . LYS B 1 331 ? 16.969 8.133 -23.953 1 34.19 331 LYS B N 1
ATOM 5818 C CA . LYS B 1 331 ? 17.953 8.797 -23.109 1 34.19 331 LYS B CA 1
ATOM 5819 C C . LYS B 1 331 ? 18.672 7.793 -22.203 1 34.19 331 LYS B C 1
ATOM 5821 O O . LYS B 1 331 ? 19.906 7.762 -22.141 1 34.19 331 LYS B O 1
ATOM 5826 N N . ASP B 1 332 ? 18.172 7.469 -20.656 1 34.03 332 ASP B N 1
ATOM 5827 C CA . ASP B 1 332 ? 18.984 7.527 -19.453 1 34.03 332 ASP B CA 1
ATOM 5828 C C . ASP B 1 332 ? 19.672 6.188 -19.188 1 34.03 332 ASP B C 1
ATOM 5830 O O . ASP B 1 332 ? 19.031 5.137 -19.234 1 34.03 332 ASP B O 1
ATOM 5834 N N . PRO B 1 333 ? 20.969 5.895 -19.172 1 35.19 333 PRO B N 1
ATOM 5835 C CA . PRO B 1 333 ? 21.922 4.809 -18.953 1 35.19 333 PRO B CA 1
ATOM 5836 C C . PRO B 1 333 ? 21.516 3.879 -17.812 1 35.19 333 PRO B C 1
ATOM 5838 O O . PRO B 1 333 ? 21.781 2.676 -17.875 1 35.19 333 PRO B O 1
ATOM 5841 N N . ASP B 1 334 ? 21.375 4.406 -16.594 1 35.81 334 ASP B N 1
ATOM 5842 C CA . ASP B 1 334 ? 21.578 3.594 -15.406 1 35.81 334 ASP B CA 1
ATOM 5843 C C . ASP B 1 334 ? 20.438 2.602 -15.211 1 35.81 334 ASP B C 1
ATOM 5845 O O . ASP B 1 334 ? 20.516 1.707 -14.367 1 35.81 334 ASP B O 1
ATOM 5849 N N . GLY B 1 335 ? 19.172 2.875 -15.344 1 34.91 335 GLY B N 1
ATOM 5850 C CA . GLY B 1 335 ? 18.203 1.977 -14.742 1 34.91 335 GLY B CA 1
ATOM 5851 C C . GLY B 1 335 ? 17.797 0.826 -15.648 1 34.91 335 GLY B C 1
ATOM 5852 O O . GLY B 1 335 ? 17.891 -0.34 -15.258 1 34.91 335 GLY B O 1
ATOM 5853 N N . ILE B 1 336 ? 16.609 0.834 -16.469 1 39.62 336 ILE B N 1
ATOM 5854 C CA . ILE B 1 336 ? 15.883 -0.384 -16.797 1 39.62 336 ILE B CA 1
ATOM 5855 C C . ILE B 1 336 ? 16.625 -1.152 -17.891 1 39.62 336 ILE B C 1
ATOM 5857 O O . ILE B 1 336 ? 16.422 -0.912 -19.078 1 39.62 336 ILE B O 1
ATOM 5861 N N . SER B 1 337 ? 17.859 -1.095 -18.031 1 34.94 337 SER B N 1
ATOM 5862 C CA . SER B 1 337 ? 18.5 -1.771 -19.156 1 34.94 337 SER B CA 1
ATOM 5863 C C . SER B 1 337 ? 18.25 -3.273 -19.125 1 34.94 337 SER B C 1
ATOM 5865 O O . SER B 1 337 ? 17.984 -3.834 -18.047 1 34.94 337 SER B O 1
ATOM 5867 N N . ALA B 1 338 ? 17.969 -3.916 -20.203 1 43.19 338 ALA B N 1
ATOM 5868 C CA . ALA B 1 338 ? 17.969 -5.367 -20.359 1 43.19 338 ALA B CA 1
ATOM 5869 C C . ALA B 1 338 ? 19.062 -6.012 -19.516 1 43.19 338 ALA B C 1
ATOM 5871 O O . ALA B 1 338 ? 20.25 -5.734 -19.703 1 43.19 338 ALA B O 1
ATOM 5872 N N . ILE B 1 339 ? 18.812 -6.254 -18.328 1 54.84 339 ILE B N 1
ATOM 5873 C CA . ILE B 1 339 ? 19.766 -6.852 -17.391 1 54.84 339 ILE B CA 1
ATOM 5874 C C . ILE B 1 339 ? 20.078 -8.281 -17.828 1 54.84 339 ILE B C 1
ATOM 5876 O O . ILE B 1 339 ? 19.172 -9.055 -18.141 1 54.84 339 ILE B O 1
ATOM 5880 N N . PRO B 1 340 ? 21.328 -8.602 -18.25 1 62.31 340 PRO B N 1
ATOM 5881 C CA . PRO B 1 340 ? 21.719 -10 -18.469 1 62.31 340 PRO B CA 1
ATOM 5882 C C . PRO B 1 340 ? 21.156 -10.938 -17.406 1 62.31 340 PRO B C 1
ATOM 5884 O O . PRO B 1 340 ? 20.859 -10.508 -16.281 1 62.31 340 PRO B O 1
ATOM 5887 N N . PRO B 1 341 ? 20.844 -12.219 -17.906 1 73.06 341 PRO B N 1
ATOM 5888 C CA . PRO B 1 341 ? 20.234 -13.188 -16.984 1 73.06 341 PRO B CA 1
ATOM 5889 C C . PRO B 1 341 ? 20.922 -13.234 -15.633 1 73.06 341 PRO B C 1
ATOM 5891 O O . PRO B 1 341 ? 20.266 -13.391 -14.602 1 73.06 341 PRO B O 1
ATOM 5894 N N . LYS B 1 342 ? 22.188 -13.062 -15.688 1 78.62 342 LYS B N 1
ATOM 5895 C CA . LYS B 1 342 ? 22.906 -13.102 -14.422 1 78.62 342 LYS B CA 1
ATOM 5896 C C . LYS B 1 342 ? 22.5 -11.93 -13.523 1 78.62 342 LYS B C 1
ATOM 5898 O O . LYS B 1 342 ? 22.297 -12.102 -12.32 1 78.62 342 LYS B O 1
ATOM 5903 N N . GLN B 1 343 ? 22.391 -10.883 -14.148 1 77.75 343 GLN B N 1
ATOM 5904 C CA . GLN B 1 343 ? 22.016 -9.703 -13.383 1 77.75 343 GLN B CA 1
ATOM 5905 C C . GLN B 1 343 ? 20.578 -9.812 -12.875 1 77.75 343 GLN B C 1
ATOM 5907 O O . GLN B 1 343 ? 20.266 -9.344 -11.781 1 77.75 343 GLN B O 1
ATOM 5912 N N . TYR B 1 344 ? 19.766 -10.414 -13.703 1 81.56 344 TYR B N 1
ATOM 5913 C CA . TYR B 1 344 ? 18.375 -10.602 -13.289 1 81.56 344 TYR B CA 1
ATOM 5914 C C . TYR B 1 344 ? 18.297 -11.461 -12.031 1 81.56 344 TYR B C 1
ATOM 5916 O O . TYR B 1 344 ? 17.594 -11.109 -11.078 1 81.56 344 TYR B O 1
ATOM 5924 N N . LYS B 1 345 ? 19.031 -12.555 -12.133 1 87.56 345 LYS B N 1
ATOM 5925 C CA . LYS B 1 345 ? 19.047 -13.469 -11 1 87.56 345 LYS B CA 1
ATOM 5926 C C . LYS B 1 345 ? 19.531 -12.773 -9.734 1 87.56 345 LYS B C 1
ATOM 5928 O O . LYS B 1 345 ? 18.938 -12.93 -8.664 1 87.56 345 LYS B O 1
ATOM 5933 N N . LEU B 1 346 ? 20.531 -11.969 -9.828 1 85 346 LEU B N 1
ATOM 5934 C CA . LEU B 1 346 ? 21.109 -11.297 -8.664 1 85 346 LEU B CA 1
ATOM 5935 C C . LEU B 1 346 ? 20.141 -10.258 -8.102 1 85 346 LEU B C 1
ATOM 5937 O O . LEU B 1 346 ? 20.016 -10.117 -6.887 1 85 346 LEU B O 1
ATOM 5941 N N . ARG B 1 347 ? 19.5 -9.602 -8.984 1 81.94 347 ARG B N 1
ATOM 5942 C CA . ARG B 1 347 ? 18.516 -8.617 -8.547 1 81.94 347 ARG B CA 1
ATOM 5943 C C . ARG B 1 347 ? 17.344 -9.289 -7.84 1 81.94 347 ARG B C 1
ATOM 5945 O O . ARG B 1 347 ? 16.844 -8.781 -6.84 1 81.94 347 ARG B O 1
ATOM 5952 N N . PHE B 1 348 ? 16.953 -10.305 -8.445 1 88.06 348 PHE B N 1
ATOM 5953 C CA . PHE B 1 348 ? 15.867 -11.07 -7.848 1 88.06 348 PHE B CA 1
ATOM 5954 C C . PHE B 1 348 ? 16.25 -11.555 -6.457 1 88.06 348 PHE B C 1
ATOM 5956 O O . PHE B 1 348 ? 15.5 -11.367 -5.496 1 88.06 348 PHE B O 1
ATOM 5963 N N . GLN B 1 349 ? 17.406 -12.117 -6.352 1 89.94 349 GLN B N 1
ATOM 5964 C CA . GLN B 1 349 ? 17.875 -12.656 -5.074 1 89.94 349 GLN B CA 1
ATOM 5965 C C . GLN B 1 349 ? 18.031 -11.547 -4.039 1 89.94 349 GLN B C 1
ATOM 5967 O O . GLN B 1 349 ? 17.703 -11.727 -2.865 1 89.94 349 GLN B O 1
ATOM 5972 N N . GLN B 1 350 ? 18.391 -10.461 -4.461 1 84.44 350 GLN B N 1
ATOM 5973 C CA . GLN B 1 350 ? 18.531 -9.32 -3.559 1 84.44 350 GLN B CA 1
ATOM 5974 C C . GLN B 1 350 ? 17.172 -8.852 -3.049 1 84.44 350 GLN B C 1
ATOM 5976 O O . GLN B 1 350 ? 17 -8.602 -1.853 1 84.44 350 GLN B O 1
ATOM 5981 N N . LYS B 1 351 ? 16.344 -8.688 -3.939 1 86.75 351 LYS B N 1
ATOM 5982 C CA . LYS B 1 351 ? 14.992 -8.281 -3.545 1 86.75 351 LYS B CA 1
ATOM 5983 C C . LYS B 1 351 ? 14.391 -9.266 -2.555 1 86.75 351 LYS B C 1
ATOM 5985 O O . LYS B 1 351 ? 13.758 -8.867 -1.572 1 86.75 351 LYS B O 1
ATOM 5990 N N . MET B 1 352 ? 14.641 -10.539 -2.85 1 91.25 352 MET B N 1
ATOM 5991 C CA . MET B 1 352 ? 14.086 -11.555 -1.96 1 91.25 352 MET B CA 1
ATOM 5992 C C . MET B 1 352 ? 14.727 -11.477 -0.579 1 91.25 352 MET B C 1
ATOM 5994 O O . MET B 1 352 ? 14.055 -11.695 0.434 1 91.25 352 MET B O 1
ATOM 5998 N N . SER B 1 353 ? 15.977 -11.18 -0.508 1 88.69 353 SER B N 1
ATOM 5999 C CA . SER B 1 353 ? 16.641 -11.039 0.784 1 88.69 353 SER B CA 1
ATOM 6000 C C . SER B 1 353 ? 16 -9.914 1.604 1 88.69 353 SER B C 1
ATOM 6002 O O . SER B 1 353 ? 15.906 -10.016 2.83 1 88.69 353 SER B O 1
ATOM 6004 N N . GLN B 1 354 ? 15.531 -8.898 0.943 1 84.19 354 GLN B N 1
ATOM 6005 C CA . GLN B 1 354 ? 14.875 -7.777 1.606 1 84.19 354 GLN B CA 1
ATOM 6006 C C . GLN B 1 354 ? 13.461 -8.148 2.043 1 84.19 354 GLN B C 1
ATOM 6008 O O . GLN B 1 354 ? 13.055 -7.84 3.166 1 84.19 354 GLN B O 1
ATOM 6013 N N . VAL B 1 355 ? 12.781 -8.758 1.136 1 88.5 355 VAL B N 1
ATOM 6014 C CA . VAL B 1 355 ? 11.398 -9.141 1.396 1 88.5 355 VAL B CA 1
ATOM 6015 C C . VAL B 1 355 ? 11.336 -10.078 2.598 1 88.5 355 VAL B C 1
ATOM 6017 O O . VAL B 1 355 ? 10.453 -9.945 3.453 1 88.5 355 VAL B O 1
ATOM 6020 N N . PHE B 1 356 ? 12.328 -10.992 2.695 1 90.25 356 PHE B N 1
ATOM 6021 C CA . PHE B 1 356 ? 12.32 -12 3.746 1 90.25 356 PHE B CA 1
ATOM 6022 C C . PHE B 1 356 ? 13.188 -11.57 4.918 1 90.25 356 PHE B C 1
ATOM 6024 O O . PHE B 1 356 ? 13.453 -12.359 5.828 1 90.25 356 PHE B O 1
ATOM 6031 N N . ALA B 1 357 ? 13.625 -10.32 4.902 1 81.94 357 ALA B N 1
ATOM 6032 C CA . ALA B 1 357 ? 14.406 -9.719 5.98 1 81.94 357 ALA B CA 1
ATOM 6033 C C . ALA B 1 357 ? 15.586 -10.609 6.363 1 81.94 357 ALA B C 1
ATOM 6035 O O . ALA B 1 357 ? 15.789 -10.906 7.543 1 81.94 357 ALA B O 1
ATOM 6036 N N . ILE B 1 358 ? 16.297 -11.062 5.344 1 81.06 358 ILE B N 1
ATOM 6037 C CA . ILE B 1 358 ? 17.453 -11.93 5.578 1 81.06 358 ILE B CA 1
ATOM 6038 C C . ILE B 1 358 ? 18.641 -11.094 6.039 1 81.06 358 ILE B C 1
ATOM 6040 O O . ILE B 1 358 ? 19.031 -10.141 5.355 1 81.06 358 ILE B O 1
ATOM 6044 N N . SER B 1 359 ? 19.078 -11.281 7.332 1 64.25 359 SER B N 1
ATOM 6045 C CA . SER B 1 359 ? 20.203 -10.539 7.895 1 64.25 359 SER B CA 1
ATOM 6046 C C . SER B 1 359 ? 21.5 -10.852 7.148 1 64.25 359 SER B C 1
ATOM 6048 O O . SER B 1 359 ? 22.328 -9.961 6.93 1 64.25 359 SER B O 1
ATOM 6050 N N . LYS B 1 360 ? 21.859 -12.133 7 1 53.88 360 LYS B N 1
ATOM 6051 C CA . LYS B 1 360 ? 23.109 -12.594 6.402 1 53.88 360 LYS B CA 1
ATOM 6052 C C . LYS B 1 360 ? 23.328 -11.984 5.023 1 53.88 360 LYS B C 1
ATOM 6054 O O . LYS B 1 360 ? 24.469 -11.727 4.621 1 53.88 360 LYS B O 1
ATOM 6059 N N . ALA B 1 361 ? 22.359 -11.875 4.262 1 49.41 361 ALA B N 1
ATOM 6060 C CA . ALA B 1 361 ? 22.453 -11.438 2.871 1 49.41 361 ALA B CA 1
ATOM 6061 C C . ALA B 1 361 ? 22.734 -9.938 2.785 1 49.41 361 ALA B C 1
ATOM 6063 O O . ALA B 1 361 ? 23.344 -9.477 1.824 1 49.41 361 ALA B O 1
ATOM 6064 N N . MET B 1 362 ? 22.234 -9.164 3.771 1 49.94 362 MET B N 1
ATOM 6065 C CA . MET B 1 362 ? 22.422 -7.715 3.781 1 49.94 362 MET B CA 1
ATOM 6066 C C . MET B 1 362 ? 23.906 -7.371 3.945 1 49.94 362 MET B C 1
ATOM 6068 O O . MET B 1 362 ? 24.359 -6.344 3.441 1 49.94 362 MET B O 1
ATOM 6072 N N . ALA B 1 363 ? 24.656 -8.266 4.617 1 43.5 363 ALA B N 1
ATOM 6073 C CA . ALA B 1 363 ? 26.062 -8.008 4.879 1 43.5 363 ALA B CA 1
ATOM 6074 C C . ALA B 1 363 ? 26.891 -8.102 3.598 1 43.5 363 ALA B C 1
ATOM 6076 O O . ALA B 1 363 ? 27.875 -7.387 3.434 1 43.5 363 ALA B O 1
ATOM 6077 N N . ASN B 1 364 ? 26.625 -9.008 2.811 1 42.94 364 ASN B N 1
ATOM 6078 C CA . ASN B 1 364 ? 27.469 -9.227 1.637 1 42.94 364 ASN B CA 1
ATOM 6079 C C . ASN B 1 364 ? 26.828 -8.633 0.38 1 42.94 364 ASN B C 1
ATOM 6081 O O . ASN B 1 364 ? 27.078 -9.117 -0.728 1 42.94 364 ASN B O 1
ATOM 6085 N N . ASN B 1 365 ? 25.969 -7.812 0.541 1 43.84 365 ASN B N 1
ATOM 6086 C CA . ASN B 1 365 ? 25.219 -7.301 -0.594 1 43.84 365 ASN B CA 1
ATOM 6087 C C . ASN B 1 365 ? 26.109 -6.559 -1.58 1 43.84 365 ASN B C 1
ATOM 6089 O O . ASN B 1 365 ? 26.672 -5.512 -1.251 1 43.84 365 ASN B O 1
ATOM 6093 N N . PRO B 1 366 ? 26.594 -7.344 -2.496 1 42.78 366 PRO B N 1
ATOM 6094 C CA . PRO B 1 366 ? 27.422 -6.633 -3.469 1 42.78 366 PRO B CA 1
ATOM 6095 C C . PRO B 1 366 ? 26.797 -5.328 -3.945 1 42.78 366 PRO B C 1
ATOM 6097 O O . PRO B 1 366 ? 27.438 -4.551 -4.652 1 42.78 366 PRO B O 1
ATOM 6100 N N . PHE B 1 367 ? 25.562 -5.285 -3.719 1 40.34 367 PHE B N 1
ATOM 6101 C CA . PHE B 1 367 ? 24.906 -4.023 -4.059 1 40.34 367 PHE B CA 1
ATOM 6102 C C . PHE B 1 367 ? 24.922 -3.068 -2.871 1 40.34 367 PHE B C 1
ATOM 6104 O O . PHE B 1 367 ? 24 -2.273 -2.693 1 40.34 367 PHE B O 1
ATOM 6111 N N . ILE B 1 368 ? 25.75 -3.236 -1.943 1 42.47 368 ILE B N 1
ATOM 6112 C CA . ILE B 1 368 ? 26.156 -2.391 -0.826 1 42.47 368 ILE B CA 1
ATOM 6113 C C . ILE B 1 368 ? 26.328 -0.95 -1.305 1 42.47 368 ILE B C 1
ATOM 6115 O O . ILE B 1 368 ? 27.172 -0.668 -2.16 1 42.47 368 ILE B O 1
ATOM 6119 N N . GLY B 1 369 ? 25.406 -0.421 -1.938 1 42.34 369 GLY B N 1
ATOM 6120 C CA . GLY B 1 369 ? 25.281 0.935 -2.445 1 42.34 369 GLY B CA 1
ATOM 6121 C C . GLY B 1 369 ? 23.859 1.268 -2.9 1 42.34 369 GLY B C 1
ATOM 6122 O O . GLY B 1 369 ? 23.625 2.354 -3.43 1 42.34 369 GLY B O 1
ATOM 6123 N N . GLN B 1 370 ? 23.203 0.184 -2.883 1 46.38 370 GLN B N 1
ATOM 6124 C CA . GLN B 1 370 ? 21.906 0.488 -3.469 1 46.38 370 GLN B CA 1
ATOM 6125 C C . GLN B 1 370 ? 21 1.194 -2.465 1 46.38 370 GLN B C 1
ATOM 6127 O O . GLN B 1 370 ? 21.062 0.924 -1.264 1 46.38 370 GLN B O 1
ATOM 6132 N N . PRO B 1 371 ? 20.609 2.248 -2.852 1 47.41 371 PRO B N 1
ATOM 6133 C CA . PRO B 1 371 ? 19.703 3.064 -2.043 1 47.41 371 PRO B CA 1
ATOM 6134 C C . PRO B 1 371 ? 18.625 2.236 -1.352 1 47.41 371 PRO B C 1
ATOM 6136 O O . PRO B 1 371 ? 18.25 1.169 -1.845 1 47.41 371 PRO B O 1
ATOM 6139 N N . PRO B 1 372 ? 18.516 2.49 -0.083 1 51.28 372 PRO B N 1
ATOM 6140 C CA . PRO B 1 372 ? 17.453 1.781 0.621 1 51.28 372 PRO B CA 1
ATOM 6141 C C . PRO B 1 372 ? 16.188 1.622 -0.228 1 51.28 372 PRO B C 1
ATOM 6143 O O . PRO B 1 372 ? 15.859 2.508 -1.019 1 51.28 372 PRO B O 1
ATOM 6146 N N . ILE B 1 373 ? 15.711 0.374 -0.342 1 58.59 373 ILE B N 1
ATOM 6147 C CA . ILE B 1 373 ? 14.484 0.055 -1.055 1 58.59 373 ILE B CA 1
ATOM 6148 C C . ILE B 1 373 ? 13.281 0.572 -0.266 1 58.59 373 ILE B C 1
ATOM 6150 O O . ILE B 1 373 ? 13.344 0.713 0.958 1 58.59 373 ILE B O 1
ATOM 6154 N N . LEU B 1 374 ? 12.359 1.128 -0.854 1 62.47 374 LEU B N 1
ATOM 6155 C CA . LEU B 1 374 ? 11.141 1.712 -0.31 1 62.47 374 LEU B CA 1
ATOM 6156 C C . LEU B 1 374 ? 10.57 0.837 0.801 1 62.47 374 LEU B C 1
ATOM 6158 O O . LEU B 1 374 ? 10.047 1.35 1.793 1 62.47 374 LEU B O 1
ATOM 6162 N N . LEU B 1 375 ? 10.867 -0.511 0.681 1 67.25 375 LEU B N 1
ATOM 6163 C CA . LEU B 1 375 ? 10.367 -1.434 1.694 1 67.25 375 LEU B CA 1
ATOM 6164 C C . LEU B 1 375 ? 11.047 -1.185 3.037 1 67.25 375 LEU B C 1
ATOM 6166 O O . LEU B 1 375 ? 10.414 -1.311 4.09 1 67.25 375 LEU B O 1
ATOM 6170 N N . ASP B 1 376 ? 12.281 -0.764 2.971 1 63.53 376 ASP B N 1
ATOM 6171 C CA . ASP B 1 376 ? 13.016 -0.486 4.203 1 63.53 376 ASP B CA 1
ATOM 6172 C C . ASP B 1 376 ? 12.508 0.793 4.867 1 63.53 376 ASP B C 1
ATOM 6174 O O . ASP B 1 376 ? 12.555 0.924 6.09 1 63.53 376 ASP B O 1
ATOM 6178 N N . VAL B 1 377 ? 12.055 1.632 4.039 1 61.47 377 VAL B N 1
ATOM 6179 C CA . VAL B 1 377 ? 11.547 2.908 4.531 1 61.47 377 VAL B CA 1
ATOM 6180 C C . VAL B 1 377 ? 10.195 2.699 5.207 1 61.47 377 VAL B C 1
ATOM 6182 O O . VAL B 1 377 ? 9.922 3.279 6.262 1 61.47 377 VAL B O 1
ATOM 6185 N N . PHE B 1 378 ? 9.406 1.824 4.656 1 65.19 378 PHE B N 1
ATOM 6186 C CA . PHE B 1 378 ? 8.031 1.686 5.125 1 65.19 378 PHE B CA 1
ATOM 6187 C C . PHE B 1 378 ? 7.949 0.712 6.293 1 65.19 378 PHE B C 1
ATOM 6189 O O . PHE B 1 378 ? 7.07 0.828 7.145 1 65.19 378 PHE B O 1
ATOM 6196 N N . ASP B 1 379 ? 8.805 -0.274 6.258 1 59.62 379 ASP B N 1
ATOM 6197 C CA . ASP B 1 379 ? 8.742 -1.309 7.285 1 59.62 379 ASP B CA 1
ATOM 6198 C C . ASP B 1 379 ? 9.328 -0.813 8.602 1 59.62 379 ASP B C 1
ATOM 6200 O O . ASP B 1 379 ? 9.945 -1.585 9.344 1 59.62 379 ASP B O 1
ATOM 6204 N N . GLN B 1 380 ? 9.492 0.499 8.992 1 52.22 380 GLN B N 1
ATOM 6205 C CA . GLN B 1 380 ? 10.195 1.088 10.125 1 52.22 380 GLN B CA 1
ATOM 6206 C C . GLN B 1 380 ? 9.531 0.695 11.445 1 52.22 380 GLN B C 1
ATOM 6208 O O . GLN B 1 380 ? 9.984 1.106 12.516 1 52.22 380 GLN B O 1
ATOM 6213 N N . GLY B 1 381 ? 8.492 0.154 11.688 1 45.28 381 GLY B N 1
ATOM 6214 C CA . GLY B 1 381 ? 8.055 0.021 13.07 1 45.28 381 GLY B CA 1
ATOM 6215 C C . GLY B 1 381 ? 9.195 -0.247 14.031 1 45.28 381 GLY B C 1
ATOM 6216 O O . GLY B 1 381 ? 9.148 0.164 15.195 1 45.28 381 GLY B O 1
ATOM 6217 N N . LEU B 1 382 ? 10.18 -1.263 13.914 1 42.72 382 LEU B N 1
ATOM 6218 C CA . LEU B 1 382 ? 10.891 -1.841 15.047 1 42.72 382 LEU B CA 1
ATOM 6219 C C . LEU B 1 382 ? 12.102 -0.994 15.414 1 42.72 382 LEU B C 1
ATOM 6221 O O . LEU B 1 382 ? 12.5 -0.947 16.578 1 42.72 382 LEU B O 1
ATOM 6225 N N . SER B 1 383 ? 12.922 -0.603 14.625 1 38 383 SER B N 1
ATOM 6226 C CA . SER B 1 383 ? 14.266 -0.253 15.086 1 38 383 SER B CA 1
ATOM 6227 C C . SER B 1 383 ? 14.242 1.023 15.922 1 38 383 SER B C 1
ATOM 6229 O O . SER B 1 383 ? 15.055 1.184 16.844 1 38 383 SER B O 1
ATOM 6231 N N . SER B 1 384 ? 13.539 1.948 15.672 1 35.94 384 SER B N 1
ATOM 6232 C CA . SER B 1 384 ? 13.75 3.18 16.422 1 35.94 384 SER B CA 1
ATOM 6233 C C . SER B 1 384 ? 13.172 3.072 17.828 1 35.94 384 SER B C 1
ATOM 6235 O O . SER B 1 384 ? 13.57 3.812 18.734 1 35.94 384 SER B O 1
ATOM 6237 N N . THR B 1 385 ? 12.156 2.396 18.141 1 33.38 385 THR B N 1
ATOM 6238 C CA . THR B 1 385 ? 11.797 2.273 19.547 1 33.38 385 THR B CA 1
ATOM 6239 C C . THR B 1 385 ? 12.789 1.381 20.297 1 33.38 385 THR B C 1
ATOM 6241 O O . THR B 1 385 ? 12.727 1.249 21.516 1 33.38 385 THR B O 1
ATOM 6244 N N . ARG B 1 386 ? 13.547 0.564 19.781 1 30.19 386 ARG B N 1
ATOM 6245 C CA . ARG B 1 386 ? 14.562 -0.142 20.547 1 30.19 386 ARG B CA 1
ATOM 6246 C C . ARG B 1 386 ? 15.586 0.831 21.125 1 30.19 386 ARG B C 1
ATOM 6248 O O . ARG B 1 386 ? 16.188 0.562 22.156 1 30.19 386 ARG B O 1
ATOM 6255 N N . ASN B 1 387 ? 16 1.782 20.344 1 29.48 387 ASN B N 1
ATOM 6256 C CA . ASN B 1 387 ? 17.094 2.533 20.953 1 29.48 387 ASN B CA 1
ATOM 6257 C C . ASN B 1 387 ? 16.594 3.414 22.094 1 29.48 387 ASN B C 1
ATOM 6259 O O . ASN B 1 387 ? 17.391 3.936 22.875 1 29.48 387 ASN B O 1
ATOM 6263 N N . ASN B 1 388 ? 15.406 3.785 22.125 1 28.59 388 ASN B N 1
ATOM 6264 C CA . ASN B 1 388 ? 15.219 4.621 23.312 1 28.59 388 ASN B CA 1
ATOM 6265 C C . ASN B 1 388 ? 15.188 3.791 24.578 1 28.59 388 ASN B C 1
ATOM 6267 O O . ASN B 1 388 ? 15.094 4.336 25.688 1 28.59 388 ASN B O 1
ATOM 6271 N N . HIS B 1 389 ? 15.07 2.551 24.641 1 27.38 389 HIS B N 1
ATOM 6272 C CA . HIS B 1 389 ? 15.297 2.035 25.984 1 27.38 389 HIS B CA 1
ATOM 6273 C C . HIS B 1 389 ? 16.766 2.176 26.391 1 27.38 389 HIS B C 1
ATOM 6275 O O . HIS B 1 389 ? 17.094 2.072 27.578 1 27.38 389 HIS B O 1
ATOM 6281 N N . ASN B 1 390 ? 17.781 2.125 25.578 1 25.94 390 ASN B N 1
ATOM 6282 C CA . ASN B 1 390 ? 19.047 2.258 26.297 1 25.94 390 ASN B CA 1
ATOM 6283 C C . ASN B 1 390 ? 19.297 3.701 26.734 1 25.94 390 ASN B C 1
ATOM 6285 O O . ASN B 1 390 ? 20.375 4.031 27.219 1 25.94 390 ASN B O 1
ATOM 6289 N N . LEU B 1 391 ? 18.656 4.719 26.266 1 22.34 391 LEU B N 1
ATOM 6290 C CA . LEU B 1 391 ? 19 5.93 27 1 22.34 391 LEU B CA 1
ATOM 6291 C C . LEU B 1 391 ? 18.188 6.027 28.281 1 22.34 391 LEU B C 1
ATOM 6293 O O . LEU B 1 391 ? 18.188 7.07 28.938 1 22.34 391 LEU B O 1
ATOM 6297 N N . ILE B 1 392 ? 17.547 4.965 28.797 1 18.86 392 ILE B N 1
ATOM 6298 C CA . ILE B 1 392 ? 17.672 5.031 30.25 1 18.86 392 ILE B CA 1
ATOM 6299 C C . ILE B 1 392 ? 19.047 4.492 30.672 1 18.86 392 ILE B C 1
ATOM 6301 O O . ILE B 1 392 ? 19.453 3.418 30.234 1 18.86 392 ILE B O 1
#

Sequence (784 aa):
PQVNLALRSEILFYTTSGIKQSVQEAATGHSSSEMFLLTDGHDDSGKTIKFWSYAPTVFRTIRENYGISDDAYIRLFSATTKERFSEGRSGAFMFYSADESIIVKTMSKEECELLRRMAPKYASYLVSHPQSLMTKFYGCHAVLLYGKMYYFVVMGNIFANTQVIHHRYDIKGSWEDRNARLPKVGNKVTCRYCNARYTFGSTKSQECGDGLNFHEPNIVLKDNDLLTKVRIDPQASNQLYDQLCFDSDFLYEQGIMDYSLLMGVQSCEYYVEPGIVGFNPNMHPGSSFATQTAISVNGPALYQFGIIDFLQQWTLEKKLERFWKQHIKRKDPDGISAIPPKQYKLRFQQKMSQVFAISKAMANNPFIGQPPILLDVFDQGLSSTRNNHNLIPQVNLALRSEILFYTTSGIKQSVQEAATGHSSSEMFLLTDGHDDSGKTIKFWSYAPTVFRTIRENYGISDDAYIRLFSATTKERFSEGRSGAFMFYSADESIIVKTMSKEECELLRRMAPKYASYLVSHPQSLMTKFYGCHAVLLYGKMYYFVVMGNIFANTQVIHHRYDIKGSWEDRNARLPKVGNKVTCRYCNARYTFGSTKSQECGDGLNFHEPNIVLKDNDLLTKVRIDPQASNQLYDQLCFDSDFLYEQGIMDYSLLMGVQSCEYYVEPGIVGFNPNMHPGSSFATQTAISVNGPALYQFGIIDFLQQWTLEKKLERFWKQHIKRKDPDGISAIPPKQYKLRFQQKMSQVFAISKAMANNPFIGQPPILLDVFDQGLSSTRNNHNLI

Secondary structure (DSSP, 8-state):
----HHHHHHHHHHHHHHHHHHHHHHHTT---SEEEEEP-SS--S-PEEEEEE-SHHHHHHHHHHTT--HHHHHHHHHS---------TT---EEE-TTS-EEEEEE-HHHHHHHHHHHHHHHHHHHH-TT--BPPEEEEEEEEETTEEEEEEEEE-TTTT-S---EEEEE-S--TT-S--PPPTTSEEEBTTT--EEETT--S--B-TTSSSB--B--EE-GGG--S---S-HHHHHHHHHHHHHHHHHHHHTT----EEEEEEEEEEEE--TTSS---TTS-HHHHHHEEEBSEEEEEEEEEEEEE-SSTTHHHHHHHHHHIIIIITSS-TTSS----HHHHHHHHHHHHHHHTT-HHHHHT-TTTTS---HHHHH-TTTHHHHHHHHT-/----HHHHHHHHHHHHHHHHHHHHHHHTT---SEEEEEP-SS--S-PEEEEEE-SHHHHHHHHHHTT--HHHHHHHHHH---------TT---EEE-TTS-EEEEEE-HHHHHHHHHHHHHHHHHHHH-TT--BPPEEEEEEEEETTEEEEEEEEE-TTTT-S---EEEEE-S--TT-S--PPPTTSEEEBTTT--EEETT--S--B-TTSSSB--B--EE-GGG--S---B-HHHHHHHHHHHHHHHHHHHHTT----EEEEEEEEEEEE--TTSS---TTS-HHHHHHEEE-SEEEEEEEEEEEEE-SSTTHHHHHHHHHHIIIIITSS-SSSS----HHHHHHHHHHHHHHHTT-HHHHHT-TTTTS---HHHHHTTTTHHHHHHHHT-

pLDDT: mean 73.44, std 19.78, range [18.7, 97.62]

Foldseek 3Di:
DPPDPVNLLVCLVCVLVLVLVQLVCVVVVNNFQKDWDADPDPPPPRDTKIKGWAPLVLLQLLCVLLPHHSVNVNVQSVQFPDQLAQCPPVNWGKGAGPLRFKIKIWDDPQLLVLCNVCSNVVSVLCSVVVPAQAWRWRTWMWIQDPNDIIIMTMTGDLCSPPDDFDAKEWEQLDDPPFFWDDDDQQDWAAFPQSSDTDGPPDPPPPQDVVRPDDGDGDIHGYDLPQQAADDDDLVVLVVVLVSLLVNLVSLLVSQFFDKTKMKTFDKDKAFDDWCPPPDPPVDPPVVVVVDDTDGIDIDGDDMTIHIDCRSVRVVVVVVVVVCCVPPVVDDDPPDDPPQGSVRSSLSRSVSSCVRSVPPVCCVPNPPVPDPDDSNVVRNPPPDPVVVVVVVD/DPPPPVNLLVCLVCVLVLVLVQLVCVVVVNNFQKDWDADPDPPPPRDTKIKGWAPLVLLQLLCVLLPHHSVNVNVQSVQFPDQLAQCPPVNWRKGAGPLRFKIKIWDDPQLLVLCNVCSNVVSVLCSVVVPAQAWRWRTWMWIQDPNDIIIMTMTGDLCSPPPDFDAKEWEALDDPPFFWDDDDQQDWAAFPQRRDTDGPPDPPPPQDVVRPDDGDGDIHGYDLPQQAADDDDLVVLVVVLVSLLSNLVSLLVSQFFDKTKMKTFDKDKAFDDWCPPPDPPVDPPVVVVVDDTDGIDIDGDDMTIHIDCRSVRVVVVVVVVVCCVVVVVDDDPDPDPPQGSVRSSLSRSVSSCVRSVPPVCLVPNPPVPDPDDSNVVRNPPPDPVVVVVVVD

Organism: NCBI:txid157072

Solvent-accessible surface area (backbone atoms only — not comparable to full-atom values): 42839 Å² total; per-residue (Å²): 128,78,71,50,69,66,57,50,51,48,49,52,50,52,48,42,52,44,50,43,50,49,53,56,33,46,72,70,69,49,77,61,44,69,44,71,41,80,62,82,67,84,66,80,72,80,60,64,37,46,30,34,39,52,62,57,67,48,20,46,52,39,30,46,72,73,70,42,46,71,66,57,52,40,49,39,49,71,57,34,71,61,74,43,51,42,71,47,94,80,70,43,58,33,35,36,27,66,76,40,44,34,36,36,32,48,45,52,70,64,36,49,52,51,50,62,69,43,38,62,62,48,36,55,48,44,68,75,36,68,72,52,46,57,64,47,60,49,40,39,35,35,37,48,54,96,92,36,80,44,34,35,36,32,28,50,36,86,61,38,82,50,92,66,68,68,40,38,31,49,36,53,50,58,66,78,86,22,55,50,78,75,85,50,78,69,38,78,36,35,17,60,82,63,30,46,75,41,52,35,41,57,69,66,83,54,60,24,81,82,70,80,42,71,64,40,70,57,64,57,32,19,42,66,60,45,46,59,57,59,42,46,53,65,68,59,36,51,51,50,50,51,40,50,46,52,51,40,50,53,36,37,75,71,68,40,45,81,41,30,41,37,34,36,28,23,41,37,73,41,79,41,72,71,64,76,65,76,69,63,80,82,48,57,68,67,51,48,75,36,36,43,49,22,42,36,32,72,31,56,43,35,38,33,50,28,34,43,54,56,56,61,41,62,61,42,56,56,46,44,52,48,42,44,54,57,52,63,68,50,84,87,79,92,64,89,56,90,58,55,49,67,51,44,40,51,37,32,49,49,41,47,32,56,42,42,62,40,69,75,54,63,75,66,33,88,58,79,51,58,39,82,52,69,41,64,64,54,44,48,49,62,67,68,68,56,56,60,59,66,75,103,127,78,73,50,70,66,57,51,50,49,50,51,50,53,49,42,53,44,50,42,50,48,54,55,33,47,72,69,69,48,78,62,46,70,45,71,41,78,64,80,68,84,66,81,72,81,60,64,37,46,30,34,39,51,62,58,69,48,21,45,52,41,29,48,72,73,70,42,46,74,66,57,52,40,50,39,52,70,60,16,77,57,73,42,53,44,72,46,94,80,68,42,57,32,35,33,28,64,78,40,44,34,35,36,33,49,47,52,72,66,34,50,52,50,51,61,69,41,39,63,62,49,36,54,47,43,66,76,35,67,72,53,46,56,63,47,59,49,41,39,36,35,36,49,54,95,90,36,79,45,34,37,36,32,28,50,38,85,61,39,83,50,92,66,69,68,41,37,32,46,35,46,54,54,66,78,87,21,56,51,78,75,86,50,77,69,37,79,36,37,16,60,84,61,31,46,74,42,49,35,43,57,69,68,81,53,62,22,82,80,71,78,42,72,64,38,71,58,66,57,31,20,39,66,59,43,46,58,58,59,43,46,53,65,68,57,36,51,51,51,49,52,40,51,44,53,50,39,50,52,34,38,76,71,68,42,46,79,46,29,42,37,35,36,28,24,44,37,74,42,78,42,74,69,64,77,66,76,69,61,80,82,47,57,69,66,49,46,75,37,37,44,50,22,41,35,32,71,32,58,44,35,38,33,51,29,35,42,53,58,56,59,45,66,61,42,57,58,46,45,52,49,42,44,53,57,50,62,67,49,88,86,80,83,68,89,55,88,59,54,49,68,52,44,40,51,36,34,50,48,39,47,30,55,42,44,62,40,67,77,54,65,74,65,32,86,59,76,50,60,40,82,52,69,42,64,63,54,45,48,49,62,67,67,67,57,55,59,58,64,77,101

Radius of gyration: 31.1 Å; Cα contacts (8 Å, |Δi|>4): 1355; chains: 2; bounding box: 55×104×71 Å

Nearest PDB structures (foldseek):
  6cn3-assembly1_A-2  TM=7.705E-01  e=5.100E-17  Danio rerio
  6cmw-assembly1_A-2  TM=7.249E-01  e=8.113E-18  Danio rerio
  4tz7-assembly1_A-2  TM=7.485E-01  e=8.419E-17  Danio rerio
  5e3s-assembly1_A-2  TM=7.413E-01  e=1.390E-16  Danio rerio
  5e3t-assembly1_A  TM=7.097E-01  e=1.390E-16  Danio rerio